Protein AF-0000000084344013 (afdb_homodimer)

Foldseek 3Di:
DDKDKAKFALLDKDWWPPCVPPDGDLAAEAEEEAFDKGKIKMKMAAQAKEKEFEAPDPDDDPVPFAKYKYKHKDDDDFWPDKDKFWFAWEQFPVRITMTKFGDDDGIDIDGGGTMTMIMIMTHGHQPGPDFKDKIKIWMWIDGDPDDTDTPDMRIYIYGYFHDGFHQQLPFLAAEAAADALVLLCVLQVHDPPPPLSVVLLLQLLLVVSSNNHAEAEAEAFWQFCVLVPLVVFDDLRFRSIGHGQWAWAQEPVRAIDIDCVSVVSSQVSNVVSPRQQAYEYTQLAHAPVPPVSHALADPADHRTWHWYQYPVVRDIDTDHYLVNVLRSLLVVLVVCVVVVSQVRYAYEYEADDDQVSVVVSVVSSCVSNVNDLHAYEYEHADPVNVVPPPPRHQEYEYEPQVCLVCVVCLLVVQVVSVVSVGFYEYEYALDDQPLDLAPVHRLLSLLCQLVVCLLSVGRHYYAHAADRARNDCRHDQDDPPPSGTRPRHHQWDQDPVSHTGGISSRVSNSSSSVLSSLLVVLVVLPDDSVVLSVLSCVAFPDSVPWAADPPRYIDTDGHSDVVSVSVSSVVSSVVSVVD/DDKDKAKFALLDKDWWPPCVPPDGDLAAEAEEEAFDKGKIKMKMAAQAKEKEFEAPDPDDDPVPFAKYKYKHKDDDPFWPDKDKFWFAWEQFPVRITITKFGDDDGIDIDGGPTMTMIMIMTHGHQPGPDFKDKIKIWMWIDGDPDDTDTPDMRIYIYGYFHDGFHQQLPFLAAEAAADALVLLCVLQVHDPPPPLSVVLLLQLLLVVSSNNHAEAEAEAFWQFCVLVPLVVFDDLGFRSIGHGQWAWAQEPVRAIDIDCVSVVSSQVSNVVSPRQQAYEYTQLAHAPVNCVSPALADPADHRTWHWYQYPVVRDIDTDHYLVNVLRSLLVVLVVCVVVVSQVRYAYEYEADDDQVSVVVSVVSSCVSNVNPLHAYEYEHPDPVCVVPVPDRHQEYEYEPLVCLVCVVCLLVVQVVSVVSVGFYEYEYALDDQPLDLAPVHRLLSLLCQLVVCLLSVGRHYYAHAADRARNDCRHDQDDPPPSGTRPRHHQWDQDPVSHTGGISSRVSNSSSSVLSSLLVVLVVLPDDSVVLSVLSCVQFPDSVPWAADPPRYIDTDGHSDVVSVSVSSSVSSVVSVVD

Secondary structure (DSSP, 8-state):
--EEEEEEETT---BTT-GGG----S--EEEEEET-EEEEEEEEEESS-EEEEETT----BTTBS--EEEEEEPP-SSSEEEEEEEEEEEE-TT--EEEEEE---SEEEE-TT--EEEEEEEE--TT---SEEEEEEEEEEE-TTPPPEEEEEEEEEEEEEEEE---GGG---EEEE---HHHHHHHTT--TTSHHHHHHHHHHHHHHHTTTB-EEEEE-STTGGGGGGGGG--SS--------SSEEEE-TTS-EEEE-HHHHHHHHHHHHTT--SEEEEESSS--TTTTTT----SS-SS----EEEETTTTEEEE--SHHHHHHHHHHHHHHHHHTT-GGGEEEEEES---HHHHHHHHHHHHHHTTT---EEEEEE--HHHHHH-TTTEEEEEEEHHHHHHTTTTHHHHHHHHHHTT--EEEE--S--STT---SSS-HHHHHHHHHHHHHTT--EEEES-SB---S-TTT----STTTS-TTTTBSSEE-TTSSEEPBHHHHHHHHHHHHHHHHHHHHHTT--HHHHHHHHHHHH--GGG-EE-GGG-EE------HHHHHHHHHHHHHHHTT-/--EEEEEEETT---BTT-GGG----S--EEEEEET-EEEEEEEEEESS-EEEEETT----BTTBS--EEEEEEPP-SSSEEEEEEEEEEEE-TT--EEEEEE---SEEEE-TT--EEEEEEEE--TT---SEEEEEEEEEEE-TTPPPEEEEEEEEEEEEEEEE---GGG---EEEE---HHHHHHHTT--TTSHHHHHHHHHHHHHHHTTTB-EEEEE-STTGGGGGGGGG--SS--------SSEEEE-TTS-EEEE-HHHHHHHHHHHHTT--SEEEEESSS--TTGGGG----SS-SS----EEEETTTTEEEE--SHHHHHHHHHHHHHHHHHTT-GGGEEEEEES---HHHHHHHHHHHHHHTTT---EEEEEE--HHHHHH--SSEEEEEEEHHHHHHTTTTHHHHHHHHHHTT--EEEE--S--STT---TTS-THHHHHHHHHHHHTT--EEEES-SB---S-TTT----STTTS-TTTTBSSEE-TTSSEEPBHHHHHHHHHHHHHHHHHHHHHTT--HHHHHHHHHHHH--GGG-EE-GGG-EE------HHHHHHHHHHHHHHHTT-

Solvent-accessible surface area (backbone atoms only — not comparable to full-atom values): 59910 Å² total; per-residue (Å²): 126,64,75,45,67,21,45,42,56,57,50,62,70,54,44,69,93,52,58,91,79,55,84,74,32,77,66,49,75,47,80,41,39,20,31,35,69,50,54,31,30,39,41,33,35,29,74,44,57,30,35,40,24,36,59,88,54,80,79,69,46,37,71,43,61,53,39,30,39,34,40,32,74,53,90,62,91,72,56,40,78,73,44,74,24,40,44,35,64,34,43,38,79,84,66,47,41,31,51,35,42,45,40,71,45,48,65,47,74,42,53,54,69,40,75,47,46,33,40,38,34,31,31,31,44,61,79,62,88,61,56,64,52,70,51,41,34,39,30,29,34,34,44,62,72,47,60,42,41,79,71,49,71,48,61,34,43,35,36,39,46,98,46,70,48,74,55,50,49,72,45,80,54,43,30,35,47,34,63,44,67,48,40,58,16,58,76,34,44,44,53,82,82,33,74,68,27,48,51,33,49,49,41,45,48,49,58,47,19,55,61,10,30,26,42,36,59,42,47,68,15,35,37,37,68,45,19,73,53,26,54,77,42,76,73,79,55,31,57,53,47,33,57,38,46,51,47,35,31,28,43,82,85,71,42,80,45,76,45,54,64,55,45,52,51,52,51,52,52,36,46,73,51,58,26,63,67,28,38,35,40,37,33,83,42,58,41,81,71,30,63,80,78,46,53,54,31,76,78,43,88,60,45,46,35,42,62,28,40,27,63,72,76,71,32,48,35,49,51,43,39,54,68,60,46,39,53,51,46,27,51,51,43,51,50,42,47,74,68,71,46,49,91,34,39,26,44,37,31,55,40,65,84,50,69,68,60,48,51,54,52,51,53,55,51,36,58,30,42,68,65,47,92,75,37,28,28,37,38,40,81,43,71,68,54,60,74,68,53,58,85,62,47,45,31,43,27,35,28,53,64,56,43,43,68,36,46,92,55,38,48,56,52,25,52,54,28,45,73,69,74,24,49,32,29,32,28,51,59,65,50,31,75,72,77,26,64,33,64,82,32,61,39,51,36,24,25,41,48,34,50,50,26,58,61,52,51,40,46,25,41,35,32,86,32,36,47,43,70,53,77,41,58,67,77,44,44,56,49,67,69,79,65,31,44,24,40,50,42,30,44,42,42,87,34,53,74,48,34,65,24,50,18,48,52,42,52,31,31,45,48,11,47,48,49,39,52,50,55,53,49,42,38,74,73,65,45,57,62,66,59,52,40,54,58,46,27,76,44,54,35,55,67,87,69,38,37,68,48,77,91,60,31,61,48,70,73,46,66,87,56,64,65,59,55,53,49,50,55,51,51,52,54,56,54,54,72,73,103,128,62,76,46,67,22,44,41,57,57,52,64,73,53,43,69,95,51,57,90,78,56,85,75,31,77,67,49,74,46,79,41,39,19,31,36,68,50,55,30,32,39,40,34,35,27,73,42,55,28,34,39,24,37,58,86,54,82,79,69,45,36,72,42,61,52,39,31,40,34,40,33,74,52,91,59,92,70,54,42,78,72,45,75,25,39,45,36,65,35,43,39,78,85,66,46,41,30,51,36,42,45,41,70,46,46,64,47,75,42,51,53,70,41,75,49,46,32,40,38,34,32,31,32,45,62,80,62,88,61,54,65,52,70,52,42,34,38,31,29,35,34,45,63,70,46,58,41,41,78,73,50,71,47,61,34,44,35,38,41,44,100,47,71,47,74,54,51,48,70,44,82,55,42,30,35,47,34,62,43,68,47,40,58,17,58,77,35,43,43,53,82,82,32,74,69,26,48,52,32,50,49,40,44,47,48,58,48,19,56,61,9,28,26,41,38,58,43,45,68,15,34,37,37,68,46,20,72,52,26,56,76,43,77,74,78,56,31,57,54,50,33,58,39,47,50,46,37,31,28,44,82,86,72,42,79,44,77,44,54,67,57,45,52,53,51,51,51,53,36,47,72,50,58,25,63,68,28,37,35,39,36,34,82,44,58,41,78,79,35,60,78,76,45,54,55,31,76,77,45,88,60,45,44,36,42,63,28,40,29,63,72,76,70,34,48,35,50,51,44,40,56,67,59,47,38,52,49,47,26,51,51,44,52,50,42,47,74,68,70,50,50,91,35,40,28,45,37,30,55,42,57,80,49,68,67,62,49,52,52,53,50,52,55,51,35,58,31,42,69,66,47,90,78,38,25,28,39,39,40,80,36,72,67,43,60,73,67,62,63,88,63,63,44,30,42,27,36,27,53,63,56,44,43,68,38,47,91,54,39,48,57,52,26,52,54,29,44,74,70,75,23,49,30,29,30,28,52,59,63,48,31,76,74,76,27,64,32,63,83,33,62,40,51,33,25,24,41,50,35,50,51,26,60,62,52,52,39,46,25,40,36,31,86,33,35,50,43,69,53,77,40,58,67,78,45,44,55,49,65,68,78,64,32,44,24,40,52,44,29,45,44,41,85,34,54,74,49,33,62,26,49,18,47,52,43,52,31,30,45,50,10,44,48,50,39,51,51,54,52,49,44,39,75,74,66,46,57,62,66,59,53,41,54,58,47,27,76,44,54,34,56,68,88,70,38,38,66,46,78,92,60,30,63,47,69,70,45,67,86,56,64,64,60,55,53,50,51,54,52,50,53,53,55,52,56,71,72,103

Radius of gyration: 33.2 Å; Cα contacts (8 Å, |Δi|>4): 2577; chains: 2; bounding box: 77×94×68 Å

Nearest PDB structures (foldseek):
  5l7u-assembly1_A  TM=8.046E-01  e=1.351E-41  Phocaeicola vulgatus ATCC 8482
  5l7u-assembly1_B  TM=8.134E-01  e=9.609E-41  Phocaeicola vulgatus ATCC 8482
  5l7v-assembly1_A  TM=7.679E-01  e=1.780E-40  Phocaeicola vulgatus ATCC 8482
  8q8h-assembly1_D  TM=8.131E-01  e=2.156E-33  Niabella aurantiaca DSM 17617
  8k2i-assembly1_B  TM=6.588E-01  e=1.740E-23  Arabidopsis thaliana x Arabidopsis lyrata

InterPro domains:
  IPR025150 Glycoside hydrolase 123, catalytic domain [PF13320] (178-522)

Structure (mmCIF, N/CA/C/O backbone):
data_AF-0000000084344013-model_v1
#
loop_
_entity.id
_entity.type
_entity.pdbx_description
1 polymer 'Glycoside hydrolase 123 catalytic domain-containing protein'
#
loop_
_atom_site.group_PDB
_atom_site.id
_atom_site.type_symbol
_atom_site.label_atom_id
_atom_site.label_alt_id
_atom_site.label_comp_id
_atom_site.label_asym_id
_atom_site.label_entity_id
_atom_site.label_seq_id
_atom_site.pdbx_PDB_ins_code
_atom_site.Cartn_x
_atom_site.Cartn_y
_atom_site.Cartn_z
_atom_site.occupancy
_atom_site.B_iso_or_equiv
_atom_site.auth_seq_id
_atom_site.auth_comp_id
_atom_site.auth_asym_id
_atom_site.auth_atom_id
_atom_site.pdbx_PDB_model_num
ATOM 1 N N . MET A 1 1 ? -31.703 -8.695 15.82 1 88.62 1 MET A N 1
ATOM 2 C CA . MET A 1 1 ? -30.625 -7.867 16.312 1 88.62 1 MET A CA 1
ATOM 3 C C . MET A 1 1 ? -31.156 -6.574 16.922 1 88.62 1 MET A C 1
ATOM 5 O O . MET A 1 1 ? -32 -5.914 16.344 1 88.62 1 MET A O 1
ATOM 9 N N . ASN A 1 2 ? -30.828 -6.352 18.156 1 94.25 2 ASN A N 1
ATOM 10 C CA . ASN A 1 2 ? -31.109 -5.051 18.766 1 94.25 2 ASN A CA 1
ATOM 11 C C . ASN A 1 2 ? -30.078 -4.012 18.344 1 94.25 2 ASN A C 1
ATOM 13 O O . ASN A 1 2 ? -28.969 -3.973 18.906 1 94.25 2 ASN A O 1
ATOM 17 N N . PHE A 1 3 ? -30.484 -3.178 17.422 1 95.62 3 PHE A N 1
ATOM 18 C CA . PHE A 1 3 ? -29.609 -2.17 16.828 1 95.62 3 PHE A CA 1
ATOM 19 C C . PHE A 1 3 ? -29.781 -0.827 17.531 1 95.62 3 PHE A C 1
ATOM 21 O O . PHE A 1 3 ? -30.906 -0.366 17.734 1 95.62 3 PHE A O 1
ATOM 28 N N . LYS A 1 4 ? -28.625 -0.286 17.969 1 95.56 4 LYS A N 1
ATOM 29 C CA . LYS A 1 4 ? -28.578 1.022 18.609 1 95.56 4 LYS A CA 1
ATOM 30 C C . LYS A 1 4 ? -27.672 1.981 17.844 1 95.56 4 LYS A C 1
ATOM 32 O O . LYS A 1 4 ? -26.641 1.575 17.312 1 95.56 4 LYS A O 1
ATOM 37 N N . TYR A 1 5 ? -28.156 3.277 17.766 1 97.31 5 TYR A N 1
ATOM 38 C CA . TYR A 1 5 ? -27.25 4.266 17.172 1 97.31 5 TYR A CA 1
ATOM 39 C C . TYR A 1 5 ? -27.453 5.629 17.812 1 97.31 5 TYR A C 1
ATOM 41 O O . TYR A 1 5 ? -28.469 5.883 18.453 1 97.31 5 TYR A O 1
ATOM 49 N N . GLY A 1 6 ? -26.438 6.441 17.781 1 97.94 6 GLY A N 1
ATOM 50 C CA . GLY A 1 6 ? -26.469 7.848 18.156 1 97.94 6 GLY A CA 1
ATOM 51 C C . GLY A 1 6 ? -25.812 8.75 17.125 1 97.94 6 GLY A C 1
ATOM 52 O O . GLY A 1 6 ? -24.953 8.305 16.359 1 97.94 6 GLY A O 1
ATOM 53 N N . LEU A 1 7 ? -26.359 9.938 17.047 1 98.44 7 LEU A N 1
ATOM 54 C CA . LEU A 1 7 ? -25.812 10.93 16.125 1 98.44 7 LEU A CA 1
ATOM 55 C C . LEU A 1 7 ? -24.969 11.953 16.859 1 98.44 7 LEU A C 1
ATOM 57 O O . LEU A 1 7 ? -25.328 12.391 17.953 1 98.44 7 LEU A O 1
ATOM 61 N N . PHE A 1 8 ? -23.828 12.242 16.297 1 97.81 8 PHE A N 1
ATOM 62 C CA . PHE A 1 8 ? -22.891 13.156 16.938 1 97.81 8 PHE A CA 1
ATOM 63 C C . PHE A 1 8 ? -22.297 14.117 15.898 1 97.81 8 PHE A C 1
ATOM 65 O O . PHE A 1 8 ? -22.234 13.797 14.711 1 97.81 8 PHE A O 1
ATOM 72 N N . ASN A 1 9 ? -21.859 15.281 16.359 1 97.19 9 ASN A N 1
ATOM 73 C CA . ASN A 1 9 ? -21.188 16.25 15.492 1 97.19 9 ASN A CA 1
ATOM 74 C C . ASN A 1 9 ? -19.812 15.758 15.07 1 97.19 9 ASN A C 1
ATOM 76 O O . ASN A 1 9 ? -19.312 14.758 15.594 1 97.19 9 ASN A O 1
ATOM 80 N N . SER A 1 10 ? -19.188 16.5 14.109 1 97.62 10 SER A N 1
ATOM 81 C CA . SER A 1 10 ? -17.906 16.125 13.539 1 97.62 10 SER A CA 1
ATOM 82 C C . SER A 1 10 ? -16.812 16.141 14.602 1 97.62 10 SER A C 1
ATOM 84 O O . SER A 1 10 ? -15.781 15.477 14.453 1 97.62 10 SER A O 1
ATOM 86 N N . TYR A 1 11 ? -16.969 16.875 15.688 1 97.06 11 TYR A N 1
ATOM 87 C CA . TYR A 1 11 ? -15.914 17.031 16.688 1 97.06 11 TYR A CA 1
ATOM 88 C C . TYR A 1 11 ? -16.109 16.062 17.844 1 97.06 11 TYR A C 1
ATOM 90 O O . TYR A 1 11 ? -15.477 16.219 18.891 1 97.06 11 TYR A O 1
ATOM 98 N N . PHE A 1 12 ? -16.953 15.086 17.703 1 96.5 12 PHE A N 1
ATOM 99 C CA . PHE A 1 12 ? -17.078 14 18.672 1 96.5 12 PHE A CA 1
ATOM 100 C C . PHE A 1 12 ? -15.898 13.047 18.578 1 96.5 12 PHE A C 1
ATOM 102 O O . PHE A 1 12 ? -15.5 12.641 17.484 1 96.5 12 PHE A O 1
ATOM 109 N N . LYS A 1 13 ? -15.289 12.727 19.688 1 96.75 13 LYS A N 1
ATOM 110 C CA . LYS A 1 13 ? -14.211 11.742 19.75 1 96.75 13 LYS A CA 1
ATOM 111 C C . LYS A 1 13 ? -14.68 10.469 20.453 1 96.75 13 LYS A C 1
ATOM 113 O O . LYS A 1 13 ? -14.945 10.469 21.656 1 96.75 13 LYS A O 1
ATOM 118 N N . HIS A 1 14 ? -14.734 9.406 19.719 1 97.5 14 HIS A N 1
ATOM 119 C CA . HIS A 1 14 ? -15.133 8.141 20.297 1 97.5 14 HIS A CA 1
ATOM 120 C C . HIS A 1 14 ? -13.953 7.441 20.969 1 97.5 14 HIS A C 1
ATOM 122 O O . HIS A 1 14 ? -12.938 7.176 20.328 1 97.5 14 HIS A O 1
ATOM 128 N N . TYR A 1 15 ? -14.047 7.199 22.234 1 97.06 15 TYR A N 1
ATOM 129 C CA . TYR A 1 15 ? -13.133 6.348 22.984 1 97.06 15 TYR A CA 1
ATOM 130 C C . TYR A 1 15 ? -13.711 4.949 23.172 1 97.06 15 TYR A C 1
ATOM 132 O O . TYR A 1 15 ? -14.734 4.773 23.828 1 97.06 15 TYR A O 1
ATOM 140 N N . LYS A 1 16 ? -13.023 4.012 22.578 1 95.88 16 LYS A N 1
ATOM 141 C CA . LYS A 1 16 ? -13.523 2.646 22.734 1 95.88 16 LYS A CA 1
ATOM 142 C C . LYS A 1 16 ? -13.586 2.248 24.203 1 95.88 16 LYS A C 1
ATOM 144 O O . LYS A 1 16 ? -12.703 2.598 24.984 1 95.88 16 LYS A O 1
ATOM 149 N N . HIS A 1 17 ? -14.641 1.591 24.625 1 93.88 17 HIS A N 1
ATOM 150 C CA . HIS A 1 17 ? -14.883 1.013 25.938 1 93.88 17 HIS A CA 1
ATOM 151 C C . HIS A 1 17 ? -15.234 2.092 26.969 1 93.88 17 HIS A C 1
ATOM 153 O O . HIS A 1 17 ? -15.281 1.825 28.172 1 93.88 17 HIS A O 1
ATOM 159 N N . LYS A 1 18 ? -15.445 3.301 26.547 1 93.81 18 LYS A N 1
ATOM 160 C CA . LYS A 1 18 ? -15.859 4.367 27.453 1 93.81 18 LYS A CA 1
ATOM 161 C C . LYS A 1 18 ? -17.188 4.973 27.031 1 93.81 18 LYS A C 1
ATOM 163 O O . LYS A 1 18 ? -17.422 6.172 27.188 1 93.81 18 LYS A O 1
ATOM 168 N N . GLU A 1 19 ? -17.984 4.266 26.453 1 92.12 19 GLU A N 1
ATOM 169 C CA . GLU A 1 19 ? -19.234 4.742 25.875 1 92.12 19 GLU A CA 1
ATOM 170 C C . GLU A 1 19 ? -20.297 4.992 26.953 1 92.12 19 GLU A C 1
ATOM 172 O O . GLU A 1 19 ? -21.297 5.652 26.703 1 92.12 19 GLU A O 1
ATOM 177 N N . ASN A 1 20 ? -20.047 4.449 28.156 1 87.69 20 ASN A N 1
ATOM 178 C CA . ASN A 1 20 ? -20.953 4.719 29.266 1 87.69 20 ASN A CA 1
ATOM 179 C C . ASN A 1 20 ? -21.031 6.207 29.578 1 87.69 20 ASN A C 1
ATOM 181 O O . ASN A 1 20 ? -21.984 6.672 30.203 1 87.69 20 ASN A O 1
ATOM 185 N N . MET A 1 21 ? -20.062 6.969 29.047 1 87.44 21 MET A N 1
ATOM 186 C CA . MET A 1 21 ? -19.969 8.398 29.328 1 87.44 21 MET A CA 1
ATOM 187 C C . MET A 1 21 ? -20.594 9.211 28.188 1 87.44 21 MET A C 1
ATOM 189 O O . MET A 1 21 ? -20.578 10.445 28.234 1 87.44 21 MET A O 1
ATOM 193 N N . VAL A 1 22 ? -21.156 8.562 27.234 1 90.94 22 VAL A N 1
ATOM 194 C CA . VAL A 1 22 ? -21.625 9.234 26.031 1 90.94 22 VAL A CA 1
ATOM 195 C C . VAL A 1 22 ? -23.156 9.242 26.016 1 90.94 22 VAL A C 1
ATOM 197 O O . VAL A 1 22 ? -23.797 8.211 26.281 1 90.94 22 VAL A O 1
ATOM 200 N N . THR A 1 23 ? -23.75 10.352 25.875 1 90.69 23 THR A N 1
ATOM 201 C CA . THR A 1 23 ? -25.188 10.469 25.719 1 90.69 23 THR A CA 1
ATOM 202 C C . THR A 1 23 ? -25.609 10.234 24.266 1 90.69 23 THR A C 1
ATOM 204 O O . THR A 1 23 ? -25.188 10.969 23.375 1 90.69 23 THR A O 1
ATOM 207 N N . PHE A 1 24 ? -26.484 9.312 24.031 1 93.56 24 PHE A N 1
ATOM 208 C CA . PHE A 1 24 ? -26.938 8.977 22.688 1 93.56 24 PHE A CA 1
ATOM 209 C C . PHE A 1 24 ? -28.172 9.789 22.312 1 93.56 24 PHE A C 1
ATOM 211 O O . PHE A 1 24 ? -29.109 9.914 23.125 1 93.56 24 PHE A O 1
ATOM 218 N N . SER A 1 25 ? -28.078 10.453 21.25 1 95 25 SER A N 1
ATOM 219 C CA . SER A 1 25 ? -29.219 11.156 20.672 1 95 25 SER A CA 1
ATOM 220 C C . SER A 1 25 ? -29.438 10.742 19.219 1 95 25 SER A C 1
ATOM 222 O O . SER A 1 25 ? -28.484 10.484 18.484 1 95 25 SER A O 1
ATOM 224 N N . LYS A 1 26 ? -30.734 10.695 18.781 1 95.5 26 LYS A N 1
ATOM 225 C CA . LYS A 1 26 ? -31.062 10.367 17.391 1 95.5 26 LYS A CA 1
ATOM 226 C C . LYS A 1 26 ? -31.391 11.633 16.594 1 95.5 26 LYS A C 1
ATOM 228 O O . LYS A 1 26 ? -31.703 11.555 15.406 1 95.5 26 LYS A O 1
ATOM 233 N N . ASN A 1 27 ? -31.25 12.703 17.312 1 95.5 27 ASN A N 1
ATOM 234 C CA . ASN A 1 27 ? -31.516 13.984 16.656 1 95.5 27 ASN A CA 1
ATOM 235 C C . ASN A 1 27 ? -30.25 14.789 16.453 1 95.5 27 ASN A C 1
ATOM 237 O O . ASN A 1 27 ? -29.438 14.938 17.375 1 95.5 27 ASN A O 1
ATOM 241 N N . LEU A 1 28 ? -30.062 15.188 15.312 1 96.31 28 LEU A N 1
ATOM 242 C CA . LEU A 1 28 ? -28.953 16.062 14.945 1 96.31 28 LEU A CA 1
ATOM 243 C C . LEU A 1 28 ? -29.359 17 13.82 1 96.31 28 LEU A C 1
ATOM 245 O O . LEU A 1 28 ? -29.984 16.578 12.844 1 96.31 28 LEU A O 1
ATOM 249 N N . GLY A 1 29 ? -29.203 18.219 14.008 1 95.94 29 GLY A N 1
ATOM 250 C CA . GLY A 1 29 ? -29.391 19.234 12.984 1 95.94 29 GLY A CA 1
ATOM 251 C C . GLY A 1 29 ? -28.109 19.984 12.648 1 95.94 29 GLY A C 1
ATOM 252 O O . GLY A 1 29 ? -27.281 20.25 13.531 1 95.94 29 GLY A O 1
ATOM 253 N N . LEU A 1 30 ? -27.984 20.328 11.383 1 97.56 30 LEU A N 1
ATOM 254 C CA . LEU A 1 30 ? -26.828 21.078 10.93 1 97.56 30 LEU A CA 1
ATOM 255 C C . LEU A 1 30 ? -27.25 22.391 10.273 1 97.56 30 LEU A C 1
ATOM 257 O O . LEU A 1 30 ? -28.312 22.453 9.648 1 97.56 30 LEU A O 1
ATOM 261 N N . SER A 1 31 ? -26.562 23.422 10.438 1 97.12 31 SER A N 1
ATOM 262 C CA . SER A 1 31 ? -26.672 24.688 9.727 1 97.12 31 SER A CA 1
ATOM 263 C C . SER A 1 31 ? -25.406 24.969 8.906 1 97.12 31 SER A C 1
ATOM 265 O O . SER A 1 31 ? -24.328 25.172 9.469 1 97.12 31 SER A O 1
ATOM 267 N N . LEU A 1 32 ? -25.578 24.984 7.613 1 97.75 32 LEU A N 1
ATOM 268 C CA . LEU A 1 32 ? -24.438 25.031 6.699 1 97.75 32 LEU A CA 1
ATOM 269 C C . LEU A 1 32 ? -24.594 26.172 5.703 1 97.75 32 LEU A C 1
ATOM 271 O O . LEU A 1 32 ? -25.703 26.547 5.355 1 97.75 32 LEU A O 1
ATOM 275 N N . CYS A 1 33 ? -23.5 26.75 5.289 1 97.12 33 CYS A N 1
ATOM 276 C CA . CYS A 1 33 ? -23.484 27.75 4.23 1 97.12 33 CYS A CA 1
ATOM 277 C C . CYS A 1 33 ? -23.391 27.094 2.859 1 97.12 33 CYS A C 1
ATOM 279 O O . CYS A 1 33 ? -23.125 25.906 2.758 1 97.12 33 CYS A O 1
ATOM 281 N N . LYS A 1 34 ? -23.719 27.859 1.759 1 97.38 34 LYS A N 1
ATOM 282 C CA . LYS A 1 34 ? -23.516 27.375 0.392 1 97.38 34 LYS A CA 1
ATOM 283 C C . LYS A 1 34 ? -22.047 27.188 0.092 1 97.38 34 LYS A C 1
ATOM 285 O O . LYS A 1 34 ? -21.219 28.062 0.366 1 97.38 34 LYS A O 1
ATOM 290 N N . GLY A 1 35 ? -21.656 26.031 -0.415 1 97.5 35 GLY A N 1
ATOM 291 C CA . GLY A 1 35 ? -20.266 25.719 -0.716 1 97.5 35 GLY A CA 1
ATOM 292 C C . GLY A 1 35 ? -19.562 25.031 0.431 1 97.5 35 GLY A C 1
ATOM 293 O O . GLY A 1 35 ? -18.391 24.625 0.295 1 97.5 35 GLY A O 1
ATOM 294 N N . GLU A 1 36 ? -20.234 24.875 1.528 1 97.88 36 GLU A N 1
ATOM 295 C CA . GLU A 1 36 ? -19.578 24.391 2.748 1 97.88 36 GLU A CA 1
ATOM 296 C C . GLU A 1 36 ? -19.516 22.875 2.775 1 97.88 36 GLU A C 1
ATOM 298 O O . GLU A 1 36 ? -20.5 22.203 2.471 1 97.88 36 GLU A O 1
ATOM 303 N N . LYS A 1 37 ? -18.312 22.312 3.031 1 98.06 37 LYS A N 1
ATOM 304 C CA . LYS A 1 37 ? -18.125 20.906 3.385 1 98.06 37 LYS A CA 1
ATOM 305 C C . LYS A 1 37 ? -18.578 20.625 4.82 1 98.06 37 LYS A C 1
ATOM 307 O O . LYS A 1 37 ? -18.359 21.453 5.707 1 98.06 37 LYS A O 1
ATOM 312 N N . PHE A 1 38 ? -19.234 19.5 5.039 1 98.19 38 PHE A N 1
ATOM 313 C CA . PHE A 1 38 ? -19.703 19.188 6.383 1 98.19 38 PHE A CA 1
ATOM 314 C C . PHE A 1 38 ? -19.469 17.719 6.703 1 98.19 38 PHE A C 1
ATOM 316 O O . PHE A 1 38 ? -19.109 16.938 5.824 1 98.19 38 PHE A O 1
ATOM 323 N N . ALA A 1 39 ? -19.578 17.391 7.98 1 98.56 39 ALA A N 1
ATOM 324 C CA . ALA A 1 39 ? -19.547 15.992 8.414 1 98.56 39 ALA A CA 1
ATOM 325 C C . ALA A 1 39 ? -20.281 15.812 9.734 1 98.56 39 ALA A C 1
ATOM 327 O O . ALA A 1 39 ? -20.531 16.781 10.453 1 98.56 39 ALA A O 1
ATOM 328 N N . PHE A 1 40 ? -20.703 14.695 10.031 1 98.62 40 PHE A N 1
ATOM 329 C CA . PHE A 1 40 ? -21.188 14.234 11.328 1 98.62 40 PHE A CA 1
ATOM 330 C C . PHE A 1 40 ? -20.875 12.75 11.523 1 98.62 40 PHE A C 1
ATOM 332 O O . PHE A 1 40 ? -20.266 12.117 10.664 1 98.62 40 PHE A O 1
ATOM 339 N N . GLN A 1 41 ? -21.188 12.227 12.734 1 98.62 41 GLN A N 1
ATOM 340 C CA . GLN A 1 41 ? -20.844 10.844 13.039 1 98.62 41 GLN A CA 1
ATOM 341 C C . GLN A 1 41 ? -22.062 10.062 13.508 1 98.62 41 GLN A C 1
ATOM 343 O O . GLN A 1 41 ? -22.969 10.617 14.141 1 98.62 41 GLN A O 1
ATOM 348 N N . ILE A 1 42 ? -22.125 8.844 13.133 1 98.69 42 ILE A N 1
ATOM 349 C CA . ILE A 1 42 ? -23.078 7.875 13.648 1 98.69 42 ILE A CA 1
ATOM 350 C C . ILE A 1 42 ? -22.359 6.82 14.477 1 98.69 42 ILE A C 1
ATOM 352 O O . ILE A 1 42 ? -21.484 6.117 13.969 1 98.69 42 ILE A O 1
ATOM 356 N N . LEU A 1 43 ? -22.609 6.75 15.734 1 98.44 43 LEU A N 1
ATOM 357 C CA . LEU A 1 43 ? -22.078 5.684 16.578 1 98.44 43 LEU A CA 1
ATOM 358 C C . LEU A 1 43 ? -23.078 4.531 16.688 1 98.44 43 LEU A C 1
ATOM 360 O O . LEU A 1 43 ? -24.234 4.734 17.062 1 98.44 43 LEU A O 1
ATOM 364 N N . ILE A 1 44 ? -22.641 3.295 16.312 1 98.25 44 ILE A N 1
ATOM 365 C CA . ILE A 1 44 ? -23.594 2.188 16.219 1 98.25 44 ILE A CA 1
ATOM 366 C C . ILE A 1 44 ? -23.125 1.041 17.109 1 98.25 44 ILE A C 1
ATOM 368 O O . ILE A 1 44 ? -21.938 0.945 17.438 1 98.25 44 ILE A O 1
ATOM 372 N N . SER A 1 45 ? -24 0.182 17.516 1 97.56 45 SER A N 1
ATOM 373 C CA . SER A 1 45 ? -23.734 -1.059 18.25 1 97.56 45 SER A CA 1
ATOM 374 C C . SER A 1 45 ? -24.906 -2.029 18.109 1 97.56 45 SER A C 1
ATOM 376 O O . SER A 1 45 ? -26.031 -1.617 17.844 1 97.56 45 SER A O 1
ATOM 378 N N . CYS A 1 46 ? -24.625 -3.26 18.141 1 97.19 46 CYS A N 1
ATOM 379 C CA . CYS A 1 46 ? -25.641 -4.305 18.156 1 97.19 46 CYS A CA 1
ATOM 380 C C . CYS A 1 46 ? -25.359 -5.336 19.25 1 97.19 46 CYS A C 1
ATOM 382 O O . CYS A 1 46 ? -24.203 -5.469 19.688 1 97.19 46 CYS A O 1
ATOM 384 N N . ASP A 1 47 ? -26.359 -6.133 19.688 1 97.38 47 ASP A N 1
ATOM 385 C CA . ASP A 1 47 ? -26.203 -7.141 20.734 1 97.38 47 ASP A CA 1
ATOM 386 C C . ASP A 1 47 ? -25.734 -8.469 20.141 1 97.38 47 ASP A C 1
ATOM 388 O O . ASP A 1 47 ? -25.688 -9.484 20.844 1 97.38 47 ASP A O 1
ATOM 392 N N . GLU A 1 48 ? -25.406 -8.477 18.875 1 97.25 48 GLU A N 1
ATOM 393 C CA . GLU A 1 48 ? -24.828 -9.617 18.172 1 97.25 48 GLU A CA 1
ATOM 394 C C . GLU A 1 48 ? -23.719 -9.18 17.219 1 97.25 48 GLU A C 1
ATOM 396 O O . GLU A 1 48 ? -23.641 -8.008 16.859 1 97.25 48 GLU A O 1
ATOM 401 N N . ASP A 1 49 ? -22.797 -10.18 16.875 1 97.69 49 ASP A N 1
ATOM 402 C CA . ASP A 1 49 ? -21.844 -9.898 15.805 1 97.69 49 ASP A CA 1
ATOM 403 C C . ASP A 1 49 ? -22.562 -9.562 14.5 1 97.69 49 ASP A C 1
ATOM 405 O O . ASP A 1 49 ? -23.594 -10.172 14.18 1 97.69 49 ASP A O 1
ATOM 409 N N . PHE A 1 50 ? -22.094 -8.672 13.766 1 98.12 50 PHE A N 1
ATOM 410 C CA . PHE A 1 50 ? -22.688 -8.391 12.469 1 98.12 50 PHE A CA 1
ATOM 411 C C . PHE A 1 50 ? -21.656 -7.82 11.508 1 98.12 50 PHE A C 1
ATOM 413 O O . PHE A 1 50 ? -20.641 -7.277 11.93 1 98.12 50 PHE A O 1
ATOM 420 N N . CYS A 1 51 ? -21.859 -8.023 10.234 1 98 51 CYS A N 1
ATOM 421 C CA . CYS A 1 51 ? -21.094 -7.391 9.172 1 98 51 CYS A CA 1
ATOM 422 C C . CYS A 1 51 ? -21.719 -6.066 8.758 1 98 51 CYS A C 1
ATOM 424 O O . CYS A 1 51 ? -22.844 -6.039 8.258 1 98 51 CYS A O 1
ATOM 426 N N . CYS A 1 52 ? -21.047 -4.996 9.008 1 98.5 52 CYS A N 1
ATOM 427 C CA . CYS A 1 52 ? -21.531 -3.672 8.625 1 98.5 52 CYS A CA 1
ATOM 428 C C . CYS A 1 52 ? -21.016 -3.277 7.246 1 98.5 52 CYS A C 1
ATOM 430 O O . CYS A 1 52 ? -19.812 -3.346 6.988 1 98.5 52 CYS A O 1
ATOM 432 N N . LYS A 1 53 ? -21.953 -2.854 6.363 1 97.75 53 LYS A N 1
ATOM 433 C CA . LYS A 1 53 ? -21.641 -2.482 4.988 1 97.75 53 LYS A CA 1
ATOM 434 C C . LYS A 1 53 ? -22.062 -1.047 4.695 1 97.75 53 LYS A C 1
ATOM 436 O O . LYS A 1 53 ? -23.094 -0.585 5.18 1 97.75 53 LYS A O 1
ATOM 441 N N . LEU A 1 54 ? -21.234 -0.37 3.92 1 98.12 54 LEU A N 1
ATOM 442 C CA . LEU A 1 54 ? -21.547 1.005 3.543 1 98.12 54 LEU A CA 1
ATOM 443 C C . LEU A 1 54 ? -21.781 1.116 2.039 1 98.12 54 LEU A C 1
ATOM 445 O O . LEU A 1 54 ? -21.062 0.507 1.247 1 98.12 54 LEU A O 1
ATOM 449 N N . GLY A 1 55 ? -22.766 1.83 1.646 1 95.38 55 GLY A N 1
ATOM 450 C CA . GLY A 1 55 ? -23.062 2.08 0.246 1 95.38 55 GLY A CA 1
ATOM 451 C C . GLY A 1 55 ? -23.578 0.85 -0.484 1 95.38 55 GLY A C 1
ATOM 452 O O . GLY A 1 55 ? -24.516 0.202 -0.034 1 95.38 55 GLY A O 1
ATOM 453 N N . ASN A 1 56 ? -22.906 0.472 -1.532 1 91.81 56 ASN A N 1
ATOM 454 C CA . ASN A 1 56 ? -23.359 -0.624 -2.381 1 91.81 56 ASN A CA 1
ATOM 455 C C . ASN A 1 56 ? -22.516 -1.876 -2.186 1 91.81 56 ASN A C 1
ATOM 457 O O . ASN A 1 56 ? -22.5 -2.766 -3.039 1 91.81 56 ASN A O 1
ATOM 461 N N . SER A 1 57 ? -21.828 -1.907 -1.072 1 91.56 57 SER A N 1
ATOM 462 C CA . SER A 1 57 ? -20.984 -3.074 -0.822 1 91.56 57 SER A CA 1
ATOM 463 C C . SER A 1 57 ? -21.828 -4.305 -0.51 1 91.56 57 SER A C 1
ATOM 465 O O . SER A 1 57 ? -22.797 -4.227 0.25 1 91.56 57 SER A O 1
ATOM 467 N N . MET A 1 58 ? -21.562 -5.434 -1.124 1 90.75 58 MET A N 1
ATOM 468 C CA . MET A 1 58 ? -22.203 -6.707 -0.82 1 90.75 58 MET A CA 1
ATOM 469 C C . MET A 1 58 ? -21.203 -7.723 -0.3 1 90.75 58 MET A C 1
ATOM 471 O O . MET A 1 58 ? -21.469 -8.922 -0.289 1 90.75 58 MET A O 1
ATOM 475 N N . ASP A 1 59 ? -20.047 -7.234 0.084 1 94.25 59 ASP A N 1
ATOM 476 C CA . ASP A 1 59 ? -19 -8.07 0.637 1 94.25 59 ASP A CA 1
ATOM 477 C C . ASP A 1 59 ? -19.422 -8.695 1.964 1 94.25 59 ASP A C 1
ATOM 479 O O . ASP A 1 59 ? -20.422 -8.281 2.555 1 94.25 59 ASP A O 1
ATOM 483 N N . ILE A 1 60 ? -18.844 -9.781 2.348 1 96.56 60 ILE A N 1
ATOM 484 C CA . ILE A 1 60 ? -19.047 -10.414 3.646 1 96.56 60 ILE A CA 1
ATOM 485 C C . ILE A 1 60 ? -17.719 -10.531 4.387 1 96.56 60 ILE A C 1
ATOM 487 O O . ILE A 1 60 ? -16.656 -10.352 3.793 1 96.56 60 ILE A O 1
ATOM 491 N N . SER A 1 61 ? -17.75 -10.695 5.68 1 96.56 61 SER A N 1
ATOM 492 C CA . SER A 1 61 ? -16.547 -10.891 6.48 1 96.56 61 SER A CA 1
ATOM 493 C C . SER A 1 61 ? -16.078 -12.336 6.434 1 96.56 61 SER A C 1
ATOM 495 O O . SER A 1 61 ? -16.734 -13.195 5.836 1 96.56 61 SER A O 1
ATOM 497 N N . TYR A 1 62 ? -14.875 -12.602 7.113 1 96.5 62 TYR A N 1
ATOM 498 C CA . TYR A 1 62 ? -14.344 -13.961 7.156 1 96.5 62 TYR A CA 1
ATOM 499 C C . TYR A 1 62 ? -15.328 -14.898 7.848 1 96.5 62 TYR A C 1
ATOM 501 O O . TYR A 1 62 ? -15.25 -16.125 7.68 1 96.5 62 TYR A O 1
ATOM 509 N N . LYS A 1 63 ? -16.328 -14.344 8.602 1 96.38 63 LYS A N 1
ATOM 510 C CA . LYS A 1 63 ? -17.297 -15.172 9.32 1 96.38 63 LYS A CA 1
ATOM 511 C C . LYS A 1 63 ? -18.422 -15.641 8.383 1 96.38 63 LYS A C 1
ATOM 513 O O . LYS A 1 63 ? -19.219 -16.5 8.75 1 96.38 63 LYS A O 1
ATOM 518 N N . GLY A 1 64 ? -18.469 -15.117 7.199 1 95.94 64 GLY A N 1
ATOM 519 C CA . GLY A 1 64 ? -19.422 -15.57 6.203 1 95.94 64 GLY A CA 1
ATOM 520 C C . GLY A 1 64 ? -20.734 -14.82 6.254 1 95.94 64 GLY A C 1
ATOM 521 O O . GLY A 1 64 ? -20.75 -13.586 6.262 1 95.94 64 GLY A O 1
ATOM 522 N N . LEU A 1 65 ? -21.859 -15.523 6.234 1 94.75 65 LEU A N 1
ATOM 523 C CA . LEU A 1 65 ? -23.188 -14.953 6.066 1 94.75 65 LEU A CA 1
ATOM 524 C C . LEU A 1 65 ? -23.875 -14.75 7.414 1 94.75 65 LEU A C 1
ATOM 526 O O . LEU A 1 65 ? -25.016 -15.164 7.602 1 94.75 65 LEU A O 1
ATOM 530 N N . ILE A 1 66 ? -23.234 -14.047 8.266 1 95.81 66 ILE A N 1
ATOM 531 C CA . ILE A 1 66 ? -23.828 -13.688 9.555 1 95.81 66 ILE A CA 1
ATOM 532 C C . ILE A 1 66 ? -24.75 -12.484 9.375 1 95.81 66 ILE A C 1
ATOM 534 O O . ILE A 1 66 ? -24.969 -12.031 8.25 1 95.81 66 ILE A O 1
ATOM 538 N N . ASN A 1 67 ? -25.344 -11.969 10.492 1 97.06 67 ASN A N 1
ATOM 539 C CA . ASN A 1 67 ? -26.156 -10.758 10.422 1 97.06 67 ASN A CA 1
ATOM 540 C C . ASN A 1 67 ? -25.391 -9.617 9.758 1 97.06 67 ASN A C 1
ATOM 542 O O . ASN A 1 67 ? -24.188 -9.461 9.969 1 97.06 67 ASN A O 1
ATOM 546 N N . SER A 1 68 ? -26.109 -8.891 8.984 1 97.38 68 SER A N 1
ATOM 547 C CA . SER A 1 68 ? -25.469 -7.77 8.297 1 97.38 68 SER A CA 1
ATOM 548 C C . SER A 1 68 ? -26.359 -6.527 8.336 1 97.38 68 SER A C 1
ATOM 550 O O . SER A 1 68 ? -27.578 -6.633 8.32 1 97.38 68 SER A O 1
ATOM 552 N N . LEU A 1 69 ? -25.812 -5.422 8.422 1 98.19 69 LEU A N 1
ATOM 553 C CA . LEU A 1 69 ? -26.453 -4.117 8.266 1 98.19 69 LEU A CA 1
ATOM 554 C C . LEU A 1 69 ? -25.781 -3.314 7.156 1 98.19 69 LEU A C 1
ATOM 556 O O . LEU A 1 69 ? -24.562 -3.188 7.125 1 98.19 69 LEU A O 1
ATOM 560 N N . ARG A 1 70 ? -26.5 -2.816 6.227 1 98.06 70 ARG A N 1
ATOM 561 C CA . ARG A 1 70 ? -25.969 -1.969 5.156 1 98.06 70 ARG A CA 1
ATOM 562 C C . ARG A 1 70 ? -26.547 -0.558 5.25 1 98.06 70 ARG A C 1
ATOM 564 O O . ARG A 1 70 ? -27.766 -0.38 5.332 1 98.06 70 ARG A O 1
ATOM 571 N N . PHE A 1 71 ? -25.688 0.415 5.312 1 98.38 71 PHE A N 1
ATOM 572 C CA . PHE A 1 71 ? -26.062 1.825 5.32 1 98.38 71 PHE A CA 1
ATOM 573 C C . PHE A 1 71 ? -26.062 2.395 3.908 1 98.38 71 PHE A C 1
ATOM 575 O O . PHE A 1 71 ? -25.031 2.35 3.217 1 98.38 71 PHE A O 1
ATOM 582 N N . SER A 1 72 ? -27.172 2.916 3.49 1 96.94 72 SER A N 1
ATOM 583 C CA . SER A 1 72 ? -27.297 3.457 2.143 1 96.94 72 SER A CA 1
ATOM 584 C C . SER A 1 72 ? -27.891 4.867 2.168 1 96.94 72 SER A C 1
ATOM 586 O O . SER A 1 72 ? -28.969 5.086 2.727 1 96.94 72 SER A O 1
ATOM 588 N N . VAL A 1 73 ? -27.172 5.836 1.571 1 97.12 73 VAL A N 1
ATOM 589 C CA . VAL A 1 73 ? -27.656 7.207 1.492 1 97.12 73 VAL A CA 1
ATOM 590 C C . VAL A 1 73 ? -28.797 7.293 0.479 1 97.12 73 VAL A C 1
ATOM 592 O O . VAL A 1 73 ? -28.641 6.871 -0.669 1 97.12 73 VAL A O 1
ATOM 595 N N . LYS A 1 74 ? -29.922 7.816 0.857 1 94.81 74 LYS A N 1
ATOM 596 C CA . LYS A 1 74 ? -31.031 8.031 -0.07 1 94.81 74 LYS A CA 1
ATOM 597 C C . LYS A 1 74 ? -30.688 9.117 -1.087 1 94.81 74 LYS A C 1
ATOM 599 O O . LYS A 1 74 ? -30.062 10.117 -0.746 1 94.81 74 LYS A O 1
ATOM 604 N N . ASP A 1 75 ? -31.156 8.867 -2.24 1 88.56 75 ASP A N 1
ATOM 605 C CA . ASP A 1 75 ? -30.922 9.852 -3.297 1 88.56 75 ASP A CA 1
ATOM 606 C C . ASP A 1 75 ? -31.453 11.227 -2.896 1 88.56 75 ASP A C 1
ATOM 608 O O . ASP A 1 75 ? -32.531 11.336 -2.316 1 88.56 75 ASP A O 1
ATOM 612 N N . ASN A 1 76 ? -30.562 12.172 -3.1 1 88.31 76 ASN A N 1
ATOM 613 C CA . ASN A 1 76 ? -30.953 13.555 -2.848 1 88.31 76 ASN A CA 1
ATOM 614 C C . ASN A 1 76 ? -30.328 14.508 -3.873 1 88.31 76 ASN A C 1
ATOM 616 O O . ASN A 1 76 ? -29.234 14.258 -4.375 1 88.31 76 ASN A O 1
ATOM 620 N N . SER A 1 77 ? -30.984 15.492 -4.277 1 88.25 77 SER A N 1
ATOM 621 C CA . SER A 1 77 ? -30.547 16.391 -5.336 1 88.25 77 SER A CA 1
ATOM 622 C C . SER A 1 77 ? -29.891 17.641 -4.762 1 88.25 77 SER A C 1
ATOM 624 O O . SER A 1 77 ? -29.297 18.438 -5.496 1 88.25 77 SER A O 1
ATOM 626 N N . TYR A 1 78 ? -29.891 17.766 -3.439 1 93.62 78 TYR A N 1
ATOM 627 C CA . TYR A 1 78 ? -29.516 19.062 -2.875 1 93.62 78 TYR A CA 1
ATOM 628 C C . TYR A 1 78 ? -28.125 19.016 -2.25 1 93.62 78 TYR A C 1
ATOM 630 O O . TYR A 1 78 ? -27.5 20.047 -2.035 1 93.62 78 TYR A O 1
ATOM 638 N N . LEU A 1 79 ? -27.672 17.859 -1.87 1 96.44 79 LEU A N 1
ATOM 639 C CA . LEU A 1 79 ? -26.328 17.656 -1.338 1 96.44 79 LEU A CA 1
ATOM 640 C C . LEU A 1 79 ? -25.469 16.859 -2.311 1 96.44 79 LEU A C 1
ATOM 642 O O . LEU A 1 79 ? -26 16.156 -3.174 1 96.44 79 LEU A O 1
ATOM 646 N N . LYS A 1 80 ? -24.25 17.109 -2.225 1 96.31 80 LYS A N 1
ATOM 647 C CA . LYS A 1 80 ? -23.375 16.422 -3.176 1 96.31 80 LYS A CA 1
ATOM 648 C C . LYS A 1 80 ? -22.281 15.648 -2.455 1 96.31 80 LYS A C 1
ATOM 650 O O . LYS A 1 80 ? -21.922 15.969 -1.319 1 96.31 80 LYS A O 1
ATOM 655 N N . ASN A 1 81 ? -21.797 14.547 -3.111 1 95.56 81 ASN A N 1
ATOM 656 C CA . ASN A 1 81 ? -20.641 13.742 -2.713 1 95.56 81 ASN A CA 1
ATOM 657 C C . ASN A 1 81 ? -20.781 13.242 -1.279 1 95.56 81 ASN A C 1
ATOM 659 O O . ASN A 1 81 ? -19.844 13.352 -0.484 1 95.56 81 ASN A O 1
ATOM 663 N N . ILE A 1 82 ? -22 12.773 -0.937 1 97.81 82 ILE A N 1
ATOM 664 C CA . ILE A 1 82 ? -22.188 12.195 0.389 1 97.81 82 ILE A CA 1
ATOM 665 C C . ILE A 1 82 ? -21.422 10.875 0.489 1 97.81 82 ILE A C 1
ATOM 667 O O . ILE A 1 82 ? -21.641 9.969 -0.319 1 97.81 82 ILE A O 1
ATOM 671 N N . LYS A 1 83 ? -20.531 10.773 1.431 1 97.19 83 LYS A N 1
ATOM 672 C CA . LYS A 1 83 ? -19.703 9.586 1.615 1 97.19 83 LYS A CA 1
ATOM 673 C C . LYS A 1 83 ? -19.781 9.07 3.049 1 97.19 83 LYS A C 1
ATOM 675 O O . LYS A 1 83 ? -19.797 9.859 3.998 1 97.19 83 LYS A O 1
ATOM 680 N N . LEU A 1 84 ? -19.953 7.812 3.207 1 98.5 84 LEU A N 1
ATOM 681 C CA . LEU A 1 84 ? -19.891 7.129 4.496 1 98.5 84 LEU A CA 1
ATOM 682 C C . LEU A 1 84 ? -18.562 6.371 4.633 1 98.5 84 LEU A C 1
ATOM 684 O O . LEU A 1 84 ? -18.125 5.703 3.693 1 98.5 84 LEU A O 1
ATOM 688 N N . SER A 1 85 ? -17.891 6.488 5.738 1 98.62 85 SER A N 1
ATOM 689 C CA . SER A 1 85 ? -16.641 5.785 6.031 1 98.62 85 SER A CA 1
ATOM 690 C C . SER A 1 85 ? -16.609 5.293 7.473 1 98.62 85 SER A C 1
ATOM 692 O O . SER A 1 85 ? -17.141 5.957 8.375 1 98.62 85 SER A O 1
ATOM 694 N N . PHE A 1 86 ? -16.031 4.148 7.688 1 98.69 86 PHE A N 1
ATOM 695 C CA . PHE A 1 86 ? -15.758 3.73 9.062 1 98.69 86 PHE A CA 1
ATOM 696 C C . PHE A 1 86 ? -14.633 4.559 9.664 1 98.69 86 PHE A C 1
ATOM 698 O O . PHE A 1 86 ? -13.695 4.945 8.969 1 98.69 86 PHE A O 1
ATOM 705 N N . LEU A 1 87 ? -14.75 4.855 10.891 1 98.69 87 LEU A N 1
ATOM 706 C CA . LEU A 1 87 ? -13.594 5.398 11.594 1 98.69 87 LEU A CA 1
ATOM 707 C C . LEU A 1 87 ? -12.734 4.277 12.18 1 98.69 87 LEU A C 1
ATOM 709 O O . LEU A 1 87 ? -13.266 3.312 12.734 1 98.69 87 LEU A O 1
ATOM 713 N N . GLY A 1 88 ? -11.445 4.371 11.914 1 98.25 88 GLY A N 1
ATOM 714 C CA . GLY A 1 88 ? -10.516 3.471 12.578 1 98.25 88 GLY A CA 1
ATOM 715 C C . GLY A 1 88 ? -10.141 3.924 13.977 1 98.25 88 GLY A C 1
ATOM 716 O O . GLY A 1 88 ? -10.453 5.047 14.375 1 98.25 88 GLY A O 1
ATOM 717 N N . TYR A 1 89 ? -9.492 3.027 14.711 1 98 89 TYR A N 1
ATOM 718 C CA . TYR A 1 89 ? -9.102 3.318 16.094 1 98 89 TYR A CA 1
ATOM 719 C C . TYR A 1 89 ? -7.598 3.152 16.266 1 98 89 TYR A C 1
ATOM 721 O O . TYR A 1 89 ? -7 2.217 15.734 1 98 89 TYR A O 1
ATOM 729 N N . VAL A 1 90 ? -6.973 4.051 16.906 1 98.06 90 VAL A N 1
ATOM 730 C CA . VAL A 1 90 ? -5.547 4.027 17.219 1 98.06 90 VAL A CA 1
ATOM 731 C C . VAL A 1 90 ? -5.344 4.25 18.703 1 98.06 90 VAL A C 1
ATOM 733 O O . VAL A 1 90 ? -6.227 4.77 19.391 1 98.06 90 VAL A O 1
ATOM 736 N N . GLU A 1 91 ? -4.242 3.838 19.219 1 97.38 91 GLU A N 1
ATOM 737 C CA . GLU A 1 91 ? -3.924 3.965 20.641 1 97.38 91 GLU A CA 1
ATOM 738 C C . GLU A 1 91 ? -3.072 5.199 20.906 1 97.38 91 GLU A C 1
ATOM 740 O O . GLU A 1 91 ? -2.033 5.395 20.266 1 97.38 91 GLU A O 1
ATOM 745 N N . ASP A 1 92 ? -3.537 6.059 21.781 1 96.44 92 ASP A N 1
ATOM 746 C CA . ASP A 1 92 ? -2.748 7.242 22.125 1 96.44 92 ASP A CA 1
ATOM 747 C C . ASP A 1 92 ? -1.689 6.914 23.172 1 96.44 92 ASP A C 1
ATOM 749 O O . ASP A 1 92 ? -1.449 5.742 23.469 1 96.44 92 ASP A O 1
ATOM 753 N N . ASP A 1 93 ? -0.967 7.922 23.688 1 96.62 93 ASP A N 1
ATOM 754 C CA . ASP A 1 93 ? 0.149 7.734 24.609 1 96.62 93 ASP A CA 1
ATOM 755 C C . ASP A 1 93 ? -0.332 7.191 25.953 1 96.62 93 ASP A C 1
ATOM 757 O O . ASP A 1 93 ? 0.444 6.59 26.703 1 96.62 93 ASP A O 1
ATOM 761 N N . ASN A 1 94 ? -1.572 7.383 26.297 1 95.56 94 ASN A N 1
ATOM 762 C CA . ASN A 1 94 ? -2.152 6.918 27.547 1 95.56 94 ASN A CA 1
ATOM 763 C C . ASN A 1 94 ? -2.842 5.566 27.391 1 95.56 94 ASN A C 1
ATOM 765 O O . ASN A 1 94 ? -3.617 5.152 28.25 1 95.56 94 ASN A O 1
ATOM 769 N N . LYS A 1 95 ? -2.734 4.996 26.234 1 95.38 95 LYS A N 1
ATOM 770 C CA . LYS A 1 95 ? -3.227 3.66 25.906 1 95.38 95 LYS A CA 1
ATOM 771 C C . LYS A 1 95 ? -4.738 3.67 25.703 1 95.38 95 LYS A C 1
ATOM 773 O O . LYS A 1 95 ? -5.391 2.627 25.797 1 95.38 95 LYS A O 1
ATOM 778 N N . ASN A 1 96 ? -5.258 4.871 25.516 1 96.31 96 ASN A N 1
ATOM 779 C CA . ASN A 1 96 ? -6.656 4.945 25.094 1 96.31 96 ASN A CA 1
ATOM 780 C C . ASN A 1 96 ? -6.82 4.613 23.609 1 96.31 96 ASN A C 1
ATOM 782 O O . ASN A 1 96 ? -6.027 5.062 22.781 1 96.31 96 ASN A O 1
ATOM 786 N N . LEU A 1 97 ? -7.777 3.789 23.328 1 97.31 97 LEU A N 1
ATOM 787 C CA . LEU A 1 97 ? -8.148 3.533 21.938 1 97.31 97 LEU A CA 1
ATOM 788 C C . LEU A 1 97 ? -9.195 4.539 21.469 1 97.31 97 LEU A C 1
ATOM 790 O O . LEU A 1 97 ? -10.32 4.555 21.969 1 97.31 97 LEU A O 1
ATOM 794 N N . LEU A 1 98 ? -8.836 5.371 20.562 1 97.88 98 LEU A N 1
ATOM 795 C CA . LEU A 1 98 ? -9.742 6.438 20.156 1 97.88 98 LEU A CA 1
ATOM 796 C C . LEU A 1 98 ? -9.859 6.496 18.625 1 97.88 98 LEU A C 1
ATOM 798 O O . LEU A 1 98 ? -8.961 6.059 17.922 1 97.88 98 LEU A O 1
ATOM 802 N N . SER A 1 99 ? -10.977 6.984 18.125 1 97.88 99 SER A N 1
ATOM 803 C CA . SER A 1 99 ? -11.227 7.074 16.688 1 97.88 99 SER A CA 1
ATOM 804 C C . SER A 1 99 ? -10.5 8.266 16.078 1 97.88 99 SER A C 1
ATOM 806 O O . SER A 1 99 ? -10.477 9.352 16.656 1 97.88 99 SER A O 1
ATOM 808 N N . ASP A 1 100 ? -9.859 8.023 14.867 1 98.5 100 ASP A N 1
ATOM 809 C CA . ASP A 1 100 ? -9.211 9.156 14.211 1 98.5 100 ASP A CA 1
ATOM 810 C C . ASP A 1 100 ? -9.117 8.93 12.703 1 98.5 100 ASP A C 1
ATOM 812 O O . ASP A 1 100 ? -9.57 9.766 11.914 1 98.5 100 ASP A O 1
ATOM 816 N N . PRO A 1 101 ? -8.523 7.828 12.234 1 98.69 101 PRO A N 1
ATOM 817 C CA . PRO A 1 101 ? -8.438 7.668 10.781 1 98.69 101 PRO A CA 1
ATOM 818 C C . PRO A 1 101 ? -9.797 7.453 10.133 1 98.69 101 PRO A C 1
ATOM 820 O O . PRO A 1 101 ? -10.648 6.758 10.688 1 98.69 101 PRO A O 1
ATOM 823 N N . ILE A 1 102 ? -10.102 8.031 9.047 1 98.75 102 ILE A N 1
ATOM 824 C CA . ILE A 1 102 ? -11.289 7.824 8.227 1 98.75 102 ILE A CA 1
ATOM 825 C C . ILE A 1 102 ? -10.992 6.793 7.141 1 98.75 102 ILE A C 1
ATOM 827 O O . ILE A 1 102 ? -10.43 7.125 6.094 1 98.75 102 ILE A O 1
ATOM 831 N N . LEU A 1 103 ? -11.406 5.625 7.352 1 98.12 103 LEU A N 1
ATOM 832 C CA . LEU A 1 103 ? -10.922 4.461 6.617 1 98.12 103 LEU A CA 1
ATOM 833 C C . LEU A 1 103 ? -11.586 4.367 5.246 1 98.12 103 LEU A C 1
ATOM 835 O O . LEU A 1 103 ? -12.648 4.957 5.027 1 98.12 103 LEU A O 1
ATOM 839 N N . ASN A 1 104 ? -10.969 3.594 4.387 1 95.06 104 ASN A N 1
ATOM 840 C CA . ASN A 1 104 ? -11.461 3.428 3.023 1 95.06 104 ASN A CA 1
ATOM 841 C C . ASN A 1 104 ? -12.375 2.209 2.9 1 95.06 104 ASN A C 1
ATOM 843 O O . ASN A 1 104 ? -13.188 2.127 1.977 1 95.06 104 ASN A O 1
ATOM 847 N N . ASN A 1 105 ? -12.211 1.266 3.781 1 94.56 105 ASN A N 1
ATOM 848 C CA . ASN A 1 105 ? -12.984 0.031 3.676 1 94.56 105 ASN A CA 1
ATOM 849 C C . ASN A 1 105 ? -14.484 0.299 3.756 1 94.56 105 ASN A C 1
ATOM 851 O O . ASN A 1 105 ? -14.922 1.2 4.473 1 94.56 105 ASN A O 1
ATOM 855 N N . LYS A 1 106 ? -15.242 -0.534 3.049 1 97 106 LYS A N 1
ATOM 856 C CA . LYS A 1 106 ? -16.688 -0.341 3.006 1 97 106 LYS A CA 1
ATOM 857 C C . LYS A 1 106 ? -17.422 -1.471 3.727 1 97 106 LYS A C 1
ATOM 859 O O . LYS A 1 106 ? -18.656 -1.471 3.811 1 97 106 LYS A O 1
ATOM 864 N N . THR A 1 107 ? -16.703 -2.424 4.203 1 97.56 107 THR A N 1
ATOM 865 C CA . THR A 1 107 ? -17.234 -3.523 4.992 1 97.56 107 THR A CA 1
ATOM 866 C C . THR A 1 107 ? -16.391 -3.766 6.238 1 97.56 107 THR A C 1
ATOM 868 O O . THR A 1 107 ? -15.164 -3.725 6.176 1 97.56 107 THR A O 1
ATOM 871 N N . LEU A 1 108 ? -17.031 -3.951 7.34 1 98.06 108 LEU A N 1
ATOM 872 C CA . LEU A 1 108 ? -16.344 -4.164 8.609 1 98.06 108 LEU A CA 1
ATOM 873 C C . LEU A 1 108 ? -17.109 -5.145 9.484 1 98.06 108 LEU A C 1
ATOM 875 O O . LEU A 1 108 ? -18.344 -5.051 9.594 1 98.06 108 LEU A O 1
ATOM 879 N N . LEU A 1 109 ? -16.438 -6.145 10.023 1 97.94 109 LEU A N 1
ATOM 880 C CA . LEU A 1 109 ? -17 -7.016 11.039 1 97.94 109 LEU A CA 1
ATOM 881 C C . LEU A 1 109 ? -17.016 -6.332 12.398 1 97.94 109 LEU A C 1
ATOM 883 O O . LEU A 1 109 ? -15.969 -5.914 12.898 1 97.94 109 LEU A O 1
ATOM 887 N N . ILE A 1 110 ? -18.156 -6.148 12.992 1 98.25 110 ILE A N 1
ATOM 888 C CA . ILE A 1 110 ? -18.297 -5.543 14.312 1 98.25 110 ILE A CA 1
ATOM 889 C C . ILE A 1 110 ? -18.781 -6.594 15.312 1 98.25 110 ILE A C 1
ATOM 891 O O . ILE A 1 110 ? -19.828 -7.223 15.102 1 98.25 110 ILE A O 1
ATOM 895 N N . ASN A 1 111 ? -18.031 -6.797 16.375 1 97.25 111 ASN A N 1
ATOM 896 C CA . ASN A 1 111 ? -18.375 -7.809 17.375 1 97.25 111 ASN A CA 1
ATOM 897 C C . ASN A 1 111 ? -19.516 -7.348 18.266 1 97.25 111 ASN A C 1
ATOM 899 O O . ASN A 1 111 ? -19.797 -6.152 18.359 1 97.25 111 ASN A O 1
ATOM 903 N N . LYS A 1 112 ? -20.094 -8.305 18.906 1 97.19 112 LYS A N 1
ATOM 904 C CA . LYS A 1 112 ? -21.219 -8.07 19.828 1 97.19 112 LYS A CA 1
ATOM 905 C C . LYS A 1 112 ? -20.859 -7.02 20.875 1 97.19 112 LYS A C 1
ATOM 907 O O . LYS A 1 112 ? -19.797 -7.094 21.5 1 97.19 112 LYS A O 1
ATOM 912 N N . ASN A 1 113 ? -21.672 -6.004 20.984 1 96.44 113 ASN A N 1
ATOM 913 C CA . ASN A 1 113 ? -21.625 -4.969 22.016 1 96.44 113 ASN A CA 1
ATOM 914 C C . ASN A 1 113 ? -20.422 -4.043 21.828 1 96.44 113 ASN A C 1
ATOM 916 O O . ASN A 1 113 ? -20.078 -3.273 22.719 1 96.44 113 ASN A O 1
ATOM 920 N N . GLU A 1 114 ? -19.75 -4.191 20.719 1 97.06 114 GLU A N 1
ATOM 921 C CA . GLU A 1 114 ? -18.719 -3.221 20.375 1 97.06 114 GLU A CA 1
ATOM 922 C C . GLU A 1 114 ? -19.297 -2.033 19.609 1 97.06 114 GLU A C 1
ATOM 924 O O . GLU A 1 114 ? -20.25 -2.193 18.828 1 97.06 114 GLU A O 1
ATOM 929 N N . TYR A 1 115 ? -18.797 -0.891 19.891 1 97.94 115 TYR A N 1
ATOM 930 C CA . TYR A 1 115 ? -19.266 0.32 19.234 1 97.94 115 TYR A CA 1
ATOM 931 C C . TYR A 1 115 ? -18.344 0.687 18.062 1 97.94 115 TYR A C 1
ATOM 933 O O . TYR A 1 115 ? -17.141 0.447 18.109 1 97.94 115 TYR A O 1
ATOM 941 N N . GLN A 1 116 ? -18.906 1.161 17 1 98.44 116 GLN A N 1
ATOM 942 C CA . GLN A 1 116 ? -18.219 1.582 15.781 1 98.44 116 GLN A CA 1
ATOM 943 C C . GLN A 1 116 ? -18.75 2.912 15.266 1 98.44 116 GLN A C 1
ATOM 945 O O . GLN A 1 116 ? -19.969 3.062 15.07 1 98.44 116 GLN A O 1
ATOM 950 N N . SER A 1 117 ? -17.844 3.842 15.109 1 98.56 117 SER A N 1
ATOM 951 C CA . SER A 1 117 ? -18.234 5.129 14.555 1 98.56 117 SER A CA 1
ATOM 952 C C . SER A 1 117 ? -18.188 5.113 13.031 1 98.56 117 SER A C 1
ATOM 954 O O . SER A 1 117 ? -17.266 4.547 12.438 1 98.56 117 SER A O 1
ATOM 956 N N . ILE A 1 118 ? -19.188 5.711 12.398 1 98.81 118 ILE A N 1
ATOM 957 C CA . ILE A 1 118 ? -19.25 5.957 10.961 1 98.81 118 ILE A CA 1
ATOM 958 C C . ILE A 1 118 ? -19.188 7.457 10.688 1 98.81 118 ILE A C 1
ATOM 960 O O . ILE A 1 118 ? -19.953 8.227 11.273 1 98.81 118 ILE A O 1
ATOM 964 N N . TRP A 1 119 ? -18.234 7.875 9.93 1 98.81 119 TRP A N 1
ATOM 965 C CA . TRP A 1 119 ? -18.078 9.258 9.484 1 98.81 119 TRP A CA 1
ATOM 966 C C . TRP A 1 119 ? -18.922 9.531 8.242 1 98.81 119 TRP A C 1
ATOM 968 O O . TRP A 1 119 ? -18.812 8.812 7.246 1 98.81 119 TRP A O 1
ATOM 978 N N . VAL A 1 120 ? -19.812 10.5 8.258 1 98.75 120 VAL A N 1
ATOM 979 C CA . VAL A 1 120 ? -20.625 10.914 7.117 1 98.75 120 VAL A CA 1
ATOM 980 C C . VAL A 1 120 ? -20.219 12.32 6.672 1 98.75 120 VAL A C 1
ATOM 982 O O . VAL A 1 120 ? -20.25 13.266 7.465 1 98.75 120 VAL A O 1
ATOM 985 N N . GLU A 1 121 ? -19.828 12.469 5.449 1 98.56 121 GLU A N 1
ATOM 986 C CA . GLU A 1 121 ? -19.406 13.781 4.969 1 98.56 121 GLU A CA 1
ATOM 987 C C . GLU A 1 121 ? -20.062 14.117 3.639 1 98.56 121 GLU A C 1
ATOM 989 O O . GLU A 1 121 ? -20.578 13.234 2.955 1 98.56 121 GLU A O 1
ATOM 994 N N . GLY A 1 122 ? -20.141 15.328 3.256 1 97.69 122 GLY A N 1
ATOM 995 C CA . GLY A 1 122 ? -20.672 15.867 2.02 1 97.69 122 GLY A CA 1
ATOM 996 C C . GLY A 1 122 ? -20.469 17.375 1.889 1 97.69 122 GLY A C 1
ATOM 997 O O . GLY A 1 122 ? -19.672 17.953 2.619 1 97.69 122 GLY A O 1
ATOM 998 N N . PHE A 1 123 ? -21.062 17.969 0.896 1 97.12 123 PHE A N 1
ATOM 999 C CA . PHE A 1 123 ? -21 19.422 0.815 1 97.12 123 PHE A CA 1
ATOM 1000 C C . PHE A 1 123 ? -22.297 19.984 0.226 1 97.12 123 PHE A C 1
ATOM 1002 O O . PHE A 1 123 ? -23.047 19.266 -0.434 1 97.12 123 PHE A O 1
ATOM 1009 N N . VAL A 1 124 ? -22.594 21.203 0.524 1 97.94 124 VAL A N 1
ATOM 1010 C CA . VAL A 1 124 ? -23.688 21.969 -0.041 1 97.94 124 VAL A CA 1
ATOM 1011 C C . VAL A 1 124 ? -23.234 22.656 -1.326 1 97.94 124 VAL A C 1
ATOM 1013 O O . VAL A 1 124 ? -22.234 23.391 -1.331 1 97.94 124 VAL A O 1
ATOM 1016 N N . PRO A 1 125 ? -23.938 22.469 -2.383 1 96.81 125 PRO A N 1
ATOM 1017 C CA . PRO A 1 125 ? -23.547 23.156 -3.611 1 96.81 125 PRO A CA 1
ATOM 1018 C C . PRO A 1 125 ? -23.578 24.688 -3.463 1 96.81 125 PRO A C 1
ATOM 1020 O O . PRO A 1 125 ? -24.453 25.219 -2.793 1 96.81 125 PRO A O 1
ATOM 1023 N N . ASN A 1 126 ? -22.719 25.359 -4.164 1 94.88 126 ASN A N 1
ATOM 1024 C CA . ASN A 1 126 ? -22.594 26.812 -4.074 1 94.88 126 ASN A CA 1
ATOM 1025 C C . ASN A 1 126 ? -23.844 27.516 -4.582 1 94.88 126 ASN A C 1
ATOM 1027 O O . ASN A 1 126 ? -24.172 28.609 -4.133 1 94.88 126 ASN A O 1
ATOM 1031 N N . ASP A 1 127 ? -24.531 26.906 -5.48 1 92.75 127 ASP A N 1
ATOM 1032 C CA . ASP A 1 127 ? -25.672 27.531 -6.129 1 92.75 127 ASP A CA 1
ATOM 1033 C C . ASP A 1 127 ? -27 27.031 -5.543 1 92.75 127 ASP A C 1
ATOM 1035 O O . ASP A 1 127 ? -28.047 27.141 -6.176 1 92.75 127 ASP A O 1
ATOM 1039 N N . SER A 1 128 ? -26.891 26.438 -4.406 1 94.06 128 SER A N 1
ATOM 1040 C CA . SER A 1 128 ? -28.109 25.938 -3.785 1 94.06 128 SER A CA 1
ATOM 1041 C C . SER A 1 128 ? -29.156 27.047 -3.619 1 94.06 128 SER A C 1
ATOM 1043 O O . SER A 1 128 ? -28.812 28.156 -3.205 1 94.06 128 SER A O 1
ATOM 1045 N N . ASN A 1 129 ? -30.484 26.766 -3.936 1 93.44 129 ASN A N 1
ATOM 1046 C CA . ASN A 1 129 ? -31.547 27.766 -3.84 1 93.44 129 ASN A CA 1
ATOM 1047 C C . ASN A 1 129 ? -32.562 27.375 -2.781 1 93.44 129 ASN A C 1
ATOM 1049 O O . ASN A 1 129 ? -33.625 28 -2.682 1 93.44 129 ASN A O 1
ATOM 1053 N N . ILE A 1 130 ? -32.219 26.406 -1.961 1 94.5 130 ILE A N 1
ATOM 1054 C CA . ILE A 1 130 ? -33.156 25.984 -0.925 1 94.5 130 ILE A CA 1
ATOM 1055 C C . ILE A 1 130 ? -32.625 26.406 0.446 1 94.5 130 ILE A C 1
ATOM 1057 O O . ILE A 1 130 ? -31.438 26.656 0.613 1 94.5 130 ILE A O 1
ATOM 1061 N N . SER A 1 131 ? -33.594 26.438 1.409 1 95.56 131 SER A N 1
ATOM 1062 C CA . SER A 1 131 ? -33.219 26.891 2.744 1 95.56 131 SER A CA 1
ATOM 1063 C C . SER A 1 131 ? -33.156 25.719 3.725 1 95.56 131 SER A C 1
ATOM 1065 O O . SER A 1 131 ? -32.594 25.859 4.816 1 95.56 131 SER A O 1
ATOM 1067 N N . ASN A 1 132 ? -33.75 24.656 3.389 1 96.56 132 ASN A N 1
ATOM 1068 C CA . ASN A 1 132 ? -33.75 23.469 4.238 1 96.56 132 ASN A CA 1
ATOM 1069 C C . ASN A 1 132 ? -33.781 22.188 3.412 1 96.56 132 ASN A C 1
ATOM 1071 O O . ASN A 1 132 ? -34.344 22.156 2.312 1 96.56 132 ASN A O 1
ATOM 1075 N N . THR A 1 133 ? -33.188 21.188 3.896 1 96.94 133 THR A N 1
ATOM 1076 C CA . THR A 1 133 ? -33.25 19.859 3.311 1 96.94 133 THR A CA 1
ATOM 1077 C C . THR A 1 133 ? -33 18.797 4.371 1 96.94 133 THR A C 1
ATOM 1079 O O . THR A 1 133 ? -32.75 19.109 5.539 1 96.94 133 THR A O 1
ATOM 1082 N N . THR A 1 134 ? -33.188 17.578 4.055 1 97 134 THR A N 1
ATOM 1083 C CA . THR A 1 134 ? -32.969 16.453 4.965 1 97 134 THR A CA 1
ATOM 1084 C C . THR A 1 134 ? -32.094 15.391 4.312 1 97 134 THR A C 1
ATOM 1086 O O . THR A 1 134 ? -32.312 15.008 3.166 1 97 134 THR A O 1
ATOM 1089 N N . LEU A 1 135 ? -30.984 15.023 4.938 1 97.94 135 LEU A N 1
ATOM 1090 C CA . LEU A 1 135 ? -30.203 13.867 4.535 1 97.94 135 LEU A CA 1
ATOM 1091 C C . LEU A 1 135 ? -30.75 12.594 5.18 1 97.94 135 LEU A C 1
ATOM 1093 O O . LEU A 1 135 ? -30.906 12.531 6.398 1 97.94 135 LEU A O 1
ATOM 1097 N N . GLU A 1 136 ? -31.062 11.656 4.391 1 97.88 136 GLU A N 1
ATOM 1098 C CA . GLU A 1 136 ? -31.641 10.414 4.887 1 97.88 136 GLU A CA 1
ATOM 1099 C C . GLU A 1 136 ? -30.75 9.219 4.562 1 97.88 136 GLU A C 1
ATOM 1101 O O . GLU A 1 136 ? -30.281 9.078 3.432 1 97.88 136 GLU A O 1
ATOM 1106 N N . ILE A 1 137 ? -30.469 8.352 5.523 1 98.12 137 ILE A N 1
ATOM 1107 C CA . ILE A 1 137 ? -29.672 7.133 5.387 1 98.12 137 ILE A CA 1
ATOM 1108 C C . ILE A 1 137 ? -30.516 5.93 5.809 1 98.12 137 ILE A C 1
ATOM 1110 O O . ILE A 1 137 ? -30.938 5.824 6.965 1 98.12 137 ILE A O 1
ATOM 1114 N N . ASP A 1 138 ? -30.797 5.043 4.898 1 97.5 138 ASP A N 1
ATOM 1115 C CA . ASP A 1 138 ? -31.531 3.82 5.195 1 97.5 138 ASP A CA 1
ATOM 1116 C C . ASP A 1 138 ? -30.594 2.719 5.688 1 97.5 138 ASP A C 1
ATOM 1118 O O . ASP A 1 138 ? -29.484 2.561 5.172 1 97.5 138 ASP A O 1
ATOM 1122 N N . ILE A 1 139 ? -30.969 2.018 6.688 1 98 139 ILE A N 1
ATOM 1123 C CA . ILE A 1 139 ? -30.25 0.867 7.215 1 98 139 ILE A CA 1
ATOM 1124 C C . ILE A 1 139 ? -30.984 -0.419 6.848 1 98 139 ILE A C 1
ATOM 1126 O O . ILE A 1 139 ? -32.125 -0.64 7.285 1 98 139 ILE A O 1
ATOM 1130 N N . TYR A 1 140 ? -30.344 -1.222 6.043 1 97.56 140 TYR A N 1
ATOM 1131 C CA . TYR A 1 140 ? -30.906 -2.504 5.629 1 97.56 140 TYR A CA 1
ATOM 1132 C C . TYR A 1 140 ? -30.344 -3.643 6.469 1 97.56 140 TYR A C 1
ATOM 1134 O O . TYR A 1 140 ? -29.141 -3.672 6.762 1 97.56 140 TYR A O 1
ATOM 1142 N N . GLU A 1 141 ? -31.156 -4.52 6.922 1 97.5 141 GLU A N 1
ATOM 1143 C CA . GLU A 1 141 ? -30.719 -5.719 7.629 1 97.5 141 GLU A CA 1
ATOM 1144 C C . GLU A 1 141 ? -30.906 -6.965 6.77 1 97.5 141 GLU A C 1
ATOM 1146 O O . GLU A 1 141 ? -31.828 -7.035 5.961 1 97.5 141 GLU A O 1
ATOM 1151 N N . SER A 1 142 ? -29.953 -7.84 6.848 1 95.94 142 SER A N 1
ATOM 1152 C CA . SER A 1 142 ? -30.078 -9.133 6.188 1 95.94 142 SER A CA 1
ATOM 1153 C C . SER A 1 142 ? -29.328 -10.219 6.957 1 95.94 142 SER A C 1
ATOM 1155 O O . SER A 1 142 ? -28.453 -9.914 7.77 1 95.94 142 SER A O 1
ATOM 1157 N N . LYS A 1 143 ? -29.656 -11.477 6.766 1 94.12 143 LYS A N 1
ATOM 1158 C CA . LYS A 1 143 ? -28.984 -12.664 7.281 1 94.12 143 LYS A CA 1
ATOM 1159 C C . LYS A 1 143 ? -29.078 -13.82 6.285 1 94.12 143 LYS A C 1
ATOM 1161 O O . LYS A 1 143 ? -30.094 -13.984 5.605 1 94.12 143 LYS A O 1
ATOM 1166 N N . ASP A 1 144 ? -27.938 -14.609 6.23 1 94.56 144 ASP A N 1
ATOM 1167 C CA . ASP A 1 144 ? -27.891 -15.742 5.309 1 94.56 144 ASP A CA 1
ATOM 1168 C C . ASP A 1 144 ? -28.203 -15.297 3.881 1 94.56 144 ASP A C 1
ATOM 1170 O O . ASP A 1 144 ? -27.641 -14.312 3.391 1 94.56 144 ASP A O 1
ATOM 1174 N N . TYR A 1 145 ? -29.094 -16.016 3.217 1 95.94 145 TYR A N 1
ATOM 1175 C CA . TYR A 1 145 ? -29.406 -15.711 1.826 1 95.94 145 TYR A CA 1
ATOM 1176 C C . TYR A 1 145 ? -30.734 -14.984 1.716 1 95.94 145 TYR A C 1
ATOM 1178 O O . TYR A 1 145 ? -31.344 -14.945 0.643 1 95.94 145 TYR A O 1
ATOM 1186 N N . LEU A 1 146 ? -31.188 -14.359 2.812 1 95.75 146 LEU A N 1
ATOM 1187 C CA . LEU A 1 146 ? -32.469 -13.656 2.818 1 95.75 146 LEU A CA 1
ATOM 1188 C C . LEU A 1 146 ? -32.344 -12.273 2.188 1 95.75 146 LEU A C 1
ATOM 1190 O O . LEU A 1 146 ? -31.281 -11.641 2.307 1 95.75 146 LEU A O 1
ATOM 1194 N N . LYS A 1 147 ? -33.406 -11.781 1.61 1 95.75 147 LYS A N 1
ATOM 1195 C CA . LYS A 1 147 ? -33.469 -10.43 1.055 1 95.75 147 LYS A CA 1
ATOM 1196 C C . LYS A 1 147 ? -33.344 -9.375 2.152 1 95.75 147 LYS A C 1
ATOM 1198 O O . LYS A 1 147 ? -33.906 -9.531 3.236 1 95.75 147 LYS A O 1
ATOM 1203 N N . GLU A 1 148 ? -32.625 -8.328 1.854 1 96.88 148 GLU A N 1
ATOM 1204 C CA . GLU A 1 148 ? -32.5 -7.188 2.76 1 96.88 148 GLU A CA 1
ATOM 1205 C C . GLU A 1 148 ? -33.875 -6.574 3.055 1 96.88 148 GLU A C 1
ATOM 1207 O O . GLU A 1 148 ? -34.719 -6.527 2.18 1 96.88 148 GLU A O 1
ATOM 1212 N N . LYS A 1 149 ? -34.031 -6.117 4.207 1 96.44 149 LYS A N 1
ATOM 1213 C CA . LYS A 1 149 ? -35.188 -5.332 4.609 1 96.44 149 LYS A CA 1
ATOM 1214 C C . LYS A 1 149 ? -34.781 -4.074 5.359 1 96.44 149 LYS A C 1
ATOM 1216 O O . LYS A 1 149 ? -33.75 -4.074 6.062 1 96.44 149 LYS A O 1
ATOM 1221 N N . ILE A 1 150 ? -35.5 -3.023 5.242 1 96.31 150 ILE A N 1
ATOM 1222 C CA . ILE A 1 150 ? -35.188 -1.787 5.949 1 96.31 150 ILE A CA 1
ATOM 1223 C C . ILE A 1 150 ? -35.406 -1.976 7.445 1 96.31 150 ILE A C 1
ATOM 1225 O O . ILE A 1 150 ? -36.5 -2.352 7.867 1 96.31 150 ILE A O 1
ATOM 1229 N N . LEU A 1 151 ? -34.406 -1.828 8.156 1 96.38 151 LEU A N 1
ATOM 1230 C CA . LEU A 1 151 ? -34.469 -1.906 9.609 1 96.38 151 LEU A CA 1
ATOM 1231 C C . LEU A 1 151 ? -34.844 -0.55 10.211 1 96.38 151 LEU A C 1
ATOM 1233 O O . LEU A 1 151 ? -35.625 -0.474 11.164 1 96.38 151 LEU A O 1
ATOM 1237 N N . SER A 1 152 ? -34.188 0.469 9.734 1 95.19 152 SER A N 1
ATOM 1238 C CA . SER A 1 152 ? -34.344 1.825 10.258 1 95.19 152 SER A CA 1
ATOM 1239 C C . SER A 1 152 ? -33.875 2.859 9.234 1 95.19 152 SER A C 1
ATOM 1241 O O . SER A 1 152 ? -33.312 2.504 8.188 1 95.19 152 SER A O 1
ATOM 1243 N N . SER A 1 153 ? -34.25 4.105 9.453 1 96.69 153 SER A N 1
ATOM 1244 C CA . SER A 1 153 ? -33.75 5.234 8.664 1 96.69 153 SER A CA 1
ATOM 1245 C C . SER A 1 153 ? -33.281 6.371 9.555 1 96.69 153 SER A C 1
ATOM 1247 O O . SER A 1 153 ? -33.938 6.73 10.531 1 96.69 153 SER A O 1
ATOM 1249 N N . ILE A 1 154 ? -32.156 6.859 9.258 1 98 154 ILE A N 1
ATOM 1250 C CA . ILE A 1 154 ? -31.594 7.996 9.977 1 98 154 ILE A CA 1
ATOM 1251 C C . ILE A 1 154 ? -31.844 9.281 9.188 1 98 154 ILE A C 1
ATOM 1253 O O . ILE A 1 154 ? -31.594 9.336 7.984 1 98 154 ILE A O 1
ATOM 1257 N N . LYS A 1 155 ? -32.344 10.281 9.852 1 97.56 155 LYS A N 1
ATOM 1258 C CA . LYS A 1 155 ? -32.594 11.578 9.219 1 97.56 155 LYS A CA 1
ATOM 1259 C C . LYS A 1 155 ? -31.812 12.688 9.914 1 97.56 155 LYS A C 1
ATOM 1261 O O . LYS A 1 155 ? -31.766 12.742 11.148 1 97.56 155 LYS A O 1
ATOM 1266 N N . VAL A 1 156 ? -31.188 13.469 9.172 1 97.94 156 VAL A N 1
ATOM 1267 C CA . VAL A 1 156 ? -30.484 14.648 9.672 1 97.94 156 VAL A CA 1
ATOM 1268 C C . VAL A 1 156 ? -30.984 15.891 8.938 1 97.94 156 VAL A C 1
ATOM 1270 O O . VAL A 1 156 ? -30.844 16 7.719 1 97.94 156 VAL A O 1
ATOM 1273 N N . ASN A 1 157 ? -31.562 16.812 9.664 1 97 157 ASN A N 1
ATOM 1274 C CA . ASN A 1 157 ? -32.062 18.062 9.086 1 97 157 ASN A CA 1
ATOM 1275 C C . ASN A 1 157 ? -30.922 19.062 8.875 1 97 157 ASN A C 1
ATOM 1277 O O . ASN A 1 157 ? -30.062 19.234 9.742 1 97 157 ASN A O 1
ATOM 1281 N N . ILE A 1 158 ? -30.969 19.719 7.727 1 97.81 158 ILE A N 1
ATOM 1282 C CA . ILE A 1 158 ? -29.906 20.656 7.363 1 97.81 158 ILE A CA 1
ATOM 1283 C C . ILE A 1 158 ? -30.516 22 6.969 1 97.81 158 ILE A C 1
ATOM 1285 O O . ILE A 1 158 ? -31.312 22.078 6.035 1 97.81 158 ILE A O 1
ATOM 1289 N N . GLU A 1 159 ? -30.219 23.016 7.66 1 97.62 159 GLU A N 1
ATOM 1290 C CA . GLU A 1 159 ? -30.531 24.391 7.301 1 97.62 159 GLU A CA 1
ATOM 1291 C C . GLU A 1 159 ? -29.422 25 6.445 1 97.62 159 GLU A C 1
ATOM 1293 O O . GLU A 1 159 ? -28.234 24.859 6.766 1 97.62 159 GLU A O 1
ATOM 1298 N N . ILE A 1 160 ? -29.766 25.609 5.34 1 97.25 160 ILE A N 1
ATOM 1299 C CA . ILE A 1 160 ? -28.797 26.219 4.453 1 97.25 160 ILE A CA 1
ATOM 1300 C C . ILE A 1 160 ? -28.859 27.75 4.594 1 97.25 160 ILE A C 1
ATOM 1302 O O . ILE A 1 160 ? -29.875 28.359 4.277 1 97.25 160 ILE A O 1
ATOM 1306 N N . LEU A 1 161 ? -27.812 28.312 5.051 1 95.94 161 LEU A N 1
ATOM 1307 C CA . LEU A 1 161 ? -27.719 29.75 5.293 1 95.94 161 LEU A CA 1
ATOM 1308 C C . LEU A 1 161 ? -27.297 30.484 4.023 1 95.94 161 LEU A C 1
ATOM 1310 O O . LEU A 1 161 ? -26.625 29.906 3.164 1 95.94 161 LEU A O 1
ATOM 1314 N N . ASN A 1 162 ? -27.672 31.703 3.949 1 91.88 162 ASN A N 1
ATOM 1315 C CA . ASN A 1 162 ? -27.531 32.469 2.709 1 91.88 162 ASN A CA 1
ATOM 1316 C C . ASN A 1 162 ? -26.156 33.125 2.633 1 91.88 162 ASN A C 1
ATOM 1318 O O . ASN A 1 162 ? -26.078 34.344 2.42 1 91.88 162 ASN A O 1
ATOM 1322 N N . ILE A 1 163 ? -25.078 32.469 2.785 1 93.69 163 ILE A N 1
ATOM 1323 C CA . ILE A 1 163 ? -23.688 32.844 2.533 1 93.69 163 ILE A CA 1
ATOM 1324 C C . ILE A 1 163 ? -23.016 31.781 1.674 1 93.69 163 ILE A C 1
ATOM 1326 O O . ILE A 1 163 ? -23.219 30.594 1.892 1 93.69 163 ILE A O 1
ATOM 1330 N N . SER A 1 164 ? -22.438 32.25 0.666 1 95.06 164 SER A N 1
ATOM 1331 C CA . SER A 1 164 ? -21.688 31.344 -0.2 1 95.06 164 SER A CA 1
ATOM 1332 C C . SER A 1 164 ? -20.188 31.469 0.055 1 95.06 164 SER A C 1
ATOM 1334 O O . SER A 1 164 ? -19.656 32.562 0.122 1 95.06 164 SER A O 1
ATOM 1336 N N . ILE A 1 165 ? -19.562 30.406 0.25 1 96 165 ILE A N 1
ATOM 1337 C CA . ILE A 1 165 ? -18.109 30.438 0.469 1 96 165 ILE A CA 1
ATOM 1338 C C . ILE A 1 165 ? -17.406 29.672 -0.65 1 96 165 ILE A C 1
ATOM 1340 O O . ILE A 1 165 ? -17.953 28.719 -1.201 1 96 165 ILE A O 1
ATOM 1344 N N . PRO A 1 166 ? -16.219 30.078 -1.025 1 95.5 166 PRO A N 1
ATOM 1345 C CA . PRO A 1 166 ? -15.43 29.297 -1.987 1 95.5 166 PRO A CA 1
ATOM 1346 C C . PRO A 1 166 ? -14.922 27.984 -1.405 1 95.5 166 PRO A C 1
ATOM 1348 O O . PRO A 1 166 ? -15.172 27.688 -0.236 1 95.5 166 PRO A O 1
ATOM 1351 N N . LYS A 1 167 ? -14.211 27.188 -2.258 1 94.62 167 LYS A N 1
ATOM 1352 C CA . LYS A 1 167 ? -13.602 25.938 -1.797 1 94.62 167 LYS A CA 1
ATOM 1353 C C . LYS A 1 167 ? -12.5 26.219 -0.778 1 94.62 167 LYS A C 1
ATOM 1355 O O . LYS A 1 167 ? -11.828 27.25 -0.846 1 94.62 167 LYS A O 1
ATOM 1360 N N . ILE A 1 168 ? -12.289 25.328 0.072 1 96.81 168 ILE A N 1
ATOM 1361 C CA . ILE A 1 168 ? -11.273 25.453 1.112 1 96.81 168 ILE A CA 1
ATOM 1362 C C . ILE A 1 168 ? -9.906 25.672 0.473 1 96.81 168 ILE A C 1
ATOM 1364 O O . ILE A 1 168 ? -9.086 26.422 1.002 1 96.81 168 ILE A O 1
ATOM 1368 N N . SER A 1 169 ? -9.641 25.062 -0.69 1 95.12 169 SER A N 1
ATOM 1369 C CA . SER A 1 169 ? -8.367 25.188 -1.387 1 95.12 169 SER A CA 1
ATOM 1370 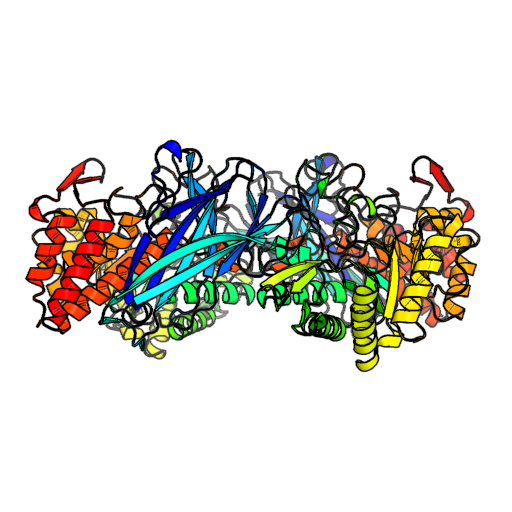C C . SER A 1 169 ? -8.109 26.609 -1.841 1 95.12 169 SER A C 1
ATOM 1372 O O . SER A 1 169 ? -6.977 26.969 -2.16 1 95.12 169 SER A O 1
ATOM 1374 N N . GLU A 1 170 ? -9.148 27.469 -1.871 1 95.19 170 GLU A N 1
ATOM 1375 C CA . GLU A 1 170 ? -9.047 28.859 -2.316 1 95.19 170 GLU A CA 1
ATOM 1376 C C . GLU A 1 170 ? -9.039 29.812 -1.133 1 95.19 170 GLU A C 1
ATOM 1378 O O . GLU A 1 170 ? -9.094 31.031 -1.315 1 95.19 170 GLU A O 1
ATOM 1383 N N . SER A 1 171 ? -8.969 29.266 0.037 1 96 171 SER A N 1
ATOM 1384 C CA . SER A 1 171 ? -8.992 30.078 1.254 1 96 171 SER A CA 1
ATOM 1385 C C . SER A 1 171 ? -7.785 31 1.33 1 96 171 SER A C 1
ATOM 1387 O O . SER A 1 171 ? -6.711 30.688 0.82 1 96 171 SER A O 1
ATOM 1389 N N . ASP A 1 172 ? -7.926 32.156 1.991 1 94.94 172 ASP A N 1
ATOM 1390 C CA . ASP A 1 172 ? -6.805 33.062 2.244 1 94.94 172 ASP A CA 1
ATOM 1391 C C . ASP A 1 172 ? -6.094 32.719 3.545 1 94.94 172 ASP A C 1
ATOM 1393 O O . ASP A 1 172 ? -5.102 33.344 3.912 1 94.94 172 ASP A O 1
ATOM 1397 N N . PHE A 1 173 ? -6.668 31.719 4.262 1 98 173 PHE A N 1
ATOM 1398 C CA . PHE A 1 173 ? -5.984 31.219 5.449 1 98 173 PHE A CA 1
ATOM 1399 C C . PHE A 1 173 ? -4.605 30.672 5.094 1 98 173 PHE A C 1
ATOM 1401 O O . PHE A 1 173 ? -4.484 29.75 4.297 1 98 173 PHE A O 1
ATOM 1408 N N . PHE A 1 174 ? -3.535 31.266 5.641 1 97.88 174 PHE A N 1
ATOM 1409 C CA . PHE A 1 174 ? -2.168 30.906 5.289 1 97.88 174 PHE A CA 1
ATOM 1410 C C . PHE A 1 174 ? -1.728 29.656 6.047 1 97.88 174 PHE A C 1
ATOM 1412 O O . PHE A 1 174 ? -1.069 29.75 7.086 1 97.88 174 PHE A O 1
ATOM 1419 N N . LEU A 1 175 ? -2.041 28.516 5.48 1 98.5 175 LEU A N 1
ATOM 1420 C CA . LEU A 1 175 ? -1.706 27.234 6.094 1 98.5 175 LEU A CA 1
ATOM 1421 C C . LEU A 1 175 ? -0.338 26.75 5.629 1 98.5 175 LEU A C 1
ATOM 1423 O O . LEU A 1 175 ? -0.097 26.625 4.43 1 98.5 175 LEU A O 1
ATOM 1427 N N . ASP A 1 176 ? 0.567 26.578 6.582 1 98.12 176 ASP A N 1
ATOM 1428 C CA . ASP A 1 176 ? 1.929 26.125 6.332 1 98.12 176 ASP A CA 1
ATOM 1429 C C . ASP A 1 176 ? 2.209 24.812 7.059 1 98.12 176 ASP A C 1
ATOM 1431 O O . ASP A 1 176 ? 2.561 24.812 8.242 1 98.12 176 ASP A O 1
ATOM 1435 N N . LEU A 1 177 ? 2.107 23.703 6.34 1 98.25 177 LEU A N 1
ATOM 1436 C CA . LEU A 1 177 ? 2.424 22.375 6.883 1 98.25 177 LEU A CA 1
ATOM 1437 C C . LEU A 1 177 ? 3.637 21.781 6.184 1 98.25 177 LEU A C 1
ATOM 1439 O O . LEU A 1 177 ? 3.65 21.656 4.957 1 98.25 177 LEU A O 1
ATOM 1443 N N . TRP A 1 178 ? 4.621 21.422 6.965 1 97.81 178 TRP A N 1
ATOM 1444 C CA . TRP A 1 178 ? 5.875 20.938 6.391 1 97.81 178 TRP A CA 1
ATOM 1445 C C . TRP A 1 178 ? 5.695 19.547 5.773 1 97.81 178 TRP A C 1
ATOM 1447 O O . TRP A 1 178 ? 5.004 18.703 6.336 1 97.81 178 TRP A O 1
ATOM 1457 N N . GLN A 1 179 ? 6.285 19.312 4.582 1 98.44 179 GLN A N 1
ATOM 1458 C CA . GLN A 1 179 ? 6.188 18.078 3.809 1 98.44 179 GLN A CA 1
ATOM 1459 C C . GLN A 1 179 ? 7.449 17.234 3.955 1 98.44 179 GLN A C 1
ATOM 1461 O O . GLN A 1 179 ? 8.555 17.781 4.023 1 98.44 179 GLN A O 1
ATOM 1466 N N . HIS A 1 180 ? 7.324 15.891 4.035 1 98 180 HIS A N 1
ATOM 1467 C CA . HIS A 1 180 ? 8.43 14.969 4.246 1 98 180 HIS A CA 1
ATOM 1468 C C . HIS A 1 180 ? 8.438 13.867 3.189 1 98 180 HIS A C 1
ATOM 1470 O O . HIS A 1 180 ? 8.211 12.695 3.504 1 98 180 HIS A O 1
ATOM 1476 N N . PRO A 1 181 ? 8.852 14.164 1.964 1 98.12 181 PRO A N 1
ATOM 1477 C CA . PRO A 1 181 ? 8.734 13.227 0.845 1 98.12 181 PRO A CA 1
ATOM 1478 C C . PRO A 1 181 ? 9.555 11.953 1.057 1 98.12 181 PRO A C 1
ATOM 1480 O O . PRO A 1 181 ? 9.148 10.875 0.61 1 98.12 181 PRO A O 1
ATOM 1483 N N . SER A 1 182 ? 10.727 12.008 1.7 1 97.75 182 SER A N 1
ATOM 1484 C CA . SER A 1 182 ? 11.516 10.797 1.905 1 97.75 182 SER A CA 1
ATOM 1485 C C . SER A 1 182 ? 10.781 9.812 2.809 1 97.75 182 SER A C 1
ATOM 1487 O O . SER A 1 182 ? 10.812 8.602 2.568 1 97.75 182 SER A O 1
ATOM 1489 N N . ASN A 1 183 ? 10.18 10.312 3.848 1 97.81 183 ASN A N 1
ATOM 1490 C CA . ASN A 1 183 ? 9.375 9.453 4.715 1 97.81 183 ASN A CA 1
ATOM 1491 C C . ASN A 1 183 ? 8.242 8.789 3.947 1 97.81 183 ASN A C 1
ATOM 1493 O O . ASN A 1 183 ? 7.906 7.629 4.207 1 97.81 183 ASN A O 1
ATOM 1497 N N . TRP A 1 184 ? 7.645 9.531 2.959 1 98.5 184 TRP A N 1
ATOM 1498 C CA . TRP A 1 184 ? 6.566 8.984 2.146 1 98.5 184 TRP A CA 1
ATOM 1499 C C . TRP A 1 184 ? 7.055 7.809 1.311 1 98.5 184 TRP A C 1
ATOM 1501 O O . TRP A 1 184 ? 6.332 6.832 1.12 1 98.5 184 TRP A O 1
ATOM 1511 N N . ALA A 1 185 ? 8.289 7.891 0.828 1 98.12 185 ALA A N 1
ATOM 1512 C CA . ALA A 1 185 ? 8.875 6.777 0.081 1 98.12 185 ALA A CA 1
ATOM 1513 C C . ALA A 1 185 ? 9.141 5.582 0.991 1 98.12 185 ALA A C 1
ATOM 1515 O O . ALA A 1 185 ? 8.797 4.445 0.65 1 98.12 185 ALA A O 1
ATOM 1516 N N . ARG A 1 186 ? 9.695 5.816 2.15 1 97.38 186 ARG A N 1
ATOM 1517 C CA . ARG A 1 186 ? 10.086 4.762 3.08 1 97.38 186 ARG A CA 1
ATOM 1518 C C . ARG A 1 186 ? 8.867 4.008 3.596 1 97.38 186 ARG A C 1
ATOM 1520 O O . ARG A 1 186 ? 8.922 2.791 3.789 1 97.38 186 ARG A O 1
ATOM 1527 N N . MET A 1 187 ? 7.777 4.758 3.787 1 97.5 187 MET A N 1
ATOM 1528 C CA . MET A 1 187 ? 6.559 4.137 4.297 1 97.5 187 MET A CA 1
ATOM 1529 C C . MET A 1 187 ? 6.086 3.025 3.363 1 97.5 187 MET A C 1
ATOM 1531 O O . MET A 1 187 ? 5.52 2.029 3.814 1 97.5 187 MET A O 1
ATOM 1535 N N . TYR A 1 188 ? 6.367 3.145 2.076 1 97.81 188 TYR A N 1
ATOM 1536 C CA . TYR A 1 188 ? 5.84 2.207 1.089 1 97.81 188 TYR A CA 1
ATOM 1537 C C . TYR A 1 188 ? 6.953 1.36 0.491 1 97.81 188 TYR A C 1
ATOM 1539 O O . TYR A 1 188 ? 6.723 0.589 -0.444 1 97.81 188 TYR A O 1
ATOM 1547 N N . ASP A 1 189 ? 8.195 1.558 0.977 1 96.5 189 ASP A N 1
ATOM 1548 C CA . ASP A 1 189 ? 9.359 0.789 0.536 1 96.5 189 ASP A CA 1
ATOM 1549 C C . ASP A 1 189 ? 9.602 0.972 -0.96 1 96.5 189 ASP A C 1
ATOM 1551 O O . ASP A 1 189 ? 9.75 -0.006 -1.694 1 96.5 189 ASP A O 1
ATOM 1555 N N . VAL A 1 190 ? 9.562 2.193 -1.42 1 97.19 190 VAL A N 1
ATOM 1556 C CA . VAL A 1 190 ? 9.844 2.457 -2.828 1 97.19 190 VAL A CA 1
ATOM 1557 C C . VAL A 1 190 ? 11.109 3.295 -2.959 1 97.19 190 VAL A C 1
ATOM 1559 O O . VAL A 1 190 ? 11.523 3.957 -2.004 1 97.19 190 VAL A O 1
ATOM 1562 N N . GLU A 1 191 ? 11.727 3.303 -4.098 1 96.44 191 GLU A N 1
ATOM 1563 C CA . GLU A 1 191 ? 12.93 4.09 -4.352 1 96.44 191 GLU A CA 1
ATOM 1564 C C . GLU A 1 191 ? 12.617 5.582 -4.418 1 96.44 191 GLU A C 1
ATOM 1566 O O . GLU A 1 191 ? 11.578 5.977 -4.953 1 96.44 191 GLU A O 1
ATOM 1571 N N . TYR A 1 192 ? 13.531 6.352 -3.938 1 97.19 192 TYR A N 1
ATOM 1572 C CA . TYR A 1 192 ? 13.344 7.801 -3.965 1 97.19 192 TYR A CA 1
ATOM 1573 C C . TYR A 1 192 ? 13.219 8.305 -5.395 1 97.19 192 TYR A C 1
ATOM 1575 O O . TYR A 1 192 ? 13.977 7.895 -6.277 1 97.19 192 TYR A O 1
ATOM 1583 N N . PHE A 1 193 ? 12.141 9.094 -5.59 1 97.44 193 PHE A N 1
ATOM 1584 C CA . PHE A 1 193 ? 11.867 9.812 -6.828 1 97.44 193 PHE A CA 1
ATOM 1585 C C . PHE A 1 193 ? 11.648 8.852 -7.984 1 97.44 193 PHE A C 1
ATOM 1587 O O . PHE A 1 193 ? 11.914 9.188 -9.141 1 97.44 193 PHE A O 1
ATOM 1594 N N . SER A 1 194 ? 11.391 7.578 -7.68 1 96.94 194 SER A N 1
ATOM 1595 C CA . SER A 1 194 ? 10.859 6.652 -8.672 1 96.94 194 SER A CA 1
ATOM 1596 C C . SER A 1 194 ? 9.445 7.035 -9.094 1 96.94 194 SER A C 1
ATOM 1598 O O . SER A 1 194 ? 8.836 7.922 -8.5 1 96.94 194 SER A O 1
ATOM 1600 N N . ASP A 1 195 ? 8.906 6.43 -10.148 1 97.88 195 ASP A N 1
ATOM 1601 C CA . ASP A 1 195 ? 7.535 6.68 -10.57 1 97.88 195 ASP A CA 1
ATOM 1602 C C . ASP A 1 195 ? 6.555 6.426 -9.422 1 97.88 195 ASP A C 1
ATOM 1604 O O . ASP A 1 195 ? 5.602 7.184 -9.242 1 97.88 195 ASP A O 1
ATOM 1608 N N . ASP A 1 196 ? 6.773 5.328 -8.664 1 98.19 196 ASP A N 1
ATOM 1609 C CA . ASP A 1 196 ? 5.91 5.039 -7.52 1 98.19 196 ASP A CA 1
ATOM 1610 C C . ASP A 1 196 ? 5.992 6.148 -6.473 1 98.19 196 ASP A C 1
ATOM 1612 O O . ASP A 1 196 ? 4.977 6.535 -5.891 1 98.19 196 ASP A O 1
ATOM 1616 N N . HIS A 1 197 ? 7.207 6.598 -6.211 1 98.38 197 HIS A N 1
ATOM 1617 C CA . HIS A 1 197 ? 7.367 7.691 -5.262 1 98.38 197 HIS A CA 1
ATOM 1618 C C . HIS A 1 197 ? 6.617 8.938 -5.723 1 98.38 197 HIS A C 1
ATOM 1620 O O . HIS A 1 197 ? 5.934 9.586 -4.93 1 98.38 197 HIS A O 1
ATOM 1626 N N . TRP A 1 198 ? 6.762 9.344 -6.992 1 98.81 198 TRP A N 1
ATOM 1627 C CA . TRP A 1 198 ? 6.078 10.523 -7.512 1 98.81 198 TRP A CA 1
ATOM 1628 C C . TRP A 1 198 ? 4.562 10.359 -7.426 1 98.81 198 TRP A C 1
ATOM 1630 O O . TRP A 1 198 ? 3.84 11.328 -7.184 1 98.81 198 TRP A O 1
ATOM 1640 N N . PHE A 1 199 ? 4.078 9.102 -7.648 1 98.69 199 PHE A N 1
ATOM 1641 C CA . PHE A 1 199 ? 2.66 8.82 -7.453 1 98.69 199 PHE A CA 1
ATOM 1642 C C . PHE A 1 199 ? 2.244 9.109 -6.016 1 98.69 199 PHE A C 1
ATOM 1644 O O . PHE A 1 199 ? 1.209 9.734 -5.773 1 98.69 199 PHE A O 1
ATOM 1651 N N . ILE A 1 200 ? 3.027 8.688 -5.047 1 98.81 200 ILE A N 1
ATOM 1652 C CA . ILE A 1 200 ? 2.768 8.898 -3.627 1 98.81 200 ILE A CA 1
ATOM 1653 C C . ILE A 1 200 ? 2.816 10.398 -3.316 1 98.81 200 ILE A C 1
ATOM 1655 O O . ILE A 1 200 ? 1.939 10.922 -2.625 1 98.81 200 ILE A O 1
ATOM 1659 N N . ILE A 1 201 ? 3.844 11.109 -3.83 1 98.88 201 ILE A N 1
ATOM 1660 C CA . ILE A 1 201 ? 4.004 12.539 -3.615 1 98.88 201 ILE A CA 1
ATOM 1661 C C . ILE A 1 201 ? 2.775 13.281 -4.145 1 98.88 201 ILE A C 1
ATOM 1663 O O . ILE A 1 201 ? 2.205 14.125 -3.449 1 98.88 201 ILE A O 1
ATOM 1667 N N . GLU A 1 202 ? 2.408 12.961 -5.32 1 98.88 202 GLU A N 1
ATOM 1668 C CA . GLU A 1 202 ? 1.271 13.641 -5.926 1 98.88 202 GLU A CA 1
ATOM 1669 C C . GLU A 1 202 ? 0.006 13.461 -5.09 1 98.88 202 GLU A C 1
ATOM 1671 O O . GLU A 1 202 ? -0.742 14.414 -4.867 1 98.88 202 GLU A O 1
ATOM 1676 N N . ASN A 1 203 ? -0.237 12.242 -4.699 1 98.75 203 ASN A N 1
ATOM 1677 C CA . ASN A 1 203 ? -1.428 11.969 -3.9 1 98.75 203 ASN A CA 1
ATOM 1678 C C . ASN A 1 203 ? -1.407 12.734 -2.58 1 98.75 203 ASN A C 1
ATOM 1680 O O . ASN A 1 203 ? -2.438 13.25 -2.139 1 98.75 203 ASN A O 1
ATOM 1684 N N . ASN A 1 204 ? -0.286 12.781 -1.921 1 98.81 204 ASN A N 1
ATOM 1685 C CA . ASN A 1 204 ? -0.171 13.531 -0.673 1 98.81 204 ASN A CA 1
ATOM 1686 C C . ASN A 1 204 ? -0.333 15.031 -0.9 1 98.81 204 ASN A C 1
ATOM 1688 O O . ASN A 1 204 ? -0.994 15.711 -0.116 1 98.81 204 ASN A O 1
ATOM 1692 N N . LEU A 1 205 ? 0.246 15.57 -1.988 1 98.81 205 LEU A N 1
ATOM 1693 C CA . LEU A 1 205 ? 0.139 16.984 -2.289 1 98.81 205 LEU A CA 1
ATOM 1694 C C . LEU A 1 205 ? -1.301 17.375 -2.623 1 98.81 205 LEU A C 1
ATOM 1696 O O . LEU A 1 205 ? -1.771 18.438 -2.238 1 98.81 205 LEU A O 1
ATOM 1700 N N . LYS A 1 206 ? -1.952 16.484 -3.354 1 98.5 206 LYS A N 1
ATOM 1701 C CA . LYS A 1 206 ? -3.354 16.734 -3.682 1 98.5 206 LYS A CA 1
ATOM 1702 C C . LYS A 1 206 ? -4.195 16.875 -2.418 1 98.5 206 LYS A C 1
ATOM 1704 O O . LYS A 1 206 ? -5.008 17.797 -2.309 1 98.5 206 LYS A O 1
ATOM 1709 N N . GLU A 1 207 ? -4.008 15.953 -1.499 1 98.56 207 GLU A N 1
ATOM 1710 C CA . GLU A 1 207 ? -4.742 16.031 -0.24 1 98.56 207 GLU A CA 1
ATOM 1711 C C . GLU A 1 207 ? -4.348 17.266 0.555 1 98.56 207 GLU A C 1
ATOM 1713 O O . GLU A 1 207 ? -5.207 17.969 1.099 1 98.56 207 GLU A O 1
ATOM 1718 N N . LEU A 1 208 ? -3.062 17.547 0.623 1 98.75 208 LEU A N 1
ATOM 1719 C CA . LEU A 1 208 ? -2.592 18.734 1.321 1 98.75 208 LEU A CA 1
ATOM 1720 C C . LEU A 1 208 ? -3.207 20 0.723 1 98.75 208 LEU A C 1
ATOM 1722 O O . LEU A 1 208 ? -3.662 20.875 1.456 1 98.75 208 LEU A O 1
ATOM 1726 N N . ALA A 1 209 ? -3.283 20.078 -0.576 1 98.56 209 ALA A N 1
ATOM 1727 C CA . ALA A 1 209 ? -3.818 21.234 -1.297 1 98.56 209 ALA A CA 1
ATOM 1728 C C . ALA A 1 209 ? -5.305 21.422 -1.005 1 98.56 209 ALA A C 1
ATOM 1730 O O . ALA A 1 209 ? -5.809 22.547 -1.013 1 98.56 209 ALA A O 1
ATOM 1731 N N . SER A 1 210 ? -5.98 20.375 -0.716 1 97.75 210 SER A N 1
ATOM 1732 C CA . SER A 1 210 ? -7.414 20.438 -0.453 1 97.75 210 SER A CA 1
ATOM 1733 C C . SER A 1 210 ? -7.707 21.25 0.81 1 97.75 210 SER A C 1
ATOM 1735 O O . SER A 1 210 ? -8.836 21.703 1.01 1 97.75 210 SER A O 1
ATOM 1737 N N . SER A 1 211 ? -6.719 21.438 1.687 1 98.06 211 SER A N 1
ATOM 1738 C CA . SER A 1 211 ? -6.871 22.219 2.908 1 98.06 211 SER A CA 1
ATOM 1739 C C . SER A 1 211 ? -6.496 23.688 2.68 1 98.06 211 SER A C 1
ATOM 1741 O O . SER A 1 211 ? -6.586 24.5 3.598 1 98.06 211 SER A O 1
ATOM 1743 N N . GLY A 1 212 ? -6.027 23.984 1.483 1 98.12 212 GLY A N 1
ATOM 1744 C CA . GLY A 1 212 ? -5.625 25.344 1.172 1 98.12 212 GLY A CA 1
ATOM 1745 C C . GLY A 1 212 ? -4.199 25.656 1.586 1 98.12 212 GLY A C 1
ATOM 1746 O O . GLY A 1 212 ? -3.855 26.812 1.829 1 98.12 212 GLY A O 1
ATOM 1747 N N . ALA A 1 213 ? -3.373 24.625 1.701 1 98.38 213 ALA A N 1
ATOM 1748 C CA . ALA A 1 213 ? -1.968 24.844 2.039 1 98.38 213 ALA A CA 1
ATOM 1749 C C . ALA A 1 213 ? -1.308 25.812 1.06 1 98.38 213 ALA A C 1
ATOM 1751 O O . ALA A 1 213 ? -1.564 25.75 -0.146 1 98.38 213 ALA A O 1
ATOM 1752 N N . LYS A 1 214 ? -0.442 26.688 1.617 1 98.25 214 LYS A N 1
ATOM 1753 C CA . LYS A 1 214 ? 0.089 27.797 0.825 1 98.25 214 LYS A CA 1
ATOM 1754 C C . LYS A 1 214 ? 1.582 27.625 0.563 1 98.25 214 LYS A C 1
ATOM 1756 O O . LYS A 1 214 ? 2.139 28.25 -0.338 1 98.25 214 LYS A O 1
ATOM 1761 N N . VAL A 1 215 ? 2.238 26.766 1.288 1 98.5 215 VAL A N 1
ATOM 1762 C CA . VAL A 1 215 ? 3.695 26.828 1.345 1 98.5 215 VAL A CA 1
ATOM 1763 C C . VAL A 1 215 ? 4.285 25.484 0.886 1 98.5 215 VAL A C 1
ATOM 1765 O O . VAL A 1 215 ? 3.826 24.422 1.303 1 98.5 215 VAL A O 1
ATOM 1768 N N . ILE A 1 216 ? 5.285 25.5 -0.002 1 98.69 216 ILE A N 1
ATOM 1769 C CA . ILE A 1 216 ? 6.059 24.344 -0.438 1 98.69 216 ILE A CA 1
ATOM 1770 C C . ILE A 1 216 ? 7.258 24.156 0.491 1 98.69 216 ILE A C 1
ATOM 1772 O O . ILE A 1 216 ? 7.988 25.094 0.78 1 98.69 216 ILE A O 1
ATOM 1776 N N . THR A 1 217 ? 7.414 22.953 1.016 1 98.38 217 THR A N 1
ATOM 1777 C CA . THR A 1 217 ? 8.625 22.578 1.735 1 98.38 217 THR A CA 1
ATOM 1778 C C . THR A 1 217 ? 9.664 21.984 0.779 1 98.38 217 THR A C 1
ATOM 1780 O O . THR A 1 217 ? 9.5 20.875 0.283 1 98.38 217 THR A O 1
ATOM 1783 N N . LEU A 1 218 ? 10.68 22.719 0.502 1 98.25 218 LEU A N 1
ATOM 1784 C CA . LEU A 1 218 ? 11.719 22.266 -0.422 1 98.25 218 LEU A CA 1
ATOM 1785 C C . LEU A 1 218 ? 12.992 21.891 0.329 1 98.25 218 LEU A C 1
ATOM 1787 O O . LEU A 1 218 ? 13.703 22.781 0.821 1 98.25 218 LEU A O 1
ATOM 1791 N N . ILE A 1 219 ? 13.328 20.672 0.372 1 97.31 219 ILE A N 1
ATOM 1792 C CA . ILE A 1 219 ? 14.484 20.172 1.115 1 97.31 219 ILE A CA 1
ATOM 1793 C C . ILE A 1 219 ? 15.695 20.078 0.19 1 97.31 219 ILE A C 1
ATOM 1795 O O . ILE A 1 219 ? 15.734 19.234 -0.716 1 97.31 219 ILE A O 1
ATOM 1799 N N . VAL A 1 220 ? 16.734 20.859 0.496 1 97.88 220 VAL A N 1
ATOM 1800 C CA . VAL A 1 220 ? 17.812 20.969 -0.48 1 97.88 220 VAL A CA 1
ATOM 1801 C C . VAL A 1 220 ? 19.141 20.594 0.171 1 97.88 220 VAL A C 1
ATOM 1803 O O . VAL A 1 220 ? 20.203 21.078 -0.228 1 97.88 220 VAL A O 1
ATOM 1806 N N . SER A 1 221 ? 19.156 19.875 1.242 1 96.12 221 SER A N 1
ATOM 1807 C CA . SER A 1 221 ? 20.328 19.234 1.857 1 96.12 221 SER A CA 1
ATOM 1808 C C . SER A 1 221 ? 19.984 17.828 2.367 1 96.12 221 SER A C 1
ATOM 1810 O O . SER A 1 221 ? 18.812 17.453 2.416 1 96.12 221 SER A O 1
ATOM 1812 N N . ASP A 1 222 ? 20.953 17.031 2.656 1 95.5 222 ASP A N 1
ATOM 1813 C CA . ASP A 1 222 ? 20.75 15.711 3.236 1 95.5 222 ASP A CA 1
ATOM 1814 C C . ASP A 1 222 ? 20.625 15.797 4.758 1 95.5 222 ASP A C 1
ATOM 1816 O O . ASP A 1 222 ? 21.375 16.531 5.406 1 95.5 222 ASP A O 1
ATOM 1820 N N . TYR A 1 223 ? 19.625 14.992 5.273 1 93.5 223 TYR A N 1
ATOM 1821 C CA . TYR A 1 223 ? 1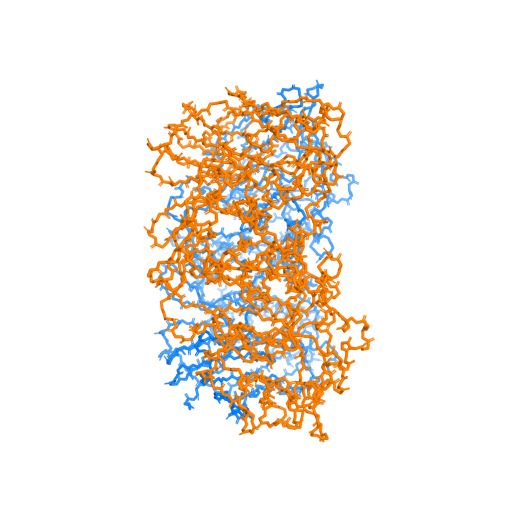9.391 14.828 6.707 1 93.5 223 TYR A CA 1
ATOM 1822 C C . TYR A 1 223 ? 19.078 16.172 7.363 1 93.5 223 TYR A C 1
ATOM 1824 O O . TYR A 1 223 ? 19.656 16.516 8.398 1 93.5 223 TYR A O 1
ATOM 1832 N N . SER A 1 224 ? 18.188 16.875 6.59 1 88.62 224 SER A N 1
ATOM 1833 C CA . SER A 1 224 ? 17.703 18.078 7.234 1 88.62 224 SER A CA 1
ATOM 1834 C C . SER A 1 224 ? 17.109 17.781 8.609 1 88.62 224 SER A C 1
ATOM 1836 O O . SER A 1 224 ? 16.578 16.688 8.836 1 88.62 224 SER A O 1
ATOM 1838 N N . TRP A 1 225 ? 17.188 18.562 9.633 1 88 225 TRP A N 1
ATOM 1839 C CA . TRP A 1 225 ? 16.719 18.406 11.008 1 88 225 TRP A CA 1
ATOM 1840 C C . TRP A 1 225 ? 17.438 17.266 11.719 1 88 225 TRP A C 1
ATOM 1842 O O . TRP A 1 225 ? 17.062 16.891 12.828 1 88 225 TRP A O 1
ATOM 1852 N N . ALA A 1 226 ? 18.5 16.594 10.992 1 91 226 ALA A N 1
ATOM 1853 C CA . ALA A 1 226 ? 19.234 15.453 11.531 1 91 226 ALA A CA 1
ATOM 1854 C C . ALA A 1 226 ? 18.281 14.328 11.93 1 91 226 ALA A C 1
ATOM 1856 O O . ALA A 1 226 ? 18.422 13.734 13 1 91 226 ALA A O 1
ATOM 1857 N N . GLY A 1 227 ? 17.25 14.109 11.086 1 91.12 227 GLY A N 1
ATOM 1858 C CA . GLY A 1 227 ? 16.25 13.086 11.367 1 91.12 227 GLY A CA 1
ATOM 1859 C C . GLY A 1 227 ? 15.453 13.359 12.625 1 91.12 227 GLY A C 1
ATOM 1860 O O . GLY A 1 227 ? 14.875 12.438 13.211 1 91.12 227 GLY A O 1
ATOM 1861 N N . GLN A 1 228 ? 15.562 14.617 13.117 1 89.19 228 GLN A N 1
ATOM 1862 C CA . GLN A 1 228 ? 14.906 15.008 14.367 1 89.19 228 GLN A CA 1
ATOM 1863 C C . GLN A 1 228 ? 15.352 14.117 15.523 1 89.19 228 GLN A C 1
ATOM 1865 O O . GLN A 1 228 ? 14.539 13.75 16.375 1 89.19 228 GLN A O 1
ATOM 1870 N N . GLY A 1 229 ? 16.594 13.625 15.484 1 91.38 229 GLY A N 1
ATOM 1871 C CA . GLY A 1 229 ? 17.188 12.844 16.547 1 91.38 229 GLY A CA 1
ATOM 1872 C C . GLY A 1 229 ? 16.703 11.406 16.578 1 91.38 229 GLY A C 1
ATOM 1873 O O . GLY A 1 229 ? 16.828 10.719 17.594 1 91.38 229 GLY A O 1
ATOM 1874 N N . CYS A 1 230 ? 16.109 10.891 15.516 1 94.12 230 CYS A N 1
ATOM 1875 C CA . CYS A 1 230 ? 15.555 9.547 15.5 1 94.12 230 CYS A CA 1
ATOM 1876 C C . CYS A 1 230 ? 16.625 8.516 15.836 1 94.12 230 CYS A C 1
ATOM 1878 O O . CYS A 1 230 ? 16.312 7.453 16.375 1 94.12 230 CYS A O 1
ATOM 1880 N N . TYR A 1 231 ? 17.938 8.812 15.641 1 94.12 231 TYR A N 1
ATOM 1881 C CA . TYR A 1 231 ? 19.047 7.891 15.859 1 94.12 231 TYR A CA 1
ATOM 1882 C C . TYR A 1 231 ? 19.312 7.703 17.344 1 94.12 231 TYR A C 1
ATOM 1884 O O . TYR A 1 231 ? 20.094 6.824 17.734 1 94.12 231 TYR A O 1
ATOM 1892 N N . LYS A 1 232 ? 18.594 8.438 18.172 1 93.69 232 LYS A N 1
ATOM 1893 C CA . LYS A 1 232 ? 18.719 8.312 19.625 1 93.69 232 LYS A CA 1
ATOM 1894 C C . LYS A 1 232 ? 17.531 7.535 20.203 1 93.69 232 LYS A C 1
ATOM 1896 O O . LYS A 1 232 ? 17.484 7.301 21.422 1 93.69 232 LYS A O 1
ATOM 1901 N N . GLU A 1 233 ? 16.594 7.238 19.344 1 93.19 233 GLU A N 1
ATOM 1902 C CA . GLU A 1 233 ? 15.375 6.57 19.781 1 93.19 233 GLU A CA 1
ATOM 1903 C C . GLU A 1 233 ? 15.398 5.086 19.438 1 93.19 233 GLU A C 1
ATOM 1905 O O . GLU A 1 233 ? 15.273 4.715 18.266 1 93.19 233 GLU A O 1
ATOM 1910 N N . PHE A 1 234 ? 15.398 4.246 20.469 1 91.94 234 PHE A N 1
ATOM 1911 C CA . PHE A 1 234 ? 15.57 2.82 20.219 1 91.94 234 PHE A CA 1
ATOM 1912 C C . PHE A 1 234 ? 14.281 2.061 20.469 1 91.94 234 PHE A C 1
ATOM 1914 O O . PHE A 1 234 ? 14.125 0.917 20.031 1 91.94 234 PHE A O 1
ATOM 1921 N N . LYS A 1 235 ? 13.422 2.752 21.234 1 89.5 235 LYS A N 1
ATOM 1922 C CA . LYS A 1 235 ? 12.078 2.195 21.375 1 89.5 235 LYS A CA 1
ATOM 1923 C C . LYS A 1 235 ? 11.219 2.51 20.156 1 89.5 235 LYS A C 1
ATOM 1925 O O . LYS A 1 235 ? 11.062 3.674 19.797 1 89.5 235 LYS A O 1
ATOM 1930 N N . ASN A 1 236 ? 10.656 1.528 19.375 1 92.88 236 ASN A N 1
ATOM 1931 C CA . ASN A 1 236 ? 9.875 1.702 18.156 1 92.88 236 ASN A CA 1
ATOM 1932 C C . ASN A 1 236 ? 10.633 2.518 17.109 1 92.88 236 ASN A C 1
ATOM 1934 O O . ASN A 1 236 ? 10.133 3.531 16.625 1 92.88 236 ASN A O 1
ATOM 1938 N N . PRO A 1 237 ? 11.836 2.125 16.828 1 95.5 237 PRO A N 1
ATOM 1939 C CA . PRO A 1 237 ? 12.703 2.918 15.945 1 95.5 237 PRO A CA 1
ATOM 1940 C C . PRO A 1 237 ? 12.047 3.252 14.609 1 95.5 237 PRO A C 1
ATOM 1942 O O . PRO A 1 237 ? 11.336 2.414 14.039 1 95.5 237 PRO A O 1
ATOM 1945 N N . SER A 1 238 ? 12.227 4.457 14.148 1 96.19 238 SER A N 1
ATOM 1946 C CA . SER A 1 238 ? 11.734 4.953 12.867 1 96.19 238 SER A CA 1
ATOM 1947 C C . SER A 1 238 ? 12.773 5.84 12.188 1 96.19 238 SER A C 1
ATOM 1949 O O . SER A 1 238 ? 13.453 6.629 12.852 1 96.19 238 SER A O 1
ATOM 1951 N N . ASN A 1 239 ? 12.938 5.711 10.945 1 96.94 239 ASN A N 1
ATOM 1952 C CA . ASN A 1 239 ? 13.867 6.535 10.172 1 96.94 239 ASN A CA 1
ATOM 1953 C C . ASN A 1 239 ? 13.195 7.812 9.68 1 96.94 239 ASN A C 1
ATOM 1955 O O . ASN A 1 239 ? 12.367 7.77 8.773 1 96.94 239 ASN A O 1
ATOM 1959 N N . LEU A 1 240 ? 13.602 8.953 10.219 1 96.62 240 LEU A N 1
ATOM 1960 C CA . LEU A 1 240 ? 12.945 10.211 9.898 1 96.62 240 LEU A CA 1
ATOM 1961 C C . LEU A 1 240 ? 13.898 11.133 9.141 1 96.62 240 LEU A C 1
ATOM 1963 O O . LEU A 1 240 ? 13.672 12.344 9.07 1 96.62 240 LEU A O 1
ATOM 1967 N N . PHE A 1 241 ? 15.008 10.594 8.578 1 96.31 241 PHE A N 1
ATOM 1968 C CA . PHE A 1 241 ? 15.953 11.391 7.793 1 96.31 241 PHE A CA 1
ATOM 1969 C C . PHE A 1 241 ? 15.344 11.789 6.457 1 96.31 241 PHE A C 1
ATOM 1971 O O . PHE A 1 241 ? 14.719 10.969 5.781 1 96.31 241 PHE A O 1
ATOM 1978 N N . GLU A 1 242 ? 15.43 13.055 6.121 1 96.19 242 GLU A N 1
ATOM 1979 C CA . GLU A 1 242 ? 15.062 13.547 4.797 1 96.19 242 GLU A CA 1
ATOM 1980 C C . GLU A 1 242 ? 16.297 13.703 3.91 1 96.19 242 GLU A C 1
ATOM 1982 O O . GLU A 1 242 ? 17.375 14.023 4.398 1 96.19 242 GLU A O 1
ATOM 1987 N N . LEU A 1 243 ? 16.109 13.484 2.637 1 97.12 243 LEU A N 1
ATOM 1988 C CA . LEU A 1 243 ? 17.234 13.531 1.691 1 97.12 243 LEU A CA 1
ATOM 1989 C C . LEU A 1 243 ? 17.109 14.75 0.782 1 97.12 243 LEU A C 1
ATOM 1991 O O . LEU A 1 243 ? 16.016 15.266 0.562 1 97.12 243 LEU A O 1
ATOM 1995 N N . ASN A 1 244 ? 18.266 15.227 0.284 1 97.69 244 ASN A N 1
ATOM 1996 C CA . ASN A 1 244 ? 18.344 16.312 -0.69 1 97.69 244 ASN A CA 1
ATOM 1997 C C . ASN A 1 244 ? 17.594 15.969 -1.971 1 97.69 244 ASN A C 1
ATOM 1999 O O . ASN A 1 244 ? 17.812 14.914 -2.562 1 97.69 244 ASN A O 1
ATOM 2003 N N . ILE A 1 245 ? 16.703 16.859 -2.379 1 98.44 245 ILE A N 1
ATOM 2004 C CA . ILE A 1 245 ? 15.914 16.609 -3.582 1 98.44 245 ILE A CA 1
ATOM 2005 C C . ILE A 1 245 ? 16.781 16.828 -4.82 1 98.44 245 ILE A C 1
ATOM 2007 O O . ILE A 1 245 ? 16.453 16.344 -5.906 1 98.44 245 ILE A O 1
ATOM 2011 N N . VAL A 1 246 ? 17.906 17.625 -4.68 1 98.56 246 VAL A N 1
ATOM 2012 C CA . VAL A 1 246 ? 18.844 17.906 -5.77 1 98.56 246 VAL A CA 1
ATOM 2013 C C . VAL A 1 246 ? 19.891 16.812 -5.836 1 98.56 246 VAL A C 1
ATOM 2015 O O . VAL A 1 246 ? 20.484 16.438 -4.816 1 98.56 246 VAL A O 1
ATOM 2018 N N . ASN A 1 247 ? 20.016 16.234 -6.949 1 97.62 247 ASN A N 1
ATOM 2019 C CA . ASN A 1 247 ? 21.125 15.305 -7.148 1 97.62 247 ASN A CA 1
ATOM 2020 C C . ASN A 1 247 ? 22.422 16.047 -7.438 1 97.62 247 ASN A C 1
ATOM 2022 O O . ASN A 1 247 ? 22.484 16.859 -8.359 1 97.62 247 ASN A O 1
ATOM 2026 N N . VAL A 1 248 ? 23.469 15.766 -6.664 1 98.44 248 VAL A N 1
ATOM 2027 C CA . VAL A 1 248 ? 24.734 16.484 -6.777 1 98.44 248 VAL A CA 1
ATOM 2028 C C . VAL A 1 248 ? 25.844 15.516 -7.18 1 98.44 248 VAL A C 1
ATOM 2030 O O . VAL A 1 248 ? 25.891 14.375 -6.707 1 98.44 248 VAL A O 1
ATOM 2033 N N . TYR A 1 249 ? 26.641 15.891 -8.055 1 97.75 249 TYR A N 1
ATOM 2034 C CA . TYR A 1 249 ? 27.812 15.086 -8.406 1 97.75 249 TYR A CA 1
ATOM 2035 C C . TYR A 1 249 ? 29.016 15.961 -8.672 1 97.75 249 TYR A C 1
ATOM 2037 O O . TYR A 1 249 ? 28.875 17.156 -8.969 1 97.75 249 TYR A O 1
ATOM 2045 N N . LYS A 1 250 ? 30.188 15.445 -8.445 1 96.94 250 LYS A N 1
ATOM 2046 C CA . LYS A 1 250 ? 31.453 16.094 -8.758 1 96.94 250 LYS A CA 1
ATOM 2047 C C . LYS A 1 250 ? 32.031 15.562 -10.062 1 96.94 250 LYS A C 1
ATOM 2049 O O . LYS A 1 250 ? 32.312 14.367 -10.188 1 96.94 250 LYS A O 1
ATOM 2054 N N . GLY A 1 251 ? 32.188 16.516 -10.969 1 96.38 251 GLY A N 1
ATOM 2055 C CA . GLY A 1 251 ? 32.688 16.109 -12.281 1 96.38 251 GLY A CA 1
ATOM 2056 C C . GLY A 1 251 ? 34.156 15.828 -12.305 1 96.38 251 GLY A C 1
ATOM 2057 O O . GLY A 1 251 ? 34.844 16 -11.297 1 96.38 251 GLY A O 1
ATOM 2058 N N . ASN A 1 252 ? 34.625 15.383 -13.516 1 94.88 252 ASN A N 1
ATOM 2059 C CA . ASN A 1 252 ? 36.031 15.086 -13.711 1 94.88 252 ASN A CA 1
ATOM 2060 C C . ASN A 1 252 ? 36.906 16.328 -13.562 1 94.88 252 ASN A C 1
ATOM 2062 O O . ASN A 1 252 ? 38.094 16.234 -13.273 1 94.88 252 ASN A O 1
ATOM 2066 N N . ASP A 1 253 ? 36.344 17.469 -13.781 1 95.62 253 ASP A N 1
ATOM 2067 C CA . ASP A 1 253 ? 37.062 18.734 -13.648 1 95.62 253 ASP A CA 1
ATOM 2068 C C . ASP A 1 253 ? 37.062 19.203 -12.195 1 95.62 253 ASP A C 1
ATOM 2070 O O . ASP A 1 253 ? 37.5 20.312 -11.898 1 95.62 253 ASP A O 1
ATOM 2074 N N . ASN A 1 254 ? 36.531 18.422 -11.281 1 94 254 ASN A N 1
ATOM 2075 C CA . ASN A 1 254 ? 36.5 18.641 -9.836 1 94 254 ASN A CA 1
ATOM 2076 C C . ASN A 1 254 ? 35.562 19.766 -9.445 1 94 254 ASN A C 1
ATOM 2078 O O . ASN A 1 254 ? 35.656 20.328 -8.359 1 94 254 ASN A O 1
ATOM 2082 N N . HIS A 1 255 ? 34.656 20.062 -10.32 1 96.81 255 HIS A N 1
ATOM 2083 C CA . HIS A 1 255 ? 33.594 21.016 -10 1 96.81 255 HIS A CA 1
ATOM 2084 C C . HIS A 1 255 ? 32.312 20.312 -9.586 1 96.81 255 HIS A C 1
ATOM 2086 O O . HIS A 1 255 ? 32.125 19.141 -9.938 1 96.81 255 HIS A O 1
ATOM 2092 N N . ILE A 1 256 ? 31.547 21.016 -8.852 1 97.81 256 ILE A N 1
ATOM 2093 C CA . ILE A 1 256 ? 30.25 20.5 -8.406 1 97.81 256 ILE A CA 1
ATOM 2094 C C . ILE A 1 256 ? 29.188 20.766 -9.469 1 97.81 256 ILE A C 1
ATOM 2096 O O . ILE A 1 256 ? 29.141 21.859 -10.031 1 97.81 256 ILE A O 1
ATOM 2100 N N . TYR A 1 257 ? 28.406 19.766 -9.75 1 98.25 257 TYR A N 1
ATOM 2101 C CA . TYR A 1 257 ? 27.281 19.891 -10.672 1 98.25 257 TYR A CA 1
ATOM 2102 C C . TYR A 1 257 ? 25.984 19.438 -10.008 1 98.25 257 TYR A C 1
ATOM 2104 O O . TYR A 1 257 ? 26 18.594 -9.109 1 98.25 257 TYR A O 1
ATOM 2112 N N . CYS A 1 258 ? 24.891 20.062 -10.438 1 98.5 258 CYS A N 1
ATOM 2113 C CA . CYS A 1 258 ? 23.578 19.797 -9.836 1 98.5 258 CYS A CA 1
ATOM 2114 C C . CYS A 1 258 ? 22.578 19.359 -10.898 1 98.5 258 CYS A C 1
ATOM 2116 O O . CYS A 1 258 ? 22.562 19.891 -12 1 98.5 258 CYS A O 1
ATOM 2118 N N . ASP A 1 259 ? 21.859 18.281 -10.656 1 98.44 259 ASP A N 1
ATOM 2119 C CA . ASP A 1 259 ? 20.688 17.859 -11.414 1 98.44 259 ASP A CA 1
ATOM 2120 C C . ASP A 1 259 ? 19.406 18.266 -10.703 1 98.44 259 ASP A C 1
ATOM 2122 O O . ASP A 1 259 ? 19.047 17.688 -9.672 1 98.44 259 ASP A O 1
ATOM 2126 N N . PHE A 1 260 ? 18.672 19.25 -11.258 1 98.75 260 PHE A N 1
ATOM 2127 C CA . PHE A 1 260 ? 17.516 19.844 -10.609 1 98.75 260 PHE A CA 1
ATOM 2128 C C . PHE A 1 260 ? 16.234 19.188 -11.109 1 98.75 260 PHE A C 1
ATOM 2130 O O . PHE A 1 260 ? 15.133 19.688 -10.852 1 98.75 260 PHE A O 1
ATOM 2137 N N . THR A 1 261 ? 16.281 18.031 -11.766 1 98.69 261 THR A N 1
ATOM 2138 C CA . THR A 1 261 ? 15.117 17.375 -12.367 1 98.69 261 THR A CA 1
ATOM 2139 C C . THR A 1 261 ? 14.047 17.109 -11.32 1 98.69 261 THR A C 1
ATOM 2141 O O . THR A 1 261 ? 12.875 17.406 -11.531 1 98.69 261 THR A O 1
ATOM 2144 N N . ASN A 1 262 ? 14.398 16.5 -10.219 1 98.75 262 ASN A N 1
ATOM 2145 C CA . ASN A 1 262 ? 13.445 16.172 -9.172 1 98.75 262 ASN A CA 1
ATOM 2146 C C . ASN A 1 262 ? 12.883 17.422 -8.508 1 98.75 262 ASN A C 1
ATOM 2148 O O . ASN A 1 262 ? 11.695 17.5 -8.195 1 98.75 262 ASN A O 1
ATOM 2152 N N . LEU A 1 263 ? 13.758 18.422 -8.281 1 98.88 263 LEU A N 1
ATOM 2153 C CA . LEU A 1 263 ? 13.32 19.703 -7.73 1 98.88 263 LEU A CA 1
ATOM 2154 C C . LEU A 1 263 ? 12.242 20.328 -8.609 1 98.88 263 LEU A C 1
ATOM 2156 O O . LEU A 1 263 ? 11.188 20.734 -8.117 1 98.88 263 LEU A O 1
ATOM 2160 N N . ASP A 1 264 ? 12.523 20.406 -9.898 1 98.81 264 ASP A N 1
ATOM 2161 C CA . ASP A 1 264 ? 11.594 21.016 -10.852 1 98.81 264 ASP A CA 1
ATOM 2162 C C . ASP A 1 264 ? 10.258 20.266 -10.859 1 98.81 264 ASP A C 1
ATOM 2164 O O . ASP A 1 264 ? 9.195 20.891 -10.891 1 98.81 264 ASP A O 1
ATOM 2168 N N . LYS A 1 265 ? 10.352 18.984 -10.875 1 98.69 265 LYS A N 1
ATOM 2169 C CA . LYS A 1 265 ? 9.133 18.172 -10.891 1 98.69 265 LYS A CA 1
ATOM 2170 C C . LYS A 1 265 ? 8.305 18.406 -9.625 1 98.69 265 LYS A C 1
ATOM 2172 O O . LYS A 1 265 ? 7.078 18.484 -9.688 1 98.69 265 LYS A O 1
ATOM 2177 N N . TYR A 1 266 ? 8.969 18.469 -8.508 1 98.81 266 TYR A N 1
ATOM 2178 C CA . TYR A 1 266 ? 8.273 18.719 -7.246 1 98.81 266 TYR A CA 1
ATOM 2179 C C . TYR A 1 266 ? 7.559 20.062 -7.27 1 98.81 266 TYR A C 1
ATOM 2181 O O . TYR A 1 266 ? 6.383 20.141 -6.898 1 98.81 266 TYR A O 1
ATOM 2189 N N . LEU A 1 267 ? 8.211 21.125 -7.66 1 98.81 267 LEU A N 1
ATOM 2190 C CA . LEU A 1 267 ? 7.613 22.453 -7.762 1 98.81 267 LEU A CA 1
ATOM 2191 C C . LEU A 1 267 ? 6.422 22.438 -8.711 1 98.81 267 LEU A C 1
ATOM 2193 O O . LEU A 1 267 ? 5.363 23 -8.391 1 98.81 267 LEU A O 1
ATOM 2197 N N . LYS A 1 268 ? 6.633 21.844 -9.812 1 98.62 268 LYS A N 1
ATOM 2198 C CA . LYS A 1 268 ? 5.566 21.766 -10.812 1 98.62 268 LYS A CA 1
ATOM 2199 C C . LYS A 1 268 ? 4.32 21.109 -10.234 1 98.62 268 LYS A C 1
ATOM 2201 O O . LYS A 1 268 ? 3.201 21.562 -10.477 1 98.62 268 LYS A O 1
ATOM 2206 N N . LEU A 1 269 ? 4.508 20.031 -9.484 1 98.69 269 LEU A N 1
ATOM 2207 C CA . LEU A 1 269 ? 3.389 19.328 -8.883 1 98.69 269 LEU A CA 1
ATOM 2208 C C . LEU A 1 269 ? 2.691 20.188 -7.84 1 98.69 269 LEU A C 1
ATOM 2210 O O . LEU A 1 269 ? 1.462 20.203 -7.762 1 98.69 269 LEU A O 1
ATOM 2214 N N . CYS A 1 270 ? 3.453 20.812 -7.008 1 98.81 270 CYS A N 1
ATOM 2215 C CA . CYS A 1 270 ? 2.867 21.703 -6.016 1 98.81 270 CYS A CA 1
ATOM 2216 C C . CYS A 1 270 ? 2.035 22.797 -6.684 1 98.81 270 CYS A C 1
ATOM 2218 O O . CYS A 1 270 ? 0.889 23.031 -6.297 1 98.81 270 CYS A O 1
ATOM 2220 N N . PHE A 1 271 ? 2.598 23.453 -7.734 1 98.62 271 PHE A N 1
ATOM 2221 C CA . PHE A 1 271 ? 1.905 24.516 -8.453 1 98.62 271 PHE A CA 1
ATOM 2222 C C . PHE A 1 271 ? 0.634 23.984 -9.109 1 98.62 271 PHE A C 1
ATOM 2224 O O . PHE A 1 271 ? -0.397 24.656 -9.109 1 98.62 271 PHE A O 1
ATOM 2231 N N . LYS A 1 272 ? 0.76 22.781 -9.633 1 98.38 272 LYS A N 1
ATOM 2232 C CA . LYS A 1 272 ? -0.385 22.156 -10.273 1 98.38 272 LYS A CA 1
ATOM 2233 C C . LYS A 1 272 ? -1.586 22.094 -9.328 1 98.38 272 LYS A C 1
ATOM 2235 O O . LYS A 1 272 ? -2.727 22.281 -9.758 1 98.38 272 LYS A O 1
ATOM 2240 N N . TYR A 1 273 ? -1.343 21.938 -8.062 1 98.12 273 TYR A N 1
ATOM 2241 C CA . TYR A 1 273 ? -2.434 21.734 -7.113 1 98.12 273 TYR A CA 1
ATOM 2242 C C . TYR A 1 273 ? -2.693 23.016 -6.312 1 98.12 273 TYR A C 1
ATOM 2244 O O . TYR A 1 273 ? -3.479 23 -5.363 1 98.12 273 TYR A O 1
ATOM 2252 N N . GLY A 1 274 ? -2.02 24.047 -6.609 1 97.69 274 GLY A N 1
ATOM 2253 C CA . GLY A 1 274 ? -2.346 25.344 -6.039 1 97.69 274 GLY A CA 1
ATOM 2254 C C . GLY A 1 274 ? -1.525 25.688 -4.809 1 97.69 274 GLY A C 1
ATOM 2255 O O . GLY A 1 274 ? -1.813 26.656 -4.113 1 97.69 274 GLY A O 1
ATOM 2256 N N . ILE A 1 275 ? -0.581 24.891 -4.434 1 98.56 275 ILE A N 1
ATOM 2257 C CA . ILE A 1 275 ? 0.386 25.266 -3.408 1 98.56 275 ILE A CA 1
ATOM 2258 C C . ILE A 1 275 ? 1.521 26.078 -4.039 1 98.56 275 ILE A C 1
ATOM 2260 O O . ILE A 1 275 ? 2.504 25.5 -4.516 1 98.56 275 ILE A O 1
ATOM 2264 N N . ASP A 1 276 ? 1.412 27.406 -3.973 1 97.38 276 ASP A N 1
ATOM 2265 C CA . ASP A 1 276 ? 2.35 28.156 -4.805 1 97.38 276 ASP A CA 1
ATOM 2266 C C . ASP A 1 276 ? 2.57 29.562 -4.25 1 97.38 276 ASP A C 1
ATOM 2268 O O . ASP A 1 276 ? 3.098 30.438 -4.945 1 97.38 276 ASP A O 1
ATOM 2272 N N . ALA A 1 277 ? 2.088 29.828 -2.994 1 97.25 277 ALA A N 1
ATOM 2273 C CA . ALA A 1 277 ? 2.217 31.172 -2.445 1 97.25 277 ALA A CA 1
ATOM 2274 C C . ALA A 1 277 ? 3.637 31.438 -1.952 1 97.25 277 ALA A C 1
ATOM 2276 O O . ALA A 1 277 ? 4.117 32.562 -1.994 1 97.25 277 ALA A O 1
ATOM 2277 N N . GLU A 1 278 ? 4.258 30.422 -1.482 1 97.69 278 GLU A N 1
ATOM 2278 C CA . GLU A 1 278 ? 5.582 30.547 -0.878 1 97.69 278 GLU A CA 1
ATOM 2279 C C . GLU A 1 278 ? 6.375 29.25 -1.025 1 97.69 278 GLU A C 1
ATOM 2281 O O . GLU A 1 278 ? 5.801 28.156 -1.015 1 97.69 278 GLU A O 1
ATOM 2286 N N . ILE A 1 279 ? 7.652 29.312 -1.26 1 98.19 279 ILE A N 1
ATOM 2287 C CA . ILE A 1 279 ? 8.586 28.188 -1.316 1 98.19 279 ILE A CA 1
ATOM 2288 C C . ILE A 1 279 ? 9.617 28.328 -0.199 1 98.19 279 ILE A C 1
ATOM 2290 O O . ILE A 1 279 ? 10.492 29.188 -0.254 1 98.19 279 ILE A O 1
ATOM 2294 N N . ASP A 1 280 ? 9.477 27.5 0.771 1 97.44 280 ASP A N 1
ATOM 2295 C CA . ASP A 1 280 ? 10.414 27.516 1.888 1 97.44 280 ASP A CA 1
ATOM 2296 C C . ASP A 1 280 ? 11.586 26.562 1.64 1 97.44 280 ASP A C 1
ATOM 2298 O O . ASP A 1 280 ? 11.391 25.359 1.523 1 97.44 280 ASP A O 1
ATOM 2302 N N . ILE A 1 281 ? 12.758 27.062 1.603 1 96.62 281 ILE A N 1
ATOM 2303 C CA . ILE A 1 281 ? 13.961 26.266 1.434 1 96.62 281 ILE A CA 1
ATOM 2304 C C . ILE A 1 281 ? 14.461 25.797 2.797 1 96.62 281 ILE A C 1
ATOM 2306 O O . ILE A 1 281 ? 14.75 26.609 3.676 1 96.62 281 ILE A O 1
ATOM 2310 N N . PHE A 1 282 ? 14.531 24.5 2.896 1 94.69 282 PHE A N 1
ATOM 2311 C CA . PHE A 1 282 ? 14.977 23.891 4.141 1 94.69 282 PHE A CA 1
ATOM 2312 C C . PHE A 1 282 ? 16.391 23.312 3.984 1 94.69 282 PHE A C 1
ATOM 2314 O O . PHE A 1 282 ? 16.734 22.797 2.922 1 94.69 282 PHE A O 1
ATOM 2321 N N . GLY A 1 283 ? 17.156 23.391 5.09 1 91.62 283 GLY A N 1
ATOM 2322 C CA . GLY A 1 283 ? 18.375 22.609 5.184 1 91.62 283 GLY A CA 1
ATOM 2323 C C . GLY A 1 283 ? 19.641 23.438 4.988 1 91.62 283 GLY A C 1
ATOM 2324 O O . GLY A 1 283 ? 20.75 22.891 5.016 1 91.62 283 GLY A O 1
ATOM 2325 N N . ILE A 1 284 ? 19.516 24.75 4.789 1 91.69 284 ILE A N 1
ATOM 2326 C CA . ILE A 1 284 ? 20.734 25.5 4.539 1 91.69 284 ILE A CA 1
ATOM 2327 C C . ILE A 1 284 ? 20.984 26.484 5.672 1 91.69 284 ILE A C 1
ATOM 2329 O O . ILE A 1 284 ? 21.938 27.266 5.629 1 91.69 284 ILE A O 1
ATOM 2333 N N . ILE A 1 285 ? 20.094 26.547 6.582 1 86.25 285 ILE A N 1
ATOM 2334 C CA . ILE A 1 285 ? 20.344 27.188 7.867 1 86.25 285 ILE A CA 1
ATOM 2335 C C . ILE A 1 285 ? 20.016 26.234 9 1 86.25 285 ILE A C 1
ATOM 2337 O O . ILE A 1 285 ? 18.938 25.625 9.016 1 86.25 285 ILE A O 1
ATOM 2341 N N . GLY A 1 286 ? 21.047 25.859 9.719 1 69.25 286 GLY A N 1
ATOM 2342 C CA . GLY A 1 286 ? 20.969 24.781 10.695 1 69.25 286 GLY A CA 1
ATOM 2343 C C . GLY A 1 286 ? 19.938 25.031 11.781 1 69.25 286 GLY A C 1
ATOM 2344 O O . GLY A 1 286 ? 19.516 26.172 11.992 1 69.25 286 GLY A O 1
ATOM 2345 N N . ASN A 1 287 ? 19.281 23.922 12.18 1 62.84 287 ASN A N 1
ATOM 2346 C CA . ASN A 1 287 ? 18.406 23.906 13.344 1 62.84 287 ASN A CA 1
ATOM 2347 C C . ASN A 1 287 ? 19.203 23.719 14.633 1 62.84 287 ASN A C 1
ATOM 2349 O O . ASN A 1 287 ? 20.375 23.359 14.602 1 62.84 287 ASN A O 1
ATOM 2353 N N . TRP A 1 288 ? 18.75 23.922 15.883 1 56.09 288 TRP A N 1
ATOM 2354 C CA . TRP A 1 288 ? 19.312 23.891 17.234 1 56.09 288 TRP A CA 1
ATOM 2355 C C . TRP A 1 288 ? 20.094 22.609 17.469 1 56.09 288 TRP A C 1
ATOM 2357 O O . TRP A 1 288 ? 21.172 22.625 18.078 1 56.09 288 TRP A O 1
ATOM 2367 N N . ASP A 1 289 ? 19.547 21.422 17.156 1 56.81 289 ASP A N 1
ATOM 2368 C CA . ASP A 1 289 ? 20.125 20.156 17.594 1 56.81 289 ASP A CA 1
ATOM 2369 C C . ASP A 1 289 ? 21.109 19.609 16.562 1 56.81 289 ASP A C 1
ATOM 2371 O O . ASP A 1 289 ? 21.703 18.562 16.766 1 56.81 289 ASP A O 1
ATOM 2375 N N . ASN A 1 290 ? 21.453 20.375 15.469 1 60.53 290 ASN A N 1
ATOM 2376 C CA . ASN A 1 290 ? 21.938 19.656 14.297 1 60.53 290 ASN A CA 1
ATOM 2377 C C . ASN A 1 290 ? 23.453 19.516 14.328 1 60.53 290 ASN A C 1
ATOM 2379 O O . ASN A 1 290 ? 24.031 18.797 13.5 1 60.53 290 ASN A O 1
ATOM 2383 N N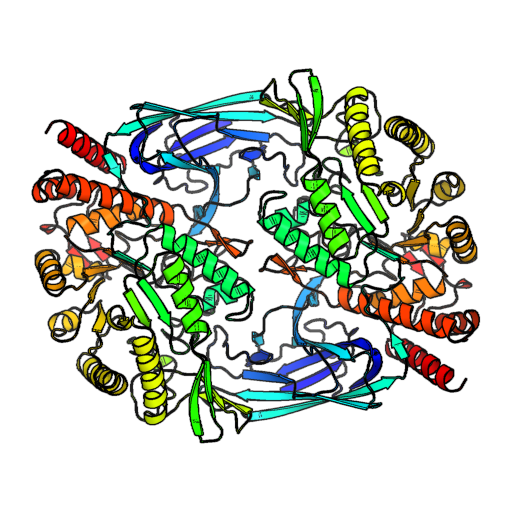 . PHE A 1 291 ? 24 19.859 15.492 1 73.06 291 PHE A N 1
ATOM 2384 C CA . PHE A 1 291 ? 25.438 19.703 15.562 1 73.06 291 PHE A CA 1
ATOM 2385 C C . PHE A 1 291 ? 25.812 18.312 16.078 1 73.06 291 PHE A C 1
ATOM 2387 O O . PHE A 1 291 ? 26.906 17.812 15.766 1 73.06 291 PHE A O 1
ATOM 2394 N N . SER A 1 292 ? 24.797 17.766 16.688 1 79.94 292 SER A N 1
ATOM 2395 C CA . SER A 1 292 ? 25.078 16.453 17.297 1 79.94 292 SER A CA 1
ATOM 2396 C C . SER A 1 292 ? 25.219 15.375 16.234 1 79.94 292 SER A C 1
ATOM 2398 O O . SER A 1 292 ? 25.875 14.352 16.469 1 79.94 292 SER A O 1
ATOM 2400 N N . PHE A 1 293 ? 24.688 15.555 15.07 1 90.12 293 PHE A N 1
ATOM 2401 C CA . PHE A 1 293 ? 24.734 14.555 14.016 1 90.12 293 PHE A CA 1
ATOM 2402 C C . PHE A 1 293 ? 25.969 14.742 13.141 1 90.12 293 PHE A C 1
ATOM 2404 O O . PHE A 1 293 ? 26.172 13.992 12.18 1 90.12 293 PHE A O 1
ATOM 2411 N N . GLY A 1 294 ? 26.781 15.773 13.539 1 89.56 294 GLY A N 1
ATOM 2412 C CA . GLY A 1 294 ? 28.062 15.992 12.883 1 89.56 294 GLY A CA 1
ATOM 2413 C C . GLY A 1 294 ? 27.984 16.984 11.742 1 89.56 294 GLY A C 1
ATOM 2414 O O . GLY A 1 294 ? 26.891 17.359 11.312 1 89.56 294 GLY A O 1
ATOM 2415 N N . ASN A 1 295 ? 29.078 17.5 11.289 1 91.25 295 ASN A N 1
ATOM 2416 C CA . ASN A 1 295 ? 29.266 18.469 10.227 1 91.25 295 ASN A CA 1
ATOM 2417 C C . ASN A 1 295 ? 30.438 18.094 9.32 1 91.25 295 ASN A C 1
ATOM 2419 O O . ASN A 1 295 ? 31.594 18.109 9.75 1 91.25 295 ASN A O 1
ATOM 2423 N N . PRO A 1 296 ? 30.109 17.781 8.109 1 93.81 296 PRO A N 1
ATOM 2424 C CA . PRO A 1 296 ? 31.219 17.422 7.219 1 93.81 296 PRO A CA 1
ATOM 2425 C C . PRO A 1 296 ? 32.031 18.641 6.789 1 93.81 296 PRO A C 1
ATOM 2427 O O . PRO A 1 296 ? 33.156 18.5 6.297 1 93.81 296 PRO A O 1
ATOM 2430 N N . LEU A 1 297 ? 31.531 19.875 6.93 1 93.12 297 LEU A N 1
ATOM 2431 C CA . LEU A 1 297 ? 32.219 21.094 6.508 1 93.12 297 LEU A CA 1
ATOM 2432 C C . LEU A 1 297 ? 33.312 21.469 7.496 1 93.12 297 LEU A C 1
ATOM 2434 O O . LEU A 1 297 ? 33.062 21.656 8.68 1 93.12 297 LEU A O 1
ATOM 2438 N N . LYS A 1 298 ? 34.5 21.688 7.031 1 91.56 298 LYS A N 1
ATOM 2439 C CA . LYS A 1 298 ? 35.688 21.938 7.871 1 91.56 298 LYS A CA 1
ATOM 2440 C C . LYS A 1 298 ? 35.781 23.422 8.203 1 91.56 298 LYS A C 1
ATOM 2442 O O . LYS A 1 298 ? 36.281 23.797 9.281 1 91.56 298 LYS A O 1
ATOM 2447 N N . ASP A 1 299 ? 35.344 24.266 7.359 1 93.19 299 ASP A N 1
ATOM 2448 C CA . ASP A 1 299 ? 35.594 25.703 7.48 1 93.19 299 ASP A CA 1
ATOM 2449 C C . ASP A 1 299 ? 34.281 26.484 7.543 1 93.19 299 ASP A C 1
ATOM 2451 O O . ASP A 1 299 ? 34.219 27.672 7.207 1 93.19 299 ASP A O 1
ATOM 2455 N N . TYR A 1 300 ? 33.188 25.812 7.879 1 89.38 300 TYR A N 1
ATOM 2456 C CA . TYR A 1 300 ? 31.875 26.406 7.977 1 89.38 300 TYR A CA 1
ATOM 2457 C C . TYR A 1 300 ? 31.078 25.812 9.133 1 89.38 300 TYR A C 1
ATOM 2459 O O . TYR A 1 300 ? 30.953 24.578 9.234 1 89.38 300 TYR A O 1
ATOM 2467 N N . LYS A 1 301 ? 30.5 26.547 9.984 1 86.12 301 LYS A N 1
ATOM 2468 C CA . LYS A 1 301 ? 30 26.094 11.281 1 86.12 301 LYS A CA 1
ATOM 2469 C C . LYS A 1 301 ? 28.594 25.516 11.141 1 86.12 301 LYS A C 1
ATOM 2471 O O . LYS A 1 301 ? 28.109 24.797 12.023 1 86.12 301 LYS A O 1
ATOM 2476 N N . ASP A 1 302 ? 27.844 25.969 10.117 1 88.25 302 ASP A N 1
ATOM 2477 C CA . ASP A 1 302 ? 26.516 25.391 9.922 1 88.25 302 ASP A CA 1
ATOM 2478 C C . ASP A 1 302 ? 26.609 23.969 9.391 1 88.25 302 ASP A C 1
ATOM 2480 O O . ASP A 1 302 ? 27.281 23.703 8.398 1 88.25 302 ASP A O 1
ATOM 2484 N N . PRO A 1 303 ? 25.984 22.984 10.078 1 89.31 303 PRO A N 1
ATOM 2485 C CA . PRO A 1 303 ? 26.094 21.594 9.656 1 89.31 303 PRO A CA 1
ATOM 2486 C C . PRO A 1 303 ? 25.234 21.266 8.438 1 89.31 303 PRO A C 1
ATOM 2488 O O . PRO A 1 303 ? 24.328 20.438 8.531 1 89.31 303 PRO A O 1
ATOM 2491 N N . ILE A 1 304 ? 25.516 21.875 7.305 1 92.69 304 ILE A N 1
ATOM 2492 C CA . ILE A 1 304 ? 24.859 21.562 6.039 1 92.69 304 ILE A CA 1
ATOM 2493 C C . ILE A 1 304 ? 25.484 20.297 5.43 1 92.69 304 ILE A C 1
ATOM 2495 O O . ILE A 1 304 ? 26.703 20.188 5.34 1 92.69 304 ILE A O 1
ATOM 2499 N N . ARG A 1 305 ? 24.719 19.359 5.148 1 95.19 305 ARG A N 1
ATOM 2500 C CA . ARG A 1 305 ? 25.219 18.094 4.625 1 95.19 305 ARG A CA 1
ATOM 2501 C C . ARG A 1 305 ? 24.688 17.828 3.217 1 95.19 305 ARG A C 1
ATOM 2503 O O . ARG A 1 305 ? 23.469 17.812 3 1 95.19 305 ARG A O 1
ATOM 2510 N N . ILE A 1 306 ? 25.578 17.688 2.244 1 96.94 306 ILE A N 1
ATOM 2511 C CA . ILE A 1 306 ? 25.25 17.422 0.851 1 96.94 306 ILE A CA 1
ATOM 2512 C C . ILE A 1 306 ? 26.062 16.234 0.34 1 96.94 306 ILE A C 1
ATOM 2514 O O . ILE A 1 306 ? 27.297 16.328 0.217 1 96.94 306 ILE A O 1
ATOM 2518 N N . SER A 1 307 ? 25.359 15.141 0.115 1 97.12 307 SER A N 1
ATOM 2519 C CA . SER A 1 307 ? 26.047 14.008 -0.517 1 97.12 307 SER A CA 1
ATOM 2520 C C . SER A 1 307 ? 26.188 14.219 -2.02 1 97.12 307 SER A C 1
ATOM 2522 O O . SER A 1 307 ? 25.359 14.883 -2.643 1 97.12 307 SER A O 1
ATOM 2524 N N . TYR A 1 308 ? 27.312 13.766 -2.623 1 97.94 308 TYR A N 1
ATOM 2525 C CA . TYR A 1 308 ? 27.516 13.836 -4.066 1 97.94 308 TYR A CA 1
ATOM 2526 C C . TYR A 1 308 ? 28.203 12.57 -4.578 1 97.94 308 TYR A C 1
ATOM 2528 O O . TYR A 1 308 ? 28.859 11.859 -3.814 1 97.94 308 TYR A O 1
ATOM 2536 N N . TYR A 1 309 ? 27.922 12.258 -5.797 1 97.19 309 TYR A N 1
ATOM 2537 C CA . TYR A 1 309 ? 28.641 11.195 -6.492 1 97.19 309 TYR A CA 1
ATOM 2538 C C . TYR A 1 309 ? 29.875 11.742 -7.195 1 97.19 309 TYR A C 1
ATOM 2540 O O . TYR A 1 309 ? 29.781 12.656 -8.008 1 97.19 309 TYR A O 1
ATOM 2548 N N . ASP A 1 310 ? 31.078 11.219 -6.883 1 96.38 310 ASP A N 1
ATOM 2549 C CA . ASP A 1 310 ? 32.312 11.586 -7.551 1 96.38 310 ASP A CA 1
ATOM 2550 C C . ASP A 1 310 ? 32.531 10.766 -8.82 1 96.38 310 ASP A C 1
ATOM 2552 O O . ASP A 1 310 ? 32.844 9.57 -8.75 1 96.38 310 ASP A O 1
ATOM 2556 N N . GLU A 1 311 ? 32.406 11.391 -9.914 1 94.19 311 GLU A N 1
ATOM 2557 C CA . GLU A 1 311 ? 32.469 10.688 -11.188 1 94.19 311 GLU A CA 1
ATOM 2558 C C . GLU A 1 311 ? 33.875 10.102 -11.422 1 94.19 311 GLU A C 1
ATOM 2560 O O . GLU A 1 311 ? 34 9.055 -12.062 1 94.19 311 GLU A O 1
ATOM 2565 N N . ASN A 1 312 ? 34.906 10.758 -10.953 1 92.31 312 ASN A N 1
ATOM 2566 C CA . ASN A 1 312 ? 36.25 10.289 -11.133 1 92.31 312 ASN A CA 1
ATOM 2567 C C . ASN A 1 312 ? 36.531 9.047 -10.297 1 92.31 312 ASN A C 1
ATOM 2569 O O . ASN A 1 312 ? 37.094 8.07 -10.797 1 92.31 312 ASN A O 1
ATOM 2573 N N . GLU A 1 313 ? 36.188 9.07 -9.164 1 90.81 313 GLU A N 1
ATOM 2574 C CA . GLU A 1 313 ? 36.469 7.988 -8.227 1 90.81 313 GLU A CA 1
ATOM 2575 C C . GLU A 1 313 ? 35.375 6.957 -8.188 1 90.81 313 GLU A C 1
ATOM 2577 O O . GLU A 1 313 ? 35.531 5.883 -7.605 1 90.81 313 GLU A O 1
ATOM 2582 N N . LYS A 1 314 ? 34.219 7.258 -8.797 1 91.38 314 LYS A N 1
ATOM 2583 C CA . LYS A 1 314 ? 33.062 6.387 -8.836 1 91.38 314 LYS A CA 1
ATOM 2584 C C . LYS A 1 314 ? 32.594 6.02 -7.422 1 91.38 314 LYS A C 1
ATOM 2586 O O . LYS A 1 314 ? 32.406 4.844 -7.117 1 91.38 314 LYS A O 1
ATOM 2591 N N . ALA A 1 315 ? 32.562 7.004 -6.613 1 95.06 315 ALA A N 1
ATOM 2592 C CA . ALA A 1 315 ? 32.25 6.824 -5.199 1 95.06 315 ALA A CA 1
ATOM 2593 C C . ALA A 1 315 ? 31.422 8 -4.664 1 95.06 315 ALA A C 1
ATOM 2595 O O . ALA A 1 315 ? 31.453 9.094 -5.227 1 95.06 315 ALA A O 1
ATOM 2596 N N . TYR A 1 316 ? 30.656 7.727 -3.635 1 97.31 316 TYR A N 1
ATOM 2597 C CA . TYR A 1 316 ? 29.906 8.789 -2.977 1 97.31 316 TYR A CA 1
ATOM 2598 C C . TYR A 1 316 ? 30.734 9.438 -1.874 1 97.31 316 TYR A C 1
ATOM 2600 O O . TYR A 1 316 ? 31.594 8.789 -1.258 1 97.31 316 TYR A O 1
ATOM 2608 N N . SER A 1 317 ? 30.547 10.672 -1.671 1 96.81 317 SER A N 1
ATOM 2609 C CA . SER A 1 317 ? 31.156 11.469 -0.611 1 96.81 317 SER A CA 1
ATOM 2610 C C . SER A 1 317 ? 30.25 12.625 -0.205 1 96.81 317 SER A C 1
ATOM 2612 O O . SER A 1 317 ? 29.062 12.648 -0.553 1 96.81 317 SER A O 1
ATOM 2614 N N . TYR A 1 318 ? 30.719 13.508 0.706 1 97.19 318 TYR A N 1
ATOM 2615 C CA . TYR A 1 318 ? 30 14.695 1.152 1 97.19 318 TYR A CA 1
ATOM 2616 C C . TYR A 1 318 ? 30.812 15.961 0.884 1 97.19 318 TYR A C 1
ATOM 2618 O O . TYR A 1 318 ? 32.062 15.938 0.94 1 97.19 318 TYR A O 1
ATOM 2626 N N . ILE A 1 319 ? 30.125 17.047 0.573 1 97.56 319 ILE A N 1
ATOM 2627 C CA . ILE A 1 319 ? 30.812 18.344 0.485 1 97.56 319 ILE A CA 1
ATOM 2628 C C . ILE A 1 319 ? 31.453 18.672 1.827 1 97.56 319 ILE A C 1
ATOM 2630 O O . ILE A 1 319 ? 30.797 18.641 2.867 1 97.56 319 ILE A O 1
ATOM 2634 N N . ASP A 1 320 ? 32.781 19.031 1.805 1 96.62 320 ASP A N 1
ATOM 2635 C CA . ASP A 1 320 ? 33.5 19.203 3.074 1 96.62 320 ASP A CA 1
ATOM 2636 C C . ASP A 1 320 ? 34.219 20.547 3.123 1 96.62 320 ASP A C 1
ATOM 2638 O O . ASP A 1 320 ? 35.062 20.766 3.988 1 96.62 320 ASP A O 1
ATOM 2642 N N . CYS A 1 321 ? 33.906 21.422 2.18 1 95.5 321 CYS A N 1
ATOM 2643 C CA . CYS A 1 321 ? 34.531 22.75 2.223 1 95.5 321 CYS A CA 1
ATOM 2644 C C . CYS A 1 321 ? 33.562 23.828 1.751 1 95.5 321 CYS A C 1
ATOM 2646 O O . CYS A 1 321 ? 32.656 23.547 0.947 1 95.5 321 CYS A O 1
ATOM 2648 N N . LYS A 1 322 ? 33.75 25.047 2.072 1 94.31 322 LYS A N 1
ATOM 2649 C CA . LYS A 1 322 ? 32.875 26.188 1.836 1 94.31 322 LYS A CA 1
ATOM 2650 C C . LYS A 1 322 ? 32.812 26.531 0.351 1 94.31 322 LYS A C 1
ATOM 2652 O O . LYS A 1 322 ? 31.766 26.969 -0.144 1 94.31 322 LYS A O 1
ATOM 2657 N N . ASP A 1 323 ? 33.906 26.359 -0.298 1 95.75 323 ASP A N 1
ATOM 2658 C CA . ASP A 1 323 ? 33.938 26.703 -1.714 1 95.75 323 ASP A CA 1
ATOM 2659 C C . ASP A 1 323 ? 33 25.828 -2.521 1 95.75 323 ASP A C 1
ATOM 2661 O O . ASP A 1 323 ? 32.25 26.312 -3.383 1 95.75 323 ASP A O 1
ATOM 2665 N N . ASP A 1 324 ? 33.094 24.516 -2.27 1 97.12 324 ASP A N 1
ATOM 2666 C CA . ASP A 1 324 ? 32.156 23.594 -2.936 1 97.12 324 ASP A CA 1
ATOM 2667 C C . ASP A 1 324 ? 30.719 23.891 -2.535 1 97.12 324 ASP A C 1
ATOM 2669 O O . ASP A 1 324 ? 29.812 23.797 -3.363 1 97.12 324 ASP A O 1
ATOM 2673 N N . LEU A 1 325 ? 30.516 24.172 -1.244 1 97.12 325 LEU A N 1
ATOM 2674 C CA . LEU A 1 325 ? 29.188 24.516 -0.781 1 97.12 325 LEU A CA 1
ATOM 2675 C C . LEU A 1 325 ? 28.672 25.766 -1.502 1 97.12 325 LEU A C 1
ATOM 2677 O O . LEU A 1 325 ? 27.516 25.812 -1.906 1 97.12 325 LEU A O 1
ATOM 2681 N N . LYS A 1 326 ? 29.516 26.797 -1.634 1 96.88 326 LYS A N 1
ATOM 2682 C CA . LYS A 1 326 ? 29.156 28.016 -2.355 1 96.88 326 LYS A CA 1
ATOM 2683 C C . LYS A 1 326 ? 28.781 27.703 -3.801 1 96.88 326 LYS A C 1
ATOM 2685 O O . LYS A 1 326 ? 27.797 28.25 -4.324 1 96.88 326 LYS A O 1
ATOM 2690 N N . GLU A 1 327 ? 29.562 26.828 -4.43 1 97.56 327 GLU A N 1
ATOM 2691 C CA . GLU A 1 327 ? 29.25 26.438 -5.801 1 97.56 327 GLU A CA 1
ATOM 2692 C C . GLU A 1 327 ? 27.859 25.797 -5.891 1 97.56 327 GLU A C 1
ATOM 2694 O O . GLU A 1 327 ? 27.094 26.109 -6.797 1 97.56 327 GLU A O 1
ATOM 2699 N N . TYR A 1 328 ? 27.609 24.875 -4.977 1 98 328 TYR A N 1
ATOM 2700 C CA . TYR A 1 328 ? 26.297 24.234 -4.938 1 98 328 TYR A CA 1
ATOM 2701 C C . TYR A 1 328 ? 25.188 25.25 -4.75 1 98 328 TYR A C 1
ATOM 2703 O O . TYR A 1 328 ? 24.234 25.297 -5.539 1 98 328 TYR A O 1
ATOM 2711 N N . LEU A 1 329 ? 25.219 26.109 -3.707 1 97.62 329 LEU A N 1
ATOM 2712 C CA . LEU A 1 329 ? 24.172 27.062 -3.363 1 97.62 329 LEU A CA 1
ATOM 2713 C C . LEU A 1 329 ? 23.984 28.094 -4.477 1 97.62 329 LEU A C 1
ATOM 2715 O O . LEU A 1 329 ? 22.859 28.5 -4.77 1 97.62 329 LEU A O 1
ATOM 2719 N N . THR A 1 330 ? 25.094 28.531 -5.09 1 97.88 330 THR A N 1
ATOM 2720 C CA . THR A 1 330 ? 25 29.484 -6.195 1 97.88 330 THR A CA 1
ATOM 2721 C C . THR A 1 330 ? 24.219 28.891 -7.359 1 97.88 330 THR A C 1
ATOM 2723 O O . THR A 1 330 ? 23.375 29.562 -7.957 1 97.88 330 THR A O 1
ATOM 2726 N N . GLN A 1 331 ? 24.531 27.625 -7.652 1 98.12 331 GLN A N 1
ATOM 2727 C CA . GLN A 1 331 ? 23.781 26.953 -8.719 1 98.12 331 GLN A CA 1
ATOM 2728 C C . GLN A 1 331 ? 22.312 26.844 -8.359 1 98.12 331 GLN A C 1
ATOM 2730 O O . GLN A 1 331 ? 21.438 27.047 -9.219 1 98.12 331 GLN A O 1
ATOM 2735 N N . LEU A 1 332 ? 22.016 26.484 -7.129 1 98.06 332 LEU A N 1
ATOM 2736 C CA . LEU A 1 332 ? 20.641 26.344 -6.664 1 98.06 332 LEU A CA 1
ATOM 2737 C C . LEU A 1 332 ? 19.875 27.672 -6.816 1 98.06 332 LEU A C 1
ATOM 2739 O O . LEU A 1 332 ? 18.797 27.703 -7.418 1 98.06 332 LEU A O 1
ATOM 2743 N N . PHE A 1 333 ? 20.406 28.766 -6.301 1 97.31 333 PHE A N 1
ATOM 2744 C CA . PHE A 1 333 ? 19.734 30.062 -6.332 1 97.31 333 PHE A CA 1
ATOM 2745 C C . PHE A 1 333 ? 19.594 30.562 -7.766 1 97.31 333 PHE A C 1
ATOM 2747 O O . PHE A 1 333 ? 18.578 31.156 -8.125 1 97.31 333 PHE A O 1
ATOM 2754 N N . ASN A 1 334 ? 20.672 30.391 -8.547 1 97 334 ASN A N 1
ATOM 2755 C CA . ASN A 1 334 ? 20.578 30.766 -9.953 1 97 334 ASN A CA 1
ATOM 2756 C C . ASN A 1 334 ? 19.438 30.016 -10.656 1 97 334 ASN A C 1
ATOM 2758 O O . ASN A 1 334 ? 18.734 30.594 -11.484 1 97 334 ASN A O 1
ATOM 2762 N N . HIS A 1 335 ? 19.344 28.719 -10.32 1 97.62 335 HIS A N 1
ATOM 2763 C CA . HIS A 1 335 ? 18.281 27.922 -10.922 1 97.62 335 HIS A CA 1
ATOM 2764 C C . HIS A 1 335 ? 16.906 28.469 -10.555 1 97.62 335 HIS A C 1
ATOM 2766 O O . HIS A 1 335 ? 16.031 28.609 -11.414 1 97.62 335 HIS A O 1
ATOM 2772 N N . LEU A 1 336 ? 16.688 28.75 -9.32 1 97.19 336 LEU A N 1
ATOM 2773 C CA . LEU A 1 336 ? 15.398 29.281 -8.852 1 97.19 336 LEU A CA 1
ATOM 2774 C C . LEU A 1 336 ? 15.109 30.641 -9.469 1 97.19 336 LEU A C 1
ATOM 2776 O O . LEU A 1 336 ? 13.961 30.969 -9.758 1 97.19 336 LEU A O 1
ATOM 2780 N N . TYR A 1 337 ? 16.141 31.469 -9.617 1 95.75 337 TYR A N 1
ATOM 2781 C CA . TYR A 1 337 ? 15.992 32.75 -10.266 1 95.75 337 TYR A CA 1
ATOM 2782 C C . TYR A 1 337 ? 15.57 32.594 -11.727 1 95.75 337 TYR A C 1
ATOM 2784 O O . TYR A 1 337 ? 14.68 33.312 -12.203 1 95.75 337 TYR A O 1
ATOM 2792 N N . LYS A 1 338 ? 16.172 31.656 -12.406 1 96.25 338 LYS A N 1
ATOM 2793 C CA . LYS A 1 338 ? 15.883 31.406 -13.812 1 96.25 338 LYS A CA 1
ATOM 2794 C C . LYS A 1 338 ? 14.453 30.906 -14 1 96.25 338 LYS A C 1
ATOM 2796 O O . LYS A 1 338 ? 13.844 31.125 -15.047 1 96.25 338 LYS A O 1
ATOM 2801 N N . LEU A 1 339 ? 13.922 30.266 -12.992 1 97 339 LEU A N 1
ATOM 2802 C CA . LEU A 1 339 ? 12.547 29.781 -13.047 1 97 339 LEU A CA 1
ATOM 2803 C C . LEU A 1 339 ? 11.562 30.922 -12.812 1 97 339 LEU A C 1
ATOM 2805 O O . LEU A 1 339 ? 10.352 30.734 -12.938 1 97 339 LEU A O 1
ATOM 2809 N N . ASN A 1 340 ? 11.992 32.125 -12.477 1 95.81 340 ASN A N 1
ATOM 2810 C CA . ASN A 1 340 ? 11.195 33.312 -12.227 1 95.81 340 ASN A CA 1
ATOM 2811 C C . ASN A 1 340 ? 10.258 33.125 -11.031 1 95.81 340 ASN A C 1
ATOM 2813 O O . ASN A 1 340 ? 9.094 33.5 -11.086 1 95.81 340 ASN A O 1
ATOM 2817 N N . ILE A 1 341 ? 10.727 32.406 -9.969 1 95.81 341 ILE A N 1
ATOM 2818 C CA . ILE A 1 341 ? 9.906 32.156 -8.789 1 95.81 341 ILE A CA 1
ATOM 2819 C C . ILE A 1 341 ? 10.609 32.688 -7.547 1 95.81 341 ILE A C 1
ATOM 2821 O O . ILE A 1 341 ? 10.188 32.438 -6.422 1 95.81 341 ILE A O 1
ATOM 2825 N N . PHE A 1 342 ? 11.68 33.438 -7.715 1 93.81 342 PHE A N 1
ATOM 2826 C CA . PHE A 1 342 ? 12.57 33.812 -6.621 1 93.81 342 PHE A CA 1
ATOM 2827 C C . PHE A 1 342 ? 11.844 34.688 -5.609 1 93.81 342 PHE A C 1
ATOM 2829 O O . PHE A 1 342 ? 12.148 34.656 -4.414 1 93.81 342 PHE A O 1
ATOM 2836 N N . ASP A 1 343 ? 10.852 35.5 -6.031 1 91.94 343 ASP A N 1
ATOM 2837 C CA . ASP A 1 343 ? 10.078 36.375 -5.148 1 91.94 343 ASP A CA 1
ATOM 2838 C C . ASP A 1 343 ? 9.281 35.562 -4.133 1 91.94 343 ASP A C 1
ATOM 2840 O O . ASP A 1 343 ? 8.906 36.062 -3.076 1 91.94 343 ASP A O 1
ATOM 2844 N N . LYS A 1 344 ? 9.008 34.25 -4.41 1 94.75 344 LYS A N 1
ATOM 2845 C CA . LYS A 1 344 ? 8.234 33.375 -3.539 1 94.75 344 LYS A CA 1
ATOM 2846 C C . LYS A 1 344 ? 9.141 32.625 -2.574 1 94.75 344 LYS A C 1
ATOM 2848 O O . LYS A 1 344 ? 8.664 32 -1.629 1 94.75 344 LYS A O 1
ATOM 2853 N N . VAL A 1 345 ? 10.43 32.719 -2.781 1 95.62 345 VAL A N 1
ATOM 2854 C CA . VAL A 1 345 ? 11.383 31.875 -2.059 1 95.62 345 VAL A CA 1
ATOM 2855 C C . VAL A 1 345 ? 11.672 32.5 -0.692 1 95.62 345 VAL A C 1
ATOM 2857 O O . VAL A 1 345 ? 11.844 33.719 -0.575 1 95.62 345 VAL A O 1
ATOM 2860 N N . ARG A 1 346 ? 11.578 31.75 0.328 1 95.12 346 ARG A N 1
ATOM 2861 C CA . ARG A 1 346 ? 12.055 32.062 1.67 1 95.12 346 ARG A CA 1
ATOM 2862 C C . ARG A 1 346 ? 13.086 31.062 2.139 1 95.12 346 ARG A C 1
ATOM 2864 O O . ARG A 1 346 ? 12.953 29.859 1.879 1 95.12 346 ARG A O 1
ATOM 2871 N N . ILE A 1 347 ? 14.141 31.516 2.771 1 94.44 347 ILE A N 1
ATOM 2872 C CA . ILE A 1 347 ? 15.008 30.625 3.533 1 94.44 347 ILE A CA 1
ATOM 2873 C C . ILE A 1 347 ? 14.5 30.516 4.969 1 94.44 347 ILE A C 1
ATOM 2875 O O . ILE A 1 347 ? 14.414 31.516 5.68 1 94.44 347 ILE A O 1
ATOM 2879 N N . ILE A 1 348 ? 14.156 29.344 5.355 1 92.94 348 ILE A N 1
ATOM 2880 C CA . ILE A 1 348 ? 13.516 29.219 6.66 1 92.94 348 ILE A CA 1
ATOM 2881 C C . ILE A 1 348 ? 14.547 28.781 7.699 1 92.94 348 ILE A C 1
ATOM 2883 O O . ILE A 1 348 ? 15.422 27.953 7.41 1 92.94 348 ILE A O 1
ATOM 2887 N N . SER A 1 349 ? 14.555 29.375 8.82 1 88.31 349 SER A N 1
ATOM 2888 C CA . SER A 1 349 ? 15.297 28.969 10.016 1 88.31 349 SER A CA 1
ATOM 2889 C C . SER A 1 349 ? 14.359 28.453 11.102 1 88.31 349 SER A C 1
ATOM 2891 O O . SER A 1 349 ? 13.477 29.188 11.562 1 88.31 349 SER A O 1
ATOM 2893 N N . ASP A 1 350 ? 14.578 27.172 11.453 1 87.56 350 ASP A N 1
ATOM 2894 C CA . ASP A 1 350 ? 13.758 26.547 12.477 1 87.56 350 ASP A CA 1
ATOM 2895 C C . ASP A 1 350 ? 14.32 26.797 13.875 1 87.56 350 ASP A C 1
ATOM 2897 O O . ASP A 1 350 ? 15.352 26.25 14.242 1 87.56 350 ASP A O 1
ATOM 2901 N N . GLU A 1 351 ? 13.688 27.688 14.586 1 82.38 351 GLU A N 1
ATOM 2902 C CA . GLU A 1 351 ? 13.914 28.016 15.992 1 82.38 351 GLU A CA 1
ATOM 2903 C C . GLU A 1 351 ? 15.359 28.469 16.234 1 82.38 351 GLU A C 1
ATOM 2905 O O . GLU A 1 351 ? 16.047 27.938 17.109 1 82.38 351 GLU A O 1
ATOM 2910 N N . PRO A 1 352 ? 15.875 29.453 15.523 1 77.94 352 PRO A N 1
ATOM 2911 C CA . PRO A 1 352 ? 17.219 29.969 15.766 1 77.94 352 PRO A CA 1
ATOM 2912 C C . PRO A 1 352 ? 17.406 30.5 17.188 1 77.94 352 PRO A C 1
ATOM 2914 O O . PRO A 1 352 ? 16.469 31.078 17.766 1 77.94 352 PRO A O 1
ATOM 2917 N N . ASN A 1 353 ? 18.516 30.219 17.734 1 77.25 353 ASN A N 1
ATOM 2918 C CA . ASN A 1 353 ? 18.719 30.656 19.109 1 77.25 353 ASN A CA 1
ATOM 2919 C C . ASN A 1 353 ? 20.062 31.375 19.281 1 77.25 353 ASN A C 1
ATOM 2921 O O . ASN A 1 353 ? 20.422 31.781 20.375 1 77.25 353 ASN A O 1
ATOM 2925 N N . ASN A 1 354 ? 20.812 31.5 18.234 1 79.38 354 ASN A N 1
ATOM 2926 C CA . ASN A 1 354 ? 22.078 32.219 18.25 1 79.38 354 ASN A CA 1
ATOM 2927 C C . ASN A 1 354 ? 22.109 33.312 17.172 1 79.38 354 ASN A C 1
ATOM 2929 O O . ASN A 1 354 ? 22.375 33.031 16.016 1 79.38 354 ASN A O 1
ATOM 2933 N N . SER A 1 355 ? 21.953 34.531 17.562 1 79.62 355 SER A N 1
ATOM 2934 C CA . SER A 1 355 ? 21.797 35.625 16.641 1 79.62 355 SER A CA 1
ATOM 2935 C C . SER A 1 355 ? 23.094 35.875 15.852 1 79.62 355 SER A C 1
ATOM 2937 O O . SER A 1 355 ? 23.047 36.219 14.672 1 79.62 355 SER A O 1
ATOM 2939 N N . ASP A 1 356 ? 24.25 35.781 16.484 1 81.12 356 ASP A N 1
ATOM 2940 C CA . ASP A 1 356 ? 25.531 36.031 15.828 1 81.12 356 ASP A CA 1
ATOM 2941 C C . ASP A 1 356 ? 25.797 35 14.734 1 81.12 356 ASP A C 1
ATOM 2943 O O . ASP A 1 356 ? 26.188 35.344 13.617 1 81.12 356 ASP A O 1
ATOM 2947 N N . LEU A 1 357 ? 25.609 33.844 15.117 1 82.56 357 LEU A N 1
ATOM 2948 C CA . LEU A 1 357 ? 25.797 32.781 14.141 1 82.56 357 LEU A CA 1
ATOM 2949 C C . LEU A 1 357 ? 24.797 32.906 12.992 1 82.56 357 LEU A C 1
ATOM 2951 O O . LEU A 1 357 ? 25.141 32.656 11.836 1 82.56 357 LEU A O 1
ATOM 2955 N N . PHE A 1 358 ? 23.609 33.25 13.359 1 85.5 358 PHE A N 1
ATOM 2956 C CA . PHE A 1 358 ? 22.562 33.438 12.352 1 85.5 358 PHE A CA 1
ATOM 2957 C C . PHE A 1 358 ? 22.984 34.5 11.336 1 85.5 358 PHE A C 1
ATOM 2959 O O . PHE A 1 358 ? 22.844 34.312 10.133 1 85.5 358 PHE A O 1
ATOM 2966 N N . LYS A 1 359 ? 23.5 35.594 11.805 1 83.88 359 LYS A N 1
ATOM 2967 C CA . LYS A 1 359 ? 23.938 36.688 10.93 1 83.88 359 LYS A CA 1
ATOM 2968 C C . LYS A 1 359 ? 25.062 36.219 10.008 1 83.88 359 LYS A C 1
ATOM 2970 O O . LYS A 1 359 ? 25.094 36.594 8.836 1 83.88 359 LYS A O 1
ATOM 2975 N N . GLU A 1 360 ? 25.969 35.469 10.57 1 86.25 360 GLU A N 1
ATOM 2976 C CA . GLU A 1 360 ? 27.062 34.938 9.766 1 86.25 360 GLU A CA 1
ATOM 2977 C C . GLU A 1 360 ? 26.516 34.062 8.641 1 86.25 360 GLU A C 1
ATOM 2979 O O . GLU A 1 360 ? 26.984 34.156 7.5 1 86.25 360 GLU A O 1
ATOM 2984 N N . TRP A 1 361 ? 25.625 33.156 8.961 1 89.06 361 TRP A N 1
ATOM 2985 C CA . TRP A 1 361 ? 25.031 32.281 7.973 1 89.06 361 TRP A CA 1
ATOM 2986 C C . TRP A 1 361 ? 24.281 33.062 6.906 1 89.06 361 TRP A C 1
ATOM 2988 O O . TRP A 1 361 ? 24.391 32.75 5.715 1 89.06 361 TRP A O 1
ATOM 2998 N N . VAL A 1 362 ? 23.516 34.094 7.32 1 88 362 VAL A N 1
ATOM 2999 C CA . VAL A 1 362 ? 22.75 34.906 6.402 1 88 362 VAL A CA 1
ATOM 3000 C C . VAL A 1 362 ? 23.688 35.594 5.414 1 88 362 VAL A C 1
ATOM 3002 O O . VAL A 1 362 ? 23.422 35.656 4.215 1 88 362 VAL A O 1
ATOM 3005 N N . ASN A 1 363 ? 24.812 36.125 5.918 1 88.88 363 ASN A N 1
ATOM 3006 C CA . ASN A 1 363 ? 25.781 36.781 5.059 1 88.88 363 ASN A CA 1
ATOM 3007 C C . ASN A 1 363 ? 26.359 35.844 4.008 1 88.88 363 ASN A C 1
ATOM 3009 O O . ASN A 1 363 ? 26.516 36.219 2.848 1 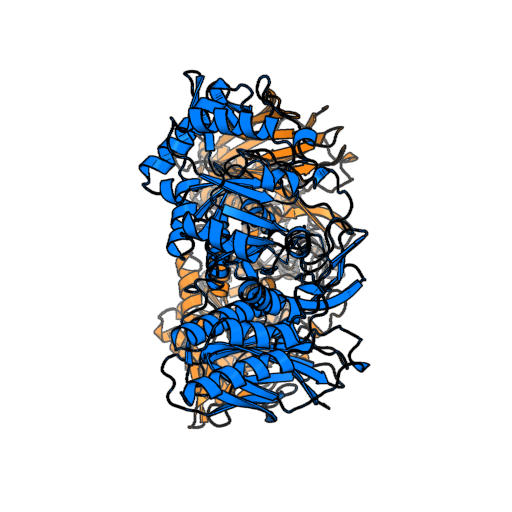88.88 363 ASN A O 1
ATOM 3013 N N . PHE A 1 364 ? 26.766 34.719 4.426 1 91.94 364 PHE A N 1
ATOM 3014 C CA . PHE A 1 364 ? 27.297 33.719 3.504 1 91.94 364 PHE A CA 1
ATOM 3015 C C . PHE A 1 364 ? 26.281 33.375 2.438 1 91.94 364 PHE A C 1
ATOM 3017 O O . PHE A 1 364 ? 26.594 33.312 1.25 1 91.94 364 PHE A O 1
ATOM 3024 N N . ILE A 1 365 ? 25 33.094 2.848 1 92.81 365 ILE A N 1
ATOM 3025 C CA . ILE A 1 365 ? 23.922 32.688 1.941 1 92.81 365 ILE A CA 1
ATOM 3026 C C . ILE A 1 365 ? 23.641 33.812 0.947 1 92.81 365 ILE A C 1
ATOM 3028 O O . ILE A 1 365 ? 23.422 33.562 -0.24 1 92.81 365 ILE A O 1
ATOM 3032 N N . ASP A 1 366 ? 23.688 35.062 1.412 1 91.38 366 ASP A N 1
ATOM 3033 C CA . ASP A 1 366 ? 23.469 36.219 0.541 1 91.38 366 ASP A CA 1
ATOM 3034 C C . ASP A 1 366 ? 24.547 36.281 -0.549 1 91.38 366 ASP A C 1
ATOM 3036 O O . ASP A 1 366 ? 24.25 36.625 -1.698 1 91.38 366 ASP A O 1
ATOM 3040 N N . LYS A 1 367 ? 25.719 36.031 -0.158 1 92.62 367 LYS A N 1
ATOM 3041 C CA . LYS A 1 367 ? 26.812 36 -1.128 1 92.62 367 LYS A CA 1
ATOM 3042 C C . LYS A 1 367 ? 26.609 34.906 -2.17 1 92.62 367 LYS A C 1
ATOM 3044 O O . LYS A 1 367 ? 26.875 35.094 -3.354 1 92.62 367 LYS A O 1
ATOM 3049 N N . CYS A 1 368 ? 26.172 33.781 -1.695 1 94.56 368 CYS A N 1
ATOM 3050 C CA . CYS A 1 368 ? 25.922 32.656 -2.605 1 94.56 368 CYS A CA 1
ATOM 3051 C C . CYS A 1 368 ? 24.797 33 -3.584 1 94.56 368 CYS A C 1
ATOM 3053 O O . CYS A 1 368 ? 24.797 32.531 -4.715 1 94.56 368 CYS A O 1
ATOM 3055 N N . ALA A 1 369 ? 23.844 33.812 -3.135 1 92.12 369 ALA A N 1
ATOM 3056 C CA . ALA A 1 369 ? 22.688 34.188 -3.957 1 92.12 369 ALA A CA 1
ATOM 3057 C C . ALA A 1 369 ? 23.031 35.344 -4.883 1 92.12 369 ALA A C 1
ATOM 3059 O O . ALA A 1 369 ? 22.172 35.844 -5.621 1 92.12 369 ALA A O 1
ATOM 3060 N N . LEU A 1 370 ? 24.281 35.719 -4.922 1 85.94 370 LEU A N 1
ATOM 3061 C CA . LEU A 1 370 ? 24.797 36.812 -5.746 1 85.94 370 LEU A CA 1
ATOM 3062 C C . LEU A 1 370 ? 23.984 38.062 -5.516 1 85.94 370 LEU A C 1
ATOM 3064 O O . LEU A 1 370 ? 23.562 38.719 -6.473 1 85.94 370 LEU A O 1
ATOM 3068 N N . ASN A 1 371 ? 23.641 38.219 -4.316 1 73.81 371 ASN A N 1
ATOM 3069 C CA . ASN A 1 371 ? 23 39.406 -3.766 1 73.81 371 ASN A CA 1
ATOM 3070 C C . ASN A 1 371 ? 21.609 39.625 -4.359 1 73.81 371 ASN A C 1
ATOM 3072 O O . ASN A 1 371 ? 21.203 40.75 -4.598 1 73.81 371 ASN A O 1
ATOM 3076 N N . LYS A 1 372 ? 21.219 38.5 -4.758 1 82.25 372 LYS A N 1
ATOM 3077 C CA . LYS A 1 372 ? 19.781 38.562 -5.023 1 82.25 372 LYS A CA 1
ATOM 3078 C C . LYS A 1 372 ? 18.984 38.719 -3.73 1 82.25 372 LYS A C 1
ATOM 3080 O O . LYS A 1 372 ? 19.5 38.469 -2.641 1 82.25 372 LYS A O 1
ATOM 3085 N N . ASN A 1 373 ? 18.016 39.719 -3.592 1 82.69 373 ASN A N 1
ATOM 3086 C CA . ASN A 1 373 ? 17.25 40.031 -2.398 1 82.69 373 ASN A CA 1
ATOM 3087 C C . ASN A 1 373 ? 16.531 38.812 -1.846 1 82.69 373 ASN A C 1
ATOM 3089 O O . ASN A 1 373 ? 15.336 38.625 -2.082 1 82.69 373 ASN A O 1
ATOM 3093 N N . ILE A 1 374 ? 17.359 37.938 -1.082 1 86.38 374 ILE A N 1
ATOM 3094 C CA . ILE A 1 374 ? 16.797 36.75 -0.465 1 86.38 374 ILE A CA 1
ATOM 3095 C C . ILE A 1 374 ? 15.961 37.125 0.752 1 86.38 374 ILE A C 1
ATOM 3097 O O . ILE A 1 374 ? 16.328 38.031 1.498 1 86.38 374 ILE A O 1
ATOM 3101 N N . LYS A 1 375 ? 14.836 36.562 0.882 1 89.75 375 LYS A N 1
ATOM 3102 C CA . LYS A 1 375 ? 13.961 36.781 2.029 1 89.75 375 LYS A CA 1
ATOM 3103 C C . LYS A 1 375 ? 14.062 35.625 3.021 1 89.75 375 LYS A C 1
ATOM 3105 O O . LYS A 1 375 ? 14.219 34.469 2.625 1 89.75 375 LYS A O 1
ATOM 3110 N N . PHE A 1 376 ? 13.992 35.875 4.285 1 90.56 376 PHE A N 1
ATOM 3111 C CA . PHE A 1 376 ? 14.109 34.875 5.332 1 90.56 376 PHE A CA 1
ATOM 3112 C C . PHE A 1 376 ? 12.805 34.75 6.102 1 90.56 376 PHE A C 1
ATOM 3114 O O . PHE A 1 376 ? 12.023 35.688 6.188 1 90.56 376 PHE A O 1
ATOM 3121 N N . LYS A 1 377 ? 12.523 33.594 6.535 1 92 377 LYS A N 1
ATOM 3122 C CA . LYS A 1 377 ? 11.406 33.25 7.406 1 92 377 LYS A CA 1
ATOM 3123 C C . LYS A 1 377 ? 11.906 32.531 8.664 1 92 377 LYS A C 1
ATOM 3125 O O . LYS A 1 377 ? 12.836 31.734 8.609 1 92 377 LYS A O 1
ATOM 3130 N N . CYS A 1 378 ? 11.32 32.875 9.836 1 88.56 378 CYS A N 1
ATOM 3131 C CA . CYS A 1 378 ? 11.766 32.25 11.078 1 88.56 378 CYS A CA 1
ATOM 3132 C C . CYS A 1 378 ? 10.578 31.703 11.859 1 88.56 378 CYS A C 1
ATOM 3134 O O . CYS A 1 378 ? 9.555 32.375 12 1 88.56 378 CYS A O 1
ATOM 3136 N N . ALA A 1 379 ? 10.664 30.484 12.258 1 86.94 379 ALA A N 1
ATOM 3137 C CA . ALA A 1 379 ? 9.82 29.969 13.328 1 86.94 379 ALA A CA 1
ATOM 3138 C C . ALA A 1 379 ? 10.461 30.203 14.695 1 86.94 379 ALA A C 1
ATOM 3140 O O . ALA A 1 379 ? 11.523 29.641 14.992 1 86.94 379 ALA A O 1
ATOM 3141 N N . ILE A 1 380 ? 9.859 31.031 15.445 1 82 380 ILE A N 1
ATOM 3142 C CA . ILE A 1 380 ? 10.555 31.562 16.609 1 82 380 ILE A CA 1
ATOM 3143 C C . ILE A 1 380 ? 9.977 30.953 17.875 1 82 380 ILE A C 1
ATOM 3145 O O . ILE A 1 380 ? 8.758 30.859 18.047 1 82 380 ILE A O 1
ATOM 3149 N N . HIS A 1 381 ? 10.93 30.547 18.719 1 75.62 381 HIS A N 1
ATOM 3150 C CA . HIS A 1 381 ? 10.602 30.031 20.047 1 75.62 381 HIS A CA 1
ATOM 3151 C C . HIS A 1 381 ? 11.227 30.891 21.141 1 75.62 381 HIS A C 1
ATOM 3153 O O . HIS A 1 381 ? 11 30.656 22.328 1 75.62 381 HIS A O 1
ATOM 3159 N N . ASN A 1 382 ? 11.938 31.922 20.625 1 69.69 382 ASN A N 1
ATOM 3160 C CA . ASN A 1 382 ? 12.695 32.75 21.562 1 69.69 382 ASN A CA 1
ATOM 3161 C C . ASN A 1 382 ? 12.406 34.219 21.375 1 69.69 382 ASN A C 1
ATOM 3163 O O . ASN A 1 382 ? 12.672 34.781 20.297 1 69.69 382 ASN A O 1
ATOM 3167 N N . GLN A 1 383 ? 11.914 34.875 22.406 1 65.5 383 GLN A N 1
ATOM 3168 C CA . GLN A 1 383 ? 11.531 36.281 22.359 1 65.5 383 GLN A CA 1
ATOM 3169 C C . GLN A 1 383 ? 12.719 37.156 22 1 65.5 383 GLN A C 1
ATOM 3171 O O . GLN A 1 383 ? 12.57 38.125 21.25 1 65.5 383 GLN A O 1
ATOM 3176 N N . GLU A 1 384 ? 13.789 36.812 22.516 1 65.62 384 GLU A N 1
ATOM 3177 C CA . GLU A 1 384 ? 14.977 37.625 22.312 1 65.62 384 GLU A CA 1
ATOM 3178 C C . GLU A 1 384 ? 15.344 37.719 20.844 1 65.62 384 GLU A C 1
ATOM 3180 O O . GLU A 1 384 ? 15.734 38.781 20.344 1 65.62 384 GLU A O 1
ATOM 3185 N N . PHE A 1 385 ? 15.227 36.656 20.219 1 67.44 385 PHE A N 1
ATOM 3186 C CA . PHE A 1 385 ? 15.57 36.625 18.812 1 67.44 385 PHE A CA 1
ATOM 3187 C C . PHE A 1 385 ? 14.641 37.531 18 1 67.44 385 PHE A C 1
ATOM 3189 O O . PHE A 1 385 ? 15.094 38.25 17.125 1 67.44 385 PHE A O 1
ATOM 3196 N N . TYR A 1 386 ? 13.445 37.531 18.375 1 64.69 386 TYR A N 1
ATOM 3197 C CA . TYR A 1 386 ? 12.422 38.344 17.703 1 64.69 386 TYR A CA 1
ATOM 3198 C C . TYR A 1 386 ? 12.734 39.812 17.797 1 64.69 386 TYR A C 1
ATOM 3200 O O . TYR A 1 386 ? 12.594 40.562 16.828 1 64.69 386 TYR A O 1
ATOM 3208 N N . GLU A 1 387 ? 13.133 40.219 18.812 1 63.81 387 GLU A N 1
ATOM 3209 C CA . GLU A 1 387 ? 13.383 41.625 19.047 1 63.81 387 GLU A CA 1
ATOM 3210 C C . GLU A 1 387 ? 14.602 42.125 18.266 1 63.81 387 GLU A C 1
ATOM 3212 O O . GLU A 1 387 ? 14.664 43.281 17.859 1 63.81 387 GLU A O 1
ATOM 3217 N N . LYS A 1 388 ? 15.484 41.281 18 1 61.47 388 LYS A N 1
ATOM 3218 C CA . LYS A 1 388 ? 16.766 41.656 17.438 1 61.47 388 LYS A CA 1
ATOM 3219 C C . LYS A 1 388 ? 16.75 41.594 15.922 1 61.47 388 LYS A C 1
ATOM 3221 O O . LYS A 1 388 ? 17.484 42.312 15.25 1 61.47 388 LYS A O 1
ATOM 3226 N N . PHE A 1 389 ? 16.094 40.656 15.328 1 60 389 PHE A N 1
ATOM 3227 C CA . PHE A 1 389 ? 16.359 40.375 13.922 1 60 389 PHE A CA 1
ATOM 3228 C C . PHE A 1 389 ? 15.188 40.781 13.047 1 60 389 PHE A C 1
ATOM 3230 O O . PHE A 1 389 ? 14.867 40.094 12.07 1 60 389 PHE A O 1
ATOM 3237 N N . ASN A 1 390 ? 14.82 41.969 13.094 1 61.31 390 ASN A N 1
ATOM 3238 C CA . ASN A 1 390 ? 13.633 42.406 12.383 1 61.31 390 ASN A CA 1
ATOM 3239 C C . ASN A 1 390 ? 13.953 42.781 10.938 1 61.31 390 ASN A C 1
ATOM 3241 O O . ASN A 1 390 ? 13.078 42.75 10.07 1 61.31 390 ASN A O 1
ATOM 3245 N N . GLU A 1 391 ? 15.195 43.094 10.609 1 59.44 391 GLU A N 1
ATOM 3246 C CA . GLU A 1 391 ? 15.344 43.781 9.32 1 59.44 391 GLU A CA 1
ATOM 3247 C C . GLU A 1 391 ? 15.227 42.812 8.164 1 59.44 391 GLU A C 1
ATOM 3249 O O . GLU A 1 391 ? 14.602 43.125 7.141 1 59.44 391 GLU A O 1
ATOM 3254 N N . ASN A 1 392 ? 15.734 41.656 8.109 1 69.38 392 ASN A N 1
ATOM 3255 C CA . ASN A 1 392 ? 15.711 40.781 6.934 1 69.38 392 ASN A CA 1
ATOM 3256 C C . ASN A 1 392 ? 14.695 39.656 7.082 1 69.38 392 ASN A C 1
ATOM 3258 O O . ASN A 1 392 ? 14.508 38.844 6.164 1 69.38 392 ASN A O 1
ATOM 3262 N N . ILE A 1 393 ? 13.969 39.656 8.07 1 81.5 393 ILE A N 1
ATOM 3263 C CA . ILE A 1 393 ? 12.953 38.625 8.289 1 81.5 393 ILE A CA 1
ATOM 3264 C C . ILE A 1 393 ? 11.617 39.094 7.707 1 81.5 393 ILE A C 1
ATOM 3266 O O . ILE A 1 393 ? 11.047 40.094 8.164 1 81.5 393 ILE A O 1
ATOM 3270 N N . GLN A 1 394 ? 11.203 38.375 6.66 1 85.31 394 GLN A N 1
ATOM 3271 C CA . GLN A 1 394 ? 9.977 38.719 5.957 1 85.31 394 GLN A CA 1
ATOM 3272 C C . GLN A 1 394 ? 8.758 38.125 6.656 1 85.31 394 GLN A C 1
ATOM 3274 O O . GLN A 1 394 ? 7.742 38.812 6.828 1 85.31 394 GLN A O 1
ATOM 3279 N N . ASP A 1 395 ? 8.805 36.875 7 1 91.38 395 ASP A N 1
ATOM 3280 C CA . ASP A 1 395 ? 7.695 36.125 7.594 1 91.38 395 ASP A CA 1
ATOM 3281 C C . ASP A 1 395 ? 8.086 35.562 8.953 1 91.38 395 ASP A C 1
ATOM 3283 O O . ASP A 1 395 ? 9.234 35.156 9.156 1 91.38 395 ASP A O 1
ATOM 3287 N N . ILE A 1 396 ? 7.148 35.562 9.836 1 90.25 396 ILE A N 1
ATOM 3288 C CA . ILE A 1 396 ? 7.43 35.031 11.172 1 90.25 396 ILE A CA 1
ATOM 3289 C C . ILE A 1 396 ? 6.324 34.062 11.602 1 90.25 396 ILE A C 1
ATOM 3291 O O . ILE A 1 396 ? 5.148 34.312 11.297 1 90.25 396 ILE A O 1
ATOM 3295 N N . SER A 1 397 ? 6.68 33.031 12.234 1 92.75 397 SER A N 1
ATOM 3296 C CA . SER A 1 397 ? 5.762 32.125 12.938 1 92.75 397 SER A CA 1
ATOM 3297 C C . SER A 1 397 ? 6.109 32.031 14.422 1 92.75 397 SER A C 1
ATOM 3299 O O . SER A 1 397 ? 7.219 31.641 14.781 1 92.75 397 SER A O 1
ATOM 3301 N N . LEU A 1 398 ? 5.207 32.375 15.234 1 91.69 398 LEU A N 1
ATOM 3302 C CA . LEU A 1 398 ? 5.449 32.375 16.672 1 91.69 398 LEU A CA 1
ATOM 3303 C C . LEU A 1 398 ? 4.812 31.125 17.312 1 91.69 398 LEU A C 1
ATOM 3305 O O . LEU A 1 398 ? 3.695 30.75 16.969 1 91.69 398 LEU A O 1
ATOM 3309 N N . ASN A 1 399 ? 5.539 30.531 18.203 1 91.88 399 ASN A N 1
ATOM 3310 C CA . ASN A 1 399 ? 4.953 29.422 18.953 1 91.88 399 ASN A CA 1
ATOM 3311 C C . ASN A 1 399 ? 3.811 29.906 19.844 1 91.88 399 ASN A C 1
ATOM 3313 O O . ASN A 1 399 ? 3.807 31.047 20.297 1 91.88 399 ASN A O 1
ATOM 3317 N N . THR A 1 400 ? 2.863 29.016 20.125 1 92.25 400 THR A N 1
ATOM 3318 C CA . THR A 1 400 ? 1.685 29.328 20.922 1 92.25 400 THR A CA 1
ATOM 3319 C C . THR A 1 400 ? 2.086 29.969 22.25 1 92.25 400 THR A C 1
ATOM 3321 O O . THR A 1 400 ? 1.439 30.906 22.719 1 92.25 400 THR A O 1
ATOM 3324 N N . TYR A 1 401 ? 3.094 29.422 22.797 1 88.12 401 TYR A N 1
ATOM 3325 C CA . TYR A 1 401 ? 3.57 29.953 24.078 1 88.12 401 TYR A CA 1
ATOM 3326 C C . TYR A 1 401 ? 3.996 31.406 23.938 1 88.12 401 TYR A C 1
ATOM 3328 O O . TYR A 1 401 ? 3.656 32.25 24.781 1 88.12 401 TYR A O 1
ATOM 3336 N N . GLU A 1 402 ? 4.723 31.781 22.859 1 86.62 402 GLU A N 1
ATOM 3337 C CA . GLU A 1 402 ? 5.168 33.156 22.594 1 86.62 402 GLU A CA 1
ATOM 3338 C C . GLU A 1 402 ? 3.986 34.062 22.266 1 86.62 402 GLU A C 1
ATOM 3340 O O . GLU A 1 402 ? 4.004 35.25 22.594 1 86.62 402 GLU A O 1
ATOM 3345 N N . ILE A 1 403 ? 2.988 33.531 21.609 1 90.5 403 ILE A N 1
ATOM 3346 C CA . ILE A 1 403 ? 1.785 34.312 21.312 1 90.5 403 ILE A CA 1
ATOM 3347 C C . ILE A 1 403 ? 1.124 34.75 22.625 1 90.5 403 ILE A C 1
ATOM 3349 O O . ILE A 1 403 ? 0.807 35.938 22.797 1 90.5 403 ILE A O 1
ATOM 3353 N N . ILE A 1 404 ? 0.958 33.781 23.469 1 90.25 404 ILE A N 1
ATOM 3354 C CA . ILE A 1 404 ? 0.255 34.062 24.719 1 90.25 404 ILE A CA 1
ATOM 3355 C C . ILE A 1 404 ? 1.071 35.031 25.578 1 90.25 404 ILE A C 1
ATOM 3357 O O . ILE A 1 404 ? 0.516 35.938 26.203 1 90.25 404 ILE A O 1
ATOM 3361 N N . ASN A 1 405 ? 2.342 34.875 25.531 1 85.88 405 ASN A N 1
ATOM 3362 C CA . ASN A 1 405 ? 3.223 35.75 26.297 1 85.88 405 ASN A CA 1
ATOM 3363 C C . ASN A 1 405 ? 3.145 37.188 25.812 1 85.88 405 ASN A C 1
ATOM 3365 O O . ASN A 1 405 ? 3.373 38.125 26.578 1 85.88 405 ASN A O 1
ATOM 3369 N N . ASN A 1 406 ? 2.85 37.344 24.547 1 85.5 406 ASN A N 1
ATOM 3370 C CA . ASN A 1 406 ? 2.791 38.688 23.953 1 85.5 406 ASN A CA 1
ATOM 3371 C C . ASN A 1 406 ? 1.374 39.031 23.516 1 85.5 406 ASN A C 1
ATOM 3373 O O . ASN A 1 406 ? 1.188 39.844 22.594 1 85.5 406 ASN A O 1
ATOM 3377 N N . ILE A 1 407 ? 0.428 38.469 24.094 1 87.81 407 ILE A N 1
ATOM 3378 C CA . ILE A 1 407 ? -0.939 38.438 23.594 1 87.81 407 ILE A CA 1
ATOM 3379 C C . ILE A 1 407 ? -1.491 39.844 23.5 1 87.81 407 ILE A C 1
ATOM 3381 O O . ILE A 1 407 ? -2.291 40.156 22.609 1 87.81 407 ILE A O 1
ATOM 3385 N N . THR A 1 408 ? -1.041 40.844 24.344 1 82.12 408 THR A N 1
ATOM 3386 C CA . THR A 1 408 ? -1.578 42.188 24.391 1 82.12 408 THR A CA 1
ATOM 3387 C C . THR A 1 408 ? -1.004 43.031 23.25 1 82.12 408 THR A C 1
ATOM 3389 O O . THR A 1 408 ? -1.625 44 22.828 1 82.12 408 THR A O 1
ATOM 3392 N N . SER A 1 409 ? 0.092 42.594 22.75 1 81.69 409 SER A N 1
ATOM 3393 C CA . SER A 1 409 ? 0.739 43.406 21.703 1 81.69 409 SER A CA 1
ATOM 3394 C C . SER A 1 409 ? 0.789 42.625 20.391 1 81.69 409 SER A C 1
ATOM 3396 O O . SER A 1 409 ? 1.402 43.094 19.422 1 81.69 409 SER A O 1
ATOM 3398 N N . ILE A 1 410 ? 0.189 41.531 20.391 1 85 410 ILE A N 1
ATOM 3399 C CA . ILE A 1 410 ? 0.379 40.625 19.266 1 85 410 ILE A CA 1
ATOM 3400 C C . ILE A 1 410 ? -0.244 41.188 18 1 85 410 ILE A C 1
ATOM 3402 O O . ILE A 1 410 ? 0.263 41 16.906 1 85 410 ILE A O 1
ATOM 3406 N N . LYS A 1 411 ? -1.305 41.906 18.203 1 81.69 411 LYS A N 1
ATOM 3407 C CA . LYS A 1 411 ? -1.984 42.5 17.062 1 81.69 411 LYS A CA 1
ATOM 3408 C C . LYS A 1 411 ? -1.054 43.438 16.312 1 81.69 411 LYS A C 1
ATOM 3410 O O . LYS A 1 411 ? -1.071 43.5 15.078 1 81.69 411 LYS A O 1
ATOM 3415 N N . ASP A 1 412 ? -0.277 44.156 16.984 1 81.69 412 ASP A N 1
ATOM 3416 C CA . ASP A 1 412 ? 0.655 45.094 16.391 1 81.69 412 ASP A CA 1
ATOM 3417 C C . ASP A 1 412 ? 1.696 44.375 15.523 1 81.69 412 ASP A C 1
ATOM 3419 O O . ASP A 1 412 ? 2.104 44.875 14.484 1 81.69 412 ASP A O 1
ATOM 3423 N N . LEU A 1 413 ? 2.066 43.281 16.016 1 80.38 413 LEU A N 1
ATOM 3424 C CA . LEU A 1 413 ? 3.031 42.5 15.258 1 80.38 413 LEU A CA 1
ATOM 3425 C C . LEU A 1 413 ? 2.439 42.031 13.93 1 80.38 413 LEU A C 1
ATOM 3427 O O . LEU A 1 413 ? 3.105 42.125 12.891 1 80.38 413 LEU A O 1
ATOM 3431 N N . GLY A 1 414 ? 1.252 41.531 13.906 1 81.38 414 GLY A N 1
ATOM 3432 C CA . GLY A 1 414 ? 0.571 41.156 12.68 1 81.38 414 GLY A CA 1
ATOM 3433 C C . GLY A 1 414 ? 0.459 42.281 11.68 1 81.38 414 GLY A C 1
ATOM 3434 O O . GLY A 1 414 ? 0.753 42.125 10.5 1 81.38 414 GLY A O 1
ATOM 3435 N N . ASP A 1 415 ? 0.144 43.438 12.188 1 83.75 415 ASP A N 1
ATOM 3436 C CA . ASP A 1 415 ? -0.01 44.594 11.344 1 83.75 415 ASP A CA 1
ATOM 3437 C C . ASP A 1 415 ? 1.334 45.062 10.766 1 83.75 415 ASP A C 1
ATOM 3439 O O . ASP A 1 415 ? 1.42 45.438 9.594 1 83.75 415 ASP A O 1
ATOM 3443 N N . LYS A 1 416 ? 2.266 44.969 11.578 1 79.75 416 LYS A N 1
ATOM 3444 C CA . LYS A 1 416 ? 3.605 45.375 11.156 1 79.75 416 LYS A CA 1
ATOM 3445 C C . LYS A 1 416 ? 4.109 44.469 10.023 1 79.75 416 LYS A C 1
ATOM 3447 O O . LYS A 1 416 ? 4.66 44.969 9.039 1 79.75 416 LYS A O 1
ATOM 3452 N N . LEU A 1 417 ? 3.941 43.25 10.203 1 82.19 417 LEU A N 1
ATOM 3453 C CA . LEU A 1 417 ? 4.395 42.312 9.172 1 82.19 417 LEU A CA 1
ATOM 3454 C C . LEU A 1 417 ? 3.58 42.469 7.891 1 82.19 417 LEU A C 1
ATOM 3456 O O . LEU A 1 417 ? 4.137 42.438 6.789 1 82.19 417 LEU A O 1
ATOM 3460 N N . SER A 1 418 ? 2.324 42.688 8.07 1 83.25 418 SER A N 1
ATOM 3461 C CA . SER A 1 418 ? 1.453 42.906 6.918 1 83.25 418 SER A CA 1
ATOM 3462 C C . SER A 1 418 ? 1.884 44.156 6.125 1 83.25 418 SER A C 1
ATOM 3464 O O . SER A 1 418 ? 1.814 44.156 4.895 1 83.25 418 SER A O 1
ATOM 3466 N N . SER A 1 419 ? 2.309 45.125 6.785 1 83.31 419 SER A N 1
ATOM 3467 C CA . SER A 1 419 ? 2.686 46.375 6.141 1 83.31 419 SER A CA 1
ATOM 3468 C C . SER A 1 419 ? 3.926 46.188 5.27 1 83.31 419 SER A C 1
ATOM 3470 O O . SER A 1 419 ? 4.16 46.969 4.344 1 83.31 419 SER A O 1
ATOM 3472 N N . LYS A 1 420 ? 4.621 45.219 5.496 1 80.38 420 LYS A N 1
ATOM 3473 C CA . LYS A 1 420 ? 5.805 44.938 4.695 1 80.38 420 LYS A CA 1
ATOM 3474 C C . LYS A 1 420 ? 5.574 43.719 3.789 1 80.38 420 LYS A C 1
ATOM 3476 O O . LYS A 1 420 ? 6.523 43.062 3.379 1 80.38 420 LYS A O 1
ATOM 3481 N N . ASN A 1 421 ? 4.359 43.375 3.672 1 84.69 421 ASN A N 1
ATOM 3482 C CA . ASN A 1 421 ? 3.928 42.25 2.82 1 84.69 421 ASN A CA 1
ATOM 3483 C C . ASN A 1 421 ? 4.422 40.906 3.348 1 84.69 421 ASN A C 1
ATOM 3485 O O . ASN A 1 421 ? 4.688 40 2.568 1 84.69 421 ASN A O 1
ATOM 3489 N N . GLY A 1 422 ? 4.598 40.906 4.625 1 89.75 422 GLY A N 1
ATOM 3490 C CA . GLY A 1 422 ? 4.977 39.656 5.285 1 89.75 422 GLY A CA 1
ATOM 3491 C C . GLY A 1 422 ? 3.793 38.938 5.887 1 89.75 422 GLY A C 1
ATOM 3492 O O . GLY A 1 422 ? 2.666 39.438 5.863 1 89.75 422 GLY A O 1
ATOM 3493 N N . LYS A 1 423 ? 4.027 37.719 6.277 1 93.06 423 LYS A N 1
ATOM 3494 C CA . LYS A 1 423 ? 2.992 36.875 6.898 1 93.06 423 LYS A CA 1
ATOM 3495 C C . LYS A 1 423 ? 3.311 36.625 8.367 1 93.06 423 LYS A C 1
ATOM 3497 O O . LYS A 1 423 ? 4.461 36.344 8.719 1 93.06 423 LYS A O 1
ATOM 3502 N N . ALA A 1 424 ? 2.338 36.781 9.188 1 92.81 424 ALA A N 1
ATOM 3503 C CA . ALA A 1 424 ? 2.391 36.406 10.594 1 92.81 424 ALA A CA 1
ATOM 3504 C C . ALA A 1 424 ? 1.572 35.125 10.836 1 92.81 424 ALA A C 1
ATOM 3506 O O . ALA A 1 424 ? 0.351 35.125 10.664 1 92.81 424 ALA A O 1
ATOM 3507 N N . THR A 1 425 ? 2.236 34.062 11.172 1 95.5 425 THR A N 1
ATOM 3508 C CA . THR A 1 425 ? 1.589 32.812 11.516 1 95.5 425 THR A CA 1
ATOM 3509 C C . THR A 1 425 ? 1.983 32.344 12.922 1 95.5 425 THR A C 1
ATOM 3511 O O . THR A 1 425 ? 2.82 33 13.57 1 95.5 425 THR A O 1
ATOM 3514 N N . TRP A 1 426 ? 1.305 31.453 13.422 1 95.25 426 TRP A N 1
ATOM 3515 C CA . TRP A 1 426 ? 1.652 30.859 14.703 1 95.25 426 TRP A CA 1
ATOM 3516 C C . TRP A 1 426 ? 1.614 29.344 14.617 1 95.25 426 TRP A C 1
ATOM 3518 O O . TRP A 1 426 ? 1.144 28.781 13.633 1 95.25 426 TRP A O 1
ATOM 3528 N N . TYR A 1 427 ? 2.301 28.688 15.539 1 95.06 427 TYR A N 1
ATOM 3529 C CA . TYR A 1 427 ? 2.336 27.234 15.453 1 95.06 427 TYR A CA 1
ATOM 3530 C C . TYR A 1 427 ? 2.295 26.609 16.844 1 95.06 427 TYR A C 1
ATOM 3532 O O . TYR A 1 427 ? 2.654 27.25 17.828 1 95.06 427 TYR A O 1
ATOM 3540 N N . SER A 1 428 ? 1.697 25.438 16.859 1 92.38 428 SER A N 1
ATOM 3541 C CA . SER A 1 428 ? 1.786 24.516 17.984 1 92.38 428 SER A CA 1
ATOM 3542 C C . SER A 1 428 ? 2.41 23.188 17.562 1 92.38 428 SER A C 1
ATOM 3544 O O . SER A 1 428 ? 2.238 22.75 16.422 1 92.38 428 SER A O 1
ATOM 3546 N N . CYS A 1 429 ? 3.229 22.625 18.406 1 90.06 429 CYS A N 1
ATOM 3547 C CA . CYS A 1 429 ? 3.848 21.344 18.094 1 90.06 429 CYS A CA 1
ATOM 3548 C C . CYS A 1 429 ? 3.941 20.469 19.344 1 90.06 429 CYS A C 1
ATOM 3550 O O . CYS A 1 429 ? 2.926 20.156 19.969 1 90.06 429 CYS A O 1
ATOM 3552 N N . CYS A 1 430 ? 4.891 19.984 19.766 1 87.5 430 CYS A N 1
ATOM 3553 C CA . CYS A 1 430 ? 5.16 19.094 20.891 1 87.5 430 CYS A CA 1
ATOM 3554 C C . CYS A 1 430 ? 4.535 19.641 22.172 1 87.5 430 CYS A C 1
ATOM 3556 O O . CYS A 1 430 ? 4.203 18.859 23.078 1 87.5 430 CYS A O 1
ATOM 3558 N N . PHE A 1 431 ? 4.445 20.906 22.312 1 87.38 431 PHE A N 1
ATOM 3559 C CA . PHE A 1 431 ? 3.836 21.656 23.406 1 87.38 431 PHE A CA 1
ATOM 3560 C C . PHE A 1 431 ? 3.199 22.938 22.891 1 87.38 431 PHE A C 1
ATOM 3562 O O . PHE A 1 431 ? 3.525 23.406 21.797 1 87.38 431 PHE A O 1
ATOM 3569 N N . PRO A 1 432 ? 2.361 23.625 23.625 1 91.5 432 PRO A N 1
ATOM 3570 C CA . PRO A 1 432 ? 1.702 23.141 24.844 1 91.5 432 PRO A CA 1
ATOM 3571 C C . PRO A 1 432 ? 0.62 22.109 24.547 1 91.5 432 PRO A C 1
ATOM 3573 O O . PRO A 1 432 ? 0.364 21.781 23.391 1 91.5 432 PRO A O 1
ATOM 3576 N N . LYS A 1 433 ? 0.036 21.578 25.656 1 90.38 433 LYS A N 1
ATOM 3577 C CA . LYS A 1 433 ? -1.064 20.641 25.469 1 90.38 433 LYS A CA 1
ATOM 3578 C C . LYS A 1 433 ? -2.277 21.328 24.844 1 90.38 433 LYS A C 1
ATOM 3580 O O . LYS A 1 433 ? -2.926 20.766 23.953 1 90.38 433 LYS A O 1
ATOM 3585 N N . LYS A 1 434 ? -2.645 22.562 25.281 1 90.38 434 LYS A N 1
ATOM 3586 C CA . LYS A 1 434 ? -3.732 23.359 24.734 1 90.38 434 LYS A CA 1
ATOM 3587 C C . LYS A 1 434 ? -3.193 24.516 23.891 1 90.38 434 LYS A C 1
ATOM 3589 O O . LYS A 1 434 ? -2.193 25.141 24.25 1 90.38 434 LYS A O 1
ATOM 3594 N N . LEU A 1 435 ? -3.994 24.609 23.094 1 92.75 435 LEU A N 1
ATOM 3595 C CA . LEU A 1 435 ? -4.777 24.453 21.875 1 92.75 435 LEU A CA 1
ATOM 3596 C C . LEU A 1 435 ? -3.979 23.719 20.797 1 92.75 435 LEU A C 1
ATOM 3598 O O . LEU A 1 435 ? -3.367 24.344 19.938 1 92.75 435 LEU A O 1
ATOM 3602 N N . ASN A 1 436 ? -3.947 22.406 20.766 1 95.88 436 ASN A N 1
ATOM 3603 C CA . ASN A 1 436 ? -3.146 21.547 19.891 1 95.88 436 ASN A CA 1
ATOM 3604 C C . ASN A 1 436 ? -3.994 20.469 19.234 1 95.88 436 ASN A C 1
ATOM 3606 O O . ASN A 1 436 ? -5.211 20.422 19.438 1 95.88 436 ASN A O 1
ATOM 3610 N N . THR A 1 437 ? -3.4 19.672 18.375 1 96.56 437 THR A N 1
ATOM 3611 C CA . THR A 1 437 ? -4.121 18.688 17.578 1 96.56 437 THR A CA 1
ATOM 3612 C C . THR A 1 437 ? -3.598 17.281 17.859 1 96.56 437 THR A C 1
ATOM 3614 O O . THR A 1 437 ? -3.506 16.453 16.953 1 96.56 437 THR A O 1
ATOM 3617 N N . PHE A 1 438 ? -3.141 16.984 19.094 1 97.31 438 PHE A N 1
ATOM 3618 C CA . PHE A 1 438 ? -2.717 15.633 19.469 1 97.31 438 PHE A CA 1
ATOM 3619 C C . PHE A 1 438 ? -3.895 14.672 19.453 1 97.31 438 PHE A C 1
ATOM 3621 O O . PHE A 1 438 ? -5.051 15.094 19.391 1 97.31 438 PHE A O 1
ATOM 3628 N N . LEU A 1 439 ? -3.604 13.375 19.453 1 97.44 439 LEU A N 1
ATOM 3629 C CA . LEU A 1 439 ? -4.668 12.383 19.547 1 97.44 439 LEU A CA 1
ATOM 3630 C C . LEU A 1 439 ? -5.473 12.562 20.828 1 97.44 439 LEU A C 1
ATOM 3632 O O . LEU A 1 439 ? -6.691 12.359 20.844 1 97.44 439 LEU A O 1
ATOM 3636 N N . GLU A 1 440 ? -4.793 12.945 21.844 1 96.31 440 GLU A N 1
ATOM 3637 C CA . GLU A 1 440 ? -5.473 13.102 23.125 1 96.31 440 GLU A CA 1
ATOM 3638 C C . GLU A 1 440 ? -6.215 14.438 23.203 1 96.31 440 GLU A C 1
ATOM 3640 O O . GLU A 1 440 ? -7.047 14.641 24.094 1 96.31 440 GLU A O 1
ATOM 3645 N N . SER A 1 441 ? -5.887 15.422 22.344 1 96.75 441 SER A N 1
ATOM 3646 C CA . SER A 1 441 ? -6.551 16.719 22.344 1 96.75 441 SER A CA 1
ATOM 3647 C C . SER A 1 441 ? -8.023 16.594 21.984 1 96.75 441 SER A C 1
ATOM 3649 O O . SER A 1 441 ? -8.391 15.797 21.125 1 96.75 441 SER A O 1
ATOM 3651 N N . PRO A 1 442 ? -8.922 17.375 22.688 1 96 442 PRO A N 1
ATOM 3652 C CA . PRO A 1 442 ? -10.289 17.453 22.172 1 96 442 PRO A CA 1
ATOM 3653 C C . PRO A 1 442 ? -10.328 17.797 20.688 1 96 442 PRO A C 1
ATOM 3655 O O . PRO A 1 442 ? -9.578 18.672 20.219 1 96 442 PRO A O 1
ATOM 3658 N N . LEU A 1 443 ? -11.188 17.078 19.953 1 96.31 443 LEU A N 1
ATOM 3659 C CA . LEU A 1 443 ? -11.234 17.266 18.5 1 96.31 443 LEU A CA 1
ATOM 3660 C C . LEU A 1 443 ? -11.609 18.703 18.156 1 96.31 443 LEU A C 1
ATOM 3662 O O . LEU A 1 443 ? -11.211 19.219 17.109 1 96.31 443 LEU A O 1
ATOM 3666 N N . LEU A 1 444 ? -12.375 19.359 19.016 1 97.19 444 LEU A N 1
ATOM 3667 C CA . LEU A 1 444 ? -12.797 20.734 18.797 1 97.19 444 LEU A CA 1
ATOM 3668 C C . LEU A 1 444 ? -11.578 21.641 18.641 1 97.19 444 LEU A C 1
ATOM 3670 O O . LEU A 1 444 ? -11.641 22.656 17.938 1 97.19 444 LEU A O 1
ATOM 3674 N N . GLU A 1 445 ? -10.5 21.344 19.312 1 97.31 445 GLU A N 1
ATOM 3675 C CA . GLU A 1 445 ? -9.305 22.188 19.281 1 97.31 445 GLU A CA 1
ATOM 3676 C C . GLU A 1 445 ? -8.766 22.312 17.859 1 97.31 445 GLU A C 1
ATOM 3678 O O . GLU A 1 445 ? -8.227 23.344 17.469 1 97.31 445 GLU A O 1
ATOM 3683 N N . SER A 1 446 ? -8.914 21.266 17.047 1 97.25 446 SER A N 1
ATOM 3684 C CA . SER A 1 446 ? -8.516 21.359 15.641 1 97.25 446 SER A CA 1
ATOM 3685 C C . SER A 1 446 ? -9.297 22.453 14.914 1 97.25 446 SER A C 1
ATOM 3687 O O . SER A 1 446 ? -8.727 23.203 14.117 1 97.25 446 SER A O 1
ATOM 3689 N N . ARG A 1 447 ? -10.547 22.531 15.18 1 97.56 447 ARG A N 1
ATOM 3690 C CA . ARG A 1 447 ? -11.414 23.516 14.531 1 97.56 447 ARG A CA 1
ATOM 3691 C C . ARG A 1 447 ? -11.156 24.906 15.086 1 97.56 447 ARG A C 1
ATOM 3693 O O . ARG A 1 447 ? -11.305 25.906 14.367 1 97.56 447 ARG A O 1
ATOM 3700 N N . LEU A 1 448 ? -10.703 25.031 16.328 1 97.75 448 LEU A N 1
ATOM 3701 C CA . LEU A 1 448 ? -10.531 26.328 17 1 97.75 448 LEU A CA 1
ATOM 3702 C C . LEU A 1 448 ? -9.25 27 16.531 1 97.75 448 LEU A C 1
ATOM 3704 O O . LEU A 1 448 ? -9.078 28.203 16.719 1 97.75 448 LEU A O 1
ATOM 3708 N N . ILE A 1 449 ? -8.359 26.266 15.852 1 97.75 449 ILE A N 1
ATOM 3709 C CA . ILE A 1 449 ? -7.094 26.828 15.391 1 97.75 449 ILE A CA 1
ATOM 3710 C C . ILE A 1 449 ? -7.363 28.016 14.469 1 97.75 449 ILE A C 1
ATOM 3712 O O . ILE A 1 449 ? -6.887 29.125 14.719 1 97.75 449 ILE A O 1
ATOM 3716 N N . PRO A 1 450 ? -8.156 27.875 13.461 1 98.25 450 PRO A N 1
ATOM 3717 C CA . PRO A 1 450 ? -8.43 29.031 12.609 1 98.25 450 PRO A CA 1
ATOM 3718 C C . PRO A 1 450 ? -9.266 30.094 13.32 1 98.25 450 PRO A C 1
ATOM 3720 O O . PRO A 1 450 ? -9.109 31.297 13.039 1 98.25 450 PRO A O 1
ATOM 3723 N N . TRP A 1 451 ? -10.203 29.703 14.281 1 97.81 451 TRP A N 1
ATOM 3724 C CA . TRP A 1 451 ? -10.945 30.672 15.078 1 97.81 451 TRP A CA 1
ATOM 3725 C C . TRP A 1 451 ? -10 31.578 15.859 1 97.81 451 TRP A C 1
ATOM 3727 O O . TRP A 1 451 ? -10.156 32.812 15.867 1 97.81 451 TRP A O 1
ATOM 3737 N N . PHE A 1 452 ? -9.047 30.969 16.484 1 97.19 452 PHE A N 1
ATOM 3738 C CA . PHE A 1 452 ? -8.062 31.703 17.266 1 97.19 452 PHE A CA 1
ATOM 3739 C C . PHE A 1 452 ? -7.203 32.594 16.375 1 97.19 452 PHE A C 1
ATOM 3741 O O . PHE A 1 452 ? -6.871 33.719 16.734 1 97.19 452 PHE A O 1
ATOM 3748 N N . THR A 1 453 ? -6.789 32.094 15.203 1 97.06 453 THR A N 1
ATOM 3749 C CA . THR A 1 453 ? -6.016 32.844 14.234 1 97.06 453 THR A CA 1
ATOM 3750 C C . THR A 1 453 ? -6.738 34.156 13.875 1 97.06 453 THR A C 1
ATOM 3752 O O . THR A 1 453 ? -6.125 35.219 13.852 1 97.06 453 THR A O 1
ATOM 3755 N N . TYR A 1 454 ? -8.055 34.062 13.586 1 96.56 454 TYR A N 1
ATOM 3756 C CA . TYR A 1 454 ? -8.867 35.25 13.32 1 96.56 454 TYR A CA 1
ATOM 3757 C C . TYR A 1 454 ? -8.883 36.188 14.531 1 96.56 454 TYR A C 1
ATOM 3759 O O . TYR A 1 454 ? -8.727 37.406 14.391 1 96.56 454 TYR A O 1
ATOM 3767 N N . TYR A 1 455 ? -9.039 35.594 15.703 1 95.75 455 TYR A N 1
ATOM 3768 C CA . TYR A 1 455 ? -9.195 36.312 16.953 1 95.75 455 TYR A CA 1
ATOM 3769 C C . TYR A 1 455 ? -7.977 37.188 17.234 1 95.75 455 TYR A C 1
ATOM 3771 O O . TYR A 1 455 ? -8.109 38.312 17.688 1 95.75 455 TYR A O 1
ATOM 3779 N N . ILE A 1 456 ? -6.75 36.75 16.922 1 93.62 456 ILE A N 1
ATOM 3780 C CA . ILE A 1 456 ? -5.527 37.438 17.281 1 93.62 456 ILE A CA 1
ATOM 3781 C C . ILE A 1 456 ? -5.035 38.25 16.078 1 93.62 456 ILE A C 1
ATOM 3783 O O . ILE A 1 456 ? -3.963 38.875 16.125 1 93.62 456 ILE A O 1
ATOM 3787 N N . ASN A 1 457 ? -5.723 38.25 14.984 1 92.69 457 ASN A N 1
ATOM 3788 C CA . ASN A 1 457 ? -5.441 39 13.766 1 92.69 457 ASN A CA 1
ATOM 3789 C C . ASN A 1 457 ? -4.152 38.531 13.102 1 92.69 457 ASN A C 1
ATOM 3791 O O . ASN A 1 457 ? -3.311 39.344 12.727 1 92.69 457 ASN A O 1
ATOM 3795 N N . PHE A 1 458 ? -3.904 37.219 13.031 1 95.12 458 PHE A N 1
ATOM 3796 C CA . PHE A 1 458 ? -2.789 36.594 12.312 1 95.12 458 PHE A CA 1
ATOM 3797 C C . PHE A 1 458 ? -3.254 36.031 10.984 1 95.12 458 PHE A C 1
ATOM 3799 O O . PHE A 1 458 ? -4.449 36.031 10.672 1 95.12 458 PHE A O 1
ATOM 3806 N N . HIS A 1 459 ? -2.35 35.688 10.141 1 95.56 459 HIS A N 1
ATOM 3807 C CA . HIS A 1 459 ? -2.654 35.312 8.773 1 95.56 459 HIS A CA 1
ATOM 3808 C C . HIS A 1 459 ? -2.938 33.812 8.672 1 95.56 459 HIS A C 1
ATOM 3810 O O . HIS A 1 459 ? -3.641 33.375 7.758 1 95.56 459 HIS A O 1
ATOM 3816 N N . GLY A 1 460 ? -2.34 33.031 9.539 1 97.31 460 GLY A N 1
ATOM 3817 C CA . GLY A 1 460 ? -2.525 31.609 9.383 1 97.31 460 GLY A CA 1
ATOM 3818 C C . GLY A 1 460 ? -1.81 30.797 10.445 1 97.31 460 GLY A C 1
ATOM 3819 O O . GLY A 1 460 ? -1.598 31.266 11.562 1 97.31 460 GLY A O 1
ATOM 3820 N N . PHE A 1 461 ? -1.552 29.562 10.148 1 97.69 461 PHE A N 1
ATOM 3821 C CA . PHE A 1 461 ? -1.073 28.547 11.094 1 97.69 461 PHE A CA 1
ATOM 3822 C C . PHE A 1 461 ? 0.021 27.703 10.469 1 97.69 461 PHE A C 1
ATOM 3824 O O . PHE A 1 461 ? -0.067 27.328 9.297 1 97.69 461 PHE A O 1
ATOM 3831 N N . LEU A 1 462 ? 1.03 27.469 11.25 1 97.12 462 LEU A N 1
ATOM 3832 C CA . LEU A 1 462 ? 2.131 26.594 10.844 1 97.12 462 LEU A CA 1
ATOM 3833 C C . LEU A 1 462 ? 2.186 25.344 11.703 1 97.12 462 LEU A C 1
ATOM 3835 O O . LEU A 1 462 ? 1.951 25.406 12.914 1 97.12 462 LEU A O 1
ATOM 3839 N N . ARG A 1 463 ? 2.342 24.203 11.109 1 96.06 463 ARG A N 1
ATOM 3840 C CA . ARG A 1 463 ? 2.676 22.953 11.789 1 96.06 463 ARG A CA 1
ATOM 3841 C C . ARG A 1 463 ? 3.881 22.281 11.141 1 96.06 463 ARG A C 1
ATOM 3843 O O . ARG A 1 463 ? 3.986 22.25 9.914 1 96.06 463 ARG A O 1
ATOM 3850 N N . TRP A 1 464 ? 4.789 21.688 11.953 1 94.62 464 TRP A N 1
ATOM 3851 C CA . TRP A 1 464 ? 6.035 21.141 11.445 1 94.62 464 TRP A CA 1
ATOM 3852 C C . TRP A 1 464 ? 5.789 19.797 10.742 1 94.62 464 TRP A C 1
ATOM 3854 O O . TRP A 1 464 ? 6.699 19.234 10.133 1 94.62 464 TRP A O 1
ATOM 3864 N N . ALA A 1 465 ? 4.504 19.375 10.836 1 94.62 465 ALA A N 1
ATOM 3865 C CA . ALA A 1 465 ? 4.23 18.047 10.273 1 94.62 465 ALA A CA 1
ATOM 3866 C C . ALA A 1 465 ? 2.861 18.016 9.602 1 94.62 465 ALA A C 1
ATOM 3868 O O . ALA A 1 465 ? 1.882 18.531 10.141 1 94.62 465 ALA A O 1
ATOM 3869 N N . TYR A 1 466 ? 2.77 17.453 8.438 1 97 466 TYR A N 1
ATOM 3870 C CA . TYR A 1 466 ? 1.56 17.094 7.703 1 97 466 TYR A CA 1
ATOM 3871 C C . TYR A 1 466 ? 1.365 15.578 7.676 1 97 466 TYR A C 1
ATOM 3873 O O . TYR A 1 466 ? 0.302 15.078 8.047 1 97 466 TYR A O 1
ATOM 3881 N N . ALA A 1 467 ? 2.443 14.992 7.312 1 98.12 467 ALA A N 1
ATOM 3882 C CA . ALA A 1 467 ? 2.455 13.547 7.117 1 98.12 467 ALA A CA 1
ATOM 3883 C C . ALA A 1 467 ? 3.863 12.984 7.285 1 98.12 467 ALA A C 1
ATOM 3885 O O . ALA A 1 467 ? 4.52 12.641 6.301 1 98.12 467 ALA A O 1
ATOM 3886 N N . ILE A 1 468 ? 4.41 12.898 8.406 1 97.62 468 ILE A N 1
ATOM 3887 C CA . ILE A 1 468 ? 5.594 12.133 8.781 1 97.62 468 ILE A CA 1
ATOM 3888 C C . ILE A 1 468 ? 5.215 11.07 9.812 1 97.62 468 ILE A C 1
ATOM 3890 O O . ILE A 1 468 ? 4.551 11.367 10.805 1 97.62 468 ILE A O 1
ATOM 3894 N N . TRP A 1 469 ? 5.523 9.805 9.547 1 97.56 469 TRP A N 1
ATOM 3895 C CA . TRP A 1 469 ? 4.977 8.703 10.336 1 97.56 469 TRP A CA 1
ATOM 3896 C C . TRP A 1 469 ? 6.09 7.93 11.031 1 97.56 469 TRP A C 1
ATOM 3898 O O . TRP A 1 469 ? 7.191 7.789 10.492 1 97.56 469 TRP A O 1
ATOM 3908 N N . PRO A 1 470 ? 5.797 7.414 12.234 1 96.06 470 PRO A N 1
ATOM 3909 C CA . PRO A 1 470 ? 6.617 6.293 12.695 1 96.06 470 PRO A CA 1
ATOM 3910 C C . PRO A 1 470 ? 6.457 5.047 11.836 1 96.06 470 PRO A C 1
ATOM 3912 O O . PRO A 1 470 ? 5.75 5.078 10.82 1 96.06 470 PRO A O 1
ATOM 3915 N N . SER A 1 471 ? 7.07 3.967 12.188 1 94.38 471 SER A N 1
ATOM 3916 C CA . SER A 1 471 ? 7.148 2.779 11.344 1 94.38 471 SER A CA 1
ATOM 3917 C C . SER A 1 471 ? 5.77 2.152 11.141 1 94.38 471 SER A C 1
ATOM 3919 O O . SER A 1 471 ? 5.488 1.585 10.086 1 94.38 471 SER A O 1
ATOM 3921 N N . ASN A 1 472 ? 4.902 2.215 12.156 1 93.88 472 ASN A N 1
ATOM 3922 C CA . ASN A 1 472 ? 3.568 1.624 12.102 1 93.88 472 ASN A CA 1
ATOM 3923 C C . ASN A 1 472 ? 2.512 2.566 12.672 1 93.88 472 ASN A C 1
ATOM 3925 O O . ASN A 1 472 ? 1.986 2.33 13.758 1 93.88 472 ASN A O 1
ATOM 3929 N N . PRO A 1 473 ? 2.098 3.498 11.898 1 96 473 PRO A N 1
ATOM 3930 C CA . PRO A 1 473 ? 1.282 4.586 12.445 1 96 473 PRO A CA 1
ATOM 3931 C C . PRO A 1 473 ? -0.141 4.141 12.781 1 96 473 PRO A C 1
ATOM 3933 O O . PRO A 1 473 ? -0.86 4.852 13.492 1 96 473 PRO A O 1
ATOM 3936 N N . PHE A 1 474 ? -0.673 2.977 12.281 1 96.06 474 PHE A N 1
ATOM 3937 C CA . PHE A 1 474 ? -2.004 2.494 12.633 1 96.06 474 PHE A CA 1
ATOM 3938 C C . PHE A 1 474 ? -1.96 1.684 13.922 1 96.06 474 PHE A C 1
ATOM 3940 O O . PHE A 1 474 ? -2.932 1.658 14.68 1 96.06 474 PHE A O 1
ATOM 3947 N N . LYS A 1 475 ? -0.829 1.044 14.195 1 93.44 475 LYS A N 1
ATOM 3948 C CA . LYS A 1 475 ? -0.722 0.123 15.32 1 93.44 475 LYS A CA 1
ATOM 3949 C C . LYS A 1 475 ? -0.021 0.782 16.5 1 93.44 475 LYS A C 1
ATOM 3951 O O . LYS A 1 475 ? -0.38 0.539 17.656 1 93.44 475 LYS A O 1
ATOM 3956 N N . GLU A 1 476 ? 0.988 1.506 16.172 1 95.06 476 GLU A N 1
ATOM 3957 C CA . GLU A 1 476 ? 1.797 2.164 17.188 1 95.06 476 GLU A CA 1
ATOM 3958 C C . GLU A 1 476 ? 2.137 3.596 16.797 1 95.06 476 GLU A C 1
ATOM 3960 O O . GLU A 1 476 ? 3.236 3.863 16.297 1 95.06 476 GLU A O 1
ATOM 3965 N N . VAL A 1 477 ? 1.324 4.477 17.25 1 95.31 477 VAL A N 1
ATOM 3966 C CA . VAL A 1 477 ? 1.463 5.879 16.859 1 95.31 477 VAL A CA 1
ATOM 3967 C C . VAL A 1 477 ? 2.461 6.57 17.797 1 95.31 477 VAL A C 1
ATOM 3969 O O . VAL A 1 477 ? 3.131 7.523 17.391 1 95.31 477 VAL A O 1
ATOM 3972 N N . SER A 1 478 ? 2.52 6.066 19.031 1 95.62 478 SER A N 1
ATOM 3973 C CA . SER A 1 478 ? 3.396 6.684 20.016 1 95.62 478 SER A CA 1
ATOM 3974 C C . SER A 1 478 ? 4.859 6.582 19.594 1 95.62 478 SER A C 1
ATOM 3976 O O . SER A 1 478 ? 5.336 5.5 19.25 1 95.62 478 SER A O 1
ATOM 3978 N N . TYR A 1 479 ? 5.527 7.695 19.562 1 95.38 479 TYR A N 1
ATOM 3979 C CA . TYR A 1 479 ? 6.93 7.801 19.172 1 95.38 479 TYR A CA 1
ATOM 3980 C C . TYR A 1 479 ? 7.621 8.93 19.938 1 95.38 479 TYR A C 1
ATOM 3982 O O . TYR A 1 479 ? 7.125 10.055 19.969 1 95.38 479 TYR A O 1
ATOM 3990 N N . LYS A 1 480 ? 8.742 8.727 20.688 1 94.31 480 LYS A N 1
ATOM 3991 C CA . LYS A 1 480 ? 9.539 9.688 21.438 1 94.31 480 LYS A CA 1
ATOM 3992 C C . LYS A 1 480 ? 8.711 10.32 22.562 1 94.31 480 LYS A C 1
ATOM 3994 O O . LYS A 1 480 ? 8.828 11.516 22.828 1 94.31 480 LYS A O 1
ATOM 3999 N N . TYR A 1 481 ? 7.723 9.641 23.062 1 93.12 481 TYR A N 1
ATOM 4000 C CA . TYR A 1 481 ? 6.945 10.141 24.188 1 93.12 481 TYR A CA 1
ATOM 4001 C C . TYR A 1 481 ? 7.809 10.234 25.438 1 93.12 481 TYR A C 1
ATOM 4003 O O . TYR A 1 481 ? 8.586 9.328 25.734 1 93.12 481 TYR A O 1
ATOM 4011 N N . PRO A 1 482 ? 7.781 11.305 26.141 1 92.88 482 PRO A N 1
ATOM 4012 C CA . PRO A 1 482 ? 6.75 12.344 26.188 1 92.88 482 PRO A CA 1
ATOM 4013 C C . PRO A 1 482 ? 7.125 13.578 25.375 1 92.88 482 PRO A C 1
ATOM 4015 O O . PRO A 1 482 ? 6.352 14.539 25.297 1 92.88 482 PRO A O 1
ATOM 4018 N N . ASN A 1 483 ? 8.258 13.523 24.75 1 91.75 483 ASN A N 1
ATOM 4019 C CA . ASN A 1 483 ? 8.688 14.711 24.016 1 91.75 483 ASN A CA 1
ATOM 4020 C C . ASN A 1 483 ? 7.762 15.008 22.844 1 91.75 483 ASN A C 1
ATOM 4022 O O . ASN A 1 483 ? 7.473 16.172 22.547 1 91.75 483 ASN A O 1
ATOM 4026 N N . TRP A 1 484 ? 7.406 13.977 22.188 1 94.12 484 TRP A N 1
ATOM 4027 C CA . TRP A 1 484 ? 6.43 14.102 21.109 1 94.12 484 TRP A CA 1
ATOM 4028 C C . TRP A 1 484 ? 5.125 13.398 21.484 1 94.12 484 TRP A C 1
ATOM 4030 O O . TRP A 1 484 ? 5.086 12.172 21.594 1 94.12 484 TRP A O 1
ATOM 4040 N N . THR A 1 485 ? 4.137 14.195 21.656 1 95.81 485 THR A N 1
ATOM 4041 C CA . THR A 1 485 ? 2.828 13.617 21.953 1 95.81 485 THR A CA 1
ATOM 4042 C C . THR A 1 485 ? 2.229 12.977 20.703 1 95.81 485 THR A C 1
ATOM 4044 O O . THR A 1 485 ? 2.334 13.523 19.594 1 95.81 485 THR A O 1
ATOM 4047 N N . ALA A 1 486 ? 1.551 11.781 20.875 1 96.38 486 ALA A N 1
ATOM 4048 C CA . ALA A 1 486 ? 0.957 11.062 19.75 1 96.38 486 ALA A CA 1
ATOM 4049 C C . ALA A 1 486 ? 0.024 11.969 18.953 1 96.38 486 ALA A C 1
ATOM 4051 O O . ALA A 1 486 ? -0.797 12.688 19.531 1 96.38 486 ALA A O 1
ATOM 4052 N N . GLY A 1 487 ? 0.173 11.914 17.672 1 95.44 487 GLY A N 1
ATOM 4053 C CA . GLY A 1 487 ? -0.64 12.742 16.797 1 95.44 487 GLY A CA 1
ATOM 4054 C C . GLY A 1 487 ? 0.079 13.992 16.328 1 95.44 487 GLY A C 1
ATOM 4055 O O . GLY A 1 487 ? -0.352 14.641 15.367 1 95.44 487 GLY A O 1
ATOM 4056 N N . ASP A 1 488 ? 1.15 14.328 16.922 1 96.38 488 ASP A N 1
ATOM 4057 C CA . ASP A 1 488 ? 1.9 15.531 16.562 1 96.38 488 ASP A CA 1
ATOM 4058 C C . ASP A 1 488 ? 2.537 15.391 15.18 1 96.38 488 ASP A C 1
ATOM 4060 O O . ASP A 1 488 ? 2.678 16.375 14.453 1 96.38 488 ASP A O 1
ATOM 4064 N N . MET A 1 489 ? 2.846 14.164 14.758 1 96.5 489 MET A N 1
ATOM 4065 C CA . MET A 1 489 ? 3.703 13.906 13.609 1 96.5 489 MET A CA 1
ATOM 4066 C C . MET A 1 489 ? 2.9 13.945 12.312 1 96.5 489 MET A C 1
ATOM 4068 O O . MET A 1 489 ? 3.475 13.984 11.219 1 96.5 489 MET A O 1
ATOM 4072 N N . PHE A 1 490 ? 1.601 13.93 12.445 1 97.69 490 PHE A N 1
ATOM 4073 C CA . PHE A 1 490 ? 0.863 13.789 11.195 1 97.69 490 PHE A CA 1
ATOM 4074 C C . PHE A 1 490 ? -0.601 14.164 11.383 1 97.69 490 PHE A C 1
ATOM 4076 O O . PHE A 1 490 ? -1.145 14.031 12.484 1 97.69 490 PHE A O 1
ATOM 4083 N N . PHE A 1 491 ? -1.238 14.609 10.281 1 98 491 PHE A N 1
ATOM 4084 C CA . PHE A 1 491 ? -2.678 14.836 10.219 1 98 491 PHE A CA 1
ATOM 4085 C C . PHE A 1 491 ? -3.371 13.711 9.461 1 98 491 PHE A C 1
ATOM 4087 O O . PHE A 1 491 ? -4.566 13.477 9.648 1 98 491 PHE A O 1
ATOM 4094 N N . VAL A 1 492 ? -2.65 13.07 8.508 1 98.62 492 VAL A N 1
ATOM 4095 C CA . VAL A 1 492 ? -3.211 12.023 7.668 1 98.62 492 VAL A CA 1
ATOM 4096 C C . VAL A 1 492 ? -2.441 10.719 7.887 1 98.62 492 VAL A C 1
ATOM 4098 O O . VAL A 1 492 ? -1.326 10.734 8.414 1 98.62 492 VAL A O 1
ATOM 4101 N N . TYR A 1 493 ? -3.031 9.586 7.598 1 98.56 493 TYR A N 1
ATOM 4102 C CA . TYR A 1 493 ? -2.42 8.273 7.723 1 98.56 493 TYR A CA 1
ATOM 4103 C C . TYR A 1 493 ? -2.051 7.707 6.359 1 98.56 493 TYR A C 1
ATOM 4105 O O . TYR A 1 493 ? -2.629 8.102 5.34 1 98.56 493 TYR A O 1
ATOM 4113 N N . PRO A 1 494 ? -1.057 6.887 6.301 1 98.44 494 PRO A N 1
ATOM 4114 C CA . PRO A 1 494 ? -0.693 6.262 5.027 1 98.44 494 PRO A CA 1
ATOM 4115 C C . PRO A 1 494 ? -1.617 5.105 4.652 1 98.44 494 PRO A C 1
ATOM 4117 O O . PRO A 1 494 ? -1.562 4.039 5.273 1 98.44 494 PRO A O 1
ATOM 4120 N N . GLY A 1 495 ? -2.416 5.301 3.607 1 98.31 495 GLY A N 1
ATOM 4121 C CA . GLY A 1 495 ? -3.291 4.238 3.143 1 98.31 495 GLY A CA 1
ATOM 4122 C C . GLY A 1 495 ? -2.553 3.131 2.412 1 98.31 495 GLY A C 1
ATOM 4123 O O . GLY A 1 495 ? -1.504 3.371 1.811 1 98.31 495 GLY A O 1
ATOM 4124 N N . LYS A 1 496 ? -3.131 1.955 2.416 1 97.38 496 LYS A N 1
ATOM 4125 C CA . LYS A 1 496 ? -2.498 0.809 1.77 1 97.38 496 LYS A CA 1
ATOM 4126 C C . LYS A 1 496 ? -2.463 0.982 0.254 1 97.38 496 LYS A C 1
ATOM 4128 O O . LYS A 1 496 ? -1.76 0.248 -0.444 1 97.38 496 LYS A O 1
ATOM 4133 N N . ASN A 1 497 ? -3.17 1.895 -0.288 1 98.12 497 ASN A N 1
ATOM 4134 C CA . ASN A 1 497 ? -3.211 2.16 -1.723 1 98.12 497 ASN A CA 1
ATOM 4135 C C . ASN A 1 497 ? -2.311 3.332 -2.104 1 98.12 497 ASN A C 1
ATOM 4137 O O . ASN A 1 497 ? -2.537 3.988 -3.121 1 98.12 497 ASN A O 1
ATOM 4141 N N . MET A 1 498 ? -1.381 3.75 -1.239 1 98.25 498 MET A N 1
ATOM 4142 C CA . MET A 1 498 ? -0.367 4.777 -1.473 1 98.25 498 MET A CA 1
ATOM 4143 C C . MET A 1 498 ? -0.995 6.164 -1.497 1 98.25 498 MET A C 1
ATOM 4145 O O . MET A 1 498 ? -0.419 7.102 -2.055 1 98.25 498 MET A O 1
ATOM 4149 N N . LYS A 1 499 ? -2.172 6.305 -0.977 1 98.44 499 LYS A N 1
ATOM 4150 C CA . LYS A 1 499 ? -2.867 7.582 -0.843 1 98.44 499 LYS A CA 1
ATOM 4151 C C . LYS A 1 499 ? -3.111 7.922 0.624 1 98.44 499 LYS A C 1
ATOM 4153 O O . LYS A 1 499 ? -3.279 7.027 1.455 1 98.44 499 LYS A O 1
ATOM 4158 N N . PRO A 1 500 ? -3.131 9.148 0.949 1 98.44 500 PRO A N 1
ATOM 4159 C CA . PRO A 1 500 ? -3.391 9.508 2.346 1 98.44 500 PRO A CA 1
ATOM 4160 C C . PRO A 1 500 ? -4.812 9.172 2.789 1 98.44 500 PRO A C 1
ATOM 4162 O O . PRO A 1 500 ? -5.758 9.32 2.012 1 98.44 500 PRO A O 1
ATOM 4165 N N . ILE A 1 501 ? -4.871 8.625 3.992 1 98.38 501 ILE A N 1
ATOM 4166 C CA . ILE A 1 501 ? -6.125 8.453 4.715 1 98.38 501 ILE A CA 1
ATOM 4167 C C . ILE A 1 501 ? -6.359 9.656 5.629 1 98.38 501 ILE A C 1
ATOM 4169 O O . ILE A 1 501 ? -5.527 9.961 6.484 1 98.38 501 ILE A O 1
ATOM 4173 N N . SER A 1 502 ? -7.453 10.273 5.379 1 98.38 502 SER A N 1
ATOM 4174 C CA . SER A 1 502 ? -7.773 11.445 6.188 1 98.38 502 SER A CA 1
ATOM 4175 C C . SER A 1 502 ? -8.047 11.055 7.637 1 98.38 502 SER A C 1
ATOM 4177 O O . SER A 1 502 ? -8.156 9.867 7.957 1 98.38 502 SER A O 1
ATOM 4179 N N . SER A 1 503 ? -8.062 12.008 8.539 1 98.56 503 SER A N 1
ATOM 4180 C CA . SER A 1 503 ? -8.383 11.812 9.945 1 98.56 503 SER A CA 1
ATOM 4181 C C . SER A 1 503 ? -9.469 12.781 10.398 1 98.56 503 SER A C 1
ATOM 4183 O O . SER A 1 503 ? -9.727 13.789 9.742 1 98.56 503 SER A O 1
ATOM 4185 N N . VAL A 1 504 ? -10.062 12.453 11.492 1 98.56 504 VAL A N 1
ATOM 4186 C CA . VAL A 1 504 ? -11.086 13.336 12.047 1 98.56 504 VAL A CA 1
ATOM 4187 C C . VAL A 1 504 ? -10.453 14.664 12.453 1 98.56 504 VAL A C 1
ATOM 4189 O O . VAL A 1 504 ? -11.062 15.727 12.289 1 98.56 504 VAL A O 1
ATOM 4192 N N . ARG A 1 505 ? -9.211 14.68 12.945 1 98.44 505 ARG A N 1
ATOM 4193 C CA . ARG A 1 505 ? -8.484 15.898 13.297 1 98.44 505 ARG A CA 1
ATOM 4194 C C . ARG A 1 505 ? -8.266 16.781 12.078 1 98.44 505 ARG A C 1
ATOM 4196 O O . ARG A 1 505 ? -8.508 17.984 12.125 1 98.44 505 ARG A O 1
ATOM 4203 N N . TRP A 1 506 ? -7.844 16.141 11.016 1 98.56 506 TRP A N 1
ATOM 4204 C CA . TRP A 1 506 ? -7.559 16.828 9.758 1 98.56 506 TRP A CA 1
ATOM 4205 C C . TRP A 1 506 ? -8.812 17.484 9.203 1 98.56 506 TRP A C 1
ATOM 4207 O O . TRP A 1 506 ? -8.781 18.656 8.812 1 98.56 506 TRP A O 1
ATOM 4217 N N . GLU A 1 507 ? -9.914 16.781 9.234 1 98.69 507 GLU A N 1
ATOM 4218 C CA . GLU A 1 507 ? -11.164 17.312 8.695 1 98.69 507 GLU A CA 1
ATOM 4219 C C . GLU A 1 507 ? -11.703 18.453 9.562 1 98.69 507 GLU A C 1
ATOM 4221 O O . GLU A 1 507 ? -12.234 19.438 9.047 1 98.69 507 GLU A O 1
ATOM 4226 N N . ASN A 1 508 ? -11.586 18.328 10.852 1 98.56 508 ASN A N 1
ATOM 4227 C CA . ASN A 1 508 ? -12.055 19.406 11.711 1 98.56 508 ASN A CA 1
ATOM 4228 C C . ASN A 1 508 ? -11.211 20.672 11.547 1 98.56 508 ASN A C 1
ATOM 4230 O O . ASN A 1 508 ? -11.719 21.781 11.672 1 98.56 508 ASN A O 1
ATOM 4234 N N . LEU A 1 509 ? -9.914 20.516 11.305 1 98.56 509 LEU A N 1
ATOM 4235 C CA . LEU A 1 509 ? -9.102 21.688 10.953 1 98.56 509 LEU A CA 1
ATOM 4236 C C . LEU A 1 509 ? -9.641 22.359 9.695 1 98.56 509 LEU A C 1
ATOM 4238 O O . LEU A 1 509 ? -9.75 23.578 9.648 1 98.56 509 LEU A O 1
ATOM 4242 N N . LYS A 1 510 ? -9.977 21.609 8.711 1 98.5 510 LYS A N 1
ATOM 4243 C CA . LYS A 1 510 ? -10.547 22.141 7.477 1 98.5 510 LYS A CA 1
ATOM 4244 C C . LYS A 1 510 ? -11.852 22.875 7.746 1 98.5 510 LYS A C 1
ATOM 4246 O O . LYS A 1 510 ? -12.109 23.938 7.164 1 98.5 510 LYS A O 1
ATOM 4251 N N . PHE A 1 511 ? -12.688 22.297 8.625 1 98.12 511 PHE A N 1
ATOM 4252 C CA . PHE A 1 511 ? -13.93 22.969 8.984 1 98.12 511 PHE A CA 1
ATOM 4253 C C . PHE A 1 511 ? -13.641 24.297 9.664 1 98.12 511 PHE A C 1
ATOM 4255 O O . PHE A 1 511 ? -14.375 25.281 9.477 1 98.12 511 PHE A O 1
ATOM 4262 N N . GLY A 1 512 ? -12.57 24.328 10.484 1 98.31 512 GLY A N 1
ATOM 4263 C CA . GLY A 1 512 ? -12.156 25.594 11.07 1 98.31 512 GLY A CA 1
ATOM 4264 C C . GLY A 1 512 ? -11.734 26.625 10.047 1 98.31 512 GLY A C 1
ATOM 4265 O O . GLY A 1 512 ? -12.031 27.812 10.188 1 98.31 512 GLY A O 1
ATOM 4266 N N . ILE A 1 513 ? -11.062 26.172 9.047 1 98.69 513 ILE A N 1
ATOM 4267 C CA . ILE A 1 513 ? -10.633 27.062 7.98 1 98.69 513 ILE A CA 1
ATOM 4268 C C . ILE A 1 513 ? -11.852 27.641 7.266 1 98.69 513 ILE A C 1
ATOM 4270 O O . ILE A 1 513 ? -11.891 28.828 6.934 1 98.69 513 ILE A O 1
ATOM 4274 N N . GLN A 1 514 ? -12.883 26.828 7.059 1 97.88 514 GLN A N 1
ATOM 4275 C CA . GLN A 1 514 ? -14.133 27.328 6.492 1 97.88 514 GLN A CA 1
ATOM 4276 C C . GLN A 1 514 ? -14.75 28.406 7.379 1 97.88 514 GLN A C 1
ATOM 4278 O O . GLN A 1 514 ? -15.273 29.406 6.883 1 97.88 514 GLN A O 1
ATOM 4283 N N . ASP A 1 515 ? -14.727 28.141 8.664 1 97.75 515 ASP A N 1
ATOM 4284 C CA . ASP A 1 515 ? -15.25 29.141 9.594 1 97.75 515 ASP A CA 1
ATOM 4285 C C . ASP A 1 515 ? -14.5 30.469 9.461 1 97.75 515 ASP A C 1
ATOM 4287 O O . ASP A 1 515 ? -15.109 31.531 9.477 1 97.75 515 ASP A O 1
ATOM 4291 N N . TYR A 1 516 ? -13.18 30.375 9.422 1 97.81 516 TYR A N 1
ATOM 4292 C CA . TYR A 1 516 ? -12.344 31.547 9.203 1 97.81 516 TYR A CA 1
ATOM 4293 C C . TYR A 1 516 ? -12.789 32.312 7.953 1 97.81 516 TYR A C 1
ATOM 4295 O O . TYR A 1 516 ? -12.922 33.531 7.973 1 97.81 516 TYR A O 1
ATOM 4303 N N . MET A 1 517 ? -13.031 31.578 6.863 1 97.69 517 MET A N 1
ATOM 4304 C CA . MET A 1 517 ? -13.492 32.188 5.613 1 97.69 517 MET A CA 1
ATOM 4305 C C . MET A 1 517 ? -14.82 32.906 5.809 1 97.69 517 MET A C 1
ATOM 4307 O O . MET A 1 517 ? -15.016 34 5.305 1 97.69 517 MET A O 1
ATOM 4311 N N . ILE A 1 518 ? -15.703 32.281 6.5 1 97.06 518 ILE A N 1
ATOM 4312 C CA . ILE A 1 518 ? -17.031 32.844 6.73 1 97.06 518 ILE A CA 1
ATOM 4313 C C . ILE A 1 518 ? -16.922 34.125 7.547 1 97.06 518 ILE A C 1
ATOM 4315 O O . ILE A 1 518 ? -17.562 35.125 7.23 1 97.06 518 ILE A O 1
ATOM 4319 N N . LEU A 1 519 ? -16.078 34.125 8.594 1 96.62 519 LEU A N 1
ATOM 4320 C CA . LEU A 1 519 ? -15.859 35.344 9.398 1 96.62 519 LEU A CA 1
ATOM 4321 C C . LEU A 1 519 ? -15.32 36.469 8.547 1 96.62 519 LEU A C 1
ATOM 4323 O O . LEU A 1 519 ? -15.766 37.625 8.68 1 96.62 519 LEU A O 1
ATOM 4327 N N . LYS A 1 520 ? -14.398 36.156 7.668 1 96.12 520 LYS A N 1
ATOM 4328 C CA . LYS A 1 520 ? -13.82 37.156 6.785 1 96.12 520 LYS A CA 1
ATOM 4329 C C . LYS A 1 520 ? -14.867 37.719 5.824 1 96.12 520 LYS A C 1
ATOM 4331 O O . LYS A 1 520 ? -14.891 38.906 5.539 1 96.12 520 LYS A O 1
ATOM 4336 N N . ILE A 1 521 ? -15.695 36.875 5.312 1 95.44 521 ILE A N 1
ATOM 4337 C CA . ILE A 1 521 ? -16.75 37.281 4.395 1 95.44 521 ILE A CA 1
ATOM 4338 C C . ILE A 1 521 ? -17.75 38.188 5.125 1 95.44 521 ILE A C 1
ATOM 4340 O O . ILE A 1 521 ? -18.234 39.156 4.559 1 95.44 521 ILE A O 1
ATOM 4344 N N . MET A 1 522 ? -18.047 37.844 6.375 1 95.06 522 MET A N 1
ATOM 4345 C CA . MET A 1 522 ? -18.953 38.656 7.164 1 95.06 522 MET A CA 1
ATOM 4346 C C . MET A 1 522 ? -18.391 40.062 7.328 1 95.06 522 MET A C 1
ATOM 4348 O O . MET A 1 522 ? -19.125 41.062 7.266 1 95.06 522 MET A O 1
ATOM 4352 N N . GLU A 1 523 ? -17.078 40.156 7.523 1 93.88 523 GLU A N 1
ATOM 4353 C CA . GLU A 1 523 ? -16.422 41.469 7.574 1 93.88 523 GLU A CA 1
ATOM 4354 C C . GLU A 1 523 ? -16.609 42.219 6.266 1 93.88 523 GLU A C 1
ATOM 4356 O O . GLU A 1 523 ? -16.953 43.406 6.27 1 93.88 523 GLU A O 1
ATOM 4361 N N . GLN A 1 524 ? -16.375 41.562 5.23 1 93.62 524 GLN A N 1
ATOM 4362 C CA . GLN A 1 524 ? -16.469 42.156 3.904 1 93.62 524 GLN A CA 1
ATOM 4363 C C . GLN A 1 524 ? -17.891 42.656 3.625 1 93.62 524 GLN A C 1
ATOM 4365 O O . GLN A 1 524 ? -18.078 43.625 2.906 1 93.62 524 GLN A O 1
ATOM 4370 N N . LYS A 1 525 ? -18.812 42.031 4.219 1 93.06 525 LYS A N 1
ATOM 4371 C CA . LYS A 1 525 ? -20.219 42.375 3.994 1 93.06 525 LYS A CA 1
ATOM 4372 C C . LYS A 1 525 ? -20.672 43.438 4.965 1 93.06 525 LYS A C 1
ATOM 4374 O O . LYS A 1 525 ? -21.844 43.844 4.957 1 93.06 525 LYS A O 1
ATOM 4379 N N . GLY A 1 526 ? -19.828 43.875 5.852 1 90.56 526 GLY A N 1
ATOM 4380 C CA . GLY A 1 526 ? -20.125 45.094 6.598 1 90.56 526 GLY A CA 1
ATOM 4381 C C . GLY A 1 526 ? -20.203 44.875 8.094 1 90.56 526 GLY A C 1
ATOM 4382 O O . GLY A 1 526 ? -20.391 45.812 8.867 1 90.56 526 GLY A O 1
ATOM 4383 N N . LEU A 1 527 ? -20 43.625 8.516 1 93 527 LEU A N 1
ATOM 4384 C CA . LEU A 1 527 ? -20 43.406 9.961 1 93 527 LEU A CA 1
ATOM 4385 C C . LEU A 1 527 ? -18.688 43.875 10.586 1 93 527 LEU A C 1
ATOM 4387 O O . LEU A 1 527 ? -17.609 43.562 10.094 1 93 527 LEU A O 1
ATOM 4391 N N . ASN A 1 528 ? -18.812 44.625 11.68 1 92.62 528 ASN A N 1
ATOM 4392 C CA . ASN A 1 528 ? -17.641 45.188 12.32 1 92.62 528 ASN A CA 1
ATOM 4393 C C . ASN A 1 528 ? -16.719 44.094 12.867 1 92.62 528 ASN A C 1
ATOM 4395 O O . ASN A 1 528 ? -17.141 43.25 13.625 1 92.62 528 ASN A O 1
ATOM 4399 N N . SER A 1 529 ? -15.461 44.156 12.516 1 92.75 529 SER A N 1
ATOM 4400 C CA . SER A 1 529 ? -14.492 43.156 12.914 1 92.75 529 SER A CA 1
ATOM 4401 C C . SER A 1 529 ? -14.297 43.125 14.422 1 92.75 529 SER A C 1
ATOM 4403 O O . SER A 1 529 ? -14.117 42.062 15.016 1 92.75 529 SER A O 1
ATOM 4405 N N . ASP A 1 530 ? -14.297 44.25 15.039 1 92.69 530 ASP A N 1
ATOM 4406 C CA . ASP A 1 530 ? -14.148 44.281 16.484 1 92.69 530 ASP A CA 1
ATOM 4407 C C . ASP A 1 530 ? -15.328 43.625 17.188 1 92.69 530 ASP A C 1
ATOM 4409 O O . ASP A 1 530 ? -15.156 43 18.234 1 92.69 530 ASP A O 1
ATOM 4413 N N . TYR A 1 531 ? -16.484 43.875 16.609 1 94.38 531 TYR A N 1
ATOM 4414 C CA . TYR A 1 531 ? -17.672 43.219 17.141 1 94.38 531 TYR A CA 1
ATOM 4415 C C . TYR A 1 531 ? -17.531 41.719 17.078 1 94.38 531 TYR A C 1
ATOM 4417 O O . TYR A 1 531 ? -17.797 41.031 18.062 1 94.38 531 TYR A O 1
ATOM 4425 N N . ILE A 1 532 ? -17.109 41.188 15.93 1 95.25 532 ILE A N 1
ATOM 4426 C CA . ILE A 1 532 ? -16.922 39.75 15.742 1 95.25 532 ILE A CA 1
ATOM 4427 C C . ILE A 1 532 ? -15.93 39.219 16.766 1 95.25 532 ILE A C 1
ATOM 4429 O O . ILE A 1 532 ? -16.203 38.25 17.453 1 95.25 532 ILE A O 1
ATOM 4433 N N . ARG A 1 533 ? -14.797 39.875 16.953 1 94.12 533 ARG A N 1
ATOM 4434 C CA . ARG A 1 533 ? -13.742 39.438 17.859 1 94.12 533 ARG A CA 1
ATOM 4435 C C . ARG A 1 533 ? -14.211 39.469 19.312 1 94.12 533 ARG A C 1
ATOM 4437 O O . ARG A 1 533 ? -13.836 38.594 20.109 1 94.12 533 ARG A O 1
ATOM 4444 N N . ASN A 1 534 ? -14.984 40.5 19.594 1 94.06 534 ASN A N 1
ATOM 4445 C CA . ASN A 1 534 ? -15.547 40.531 20.938 1 94.06 534 ASN A CA 1
ATOM 4446 C C . ASN A 1 534 ? -16.469 39.344 21.203 1 94.06 534 ASN A C 1
ATOM 4448 O O . ASN A 1 534 ? -16.438 38.781 22.297 1 94.06 534 ASN A O 1
ATOM 4452 N N . GLN A 1 535 ? -17.25 39 20.203 1 95 535 GLN A N 1
ATOM 4453 C CA . GLN A 1 535 ? -18.125 37.844 20.328 1 95 535 GLN A CA 1
ATOM 4454 C C . GLN A 1 535 ? -17.312 36.562 20.469 1 95 535 GLN A C 1
ATOM 4456 O O . GLN A 1 535 ? -17.641 35.688 21.281 1 95 535 GLN A O 1
ATOM 4461 N N . LEU A 1 536 ? -16.234 36.469 19.703 1 96.31 536 LEU A N 1
ATOM 4462 C CA . LEU A 1 536 ? -15.367 35.312 19.781 1 96.31 536 LEU A CA 1
ATOM 4463 C C . LEU A 1 536 ? -14.711 35.219 21.156 1 96.31 536 LEU A C 1
ATOM 4465 O O . LEU A 1 536 ? -14.508 34.094 21.672 1 96.31 536 LEU A O 1
ATOM 4469 N N . GLY A 1 537 ? -14.375 36.312 21.719 1 95.31 537 GLY A N 1
ATOM 4470 C CA . GLY A 1 537 ? -13.75 36.375 23.031 1 95.31 537 GLY A CA 1
ATOM 4471 C C . GLY A 1 537 ? -14.586 35.719 24.109 1 95.31 537 GLY A C 1
ATOM 4472 O O . GLY A 1 537 ? -14.055 35.156 25.078 1 95.31 537 GLY A O 1
ATOM 4473 N N . SER A 1 538 ? -15.875 35.781 23.953 1 95.19 538 SER A N 1
ATOM 4474 C CA . SER A 1 538 ? -16.781 35.188 24.938 1 95.19 538 SER A CA 1
ATOM 4475 C C . SER A 1 538 ? -16.625 33.656 24.984 1 95.19 538 SER A C 1
ATOM 4477 O O . SER A 1 538 ? -16.953 33.031 25.984 1 95.19 538 SER A O 1
ATOM 4479 N N . LEU A 1 539 ? -16.156 33.094 23.906 1 96.88 539 LEU A N 1
ATOM 4480 C CA . LEU A 1 539 ? -16.016 31.641 23.828 1 96.88 539 LEU A CA 1
ATOM 4481 C C . LEU A 1 539 ? -14.555 31.219 23.891 1 96.88 539 LEU A C 1
ATOM 4483 O O . LEU A 1 539 ? -14.227 30.172 24.453 1 96.88 539 LEU A O 1
ATOM 4487 N N . LEU A 1 540 ? -13.656 32.031 23.344 1 96.38 540 LEU A N 1
ATOM 4488 C CA . LEU A 1 540 ? -12.234 31.719 23.312 1 96.38 540 LEU A CA 1
ATOM 4489 C C . LEU A 1 540 ? -11.539 32.219 24.594 1 96.38 540 LEU A C 1
ATOM 4491 O O . LEU A 1 540 ? -10.414 31.812 24.875 1 96.38 540 LEU A O 1
ATOM 4495 N N . GLY A 1 541 ? -12.203 33 25.344 1 93.69 541 GLY A N 1
ATOM 4496 C CA . GLY A 1 541 ? -11.602 33.656 26.5 1 93.69 541 GLY A CA 1
ATOM 4497 C C . GLY A 1 541 ? -10.992 35 26.172 1 93.69 541 GLY A C 1
ATOM 4498 O O . GLY A 1 541 ? -10.586 35.25 25.047 1 93.69 541 GLY A O 1
ATOM 4499 N N . ASN A 1 542 ? -10.859 35.875 27.219 1 91.5 542 ASN A N 1
ATOM 4500 C CA . ASN A 1 542 ? -10.242 37.188 27.031 1 91.5 542 ASN A CA 1
ATOM 4501 C C . ASN A 1 542 ? -8.727 37.094 26.922 1 91.5 542 ASN A C 1
ATOM 4503 O O . ASN A 1 542 ? -8.086 36.375 27.688 1 91.5 542 ASN A O 1
ATOM 4507 N N . LYS A 1 543 ? -8.289 37.844 25.953 1 91.81 543 LYS A N 1
ATOM 4508 C CA . LYS A 1 543 ? -6.848 37.812 25.719 1 91.81 543 LYS A CA 1
ATOM 4509 C C . LYS A 1 543 ? -6.074 38.156 26.984 1 91.81 543 LYS A C 1
ATOM 4511 O O . LYS A 1 543 ? -5.031 37.562 27.266 1 91.81 543 LYS A O 1
ATOM 4516 N N . GLU A 1 544 ? -6.605 39.031 27.812 1 88.81 544 GLU A N 1
ATOM 4517 C CA . GLU A 1 544 ? -5.934 39.531 29.016 1 88.81 544 GLU A CA 1
ATOM 4518 C C . GLU A 1 544 ? -5.797 38.438 30.062 1 88.81 544 GLU A C 1
ATOM 4520 O O . GLU A 1 544 ? -4.93 38.5 30.938 1 88.81 544 GLU A O 1
ATOM 4525 N N . ASP A 1 545 ? -6.59 37.438 29.938 1 91.81 545 ASP A N 1
ATOM 4526 C CA . ASP A 1 545 ? -6.598 36.375 30.938 1 91.81 545 ASP A CA 1
ATOM 4527 C C . ASP A 1 545 ? -5.684 35.219 30.531 1 91.81 545 ASP A C 1
ATOM 4529 O O . ASP A 1 545 ? -5.434 34.312 31.328 1 91.81 545 ASP A O 1
ATOM 4533 N N . MET A 1 546 ? -5.25 35.219 29.328 1 93.12 546 MET A N 1
ATOM 4534 C CA . MET A 1 546 ? -4.363 34.156 28.844 1 93.12 546 MET A CA 1
ATOM 4535 C C . MET A 1 546 ? -2.965 34.312 29.438 1 93.12 546 MET A C 1
ATOM 4537 O O . MET A 1 546 ? -2.418 35.406 29.453 1 93.12 546 MET A O 1
ATOM 4541 N N . LYS A 1 547 ? -2.412 33.188 30.016 1 92.38 547 LYS A N 1
ATOM 4542 C CA . LYS A 1 547 ? -1.105 33.25 30.672 1 92.38 547 LYS A CA 1
ATOM 4543 C C . LYS A 1 547 ? -0.271 32.031 30.391 1 92.38 547 LYS A C 1
ATOM 4545 O O . LYS A 1 547 ? -0.815 30.922 30.219 1 92.38 547 LYS A O 1
ATOM 4550 N N . CYS A 1 548 ? 0.963 32.25 30.281 1 91.38 548 CYS A N 1
ATOM 4551 C CA . CYS A 1 548 ? 1.901 31.125 30.219 1 91.38 548 CYS A CA 1
ATOM 4552 C C . CYS A 1 548 ? 2.172 30.578 31.625 1 91.38 548 CYS A C 1
ATOM 4554 O O . CYS A 1 548 ? 2.264 31.328 32.594 1 91.38 548 CYS A O 1
ATOM 4556 N N . LEU A 1 549 ? 2.205 29.312 31.703 1 91.75 549 LEU A N 1
ATOM 4557 C CA . LEU A 1 549 ? 2.486 28.625 32.969 1 91.75 549 LEU A CA 1
ATOM 4558 C C . LEU A 1 549 ? 3.85 27.938 32.906 1 91.75 549 LEU A C 1
ATOM 4560 O O . LEU A 1 549 ? 4.559 28.031 31.906 1 91.75 549 LEU A O 1
ATOM 4564 N N . GLU A 1 550 ? 4.145 27.266 34.031 1 86.81 550 GLU A N 1
ATOM 4565 C CA . GLU A 1 550 ? 5.383 26.5 34.094 1 86.81 550 GLU A CA 1
ATOM 4566 C C . GLU A 1 550 ? 5.316 25.297 33.156 1 86.81 550 GLU A C 1
ATOM 4568 O O . GLU A 1 550 ? 4.23 24.875 32.719 1 86.81 550 GLU A O 1
ATOM 4573 N N . ASN A 1 551 ? 6.461 24.781 32.719 1 82.94 551 ASN A N 1
ATOM 4574 C CA . ASN A 1 551 ? 6.609 23.547 31.938 1 82.94 551 ASN A CA 1
ATOM 4575 C C . ASN A 1 551 ? 5.941 23.656 30.562 1 82.94 551 ASN A C 1
ATOM 4577 O O . ASN A 1 551 ? 5.305 22.719 30.109 1 82.94 551 ASN A O 1
ATOM 4581 N N . ARG A 1 552 ? 5.934 24.828 30.047 1 85.06 552 ARG A N 1
ATOM 4582 C CA . ARG A 1 552 ? 5.484 25.094 28.688 1 85.06 552 ARG A CA 1
ATOM 4583 C C . ARG A 1 552 ? 3.99 24.828 28.547 1 85.06 552 ARG A C 1
ATOM 4585 O O . ARG A 1 552 ? 3.539 24.344 27.5 1 85.06 552 ARG A O 1
ATOM 4592 N N . GLN A 1 553 ? 3.348 25.047 29.594 1 89.19 553 GLN A N 1
ATOM 4593 C CA . GLN A 1 553 ? 1.89 24.969 29.594 1 89.19 553 GLN A CA 1
ATOM 4594 C C . GLN A 1 553 ? 1.272 26.359 29.516 1 89.19 553 GLN A C 1
ATOM 4596 O O . GLN A 1 553 ? 1.957 27.359 29.75 1 89.19 553 GLN A O 1
ATOM 4601 N N . ILE A 1 554 ? 0.004 26.406 29.109 1 92.19 554 ILE A N 1
ATOM 4602 C CA . ILE A 1 554 ? -0.673 27.688 29.031 1 92.19 554 ILE A CA 1
ATOM 4603 C C . ILE A 1 554 ? -2.031 27.609 29.734 1 92.19 554 ILE A C 1
ATOM 4605 O O . ILE A 1 554 ? -2.643 26.531 29.781 1 92.19 554 ILE A O 1
ATOM 4609 N N . ASP A 1 555 ? -2.367 28.703 30.344 1 92.44 555 ASP A N 1
ATOM 4610 C CA . ASP A 1 555 ? -3.725 28.891 30.844 1 92.44 555 ASP A CA 1
ATOM 4611 C C . ASP A 1 555 ? -4.602 29.578 29.797 1 92.44 555 ASP A C 1
ATOM 4613 O O . ASP A 1 555 ? -4.457 30.781 29.562 1 92.44 555 ASP A O 1
ATOM 4617 N N . PHE A 1 556 ? -5.316 28.906 29.094 1 90.94 556 PHE A N 1
ATOM 4618 C CA . PHE A 1 556 ? -6.211 29.297 28.016 1 90.94 556 PHE A CA 1
ATOM 4619 C C . PHE A 1 556 ? -7.598 28.688 28.203 1 90.94 556 PHE A C 1
ATOM 4621 O O . PHE A 1 556 ? -7.777 27.484 28.062 1 90.94 556 PHE A O 1
ATOM 4628 N N . ASN A 1 557 ? -8.57 29.484 28.594 1 90.25 557 ASN A N 1
ATOM 4629 C CA . ASN A 1 557 ? -9.859 28.969 29.062 1 90.25 557 ASN A CA 1
ATOM 4630 C C . ASN A 1 557 ? -10.93 29.078 27.984 1 90.25 557 ASN A C 1
ATOM 4632 O O . ASN A 1 557 ? -12.016 29.609 28.234 1 90.25 557 ASN A O 1
ATOM 4636 N N . TYR A 1 558 ? -10.672 28.547 26.875 1 95 558 TYR A N 1
ATOM 4637 C CA . TYR A 1 558 ? -11.703 28.516 25.844 1 95 558 TYR A CA 1
ATOM 4638 C C . TYR A 1 558 ? -12.742 27.453 26.141 1 95 558 TYR A C 1
ATOM 4640 O O . TYR A 1 558 ? -12.453 26.469 26.828 1 95 558 TYR A O 1
ATOM 4648 N N . SER A 1 559 ? -13.961 27.625 25.594 1 96 559 SER A N 1
ATOM 4649 C CA . SER A 1 559 ? -15.031 26.641 25.719 1 96 559 SER A CA 1
ATOM 4650 C C . SER A 1 559 ? -14.758 25.406 24.891 1 96 559 SER A C 1
ATOM 4652 O O . SER A 1 559 ? -14.258 25.5 23.766 1 96 559 SER A O 1
ATOM 4654 N N . LEU A 1 560 ? -15.117 24.234 25.391 1 94.75 560 LEU A N 1
ATOM 4655 C CA . LEU A 1 560 ? -14.984 22.984 24.641 1 94.75 560 LEU A CA 1
ATOM 4656 C C . LEU A 1 560 ? -16.344 22.516 24.125 1 94.75 560 LEU A C 1
ATOM 4658 O O . LEU A 1 560 ? -16.469 21.391 23.641 1 94.75 560 LEU A O 1
ATOM 4662 N N . ASP A 1 561 ? -17.312 23.344 24.281 1 95.31 561 ASP A N 1
ATOM 4663 C CA . ASP A 1 561 ? -18.625 23.047 23.734 1 95.31 561 ASP A CA 1
ATOM 4664 C C . ASP A 1 561 ? -18.75 23.562 22.297 1 95.31 561 ASP A C 1
ATOM 4666 O O . ASP A 1 561 ? -19 24.734 22.062 1 95.31 561 ASP A O 1
ATOM 4670 N N . GLY A 1 562 ? -18.719 22.656 21.391 1 94.38 562 GLY A N 1
ATOM 4671 C CA . GLY A 1 562 ? -18.75 23 19.984 1 94.38 562 GLY A CA 1
ATOM 4672 C C . GLY A 1 562 ? -20.047 23.672 19.562 1 94.38 562 GLY A C 1
ATOM 4673 O O . GLY A 1 562 ? -20.047 24.5 18.641 1 94.38 562 GLY A O 1
ATOM 4674 N N . GLU A 1 563 ? -21.109 23.375 20.188 1 94.56 563 GLU A N 1
ATOM 4675 C CA . GLU A 1 563 ? -22.406 23.953 19.859 1 94.56 563 GLU A CA 1
ATOM 4676 C C . GLU A 1 563 ? -22.406 25.469 20.062 1 94.56 563 GLU A C 1
ATOM 4678 O O . GLU A 1 563 ? -23.062 26.203 19.312 1 94.56 563 GLU A O 1
ATOM 4683 N N . ASN A 1 564 ? -21.703 25.906 21.078 1 96.5 564 ASN A N 1
ATOM 4684 C CA . ASN A 1 564 ? -21.609 27.328 21.328 1 96.5 564 ASN A CA 1
ATOM 4685 C C . ASN A 1 564 ? -20.969 28.078 20.156 1 96.5 564 ASN A C 1
ATOM 4687 O O . ASN A 1 564 ? -21.406 29.172 19.797 1 96.5 564 ASN A O 1
ATOM 4691 N N . TYR A 1 565 ? -19.953 27.531 19.641 1 96.38 565 TYR A N 1
ATOM 4692 C CA . TYR A 1 565 ? -19.266 28.141 18.516 1 96.38 565 TYR A CA 1
ATOM 4693 C C . TYR A 1 565 ? -20.156 28.156 17.266 1 96.38 565 TYR A C 1
ATOM 4695 O O . TYR A 1 565 ? -20.234 29.172 16.562 1 96.38 565 TYR A O 1
ATOM 4703 N N . ILE A 1 566 ? -20.812 27.047 17.016 1 95.06 566 ILE A N 1
ATOM 4704 C CA . ILE A 1 566 ? -21.672 26.922 15.852 1 95.06 566 ILE A CA 1
ATOM 4705 C C . ILE A 1 566 ? -22.844 27.891 15.961 1 95.06 566 ILE A C 1
ATOM 4707 O O . ILE A 1 566 ? -23.219 28.547 14.977 1 95.06 566 ILE A O 1
ATOM 4711 N N . ASN A 1 567 ? -23.422 28.016 17.141 1 96.19 567 ASN A N 1
ATOM 4712 C CA . ASN A 1 567 ? -24.516 28.938 17.359 1 96.19 567 ASN A CA 1
ATOM 4713 C C . ASN A 1 567 ? -24.094 30.391 17.141 1 96.19 567 ASN A C 1
ATOM 4715 O O . ASN A 1 567 ? -24.812 31.172 16.547 1 96.19 567 ASN A O 1
ATOM 4719 N N . LEU A 1 568 ? -22.969 30.703 17.703 1 96.75 568 LEU A N 1
ATOM 4720 C CA . LEU A 1 568 ? -22.453 32.062 17.516 1 96.75 568 LEU A CA 1
ATOM 4721 C C . LEU A 1 568 ? -22.281 32.375 16.031 1 96.75 568 LEU A C 1
ATOM 4723 O O . LEU A 1 568 ? -22.734 33.406 15.547 1 96.75 568 LEU A O 1
ATOM 4727 N N . ARG A 1 569 ? -21.609 31.469 15.305 1 95.38 569 ARG A N 1
ATOM 4728 C CA . ARG A 1 569 ? -21.375 31.594 13.867 1 95.38 569 ARG A CA 1
ATOM 4729 C C . ARG A 1 569 ? -22.688 31.797 13.125 1 95.38 569 ARG A C 1
ATOM 4731 O O . ARG A 1 569 ? -22.812 32.719 12.32 1 95.38 569 ARG A O 1
ATOM 4738 N N . ASN A 1 570 ? -23.688 31.016 13.391 1 95.69 570 ASN A N 1
ATOM 4739 C CA . ASN A 1 570 ? -24.969 31.062 12.703 1 95.69 570 ASN A CA 1
ATOM 4740 C C . ASN A 1 570 ? -25.734 32.344 13.023 1 95.69 570 ASN A C 1
ATOM 4742 O O . ASN A 1 570 ? -26.359 32.938 12.148 1 95.69 570 ASN A O 1
ATOM 4746 N N . ASN A 1 571 ? -25.656 32.75 14.242 1 95 571 ASN A N 1
ATOM 4747 C CA . ASN A 1 571 ? -26.328 33.969 14.656 1 95 571 ASN A CA 1
ATOM 4748 C C . ASN A 1 571 ? -25.734 35.188 13.977 1 95 571 ASN A C 1
ATOM 4750 O O .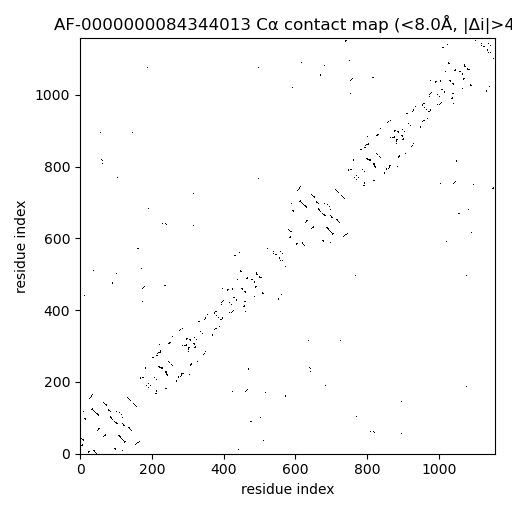 ASN A 1 571 ? -26.453 36.094 13.586 1 95 571 ASN A O 1
ATOM 4754 N N . LEU A 1 572 ? -24.438 35.188 13.914 1 94.38 572 LEU A N 1
ATOM 4755 C CA . LEU A 1 572 ? -23.766 36.281 13.227 1 94.38 572 LEU A CA 1
ATOM 4756 C C . LEU A 1 572 ? -24.172 36.344 11.758 1 94.38 572 LEU A C 1
ATOM 4758 O O . LEU A 1 572 ? -24.438 37.406 11.211 1 94.38 572 LEU A O 1
ATOM 4762 N N . ILE A 1 573 ? -24.297 35.219 11.102 1 94.44 573 ILE A N 1
ATOM 4763 C CA . ILE A 1 573 ? -24.672 35.125 9.695 1 94.44 573 ILE A CA 1
ATOM 4764 C C . ILE A 1 573 ? -26.094 35.625 9.508 1 94.44 573 ILE A C 1
ATOM 4766 O O . ILE A 1 573 ? -26.375 36.406 8.586 1 94.44 573 ILE A O 1
ATOM 4770 N N . LYS A 1 574 ? -26.969 35.219 10.391 1 92.12 574 LYS A N 1
ATOM 4771 C CA . LYS A 1 574 ? -28.359 35.625 10.312 1 92.12 574 LYS A CA 1
ATOM 4772 C C . LYS A 1 574 ? -28.516 37.125 10.547 1 92.12 574 LYS A C 1
ATOM 4774 O O . LYS A 1 574 ? -29.375 37.781 9.938 1 92.12 574 LYS A O 1
ATOM 4779 N N . SER A 1 575 ? -27.703 37.625 11.406 1 88.31 575 SER A N 1
ATOM 4780 C CA . SER A 1 575 ? -27.75 39.062 11.68 1 88.31 575 SER A CA 1
ATOM 4781 C C . SER A 1 575 ? -27.297 39.875 10.477 1 88.31 575 SER A C 1
ATOM 4783 O O . SER A 1 575 ? -27.766 41 10.273 1 88.31 575 SER A O 1
ATOM 4785 N N . LEU A 1 576 ? -26.391 39.375 9.742 1 88.12 576 LEU A N 1
ATOM 4786 C CA . LEU A 1 576 ? -25.891 40.031 8.531 1 88.12 576 LEU A CA 1
ATOM 4787 C C . LEU A 1 576 ? -27 40.125 7.484 1 88.12 576 LEU A C 1
ATOM 4789 O O . LEU A 1 576 ? -27.078 41.125 6.746 1 88.12 576 LEU A O 1
ATOM 4793 N N . ASN A 1 577 ? -27.875 39.156 7.434 1 77.62 577 ASN A N 1
ATOM 4794 C CA . ASN A 1 577 ? -28.969 39.125 6.465 1 77.62 577 ASN A CA 1
ATOM 4795 C C . ASN A 1 577 ? -30.016 40.188 6.77 1 77.62 577 ASN A C 1
ATOM 4797 O O . ASN A 1 577 ? -30.844 40.531 5.914 1 77.62 577 ASN A O 1
ATOM 4801 N N . LYS A 1 578 ? -29.906 40.781 7.961 1 75.31 578 LYS A N 1
ATOM 4802 C CA . LYS A 1 578 ? -30.859 41.844 8.359 1 75.31 578 LYS A CA 1
ATOM 4803 C C . LYS A 1 578 ? -30.281 43.219 8.094 1 75.31 578 LYS A C 1
ATOM 4805 O O . LYS A 1 578 ? -30.984 44.219 8.266 1 75.31 578 LYS A O 1
ATOM 4810 N N . LEU A 1 579 ? -29.062 43.281 7.75 1 67.56 579 LEU A N 1
ATOM 4811 C CA . LEU A 1 579 ? -28.469 44.562 7.367 1 67.56 579 LEU A CA 1
ATOM 4812 C C . LEU A 1 579 ? -28.844 44.938 5.938 1 67.56 579 LEU A C 1
ATOM 4814 O O . LEU A 1 579 ? -28.922 44.062 5.066 1 67.56 579 LEU A O 1
ATOM 4818 N N . MET B 1 1 ? 35.5 -3.182 9.789 1 88.75 1 MET B N 1
ATOM 4819 C CA . MET B 1 1 ? 34.438 -4.199 9.703 1 88.75 1 MET B CA 1
ATOM 4820 C C . MET B 1 1 ? 34.969 -5.457 9.016 1 88.75 1 MET B C 1
ATOM 4822 O O . MET B 1 1 ? 35.625 -5.379 7.969 1 88.75 1 MET B O 1
ATOM 4826 N N . ASN B 1 2 ? 34.906 -6.551 9.703 1 94.31 2 ASN B N 1
ATOM 4827 C CA . ASN B 1 2 ? 35.188 -7.836 9.07 1 94.31 2 ASN B CA 1
ATOM 4828 C C . ASN B 1 2 ? 34 -8.328 8.25 1 94.31 2 ASN B C 1
ATOM 4830 O O . ASN B 1 2 ? 33.031 -8.867 8.805 1 94.31 2 ASN B O 1
ATOM 4834 N N . PHE B 1 3 ? 34.094 -8.18 6.965 1 95.62 3 PHE B N 1
ATOM 4835 C CA . PHE B 1 3 ? 33.031 -8.492 6.02 1 95.62 3 PHE B CA 1
ATOM 4836 C C . PHE B 1 3 ? 33.219 -9.891 5.445 1 95.62 3 PHE B C 1
ATOM 4838 O O . PHE B 1 3 ? 34.312 -10.25 5.008 1 95.62 3 PHE B O 1
ATOM 4845 N N . LYS B 1 4 ? 32.156 -10.688 5.543 1 95.56 4 LYS B N 1
ATOM 4846 C CA . LYS B 1 4 ? 32.125 -12.039 4.996 1 95.56 4 LYS B CA 1
ATOM 4847 C C . LYS B 1 4 ? 31 -12.203 3.992 1 95.56 4 LYS B C 1
ATOM 4849 O O . LYS B 1 4 ? 29.922 -11.633 4.172 1 95.56 4 LYS B O 1
ATOM 4854 N N . TYR B 1 5 ? 31.312 -12.961 2.881 1 97.38 5 TYR B N 1
ATOM 4855 C CA . TYR B 1 5 ? 30.219 -13.266 1.962 1 97.38 5 TYR B CA 1
ATOM 4856 C C . TYR B 1 5 ? 30.422 -14.641 1.327 1 97.38 5 TYR B C 1
ATOM 4858 O O . TYR B 1 5 ? 31.516 -15.188 1.341 1 97.38 5 TYR B O 1
ATOM 4866 N N . GLY B 1 6 ? 29.359 -15.25 0.91 1 97.94 6 GLY B N 1
ATOM 4867 C CA . GLY B 1 6 ? 29.312 -16.453 0.103 1 97.94 6 GLY B CA 1
ATOM 4868 C C . GLY B 1 6 ? 28.391 -16.344 -1.09 1 97.94 6 GLY B C 1
ATOM 4869 O O . GLY B 1 6 ? 27.422 -15.578 -1.068 1 97.94 6 GLY B O 1
ATOM 4870 N N . LEU B 1 7 ? 28.781 -17.047 -2.131 1 98.44 7 LEU B N 1
ATOM 4871 C CA . LEU B 1 7 ? 27.969 -17.078 -3.342 1 98.44 7 LEU B CA 1
ATOM 4872 C C . LEU B 1 7 ? 27.188 -18.375 -3.447 1 98.44 7 LEU B C 1
ATOM 4874 O O . LEU B 1 7 ? 27.719 -19.453 -3.146 1 98.44 7 LEU B O 1
ATOM 4878 N N . PHE B 1 8 ? 25.938 -18.25 -3.781 1 97.88 8 PHE B N 1
ATOM 4879 C CA . PHE B 1 8 ? 25.062 -19.422 -3.857 1 97.88 8 PHE B CA 1
ATOM 4880 C C . PHE B 1 8 ? 24.188 -19.344 -5.098 1 97.88 8 PHE B C 1
ATOM 4882 O O . PHE B 1 8 ? 23.906 -18.266 -5.613 1 97.88 8 PHE B O 1
ATOM 4889 N N . ASN B 1 9 ? 23.734 -20.516 -5.586 1 97.25 9 ASN B N 1
ATOM 4890 C CA . ASN B 1 9 ? 22.812 -20.578 -6.707 1 97.25 9 ASN B CA 1
ATOM 4891 C C . ASN B 1 9 ? 21.422 -20.062 -6.324 1 97.25 9 ASN B C 1
ATOM 4893 O O . ASN B 1 9 ? 21.156 -19.828 -5.148 1 97.25 9 ASN B O 1
ATOM 4897 N N . SER B 1 10 ? 20.562 -19.891 -7.359 1 97.69 10 SER B N 1
ATOM 4898 C CA . SER B 1 10 ? 19.234 -19.344 -7.164 1 97.69 10 SER B CA 1
ATOM 4899 C C . SER B 1 10 ? 18.375 -20.234 -6.27 1 97.69 10 SER B C 1
ATOM 4901 O O . SER B 1 10 ? 17.422 -19.766 -5.641 1 97.69 10 SER B O 1
ATOM 4903 N N . TYR B 1 11 ? 18.688 -21.516 -6.156 1 97.25 11 TYR B N 1
ATOM 4904 C CA . TYR B 1 11 ? 17.844 -22.453 -5.418 1 97.25 11 TYR B CA 1
ATOM 4905 C C . TYR B 1 11 ? 18.375 -22.641 -3.998 1 97.25 11 TYR B C 1
ATOM 4907 O O . TYR B 1 11 ? 17.969 -23.578 -3.305 1 97.25 11 TYR B O 1
ATOM 4915 N N . PHE B 1 12 ? 19.25 -21.812 -3.545 1 96.62 12 PHE B N 1
ATOM 4916 C CA . PHE B 1 12 ? 19.688 -21.781 -2.152 1 96.62 12 PHE B CA 1
ATOM 4917 C C . PHE B 1 12 ? 18.609 -21.188 -1.256 1 96.62 12 PHE B C 1
ATOM 4919 O O . PHE B 1 12 ? 18.031 -20.141 -1.576 1 96.62 12 PHE B O 1
ATOM 4926 N N . LYS B 1 13 ? 18.266 -21.875 -0.182 1 96.81 13 LYS B N 1
ATOM 4927 C CA . LYS B 1 13 ? 17.328 -21.359 0.814 1 96.81 13 LYS B CA 1
ATOM 4928 C C . LYS B 1 13 ? 18.062 -20.984 2.104 1 96.81 13 LYS B C 1
ATOM 4930 O O . LYS B 1 13 ? 18.578 -21.844 2.811 1 96.81 13 LYS B O 1
ATOM 4935 N N . HIS B 1 14 ? 18.062 -19.719 2.4 1 97.5 14 HIS B N 1
ATOM 4936 C CA . HIS B 1 14 ? 18.688 -19.266 3.633 1 97.5 14 HIS B CA 1
ATOM 4937 C C . HIS B 1 14 ? 17.75 -19.406 4.824 1 97.5 14 HIS B C 1
ATOM 4939 O O . HIS B 1 14 ? 16.656 -18.844 4.824 1 97.5 14 HIS B O 1
ATOM 4945 N N . TYR B 1 15 ? 18.125 -20.172 5.785 1 97.12 15 TYR B N 1
ATOM 4946 C CA . TYR B 1 15 ? 17.484 -20.25 7.09 1 97.12 15 TYR B CA 1
ATOM 4947 C C . TYR B 1 15 ? 18.219 -19.406 8.117 1 97.12 15 TYR B C 1
ATOM 4949 O O . TYR B 1 15 ? 19.359 -19.688 8.469 1 97.12 15 TYR B O 1
ATOM 4957 N N . LYS B 1 16 ? 17.531 -18.406 8.578 1 95.81 16 LYS B N 1
ATOM 4958 C CA . LYS B 1 16 ? 18.172 -17.562 9.578 1 95.81 16 LYS B CA 1
ATOM 4959 C C . LYS B 1 16 ? 18.562 -18.375 10.805 1 95.81 16 LYS B C 1
ATOM 4961 O O . LYS B 1 16 ? 17.828 -19.266 11.234 1 95.81 16 LYS B O 1
ATOM 4966 N N . HIS B 1 17 ? 19.734 -18.156 11.352 1 93.81 17 HIS B N 1
ATOM 4967 C CA . HIS B 1 17 ? 20.297 -18.719 12.578 1 93.81 17 HIS B CA 1
ATOM 4968 C C . HIS B 1 17 ? 20.75 -20.156 12.359 1 93.81 17 HIS B C 1
ATOM 4970 O O . HIS B 1 17 ? 21.062 -20.875 13.32 1 93.81 17 HIS B O 1
ATOM 4976 N N . LYS B 1 18 ? 20.766 -20.641 11.156 1 93.94 18 LYS B N 1
ATOM 4977 C CA . LYS B 1 18 ? 21.25 -21.984 10.867 1 93.94 18 LYS B CA 1
ATOM 4978 C C . LYS B 1 18 ? 22.406 -21.953 9.867 1 93.94 18 LYS B C 1
ATOM 4980 O O . LYS B 1 18 ? 22.531 -22.844 9.023 1 93.94 18 LYS B O 1
ATOM 4985 N N . GLU B 1 19 ? 23.125 -21 9.867 1 92.31 19 GLU B N 1
ATOM 4986 C CA . GLU B 1 19 ? 24.188 -20.766 8.883 1 92.31 19 GLU B CA 1
ATOM 4987 C C . GLU B 1 19 ? 25.406 -21.641 9.172 1 92.31 19 GLU B C 1
ATOM 4989 O O . GLU B 1 19 ? 26.266 -21.812 8.312 1 92.31 19 GLU B O 1
ATOM 4994 N N . ASN B 1 20 ? 25.453 -22.203 10.398 1 87.81 20 ASN B N 1
ATOM 4995 C CA . ASN B 1 20 ? 26.547 -23.109 10.711 1 87.81 20 ASN B CA 1
ATOM 4996 C C . ASN B 1 20 ? 26.547 -24.328 9.789 1 87.81 20 ASN B C 1
ATOM 4998 O O . ASN B 1 20 ? 27.562 -25 9.641 1 87.81 20 ASN B O 1
ATOM 5002 N N . MET B 1 21 ? 25.422 -24.531 9.078 1 87.5 21 MET B N 1
ATOM 5003 C CA . MET B 1 21 ? 25.266 -25.688 8.211 1 87.5 21 MET B CA 1
ATOM 5004 C C . MET B 1 21 ? 25.547 -25.328 6.754 1 87.5 21 MET B C 1
ATOM 5006 O O . MET B 1 21 ? 25.438 -26.188 5.871 1 87.5 21 MET B O 1
ATOM 5010 N N . VAL B 1 22 ? 25.953 -24.141 6.512 1 91.06 22 VAL B N 1
ATOM 5011 C CA . VAL B 1 22 ? 26.094 -23.656 5.145 1 91.06 22 VAL B CA 1
ATOM 5012 C C . VAL B 1 22 ? 27.578 -23.5 4.812 1 91.06 22 VAL B C 1
ATOM 5014 O O . VAL B 1 22 ? 28.359 -22.953 5.602 1 91.06 22 VAL B O 1
ATOM 5017 N N . THR B 1 23 ? 28.016 -24.078 3.775 1 90.69 23 THR B N 1
ATOM 5018 C CA . THR B 1 23 ? 29.375 -23.922 3.293 1 90.69 23 THR B CA 1
ATOM 5019 C C . THR B 1 23 ? 29.5 -22.656 2.445 1 90.69 23 THR B C 1
ATOM 5021 O O . THR B 1 23 ? 28.844 -22.531 1.418 1 90.69 23 THR B O 1
ATOM 5024 N N . PHE B 1 24 ? 30.406 -21.781 2.785 1 93.56 24 PHE B N 1
ATOM 5025 C CA . PHE B 1 24 ? 30.609 -20.516 2.074 1 93.56 24 PHE B CA 1
ATOM 5026 C C . PHE B 1 24 ? 31.656 -20.672 0.986 1 93.56 24 PHE B C 1
ATOM 5028 O O . PHE B 1 24 ? 32.719 -21.281 1.216 1 93.56 24 PHE B O 1
ATOM 5035 N N . SER B 1 25 ? 31.281 -20.328 -0.173 1 95 25 SER B N 1
ATOM 5036 C CA . SER B 1 25 ? 32.188 -20.266 -1.3 1 95 25 SER B CA 1
ATOM 5037 C C . SER B 1 25 ? 32.156 -18.891 -1.973 1 95 25 SER B C 1
ATOM 5039 O O . SER B 1 25 ? 31.094 -18.266 -2.055 1 95 25 SER B O 1
ATOM 5041 N N . LYS B 1 26 ? 33.312 -18.438 -2.484 1 95.62 26 LYS B N 1
ATOM 5042 C CA . LYS B 1 26 ? 33.406 -17.156 -3.203 1 95.62 26 LYS B CA 1
ATOM 5043 C C . LYS B 1 26 ? 33.406 -17.391 -4.715 1 95.62 26 LYS B C 1
ATOM 5045 O O . LYS B 1 26 ? 33.5 -16.422 -5.488 1 95.62 26 LYS B O 1
ATOM 5050 N N . ASN B 1 27 ? 33.312 -18.641 -5.031 1 95.5 27 ASN B N 1
ATOM 5051 C CA . ASN B 1 27 ? 33.344 -18.984 -6.449 1 95.5 27 ASN B CA 1
ATOM 5052 C C . ASN B 1 27 ? 31.969 -19.484 -6.914 1 95.5 27 ASN B C 1
ATOM 5054 O O . ASN B 1 27 ? 31.375 -20.344 -6.266 1 95.5 27 ASN B O 1
ATOM 5058 N N . LEU B 1 28 ? 31.516 -18.922 -7.895 1 96.38 28 LEU B N 1
ATOM 5059 C CA . LEU B 1 28 ? 30.281 -19.344 -8.547 1 96.38 28 LEU B CA 1
ATOM 5060 C C . LEU B 1 28 ? 30.344 -19.094 -10.047 1 96.38 28 LEU B C 1
ATOM 5062 O O . LEU B 1 28 ? 30.797 -18.031 -10.484 1 96.38 28 LEU B O 1
ATOM 5066 N N . GLY B 1 29 ? 30.109 -20.047 -10.797 1 96 29 GLY B N 1
ATOM 5067 C CA . GLY B 1 29 ? 29.984 -19.953 -12.242 1 96 29 GLY B CA 1
ATOM 5068 C C . GLY B 1 29 ? 28.594 -20.312 -12.734 1 96 29 GLY B C 1
ATOM 5069 O O . GLY B 1 29 ? 27.953 -21.219 -12.203 1 96 29 GLY B O 1
ATOM 5070 N N . LEU B 1 30 ? 28.172 -19.609 -13.766 1 97.62 30 LEU B N 1
ATOM 5071 C CA . LEU B 1 30 ? 26.875 -19.891 -14.375 1 97.62 30 LEU B CA 1
ATOM 5072 C C . LEU B 1 30 ? 27.031 -20.234 -15.852 1 97.62 30 LEU B C 1
ATOM 5074 O O . LEU B 1 30 ? 27.922 -19.734 -16.516 1 97.62 30 LEU B O 1
ATOM 5078 N N . SER B 1 31 ? 26.297 -21.125 -16.359 1 97.19 31 SER B N 1
ATOM 5079 C CA . SER B 1 31 ? 26.141 -21.422 -17.781 1 97.19 31 SER B CA 1
ATOM 5080 C C . SER B 1 31 ? 24.719 -21.125 -18.25 1 97.19 31 SER B C 1
ATOM 5082 O O . SER B 1 31 ? 23.766 -21.781 -17.828 1 97.19 31 SER B O 1
ATOM 5084 N N . LEU B 1 32 ? 24.609 -20.156 -19.125 1 97.81 32 LEU B N 1
ATOM 5085 C CA . LEU B 1 32 ? 23.312 -19.609 -19.516 1 97.81 32 LEU B CA 1
ATOM 5086 C C . LEU B 1 32 ? 23.141 -19.625 -21.031 1 97.81 32 LEU B C 1
ATOM 5088 O O . LEU B 1 32 ? 24.125 -19.531 -21.766 1 97.81 32 LEU B O 1
ATOM 5092 N N . CYS B 1 33 ? 21.938 -19.812 -21.484 1 97.19 33 CYS B N 1
ATOM 5093 C CA . CYS B 1 33 ? 21.609 -19.688 -22.906 1 97.19 33 CYS B CA 1
ATOM 5094 C C . CYS B 1 33 ? 21.312 -18.25 -23.281 1 97.19 33 CYS B C 1
ATOM 5096 O O . CYS B 1 33 ? 21.141 -17.391 -22.406 1 97.19 33 CYS B O 1
ATOM 5098 N N . LYS B 1 34 ? 21.328 -17.922 -24.609 1 97.44 34 LYS B N 1
ATOM 5099 C CA . LYS B 1 34 ? 20.891 -16.609 -25.094 1 97.44 34 LYS B CA 1
ATOM 5100 C C . LYS B 1 34 ? 19.406 -16.391 -24.828 1 97.44 34 LYS B C 1
ATOM 5102 O O . LYS B 1 34 ? 18.578 -17.25 -25.141 1 97.44 34 LYS B O 1
ATOM 5107 N N . GLY B 1 35 ? 19.047 -15.281 -24.234 1 97.56 35 GLY B N 1
ATOM 5108 C CA . GLY B 1 35 ? 17.656 -14.977 -23.906 1 97.56 35 GLY B CA 1
ATOM 5109 C C . GLY B 1 35 ? 17.266 -15.43 -22.516 1 97.56 35 GLY B C 1
ATOM 5110 O O . GLY B 1 35 ? 16.141 -15.172 -22.062 1 97.56 35 GLY B O 1
ATOM 5111 N N . GLU B 1 36 ? 18.156 -16.078 -21.828 1 97.94 36 GLU B N 1
ATOM 5112 C CA . GLU B 1 36 ? 17.828 -16.719 -20.562 1 97.94 36 GLU B CA 1
ATOM 5113 C C . GLU B 1 36 ? 17.922 -15.719 -19.406 1 97.94 36 GLU B C 1
ATOM 5115 O O . GLU B 1 36 ? 18.875 -14.953 -19.312 1 97.94 36 GLU B O 1
ATOM 5120 N N . LYS B 1 37 ? 16.859 -15.648 -18.562 1 98.12 37 LYS B N 1
ATOM 5121 C CA . LYS B 1 37 ? 16.891 -14.984 -17.266 1 98.12 37 LYS B CA 1
ATOM 5122 C C . LYS B 1 37 ? 17.641 -15.828 -16.234 1 98.12 37 LYS B C 1
ATOM 5124 O O . LYS B 1 37 ? 17.531 -17.062 -16.234 1 98.12 37 LYS B O 1
ATOM 5129 N N . PHE B 1 38 ? 18.438 -15.18 -15.398 1 98.25 38 PHE B N 1
ATOM 5130 C CA . PHE B 1 38 ? 19.203 -15.914 -14.406 1 98.25 38 PHE B CA 1
ATOM 5131 C C . PHE B 1 38 ? 19.172 -15.195 -13.062 1 98.25 38 PHE B C 1
ATOM 5133 O O . PHE B 1 38 ? 18.719 -14.055 -12.969 1 98.25 38 PHE B O 1
ATOM 5140 N N . ALA B 1 39 ? 19.578 -15.914 -12.008 1 98.62 39 ALA B N 1
ATOM 5141 C CA . ALA B 1 39 ? 19.781 -15.297 -10.703 1 98.62 39 ALA B CA 1
ATOM 5142 C C . ALA B 1 39 ? 20.781 -16.094 -9.875 1 98.62 39 ALA B C 1
ATOM 5144 O O . ALA B 1 39 ? 21.062 -17.25 -10.18 1 98.62 39 ALA B O 1
ATOM 5145 N N . PHE B 1 40 ? 21.359 -15.523 -8.953 1 98.69 40 PHE B N 1
ATOM 5146 C CA . PHE B 1 40 ? 22.125 -16.141 -7.883 1 98.69 40 PHE B CA 1
ATOM 5147 C C . PHE B 1 40 ? 22.016 -15.328 -6.598 1 98.69 40 PHE B C 1
ATOM 5149 O O . PHE B 1 40 ? 21.297 -14.328 -6.547 1 98.69 40 PHE B O 1
ATOM 5156 N N . GLN B 1 41 ? 22.641 -15.844 -5.5 1 98.69 41 GLN B N 1
ATOM 5157 C CA . GLN B 1 41 ? 22.484 -15.18 -4.207 1 98.69 41 GLN B CA 1
ATOM 5158 C C . GLN B 1 41 ? 23.859 -14.891 -3.586 1 98.69 41 GLN B C 1
ATOM 5160 O O . GLN B 1 41 ? 24.812 -15.648 -3.777 1 98.69 41 GLN B O 1
ATOM 5165 N N . ILE B 1 42 ? 23.953 -13.781 -2.938 1 98.69 42 ILE B N 1
ATOM 5166 C CA . ILE B 1 42 ? 25.094 -13.438 -2.094 1 98.69 42 ILE B CA 1
ATOM 5167 C C . ILE B 1 42 ? 24.656 -13.406 -0.63 1 98.69 42 ILE B C 1
ATOM 5169 O O . ILE B 1 42 ? 23.766 -12.633 -0.255 1 98.69 42 ILE B O 1
ATOM 5173 N N . LEU B 1 43 ? 25.172 -14.281 0.172 1 98.44 43 LEU B N 1
ATOM 5174 C CA . LEU B 1 43 ? 24.922 -14.242 1.61 1 98.44 43 LEU B CA 1
ATOM 5175 C C . LEU B 1 43 ? 26.031 -13.453 2.322 1 98.44 43 LEU B C 1
ATOM 5177 O O . LEU B 1 43 ? 27.203 -13.766 2.178 1 98.44 43 LEU B O 1
ATOM 5181 N N . ILE B 1 44 ? 25.641 -12.398 3.082 1 98.25 44 ILE B N 1
ATOM 5182 C CA . ILE B 1 44 ? 26.656 -11.508 3.648 1 98.25 44 ILE B CA 1
ATOM 5183 C C . ILE B 1 44 ? 26.5 -11.445 5.164 1 98.25 44 ILE B C 1
ATOM 5185 O O . ILE B 1 44 ? 25.422 -11.734 5.695 1 98.25 44 ILE B O 1
ATOM 5189 N N . SER B 1 45 ? 27.5 -11.094 5.879 1 97.56 45 SER B N 1
ATOM 5190 C CA . SER B 1 45 ? 27.531 -10.82 7.312 1 97.56 45 SER B CA 1
ATOM 5191 C C . SER B 1 45 ? 28.719 -9.969 7.703 1 97.56 45 SER B C 1
ATOM 5193 O O . SER B 1 45 ? 29.734 -9.938 6.992 1 97.56 45 SER B O 1
ATOM 5195 N N . CYS B 1 46 ? 28.578 -9.195 8.695 1 97.19 46 CYS B N 1
ATOM 5196 C CA . CYS B 1 46 ? 29.672 -8.414 9.266 1 97.19 46 CYS B CA 1
ATOM 5197 C C . CYS B 1 46 ? 29.703 -8.562 10.781 1 97.19 46 CYS B C 1
ATOM 5199 O O . CYS B 1 46 ? 28.703 -8.914 11.406 1 97.19 46 CYS B O 1
ATOM 5201 N N . ASP B 1 47 ? 30.859 -8.258 11.438 1 97.44 47 ASP B N 1
ATOM 5202 C CA . ASP B 1 47 ? 31.031 -8.375 12.883 1 97.44 47 ASP B CA 1
ATOM 5203 C C . ASP B 1 47 ? 30.578 -7.102 13.594 1 97.44 47 ASP B C 1
ATOM 5205 O O . ASP B 1 47 ? 30.766 -6.957 14.805 1 97.44 47 ASP B O 1
ATOM 5209 N N . GLU B 1 48 ? 30 -6.18 12.844 1 97.31 48 GLU B N 1
ATOM 5210 C CA . GLU B 1 48 ? 29.391 -4.953 13.367 1 97.31 48 GLU B CA 1
ATOM 5211 C C . GLU B 1 48 ? 28.078 -4.645 12.664 1 97.31 48 GLU B C 1
ATOM 5213 O O . GLU B 1 48 ? 27.812 -5.156 11.578 1 97.31 48 GLU B O 1
ATOM 5218 N N . ASP B 1 49 ? 27.203 -3.803 13.375 1 97.69 49 ASP B N 1
ATOM 5219 C CA . ASP B 1 49 ? 26.031 -3.289 12.68 1 97.69 49 ASP B CA 1
ATOM 5220 C C . ASP B 1 49 ? 26.422 -2.48 11.445 1 97.69 49 ASP B C 1
ATOM 5222 O O . ASP B 1 49 ? 27.406 -1.739 11.477 1 97.69 49 ASP B O 1
ATOM 5226 N N . PHE B 1 50 ? 25.734 -2.58 10.414 1 98.12 50 PHE B N 1
ATOM 5227 C CA . PHE B 1 50 ? 26.016 -1.757 9.242 1 98.12 50 PHE B CA 1
ATOM 5228 C C . PHE B 1 50 ? 24.75 -1.521 8.43 1 98.12 50 PHE B C 1
ATOM 5230 O O . PHE B 1 50 ? 23.797 -2.291 8.516 1 98.12 50 PHE B O 1
ATOM 5237 N N . CYS B 1 51 ? 24.703 -0.431 7.727 1 98 51 CYS B N 1
ATOM 5238 C CA . CYS B 1 51 ? 23.672 -0.139 6.738 1 98 51 CYS B CA 1
ATOM 5239 C C . CYS B 1 51 ? 24.078 -0.656 5.363 1 98 51 CYS B C 1
ATOM 5241 O O . CYS B 1 51 ? 25.062 -0.2 4.789 1 98 51 CYS B O 1
ATOM 5243 N N . CYS B 1 52 ? 23.375 -1.611 4.871 1 98.5 52 CYS B N 1
ATOM 5244 C CA . CYS B 1 52 ? 23.641 -2.164 3.549 1 98.5 52 CYS B CA 1
ATOM 5245 C C . CYS B 1 52 ? 22.812 -1.454 2.484 1 98.5 52 CYS B C 1
ATOM 5247 O O . CYS B 1 52 ? 21.594 -1.327 2.621 1 98.5 52 CYS B O 1
ATOM 5249 N N . LYS B 1 53 ? 23.5 -1.001 1.414 1 97.75 53 LYS B N 1
ATOM 5250 C CA . LYS B 1 53 ? 22.859 -0.261 0.328 1 97.75 53 LYS B CA 1
ATOM 5251 C C . LYS B 1 53 ? 23.078 -0.96 -1.012 1 97.75 53 LYS B C 1
ATOM 5253 O O . LYS B 1 53 ? 24.141 -1.53 -1.259 1 97.75 53 LYS B O 1
ATOM 5258 N N . LEU B 1 54 ? 22.047 -0.916 -1.83 1 98.12 54 LEU B N 1
ATOM 5259 C CA . LEU B 1 54 ? 22.141 -1.528 -3.15 1 98.12 54 LEU B CA 1
ATOM 5260 C C . LEU B 1 54 ? 22.047 -0.473 -4.246 1 98.12 54 LEU B C 1
ATOM 5262 O O . LEU B 1 54 ? 21.234 0.45 -4.156 1 98.12 54 LEU B O 1
ATOM 5266 N N . GLY B 1 55 ? 22.859 -0.569 -5.234 1 95.38 55 GLY B N 1
ATOM 5267 C CA . GLY B 1 55 ? 22.844 0.328 -6.379 1 95.38 55 GLY B CA 1
ATOM 5268 C C . GLY B 1 55 ? 23.297 1.734 -6.039 1 95.38 55 GLY B C 1
ATOM 5269 O O . GLY B 1 55 ? 24.375 1.922 -5.477 1 95.38 55 GLY B O 1
ATOM 5270 N N . ASN B 1 56 ? 22.469 2.709 -6.293 1 91.69 56 ASN B N 1
ATOM 5271 C CA . ASN B 1 56 ? 22.844 4.109 -6.121 1 91.69 56 ASN B CA 1
ATOM 5272 C C . ASN B 1 56 ? 22.172 4.723 -4.895 1 91.69 56 ASN B C 1
ATOM 5274 O O . ASN B 1 56 ? 22.062 5.945 -4.785 1 91.69 56 ASN B O 1
ATOM 5278 N N . SER B 1 57 ? 21.75 3.85 -4.008 1 91.5 57 SER B N 1
ATOM 5279 C CA . SER B 1 57 ? 21.094 4.363 -2.812 1 91.5 57 SER B CA 1
ATOM 5280 C C . SER B 1 57 ? 22.109 5.031 -1.877 1 91.5 57 SER B C 1
ATOM 5282 O O . SER B 1 57 ? 23.188 4.5 -1.642 1 91.5 57 SER B O 1
ATOM 5284 N N . MET B 1 58 ? 21.828 6.23 -1.383 1 90.75 58 MET B N 1
ATOM 5285 C CA . MET B 1 58 ? 22.641 6.91 -0.381 1 90.75 58 MET B CA 1
ATOM 5286 C C . MET B 1 58 ? 21.859 7.113 0.912 1 90.75 58 MET B C 1
ATOM 5288 O O . MET B 1 58 ? 22.234 7.938 1.748 1 90.75 58 MET B O 1
ATOM 5292 N N . ASP B 1 59 ? 20.766 6.391 1.032 1 94.25 59 ASP B N 1
ATOM 5293 C CA . ASP B 1 59 ? 19.938 6.441 2.225 1 94.25 59 ASP B CA 1
ATOM 5294 C C . ASP B 1 59 ? 20.688 5.922 3.449 1 94.25 59 ASP B C 1
ATOM 5296 O O . ASP B 1 59 ? 21.75 5.32 3.318 1 94.25 59 ASP B O 1
ATOM 5300 N N . ILE B 1 60 ? 20.297 6.301 4.613 1 96.5 60 ILE B N 1
ATOM 5301 C CA . ILE B 1 60 ? 20.828 5.785 5.867 1 96.5 60 ILE B CA 1
ATOM 5302 C C . ILE B 1 60 ? 19.703 5.184 6.703 1 96.5 60 ILE B C 1
ATOM 5304 O O . ILE B 1 60 ? 18.516 5.402 6.414 1 96.5 60 ILE B O 1
ATOM 5308 N N . SER B 1 61 ? 20.016 4.332 7.648 1 96.44 61 SER B N 1
ATOM 5309 C CA . SER B 1 61 ? 19.016 3.758 8.547 1 96.44 61 SER B CA 1
ATOM 5310 C C . SER B 1 61 ? 18.688 4.715 9.688 1 96.44 61 SER B C 1
ATOM 5312 O O . SER B 1 61 ? 19.281 5.789 9.797 1 96.44 61 SER B O 1
ATOM 5314 N N . TYR B 1 62 ? 17.688 4.273 10.562 1 96.44 62 TYR B N 1
ATOM 5315 C CA . TYR B 1 62 ? 17.312 5.102 11.703 1 96.44 62 TYR B CA 1
ATOM 5316 C C . TYR B 1 62 ? 18.484 5.312 12.641 1 96.44 62 TYR B C 1
ATOM 5318 O O . TYR B 1 62 ? 18.484 6.246 13.445 1 96.44 62 TYR B O 1
ATOM 5326 N N . LYS B 1 63 ? 19.578 4.484 12.523 1 96.25 63 LYS B N 1
ATOM 5327 C CA . LYS B 1 63 ? 20.75 4.598 13.391 1 96.25 63 LYS B CA 1
ATOM 5328 C C . LYS B 1 63 ? 21.672 5.707 12.914 1 96.25 63 LYS B C 1
ATOM 5330 O O . LYS B 1 63 ? 22.609 6.082 13.617 1 96.25 63 LYS B O 1
ATOM 5335 N N . GLY B 1 64 ? 21.438 6.234 11.75 1 95.81 64 GLY B N 1
ATOM 5336 C CA . GLY B 1 64 ? 22.203 7.363 11.258 1 95.81 64 GLY B CA 1
ATOM 5337 C C . GLY B 1 64 ? 23.422 6.945 10.461 1 95.81 64 GLY B C 1
ATOM 5338 O O . GLY B 1 64 ? 23.328 6.117 9.555 1 95.81 64 GLY B O 1
ATOM 5339 N N . LEU B 1 65 ? 24.578 7.531 10.727 1 94.62 65 LEU B N 1
ATOM 5340 C CA . LEU B 1 65 ? 25.781 7.395 9.914 1 94.62 65 LEU B CA 1
ATOM 5341 C C . LEU B 1 65 ? 26.703 6.328 10.492 1 94.62 65 LEU B C 1
ATOM 5343 O O . LEU B 1 65 ? 27.906 6.566 10.68 1 94.62 65 LEU B O 1
ATOM 5347 N N . ILE B 1 66 ? 26.203 5.172 10.641 1 95.69 66 ILE B N 1
ATOM 5348 C CA . ILE B 1 66 ? 27 4.035 11.078 1 95.69 66 ILE B CA 1
ATOM 5349 C C . ILE B 1 66 ? 27.75 3.451 9.883 1 95.69 66 ILE B C 1
ATOM 5351 O O . ILE B 1 66 ? 27.703 4.004 8.781 1 95.69 66 ILE B O 1
ATOM 5355 N N . ASN B 1 67 ? 28.516 2.324 10.094 1 97.06 67 ASN B N 1
ATOM 5356 C CA . ASN B 1 67 ? 29.172 1.637 8.984 1 97.06 67 ASN B CA 1
ATOM 5357 C C . ASN B 1 67 ? 28.172 1.304 7.871 1 97.06 67 ASN B C 1
ATOM 5359 O O . ASN B 1 67 ? 27.031 0.939 8.141 1 97.06 67 ASN B O 1
ATOM 5363 N N . SER B 1 68 ? 28.656 1.461 6.684 1 97.31 68 SER B N 1
ATOM 5364 C CA . SER B 1 68 ? 27.781 1.159 5.551 1 97.31 68 SER B CA 1
ATOM 5365 C C . SER B 1 68 ? 28.531 0.388 4.473 1 97.31 68 SER B C 1
ATOM 5367 O O . SER B 1 68 ? 29.75 0.576 4.293 1 97.31 68 SER B O 1
ATOM 5369 N N . LEU B 1 69 ? 27.922 -0.457 3.818 1 98.19 69 LEU B N 1
ATOM 5370 C CA . LEU B 1 69 ? 28.391 -1.154 2.623 1 98.19 69 LEU B CA 1
ATOM 5371 C C . LEU B 1 69 ? 27.438 -0.924 1.457 1 98.19 69 LEU B C 1
ATOM 5373 O O . LEU B 1 69 ? 26.219 -1.098 1.6 1 98.19 69 LEU B O 1
ATOM 5377 N N . ARG B 1 70 ? 27.891 -0.503 0.349 1 98 70 ARG B N 1
ATOM 5378 C CA . ARG B 1 70 ? 27.078 -0.329 -0.853 1 98 70 ARG B CA 1
ATOM 5379 C C . ARG B 1 70 ? 27.516 -1.287 -1.954 1 98 70 ARG B C 1
ATOM 5381 O O . ARG B 1 70 ? 28.703 -1.356 -2.285 1 98 70 ARG B O 1
ATOM 5388 N N . PHE B 1 71 ? 26.609 -2.059 -2.461 1 98.31 71 PHE B N 1
ATOM 5389 C CA . PHE B 1 71 ? 26.828 -2.971 -3.572 1 98.31 71 PHE B CA 1
ATOM 5390 C C . PHE B 1 71 ? 26.484 -2.311 -4.898 1 98.31 71 PHE B C 1
ATOM 5392 O O . PHE B 1 71 ? 25.344 -1.87 -5.094 1 98.31 71 PHE B O 1
ATOM 5399 N N . SER B 1 72 ? 27.422 -2.244 -5.785 1 96.88 72 SER B N 1
ATOM 5400 C CA . SER B 1 72 ? 27.219 -1.599 -7.074 1 96.88 72 SER B CA 1
ATOM 5401 C C . SER B 1 72 ? 27.656 -2.502 -8.219 1 96.88 72 SER B C 1
ATOM 5403 O O . SER B 1 72 ? 28.797 -2.961 -8.25 1 96.88 72 SER B O 1
ATOM 5405 N N . VAL B 1 73 ? 26.75 -2.768 -9.164 1 97 73 VAL B N 1
ATOM 5406 C CA . VAL B 1 73 ? 27.062 -3.586 -10.328 1 97 73 VAL B CA 1
ATOM 5407 C C . VAL B 1 73 ? 27.953 -2.793 -11.289 1 97 73 VAL B C 1
ATOM 5409 O O . VAL B 1 73 ? 27.609 -1.675 -11.68 1 97 73 VAL B O 1
ATOM 5412 N N . LYS B 1 74 ? 29.078 -3.32 -11.688 1 94.5 74 LYS B N 1
ATOM 5413 C CA . LYS B 1 74 ? 29.938 -2.682 -12.68 1 94.5 74 LYS B CA 1
ATOM 5414 C C . LYS B 1 74 ? 29.297 -2.697 -14.062 1 94.5 74 LYS B C 1
ATOM 5416 O O . LYS B 1 74 ? 28.656 -3.682 -14.438 1 94.5 74 LYS B O 1
ATOM 5421 N N . ASP B 1 75 ? 29.516 -1.635 -14.711 1 88.69 75 ASP B N 1
ATOM 5422 C CA . ASP B 1 75 ? 28.969 -1.543 -16.062 1 88.69 75 ASP B CA 1
ATOM 5423 C C . ASP B 1 75 ? 29.406 -2.727 -16.922 1 88.69 75 ASP B C 1
ATOM 5425 O O . ASP B 1 75 ? 30.562 -3.143 -16.859 1 88.69 75 ASP B O 1
ATOM 5429 N N . ASN B 1 76 ? 28.406 -3.279 -17.516 1 88.19 76 ASN B N 1
ATOM 5430 C CA . ASN B 1 76 ? 28.641 -4.395 -18.422 1 88.19 76 ASN B CA 1
ATOM 5431 C C . ASN B 1 76 ? 27.75 -4.309 -19.656 1 88.19 76 ASN B C 1
ATOM 5433 O O . ASN B 1 76 ? 26.594 -3.918 -19.562 1 88.19 76 ASN B O 1
ATOM 5437 N N . SER B 1 77 ? 28.266 -4.539 -20.828 1 88.38 77 SER B N 1
ATOM 5438 C CA . SER B 1 77 ? 27.531 -4.395 -22.078 1 88.38 77 SER B CA 1
ATOM 5439 C C . SER B 1 77 ? 26.906 -5.715 -22.516 1 88.38 77 SER B C 1
ATOM 5441 O O . SER B 1 77 ? 26.109 -5.754 -23.438 1 88.38 77 SER B O 1
ATOM 5443 N N . TYR B 1 78 ? 27.188 -6.789 -21.781 1 93.62 78 TYR B N 1
ATOM 5444 C CA . TYR B 1 78 ? 26.812 -8.109 -22.281 1 93.62 78 TYR B CA 1
ATOM 5445 C C . TYR B 1 78 ? 25.594 -8.656 -21.562 1 93.62 78 TYR B C 1
ATOM 5447 O O . TYR B 1 78 ? 24.922 -9.555 -22.062 1 93.62 78 TYR B O 1
ATOM 5455 N N . LEU B 1 79 ? 25.344 -8.234 -20.375 1 96.5 79 LEU B N 1
ATOM 5456 C CA . LEU B 1 79 ? 24.172 -8.609 -19.594 1 96.5 79 LEU B CA 1
ATOM 5457 C C . LEU B 1 79 ? 23.219 -7.426 -19.438 1 96.5 79 LEU B C 1
ATOM 5459 O O . LEU B 1 79 ? 23.641 -6.27 -19.562 1 96.5 79 LEU B O 1
ATOM 5463 N N . LYS B 1 80 ? 22.031 -7.762 -19.312 1 96.38 80 LYS B N 1
ATOM 5464 C CA . LYS B 1 80 ? 21.047 -6.68 -19.234 1 96.38 80 LYS B CA 1
ATOM 5465 C C . LYS B 1 80 ? 20.203 -6.789 -17.969 1 96.38 80 LYS B C 1
ATOM 5467 O O . LYS B 1 80 ? 20.062 -7.875 -17.406 1 96.38 80 LYS B O 1
ATOM 5472 N N . ASN B 1 81 ? 19.719 -5.613 -17.484 1 95.5 81 ASN B N 1
ATOM 5473 C CA . ASN B 1 81 ? 18.75 -5.477 -16.391 1 95.5 81 ASN B CA 1
ATOM 5474 C C . ASN B 1 81 ? 19.234 -6.188 -15.125 1 95.5 81 ASN B C 1
ATOM 5476 O O . ASN B 1 81 ? 18.484 -6.934 -14.5 1 95.5 81 ASN B O 1
ATOM 5480 N N . ILE B 1 82 ? 20.531 -6.012 -14.82 1 97.75 82 ILE B N 1
ATOM 5481 C CA . ILE B 1 82 ? 21.047 -6.59 -13.578 1 97.75 82 ILE B CA 1
ATOM 5482 C C . ILE B 1 82 ? 20.453 -5.852 -12.383 1 97.75 82 ILE B C 1
ATOM 5484 O O . ILE B 1 82 ? 20.578 -4.629 -12.273 1 97.75 82 ILE B O 1
ATOM 5488 N N . LYS B 1 83 ? 19.797 -6.562 -11.508 1 97.06 83 LYS B N 1
ATOM 5489 C CA . LYS B 1 83 ? 19.141 -5.984 -10.336 1 97.06 83 LYS B CA 1
ATOM 5490 C C . LYS B 1 83 ? 19.562 -6.695 -9.062 1 97.06 83 LYS B C 1
ATOM 5492 O O . LYS B 1 83 ? 19.688 -7.922 -9.031 1 97.06 83 LYS B O 1
ATOM 5497 N N . LEU B 1 84 ? 19.891 -5.961 -8.062 1 98.5 84 LEU B N 1
ATOM 5498 C CA . LEU B 1 84 ? 20.141 -6.469 -6.719 1 98.5 84 LEU B CA 1
ATOM 5499 C C . LEU B 1 84 ? 18.953 -6.184 -5.797 1 98.5 84 LEU B C 1
ATOM 5501 O O . LEU B 1 84 ? 18.406 -5.086 -5.812 1 98.5 84 LEU B O 1
ATOM 5505 N N . SER B 1 85 ? 18.516 -7.145 -5.031 1 98.62 85 SER B N 1
ATOM 5506 C CA . SER B 1 85 ? 17.422 -7.004 -4.062 1 98.62 85 SER B CA 1
ATOM 5507 C C . SER B 1 85 ? 17.75 -7.75 -2.77 1 98.62 85 SER B C 1
ATOM 5509 O O . SER B 1 85 ? 18.375 -8.812 -2.797 1 98.62 85 SER B O 1
ATOM 5511 N N . PHE B 1 86 ? 17.328 -7.199 -1.668 1 98.69 86 PHE B N 1
ATOM 5512 C CA . PHE B 1 86 ? 17.391 -7.965 -0.427 1 98.69 86 PHE B CA 1
ATOM 5513 C C . PHE B 1 86 ? 16.344 -9.062 -0.417 1 98.69 86 PHE B C 1
ATOM 5515 O O . PHE B 1 86 ? 15.242 -8.891 -0.952 1 98.69 86 PHE B O 1
ATOM 5522 N N . LEU B 1 87 ? 16.672 -10.164 0.12 1 98.69 87 LEU B N 1
ATOM 5523 C CA . LEU B 1 87 ? 15.648 -11.148 0.406 1 98.69 87 LEU B CA 1
ATOM 5524 C C . LEU B 1 87 ? 15.039 -10.922 1.787 1 98.69 87 LEU B C 1
ATOM 5526 O O . LEU B 1 87 ? 15.758 -10.641 2.748 1 98.69 87 LEU B O 1
ATOM 5530 N N . GLY B 1 88 ? 13.719 -10.906 1.822 1 98.25 88 GLY B N 1
ATOM 5531 C CA . GLY B 1 88 ? 13.031 -10.875 3.105 1 98.25 88 GLY B CA 1
ATOM 5532 C C . GLY B 1 88 ? 12.914 -12.25 3.744 1 98.25 88 GLY B C 1
ATOM 5533 O O . GLY B 1 88 ? 13.195 -13.266 3.104 1 98.25 88 GLY B O 1
ATOM 5534 N N . TYR B 1 89 ? 12.531 -12.258 5.016 1 98.06 89 TYR B N 1
ATOM 5535 C CA . TYR B 1 89 ? 12.406 -13.508 5.762 1 98.06 89 TYR B CA 1
ATOM 5536 C C . TYR B 1 89 ? 11 -13.672 6.316 1 98.06 89 TYR B C 1
ATOM 5538 O O . TYR B 1 89 ? 10.391 -12.711 6.781 1 98.06 89 TYR B O 1
ATOM 5546 N N . VAL B 1 90 ? 10.43 -14.797 6.191 1 98.06 90 VAL B N 1
ATOM 5547 C CA . VAL B 1 90 ? 9.109 -15.148 6.707 1 98.06 90 VAL B CA 1
ATOM 5548 C C . VAL B 1 90 ? 9.203 -16.422 7.543 1 98.06 90 VAL B C 1
ATOM 5550 O O . VAL B 1 90 ? 10.164 -17.188 7.414 1 98.06 90 VAL B O 1
ATOM 5553 N N . GLU B 1 91 ? 8.289 -16.641 8.406 1 97.38 91 GLU B N 1
ATOM 5554 C CA . GLU B 1 91 ? 8.266 -17.812 9.289 1 97.38 91 GLU B CA 1
ATOM 5555 C C . GLU B 1 91 ? 7.371 -18.906 8.719 1 97.38 91 GLU B C 1
ATOM 5557 O O . GLU B 1 91 ? 6.207 -18.656 8.398 1 97.38 91 GLU B O 1
ATOM 5562 N N . ASP B 1 92 ? 7.922 -20.094 8.547 1 96.56 92 ASP B N 1
ATOM 5563 C CA . ASP B 1 92 ? 7.113 -21.203 8.055 1 96.56 92 ASP B CA 1
ATOM 5564 C C . ASP B 1 92 ? 6.332 -21.859 9.188 1 96.56 92 ASP B C 1
ATOM 5566 O O . ASP B 1 92 ? 6.273 -21.328 10.297 1 96.56 92 ASP B O 1
ATOM 5570 N N . ASP B 1 93 ? 5.645 -22.969 8.93 1 96.75 93 ASP B N 1
ATOM 5571 C CA . ASP B 1 93 ? 4.766 -23.641 9.883 1 96.75 93 ASP B CA 1
ATOM 5572 C C . ASP B 1 93 ? 5.562 -24.234 11.047 1 96.75 93 ASP B C 1
ATOM 5574 O O . ASP B 1 93 ? 5.016 -24.453 12.125 1 96.75 93 ASP B O 1
ATOM 5578 N N . ASN B 1 94 ? 6.824 -24.484 10.852 1 95.69 94 ASN B N 1
ATOM 5579 C CA . ASN B 1 94 ? 7.691 -25.062 11.883 1 95.69 94 ASN B CA 1
ATOM 5580 C C . ASN B 1 94 ? 8.461 -23.969 12.633 1 95.69 94 ASN B C 1
ATOM 5582 O O . ASN B 1 94 ? 9.43 -24.266 13.336 1 95.69 94 ASN B O 1
ATOM 5586 N N . LYS B 1 95 ? 8.164 -22.75 12.336 1 95.44 95 LYS B N 1
ATOM 5587 C CA . LYS B 1 95 ? 8.703 -21.562 13.008 1 95.44 95 LYS B CA 1
ATOM 5588 C C . LYS B 1 95 ? 10.133 -21.281 12.555 1 95.44 95 LYS B C 1
ATOM 5590 O O . LYS B 1 95 ? 10.891 -20.594 13.25 1 95.44 95 LYS B O 1
ATOM 5595 N N . ASN B 1 96 ? 10.492 -21.891 11.438 1 96.38 96 ASN B N 1
ATOM 5596 C CA . ASN B 1 96 ? 11.758 -21.5 10.828 1 96.38 96 ASN B CA 1
ATOM 5597 C C . ASN B 1 96 ? 11.648 -20.172 10.094 1 96.38 96 ASN B C 1
ATOM 5599 O O . ASN B 1 96 ? 10.664 -19.938 9.391 1 96.38 96 ASN B O 1
ATOM 5603 N N . LEU B 1 97 ? 12.586 -19.328 10.328 1 97.38 97 LEU B N 1
ATOM 5604 C CA . LEU B 1 97 ? 12.688 -18.094 9.555 1 97.38 97 LEU B CA 1
ATOM 5605 C C . LEU B 1 97 ? 13.508 -18.297 8.289 1 97.38 97 LEU B C 1
ATOM 5607 O O . LEU B 1 97 ? 14.711 -18.578 8.367 1 97.38 97 LEU B O 1
ATOM 5611 N N . LEU B 1 98 ? 12.883 -18.219 7.172 1 97.94 98 LEU B N 1
ATOM 5612 C CA . LEU B 1 98 ? 13.578 -18.531 5.93 1 97.94 98 LEU B CA 1
ATOM 5613 C C . LEU B 1 98 ? 13.375 -17.438 4.891 1 97.94 98 LEU B C 1
ATOM 5615 O O . LEU B 1 98 ? 12.391 -16.703 4.949 1 97.94 98 LEU B O 1
ATOM 5619 N N . SER B 1 99 ? 14.312 -17.281 3.969 1 97.94 99 SER B N 1
ATOM 5620 C CA . SER B 1 99 ? 14.242 -16.25 2.93 1 97.94 99 SER B CA 1
ATOM 5621 C C . SER B 1 99 ? 13.289 -16.656 1.813 1 97.94 99 SER B C 1
ATOM 5623 O O . SER B 1 99 ? 13.273 -17.828 1.39 1 97.94 99 SER B O 1
ATOM 5625 N N . ASP B 1 100 ? 12.438 -15.656 1.351 1 98.56 100 ASP B N 1
ATOM 5626 C CA . ASP B 1 100 ? 11.562 -15.992 0.23 1 98.56 100 ASP B CA 1
ATOM 5627 C C . ASP B 1 100 ? 11.172 -14.742 -0.554 1 98.56 100 ASP B C 1
ATOM 5629 O O . ASP B 1 100 ? 11.383 -14.672 -1.768 1 98.56 100 ASP B O 1
ATOM 5633 N N . PRO B 1 101 ? 10.609 -13.711 0.088 1 98.69 101 PRO B N 1
ATOM 5634 C CA . PRO B 1 101 ? 10.242 -12.531 -0.704 1 98.69 101 PRO B CA 1
ATOM 5635 C C . PRO B 1 101 ? 11.453 -11.781 -1.247 1 98.69 101 PRO B C 1
ATOM 5637 O O . PRO B 1 101 ? 12.461 -11.648 -0.552 1 98.69 101 PRO B O 1
ATOM 5640 N N . ILE B 1 102 ? 11.469 -11.32 -2.439 1 98.75 102 ILE B N 1
ATOM 5641 C CA . ILE B 1 102 ? 12.484 -10.469 -3.057 1 98.75 102 ILE B CA 1
ATOM 5642 C C . ILE B 1 102 ? 12.07 -9.008 -2.926 1 98.75 102 ILE B C 1
ATOM 5644 O O . ILE B 1 102 ? 11.273 -8.508 -3.725 1 98.75 102 ILE B O 1
ATOM 5648 N N . LEU B 1 103 ? 12.617 -8.352 -2.01 1 98.19 103 LEU B N 1
ATOM 5649 C CA . LEU B 1 103 ? 12.109 -7.082 -1.517 1 98.19 103 LEU B CA 1
ATOM 5650 C C . LEU B 1 103 ? 12.477 -5.941 -2.461 1 98.19 103 LEU B C 1
ATOM 5652 O O . LEU B 1 103 ? 13.406 -6.07 -3.258 1 98.19 103 LEU B O 1
ATOM 5656 N N . ASN B 1 104 ? 11.773 -4.836 -2.309 1 95 104 ASN B N 1
ATOM 5657 C CA . ASN B 1 104 ? 11.977 -3.672 -3.16 1 95 104 ASN B CA 1
ATOM 5658 C C . ASN B 1 104 ? 12.953 -2.684 -2.531 1 95 104 ASN B C 1
ATOM 5660 O O . ASN B 1 104 ? 13.562 -1.875 -3.232 1 95 104 ASN B O 1
ATOM 5664 N N . ASN B 1 105 ? 13.078 -2.727 -1.244 1 94.5 105 ASN B N 1
ATOM 5665 C CA . ASN B 1 105 ? 13.93 -1.756 -0.562 1 94.5 105 ASN B CA 1
ATOM 5666 C C . ASN B 1 105 ? 15.375 -1.858 -1.024 1 94.5 105 ASN B C 1
ATOM 5668 O O . ASN B 1 105 ? 15.859 -2.951 -1.326 1 94.5 105 ASN B O 1
ATOM 5672 N N . LYS B 1 106 ? 16.047 -0.708 -1.026 1 97 106 LYS B N 1
ATOM 5673 C CA . LYS B 1 106 ? 17.438 -0.677 -1.5 1 97 106 LYS B CA 1
ATOM 5674 C C . LYS B 1 106 ? 18.406 -0.389 -0.355 1 97 106 LYS B C 1
ATOM 5676 O O . LYS B 1 106 ? 19.609 -0.333 -0.561 1 97 106 LYS B O 1
ATOM 5681 N N . THR B 1 107 ? 17.891 -0.178 0.81 1 97.5 107 THR B N 1
ATOM 5682 C CA . THR B 1 107 ? 18.688 0.023 2.014 1 97.5 107 THR B CA 1
ATOM 5683 C C . THR B 1 107 ? 18.141 -0.814 3.168 1 97.5 107 THR B C 1
ATOM 5685 O O . THR B 1 107 ? 16.938 -0.912 3.354 1 97.5 107 THR B O 1
ATOM 5688 N N . LEU B 1 108 ? 19.016 -1.449 3.875 1 98.06 108 LEU B N 1
ATOM 5689 C CA . LEU B 1 108 ? 18.625 -2.311 4.988 1 98.06 108 LEU B CA 1
ATOM 5690 C C . LEU B 1 108 ? 19.656 -2.236 6.113 1 98.06 108 LEU B C 1
ATOM 5692 O O . LEU B 1 108 ? 20.859 -2.277 5.859 1 98.06 108 LEU B O 1
ATOM 5696 N N . LEU B 1 109 ? 19.203 -2.023 7.348 1 97.94 109 LEU B N 1
ATOM 5697 C CA . LEU B 1 109 ? 20.047 -2.141 8.523 1 97.94 109 LEU B CA 1
ATOM 5698 C C . LEU B 1 109 ? 20.281 -3.604 8.891 1 97.94 109 LEU B C 1
ATOM 5700 O O . LEU B 1 109 ? 19.328 -4.348 9.117 1 97.94 109 LEU B O 1
ATOM 5704 N N . ILE B 1 110 ? 21.5 -4.055 8.883 1 98.25 110 ILE B N 1
ATOM 5705 C CA . ILE B 1 110 ? 21.844 -5.422 9.258 1 98.25 110 ILE B CA 1
ATOM 5706 C C . ILE B 1 110 ? 22.625 -5.414 10.57 1 98.25 110 ILE B C 1
ATOM 5708 O O . ILE B 1 110 ? 23.656 -4.746 10.688 1 98.25 110 ILE B O 1
ATOM 5712 N N . ASN B 1 111 ? 22.141 -6.148 11.555 1 97.25 111 ASN B N 1
ATOM 5713 C CA . ASN B 1 111 ? 22.781 -6.18 12.867 1 97.25 111 ASN B CA 1
ATOM 5714 C C . ASN B 1 111 ? 24.047 -7.035 12.852 1 97.25 111 ASN B C 1
ATOM 5716 O O . ASN B 1 111 ? 24.203 -7.895 11.984 1 97.25 111 ASN B O 1
ATOM 5720 N N . LYS B 1 112 ? 24.828 -6.816 13.859 1 97.19 112 LYS B N 1
ATOM 5721 C CA . LYS B 1 112 ? 26.094 -7.543 14.023 1 97.19 112 LYS B CA 1
ATOM 5722 C C . LYS B 1 112 ? 25.859 -9.055 14.008 1 97.19 112 LYS B C 1
ATOM 5724 O O . LYS B 1 112 ? 24.953 -9.555 14.688 1 97.19 112 LYS B O 1
ATOM 5729 N N . ASN B 1 113 ? 26.578 -9.742 13.156 1 96.44 113 ASN B N 1
ATOM 5730 C CA . ASN B 1 113 ? 26.641 -11.195 13.078 1 96.44 113 ASN B CA 1
ATOM 5731 C C . ASN B 1 113 ? 25.344 -11.789 12.516 1 96.44 113 ASN B C 1
ATOM 5733 O O . ASN B 1 113 ? 25.141 -13 12.594 1 96.44 113 ASN B O 1
ATOM 5737 N N . GLU B 1 114 ? 24.469 -10.938 12.062 1 97.06 114 GLU B N 1
ATOM 5738 C CA . GLU B 1 114 ? 23.297 -11.43 11.336 1 97.06 114 GLU B CA 1
ATOM 5739 C C . GLU B 1 114 ? 23.609 -11.602 9.852 1 97.06 114 GLU B C 1
ATOM 5741 O O . GLU B 1 114 ? 24.391 -10.844 9.281 1 97.06 114 GLU B O 1
ATOM 5746 N N . TYR B 1 115 ? 23.047 -12.617 9.289 1 97.94 115 TYR B N 1
ATOM 5747 C CA . TYR B 1 115 ? 23.25 -12.883 7.867 1 97.94 115 TYR B CA 1
ATOM 5748 C C . TYR B 1 115 ? 22.094 -12.344 7.039 1 97.94 115 TYR B C 1
ATOM 5750 O O . TYR B 1 115 ? 20.953 -12.32 7.508 1 97.94 115 TYR B O 1
ATOM 5758 N N . GLN B 1 116 ? 22.359 -11.82 5.883 1 98.44 116 GLN B N 1
ATOM 5759 C CA . GLN B 1 116 ? 21.391 -11.273 4.945 1 98.44 116 GLN B CA 1
ATOM 5760 C C . GLN B 1 116 ? 21.688 -11.734 3.52 1 98.44 116 GLN B C 1
ATOM 5762 O O . GLN B 1 116 ? 22.812 -11.57 3.029 1 98.44 116 GLN B O 1
ATOM 5767 N N . SER B 1 117 ? 20.672 -12.32 2.922 1 98.56 117 SER B N 1
ATOM 5768 C CA . SER B 1 117 ? 20.812 -12.734 1.53 1 98.56 117 SER B CA 1
ATOM 5769 C C . SER B 1 117 ? 20.453 -11.594 0.577 1 98.56 117 SER B C 1
ATOM 5771 O O . SER B 1 117 ? 19.484 -10.867 0.808 1 98.56 117 SER B O 1
ATOM 5773 N N . ILE B 1 118 ? 21.234 -11.445 -0.473 1 98.81 118 ILE B N 1
ATOM 5774 C CA . ILE B 1 118 ? 20.969 -10.531 -1.585 1 98.81 118 ILE B CA 1
ATOM 5775 C C . ILE B 1 118 ? 20.719 -11.336 -2.857 1 98.81 118 ILE B C 1
ATOM 5777 O O . ILE B 1 118 ? 21.516 -12.211 -3.217 1 98.81 118 ILE B O 1
ATOM 5781 N N . TRP B 1 119 ? 19.594 -11.133 -3.455 1 98.81 119 TRP B N 1
ATOM 5782 C CA . TRP B 1 119 ? 19.219 -11.734 -4.727 1 98.81 119 TRP B CA 1
ATOM 5783 C C . TRP B 1 119 ? 19.75 -10.922 -5.898 1 98.81 119 TRP B C 1
ATOM 5785 O O . TRP B 1 119 ? 19.516 -9.719 -5.988 1 98.81 119 TRP B O 1
ATOM 5795 N N . VAL B 1 120 ? 20.531 -11.508 -6.793 1 98.75 120 VAL B N 1
ATOM 5796 C CA . VAL B 1 120 ? 21.047 -10.867 -7.996 1 98.75 120 VAL B CA 1
ATOM 5797 C C . VAL B 1 120 ? 20.422 -11.508 -9.234 1 98.75 120 VAL B C 1
ATOM 5799 O O . VAL B 1 120 ? 20.547 -12.719 -9.438 1 98.75 120 VAL B O 1
ATOM 5802 N N . GLU B 1 121 ? 19.781 -10.742 -10.047 1 98.56 121 GLU B N 1
ATOM 5803 C CA . GLU B 1 121 ? 19.141 -11.297 -11.234 1 98.56 121 GLU B CA 1
ATOM 5804 C C . GLU B 1 121 ? 19.484 -10.477 -12.477 1 98.56 121 GLU B C 1
ATOM 5806 O O . GLU B 1 121 ? 19.938 -9.336 -12.367 1 98.56 121 GLU B O 1
ATOM 5811 N N . GLY B 1 122 ? 19.344 -10.992 -13.633 1 97.69 122 GLY B N 1
ATOM 5812 C CA . GLY B 1 122 ? 19.562 -10.391 -14.938 1 97.69 122 GLY B CA 1
ATOM 5813 C C . GLY B 1 122 ? 19.188 -11.312 -16.094 1 97.69 122 GLY B C 1
ATOM 5814 O O . GLY B 1 122 ? 18.5 -12.312 -15.891 1 97.69 122 GLY B O 1
ATOM 5815 N N . PHE B 1 123 ? 19.516 -10.922 -17.281 1 97.12 123 PHE B N 1
ATOM 5816 C CA . PHE B 1 123 ? 19.297 -11.836 -18.406 1 97.12 123 PHE B CA 1
ATOM 5817 C C . PHE B 1 123 ? 20.375 -11.648 -19.469 1 97.12 123 PHE B C 1
ATOM 5819 O O . PHE B 1 123 ? 21.031 -10.609 -19.516 1 97.12 123 PHE B O 1
ATOM 5826 N N . VAL B 1 124 ? 20.594 -12.664 -20.25 1 97.94 124 VAL B N 1
ATOM 5827 C CA . VAL B 1 124 ? 21.469 -12.656 -21.406 1 97.94 124 VAL B CA 1
ATOM 5828 C C . VAL B 1 124 ? 20.688 -12.211 -22.656 1 97.94 124 VAL B C 1
ATOM 5830 O O . VAL B 1 124 ? 19.656 -12.789 -22.984 1 97.94 124 VAL B O 1
ATOM 5833 N N . PRO B 1 125 ? 21.172 -11.227 -23.328 1 96.75 125 PRO B N 1
ATOM 5834 C CA . PRO B 1 125 ? 20.469 -10.82 -24.547 1 96.75 125 PRO B CA 1
ATOM 5835 C C . PRO B 1 125 ? 20.375 -11.945 -25.578 1 96.75 125 PRO B C 1
ATOM 5837 O O . PRO B 1 125 ? 21.328 -12.727 -25.734 1 96.75 125 PRO B O 1
ATOM 5840 N N . ASN B 1 126 ? 19.344 -11.961 -26.344 1 94.81 126 ASN B N 1
ATOM 5841 C CA . ASN B 1 126 ? 19.094 -13.008 -27.328 1 94.81 126 ASN B CA 1
ATOM 5842 C C . ASN B 1 126 ? 20.141 -13 -28.438 1 94.81 126 ASN B C 1
ATOM 5844 O O . ASN B 1 126 ? 20.438 -14.039 -29.031 1 94.81 126 ASN B O 1
ATOM 5848 N N . ASP B 1 127 ? 20.688 -11.859 -28.719 1 92.88 127 ASP B N 1
ATOM 5849 C CA . ASP B 1 127 ? 21.594 -11.703 -29.844 1 92.88 127 ASP B CA 1
ATOM 5850 C C . ASP B 1 127 ? 23.047 -11.68 -29.359 1 92.88 127 ASP B C 1
ATOM 5852 O O . ASP B 1 127 ? 23.938 -11.203 -30.078 1 92.88 127 ASP B O 1
ATOM 5856 N N . SER B 1 128 ? 23.25 -12.141 -28.203 1 94.25 128 SER B N 1
ATOM 5857 C CA . SER B 1 128 ? 24.625 -12.148 -27.688 1 94.25 128 SER B CA 1
ATOM 5858 C C . SER B 1 128 ? 25.547 -12.922 -28.609 1 94.25 128 SER B C 1
ATOM 5860 O O . SER B 1 128 ? 25.203 -14 -29.094 1 94.25 128 SER B O 1
ATOM 5862 N N . ASN B 1 129 ? 26.812 -12.375 -28.875 1 93.5 129 ASN B N 1
ATOM 5863 C CA . ASN B 1 129 ? 27.766 -13.023 -29.766 1 93.5 129 ASN B CA 1
ATOM 5864 C C . ASN B 1 129 ? 29.016 -13.453 -29.016 1 93.5 129 ASN B C 1
ATOM 5866 O O . ASN B 1 129 ? 30 -13.859 -29.641 1 93.5 129 ASN B O 1
ATOM 5870 N N . ILE B 1 130 ? 28.938 -13.438 -27.703 1 94.56 130 ILE B N 1
ATOM 5871 C CA . ILE B 1 130 ? 30.109 -13.828 -26.922 1 94.56 130 ILE B CA 1
ATOM 5872 C C . ILE B 1 130 ? 29.859 -15.172 -26.234 1 94.56 130 ILE B C 1
ATOM 5874 O O . ILE B 1 130 ? 28.703 -15.578 -26.062 1 94.56 130 ILE B O 1
ATOM 5878 N N . SER B 1 131 ? 30.984 -15.812 -25.859 1 95.56 131 SER B N 1
ATOM 5879 C CA . SER B 1 131 ? 30.859 -17.141 -25.25 1 95.56 131 SER B CA 1
ATOM 5880 C C . SER B 1 131 ? 31.109 -17.078 -23.75 1 95.56 131 SER B C 1
ATOM 5882 O O . SER B 1 131 ? 30.797 -18.031 -23.031 1 95.56 131 SER B O 1
ATOM 5884 N N . ASN B 1 132 ? 31.719 -16.062 -23.297 1 96.56 132 ASN B N 1
ATOM 5885 C CA . ASN B 1 132 ? 32 -15.898 -21.875 1 96.56 132 ASN B CA 1
ATOM 5886 C C . ASN B 1 132 ? 31.984 -14.43 -21.469 1 96.56 132 ASN B C 1
ATOM 5888 O O . ASN B 1 132 ? 32.281 -13.555 -22.266 1 96.56 132 ASN B O 1
ATOM 5892 N N . THR B 1 133 ? 31.594 -14.172 -20.281 1 96.88 133 THR B N 1
ATOM 5893 C CA . THR B 1 133 ? 31.641 -12.844 -19.688 1 96.88 133 THR B CA 1
ATOM 5894 C C . THR B 1 133 ? 31.719 -12.945 -18.172 1 96.88 133 THR B C 1
ATOM 5896 O O . THR B 1 133 ? 31.719 -14.039 -17.609 1 96.88 133 THR B O 1
ATOM 5899 N N . THR B 1 134 ? 31.969 -11.891 -17.516 1 97 134 THR B N 1
ATOM 5900 C CA . THR B 1 134 ? 32.062 -11.836 -16.062 1 97 134 THR B CA 1
ATOM 5901 C C . THR B 1 134 ? 31.172 -10.727 -15.5 1 97 134 THR B C 1
ATOM 5903 O O . THR B 1 134 ? 31.203 -9.602 -16 1 97 134 THR B O 1
ATOM 5906 N N . LEU B 1 135 ? 30.281 -11.047 -14.594 1 97.94 135 LEU B N 1
ATOM 5907 C CA . LEU B 1 135 ? 29.531 -10.055 -13.828 1 97.94 135 LEU B CA 1
ATOM 5908 C C . LEU B 1 135 ? 30.312 -9.625 -12.586 1 97.94 135 LEU B C 1
ATOM 5910 O O . LEU B 1 135 ? 30.75 -10.477 -11.797 1 97.94 135 LEU B O 1
ATOM 5914 N N . GLU B 1 136 ? 30.562 -8.391 -12.469 1 97.81 136 GLU B N 1
ATOM 5915 C CA . GLU B 1 136 ? 31.344 -7.875 -11.359 1 97.81 136 GLU B CA 1
ATOM 5916 C C . GLU B 1 136 ? 30.531 -6.914 -10.5 1 97.81 136 GLU B C 1
ATOM 5918 O O . GLU B 1 136 ? 29.844 -6.027 -11.023 1 97.81 136 GLU B O 1
ATOM 5923 N N . ILE B 1 137 ? 30.531 -7.082 -9.18 1 98.12 137 ILE B N 1
ATOM 5924 C CA . ILE B 1 137 ? 29.844 -6.238 -8.203 1 98.12 137 ILE B CA 1
ATOM 5925 C C . ILE B 1 137 ? 30.875 -5.668 -7.223 1 98.12 137 ILE B C 1
ATOM 5927 O O . ILE B 1 137 ? 31.516 -6.414 -6.484 1 98.12 137 ILE B O 1
ATOM 5931 N N . ASP B 1 138 ? 31.031 -4.367 -7.211 1 97.44 138 ASP B N 1
ATOM 5932 C CA . ASP B 1 138 ? 31.938 -3.699 -6.277 1 97.44 138 ASP B CA 1
ATOM 5933 C C . ASP B 1 138 ? 31.234 -3.416 -4.949 1 97.44 138 ASP B C 1
ATOM 5935 O O . ASP B 1 138 ? 30.062 -3.033 -4.93 1 97.44 138 ASP B O 1
ATOM 5939 N N . ILE B 1 139 ? 31.875 -3.652 -3.875 1 98 139 ILE B N 1
ATOM 5940 C CA . ILE B 1 139 ? 31.391 -3.344 -2.533 1 98 139 ILE B CA 1
ATOM 5941 C C . ILE B 1 139 ? 32.156 -2.145 -1.973 1 98 139 ILE B C 1
ATOM 5943 O O . ILE B 1 139 ? 33.375 -2.215 -1.771 1 98 139 ILE B O 1
ATOM 5947 N N . TYR B 1 140 ? 31.438 -1.077 -1.75 1 97.56 140 TYR B N 1
ATOM 5948 C CA . TYR B 1 140 ? 32.031 0.135 -1.187 1 97.56 140 TYR B CA 1
ATOM 5949 C C . TYR B 1 140 ? 31.766 0.224 0.311 1 97.56 140 TYR B C 1
ATOM 5951 O O . TYR B 1 140 ? 30.656 -0.079 0.77 1 97.56 140 TYR B O 1
ATOM 5959 N N . GLU B 1 141 ? 32.75 0.542 1.073 1 97.44 141 GLU B N 1
ATOM 5960 C CA . GLU B 1 141 ? 32.562 0.775 2.504 1 97.44 141 GLU B CA 1
ATOM 5961 C C . GLU B 1 141 ? 32.688 2.26 2.84 1 97.44 141 GLU B C 1
ATOM 5963 O O . GLU B 1 141 ? 33.438 2.992 2.18 1 97.44 141 GLU B O 1
ATOM 5968 N N . SER B 1 142 ? 31.875 2.697 3.746 1 95.81 142 SER B N 1
ATOM 5969 C CA . SER B 1 142 ? 31.969 4.059 4.262 1 95.81 142 SER B CA 1
ATOM 5970 C C . SER B 1 142 ? 31.484 4.137 5.711 1 95.81 142 SER B C 1
ATOM 5972 O O . SER B 1 142 ? 30.781 3.244 6.184 1 95.81 142 SER B O 1
ATOM 5974 N N . LYS B 1 143 ? 31.891 5.16 6.441 1 93.75 143 LYS B N 1
ATOM 5975 C CA . LYS B 1 143 ? 31.438 5.516 7.785 1 93.75 143 LYS B CA 1
ATOM 5976 C C . LYS B 1 143 ? 31.438 7.027 7.98 1 93.75 143 LYS B C 1
ATOM 5978 O O . LYS B 1 143 ? 32.312 7.73 7.445 1 93.75 143 LYS B O 1
ATOM 5983 N N . ASP B 1 144 ? 30.406 7.496 8.781 1 94.31 144 ASP B N 1
ATOM 5984 C CA . ASP B 1 144 ? 30.281 8.93 9.039 1 94.31 144 ASP B CA 1
ATOM 5985 C C . ASP B 1 144 ? 30.266 9.711 7.727 1 94.31 144 ASP B C 1
ATOM 5987 O O . ASP B 1 144 ? 29.547 9.359 6.793 1 94.31 144 ASP B O 1
ATOM 5991 N N . TYR B 1 145 ? 31.047 10.773 7.648 1 95.81 145 TYR B N 1
ATOM 5992 C CA . TYR B 1 145 ? 31.031 11.617 6.465 1 95.81 145 TYR B CA 1
ATOM 5993 C C . TYR B 1 145 ? 32.25 11.336 5.578 1 95.81 145 TYR B C 1
ATOM 5995 O O . TYR B 1 145 ? 32.594 12.164 4.734 1 95.81 145 TYR B O 1
ATOM 6003 N N . LEU B 1 146 ? 32.844 10.148 5.727 1 95.56 146 LEU B N 1
ATOM 6004 C CA . LEU B 1 146 ? 34 9.789 4.941 1 95.56 146 LEU B CA 1
ATOM 6005 C C . LEU B 1 146 ? 33.625 9.328 3.547 1 95.56 146 LEU B C 1
ATOM 6007 O O . LEU B 1 146 ? 32.562 8.719 3.369 1 95.56 146 LEU B O 1
ATOM 6011 N N . LYS B 1 147 ? 34.5 9.523 2.584 1 95.62 147 LYS B N 1
ATOM 6012 C CA . LYS B 1 147 ? 34.281 9.039 1.22 1 95.62 147 LYS B CA 1
ATOM 6013 C C . LYS B 1 147 ? 34.312 7.516 1.167 1 95.62 147 LYS B C 1
ATOM 6015 O O . LYS B 1 147 ? 35.094 6.867 1.854 1 95.62 147 LYS B O 1
ATOM 6020 N N . GLU B 1 148 ? 33.438 6.969 0.348 1 96.88 148 GLU B N 1
ATOM 6021 C CA . GLU B 1 148 ? 33.406 5.531 0.105 1 96.88 148 GLU B CA 1
ATOM 6022 C C . GLU B 1 148 ? 34.719 5.035 -0.453 1 96.88 148 GLU B C 1
ATOM 6024 O O . GLU B 1 148 ? 35.375 5.734 -1.232 1 96.88 148 GLU B O 1
ATOM 6029 N N . LYS B 1 149 ? 35.094 3.895 -0.089 1 96.38 149 LYS B N 1
ATOM 6030 C CA . LYS B 1 149 ? 36.25 3.186 -0.661 1 96.38 149 LYS B CA 1
ATOM 6031 C C . LYS B 1 149 ? 35.875 1.75 -1.022 1 96.38 149 LYS B C 1
ATOM 6033 O O . LYS B 1 149 ? 35.031 1.133 -0.361 1 96.38 149 LYS B O 1
ATOM 6038 N N . ILE B 1 150 ? 36.438 1.203 -2.014 1 96.25 150 ILE B N 1
ATOM 6039 C CA . ILE B 1 150 ? 36.188 -0.175 -2.41 1 96.25 150 ILE B CA 1
ATOM 6040 C C . ILE B 1 150 ? 36.75 -1.132 -1.362 1 96.25 150 ILE B C 1
ATOM 6042 O O . ILE B 1 150 ? 37.938 -1.085 -1.043 1 96.25 150 ILE B O 1
ATOM 6046 N N . LEU B 1 151 ? 35.906 -1.852 -0.827 1 96.38 151 LEU B N 1
ATOM 6047 C CA . LEU B 1 151 ? 36.281 -2.869 0.146 1 96.38 151 LEU B CA 1
ATOM 6048 C C . LEU B 1 151 ? 36.625 -4.184 -0.547 1 96.38 151 LEU B C 1
ATOM 6050 O O . LEU B 1 151 ? 37.594 -4.863 -0.161 1 96.38 151 LEU B O 1
ATOM 6054 N N . SER B 1 152 ? 35.812 -4.574 -1.463 1 95.12 152 SER B N 1
ATOM 6055 C CA . SER B 1 152 ? 35.906 -5.852 -2.16 1 95.12 152 SER B CA 1
ATOM 6056 C C . SER B 1 152 ? 35.156 -5.832 -3.48 1 95.12 152 SER B C 1
ATOM 6058 O O . SER B 1 152 ? 34.406 -4.883 -3.762 1 95.12 152 SER B O 1
ATOM 6060 N N . SER B 1 153 ? 35.438 -6.797 -4.34 1 96.62 153 SER B N 1
ATOM 6061 C CA . SER B 1 153 ? 34.688 -7.012 -5.582 1 96.62 153 SER B CA 1
ATOM 6062 C C . SER B 1 153 ? 34.312 -8.477 -5.742 1 96.62 153 SER B C 1
ATOM 6064 O O . SER B 1 153 ? 35.125 -9.375 -5.52 1 96.62 153 SER B O 1
ATOM 6066 N N . ILE B 1 154 ? 33.094 -8.68 -6.043 1 98 154 ILE B N 1
ATOM 6067 C CA . ILE B 1 154 ? 32.594 -10.023 -6.301 1 98 154 ILE B CA 1
ATOM 6068 C C . ILE B 1 154 ? 32.531 -10.273 -7.805 1 98 154 ILE B C 1
ATOM 6070 O O . ILE B 1 154 ? 32.031 -9.445 -8.562 1 98 154 ILE B O 1
ATOM 6074 N N . LYS B 1 155 ? 33.062 -11.391 -8.234 1 97.44 155 LYS B N 1
ATOM 6075 C CA . LYS B 1 155 ? 33.062 -11.766 -9.641 1 97.44 155 LYS B CA 1
ATOM 6076 C C . LYS B 1 155 ? 32.344 -13.094 -9.852 1 97.44 155 LYS B C 1
ATOM 6078 O O . LYS B 1 155 ? 32.531 -14.047 -9.094 1 97.44 155 LYS B O 1
ATOM 6083 N N . VAL B 1 156 ? 31.484 -13.117 -10.781 1 97.94 156 VAL B N 1
ATOM 6084 C CA . VAL B 1 156 ? 30.797 -14.336 -11.18 1 97.94 156 VAL B CA 1
ATOM 6085 C C . VAL B 1 156 ? 31 -14.586 -12.672 1 97.94 156 VAL B C 1
ATOM 6087 O O . VAL B 1 156 ? 30.609 -13.766 -13.508 1 97.94 156 VAL B O 1
ATOM 6090 N N . ASN B 1 157 ? 31.641 -15.688 -13.016 1 97 157 ASN B N 1
ATOM 6091 C CA . ASN B 1 157 ? 31.891 -16.047 -14.414 1 97 157 ASN B CA 1
ATOM 6092 C C . ASN B 1 157 ? 30.641 -16.656 -15.047 1 97 157 ASN B C 1
ATOM 6094 O O . ASN B 1 157 ? 29.953 -17.469 -14.43 1 97 157 ASN B O 1
ATOM 6098 N N . ILE B 1 158 ? 30.391 -16.234 -16.281 1 97.81 158 ILE B N 1
ATOM 6099 C CA . ILE B 1 158 ? 29.188 -16.688 -16.984 1 97.81 158 ILE B CA 1
ATOM 6100 C C . ILE B 1 158 ? 29.562 -17.234 -18.359 1 97.81 158 ILE B C 1
ATOM 6102 O O . ILE B 1 158 ? 30.141 -16.516 -19.188 1 97.81 158 ILE B O 1
ATOM 6106 N N . GLU B 1 159 ? 29.328 -18.438 -18.594 1 97.69 159 GLU B N 1
ATOM 6107 C CA . GLU B 1 159 ? 29.422 -19.062 -19.922 1 97.69 159 GLU B CA 1
ATOM 6108 C C . GLU B 1 159 ? 28.109 -18.938 -20.688 1 97.69 159 GLU B C 1
ATOM 6110 O O . GLU B 1 159 ? 27.047 -19.188 -20.141 1 97.69 159 GLU B O 1
ATOM 6115 N N . ILE B 1 160 ? 28.156 -18.5 -21.922 1 97.31 160 ILE B N 1
ATOM 6116 C CA . ILE B 1 160 ? 26.969 -18.359 -22.75 1 97.31 160 ILE B CA 1
ATOM 6117 C C . ILE B 1 160 ? 26.922 -19.469 -23.781 1 97.31 160 ILE B C 1
ATOM 6119 O O . ILE B 1 160 ? 27.781 -19.547 -24.656 1 97.31 160 ILE B O 1
ATOM 6123 N N . LEU B 1 161 ? 25.953 -20.266 -23.703 1 96.12 161 LEU B N 1
ATOM 6124 C CA . LEU B 1 161 ? 25.766 -21.422 -24.578 1 96.12 161 LEU B CA 1
ATOM 6125 C C . LEU B 1 161 ? 25.031 -21.016 -25.859 1 96.12 161 LEU B C 1
ATOM 6127 O O . LEU B 1 161 ? 24.25 -20.062 -25.844 1 96.12 161 LEU B O 1
ATOM 6131 N N . ASN B 1 162 ? 25.266 -21.766 -26.875 1 92.12 162 ASN B N 1
ATOM 6132 C CA . ASN B 1 162 ? 24.797 -21.359 -28.188 1 92.12 162 ASN B CA 1
ATOM 6133 C C . ASN B 1 162 ? 23.391 -21.891 -28.453 1 92.12 162 ASN B C 1
ATOM 6135 O O . ASN B 1 162 ? 23.141 -22.547 -29.469 1 92.12 162 ASN B O 1
ATOM 6139 N N . ILE B 1 163 ? 22.422 -21.641 -27.656 1 94 163 ILE B N 1
ATOM 6140 C CA . ILE B 1 163 ? 20.984 -21.844 -27.812 1 94 163 ILE B CA 1
ATOM 6141 C C . ILE B 1 163 ? 20.25 -20.547 -27.422 1 94 163 ILE B C 1
ATOM 6143 O O . ILE B 1 163 ? 20.609 -19.891 -26.453 1 94 163 ILE B O 1
ATOM 6147 N N . SER B 1 164 ? 19.438 -20.156 -28.281 1 95.19 164 SER B N 1
ATOM 6148 C CA . SER B 1 164 ? 18.609 -18.984 -28.016 1 95.19 164 SER B CA 1
ATOM 6149 C C . SER B 1 164 ? 17.188 -19.391 -27.641 1 95.19 164 SER B C 1
ATOM 6151 O O . SER B 1 164 ? 16.562 -20.234 -28.297 1 95.19 164 SER B O 1
ATOM 6153 N N . ILE B 1 165 ? 16.719 -18.891 -26.594 1 96.06 165 ILE B N 1
ATOM 6154 C CA . ILE B 1 165 ? 15.352 -19.203 -26.188 1 96.06 165 ILE B CA 1
ATOM 6155 C C . ILE B 1 165 ? 14.516 -17.922 -26.188 1 96.06 165 ILE B C 1
ATOM 6157 O O . ILE B 1 165 ? 15.031 -16.828 -25.938 1 96.06 165 ILE B O 1
ATOM 6161 N N . PRO B 1 166 ? 13.234 -18.016 -26.469 1 95.56 166 PRO B N 1
ATOM 6162 C CA . PRO B 1 166 ? 12.344 -16.859 -26.344 1 95.56 166 PRO B CA 1
ATOM 6163 C C . PRO B 1 166 ? 12.102 -16.469 -24.891 1 95.56 166 PRO B C 1
ATOM 6165 O O . PRO B 1 166 ? 12.617 -17.109 -23.969 1 95.56 166 PRO B O 1
ATOM 6168 N N . LYS B 1 167 ? 11.312 -15.359 -24.688 1 94.69 167 LYS B N 1
ATOM 6169 C CA . LYS B 1 167 ? 10.938 -14.922 -23.344 1 94.69 167 LYS B CA 1
ATOM 6170 C C . LYS B 1 167 ? 10.039 -15.961 -22.672 1 94.69 167 LYS B C 1
ATOM 6172 O O . LYS B 1 167 ? 9.273 -16.656 -23.328 1 94.69 167 LYS B O 1
ATOM 6177 N N . ILE B 1 168 ? 10.094 -16.016 -21.422 1 97 168 ILE B N 1
ATOM 6178 C CA . ILE B 1 168 ? 9.305 -16.953 -20.641 1 97 168 ILE B CA 1
ATOM 6179 C C . ILE B 1 168 ? 7.82 -16.766 -20.938 1 97 168 ILE B C 1
ATOM 6181 O O . ILE B 1 168 ? 7.059 -17.719 -20.984 1 97 168 ILE B O 1
ATOM 6185 N N . SER B 1 169 ? 7.391 -15.516 -21.172 1 95.44 169 SER B N 1
ATOM 6186 C CA . SER B 1 169 ? 5.992 -15.188 -21.438 1 95.44 169 SER B CA 1
ATOM 6187 C C . SER B 1 169 ? 5.512 -15.828 -22.734 1 95.44 169 SER B C 1
ATOM 6189 O O . SER B 1 169 ? 4.305 -15.93 -22.969 1 95.44 169 SER B O 1
ATOM 6191 N N . GLU B 1 170 ? 6.43 -16.281 -23.594 1 95.44 170 GLU B N 1
ATOM 6192 C CA . GLU B 1 170 ? 6.105 -16.875 -24.875 1 95.44 170 GLU B CA 1
ATOM 6193 C C . GLU B 1 170 ? 6.25 -18.406 -24.828 1 95.44 170 GLU B C 1
ATOM 6195 O O . GLU B 1 170 ? 6.145 -19.078 -25.859 1 95.44 170 GLU B O 1
ATOM 6200 N N . SER B 1 171 ? 6.48 -18.922 -23.672 1 96.19 171 SER B N 1
ATOM 6201 C CA . SER B 1 171 ? 6.684 -20.359 -23.5 1 96.19 171 SER B CA 1
ATOM 6202 C C . SER B 1 171 ? 5.434 -21.141 -23.875 1 96.19 171 SER B C 1
ATOM 6204 O O . SER B 1 171 ? 4.312 -20.641 -23.734 1 96.19 171 SER B O 1
ATOM 6206 N N . ASP B 1 172 ? 5.59 -22.391 -24.344 1 95 172 ASP B N 1
ATOM 6207 C CA . ASP B 1 172 ? 4.465 -23.281 -24.609 1 95 172 ASP B CA 1
ATOM 6208 C C . ASP B 1 172 ? 4.078 -24.062 -23.359 1 95 172 ASP B C 1
ATOM 6210 O O . ASP B 1 172 ? 3.127 -24.844 -23.391 1 95 172 ASP B O 1
ATOM 6214 N N . PHE B 1 173 ? 4.891 -23.891 -22.297 1 98.06 173 PHE B N 1
ATOM 6215 C CA . PHE B 1 173 ? 4.52 -24.5 -21.031 1 98.06 173 PHE B CA 1
ATOM 6216 C C . PHE B 1 173 ? 3.156 -24 -20.562 1 98.06 173 PHE B C 1
ATOM 6218 O O . PHE B 1 173 ? 2.963 -22.812 -20.359 1 98.06 173 PHE B O 1
ATOM 6225 N N . PHE B 1 174 ? 2.174 -24.906 -20.438 1 97.94 174 PHE B N 1
ATOM 6226 C CA . PHE B 1 174 ? 0.806 -24.531 -20.094 1 97.94 174 PHE B CA 1
ATOM 6227 C C . PHE B 1 174 ? 0.657 -24.297 -18.594 1 97.94 174 PHE B C 1
ATOM 6229 O O . PHE B 1 174 ? 0.224 -25.188 -17.859 1 97.94 174 PHE B O 1
ATOM 6236 N N . LEU B 1 175 ? 0.954 -23.078 -18.188 1 98.56 175 LEU B N 1
ATOM 6237 C CA . LEU B 1 175 ? 0.879 -22.719 -16.781 1 98.56 175 LEU B CA 1
ATOM 6238 C C . LEU B 1 175 ? -0.504 -22.172 -16.438 1 98.56 175 LEU B C 1
ATOM 6240 O O . LEU B 1 175 ? -0.982 -21.234 -17.062 1 98.56 175 LEU B O 1
ATOM 6244 N N . ASP B 1 176 ? -1.162 -22.844 -15.5 1 98.19 176 ASP B N 1
ATOM 6245 C CA . ASP B 1 176 ? -2.496 -22.484 -15.039 1 98.19 176 ASP B CA 1
ATOM 6246 C C . ASP B 1 176 ? -2.492 -22.172 -13.539 1 98.19 176 ASP B C 1
ATOM 6248 O O . ASP B 1 176 ? -2.584 -23.078 -12.711 1 98.19 176 ASP B O 1
ATOM 6252 N N . LEU B 1 177 ? -2.449 -20.891 -13.203 1 98.38 177 LEU B N 1
ATOM 6253 C CA . LEU B 1 177 ? -2.52 -20.453 -11.812 1 98.38 177 LEU B CA 1
ATOM 6254 C C . LEU B 1 177 ? -3.791 -19.656 -11.562 1 98.38 177 LEU B C 1
ATOM 6256 O O . LEU B 1 177 ? -4.051 -18.656 -12.25 1 98.38 177 LEU B O 1
ATOM 6260 N N . TRP B 1 178 ? -4.559 -20.078 -10.586 1 97.94 178 TRP B N 1
ATOM 6261 C CA . TRP B 1 178 ? -5.852 -19.438 -10.336 1 97.94 178 TRP B CA 1
ATOM 6262 C C . TRP B 1 178 ? -5.676 -18.047 -9.742 1 97.94 178 TRP B C 1
ATOM 6264 O O . TRP B 1 178 ? -4.797 -17.828 -8.906 1 97.94 178 TRP B O 1
ATOM 6274 N N . GLN B 1 179 ? -6.473 -17.078 -10.211 1 98.44 179 GLN B N 1
ATOM 6275 C CA . GLN B 1 179 ? -6.422 -15.664 -9.812 1 98.44 179 GLN B CA 1
ATOM 6276 C C . GLN B 1 179 ? -7.539 -15.328 -8.836 1 98.44 179 GLN B C 1
ATOM 6278 O O . GLN B 1 179 ? -8.656 -15.844 -8.953 1 98.44 179 GLN B O 1
ATOM 6283 N N . HIS B 1 180 ? -7.27 -14.469 -7.812 1 98 180 HIS B N 1
ATOM 6284 C CA . HIS B 1 180 ? -8.219 -14.117 -6.762 1 98 180 HIS B CA 1
ATOM 6285 C C . HIS B 1 180 ? -8.344 -12.602 -6.621 1 98 180 HIS B C 1
ATOM 6287 O O . HIS B 1 180 ? -7.945 -12.031 -5.605 1 98 180 HIS B O 1
ATOM 6293 N N . PRO B 1 181 ? -9.031 -11.938 -7.539 1 98.19 181 PRO B N 1
ATOM 6294 C CA . PRO B 1 181 ? -9.078 -10.477 -7.582 1 98.19 181 PRO B CA 1
ATOM 6295 C C . PRO B 1 181 ? -9.703 -9.867 -6.332 1 98.19 181 PRO B C 1
ATOM 6297 O O . PRO B 1 181 ? -9.305 -8.781 -5.902 1 98.19 181 PRO B O 1
ATOM 6300 N N . SER B 1 182 ? -10.727 -10.484 -5.719 1 97.75 182 SER B N 1
ATOM 6301 C CA . SER B 1 182 ? -11.328 -9.906 -4.523 1 97.75 182 SER B CA 1
ATOM 6302 C C . SER B 1 182 ? -10.336 -9.852 -3.369 1 97.75 182 SER B C 1
ATOM 6304 O O . SER B 1 182 ? -10.297 -8.867 -2.625 1 97.75 182 SER B O 1
ATOM 6306 N N . ASN B 1 183 ? -9.578 -10.891 -3.205 1 97.75 183 ASN B N 1
ATOM 6307 C CA . ASN B 1 183 ? -8.531 -10.891 -2.189 1 97.75 183 ASN B CA 1
ATOM 6308 C C . ASN B 1 183 ? -7.52 -9.766 -2.424 1 97.75 183 ASN B C 1
ATOM 6310 O O . ASN B 1 183 ? -7.035 -9.148 -1.473 1 97.75 183 ASN B O 1
ATOM 6314 N N . TRP B 1 184 ? -7.219 -9.492 -3.73 1 98.5 184 TRP B N 1
ATOM 6315 C CA . TRP B 1 184 ? -6.285 -8.422 -4.074 1 98.5 184 TRP B CA 1
ATOM 6316 C C . TRP B 1 184 ? -6.828 -7.066 -3.637 1 98.5 184 TRP B C 1
ATOM 6318 O O . TRP B 1 184 ? -6.07 -6.203 -3.189 1 98.5 184 TRP B O 1
ATOM 6328 N N . ALA B 1 185 ? -8.133 -6.875 -3.738 1 98.12 185 ALA B N 1
ATOM 6329 C CA . ALA B 1 185 ? -8.758 -5.637 -3.271 1 98.12 185 ALA B CA 1
ATOM 6330 C C . ALA B 1 185 ? -8.711 -5.543 -1.749 1 98.12 185 ALA B C 1
ATOM 6332 O O . ALA B 1 185 ? -8.336 -4.504 -1.198 1 98.12 185 ALA B O 1
ATOM 6333 N N . ARG B 1 186 ? -9.031 -6.609 -1.07 1 97.38 186 ARG B N 1
ATOM 6334 C CA . ARG B 1 186 ? -9.125 -6.633 0.386 1 97.38 186 ARG B CA 1
ATOM 6335 C C . ARG B 1 186 ? -7.754 -6.398 1.021 1 97.38 186 ARG B C 1
ATOM 6337 O O . ARG B 1 186 ? -7.652 -5.734 2.055 1 97.38 186 ARG B O 1
ATOM 6344 N N . MET B 1 187 ? -6.723 -6.934 0.366 1 97.5 187 MET B N 1
ATOM 6345 C CA . MET B 1 187 ? -5.371 -6.781 0.899 1 97.5 187 MET B CA 1
ATOM 6346 C C . MET B 1 187 ? -5 -5.305 1.023 1 97.5 187 MET B C 1
ATOM 6348 O O . MET B 1 187 ? -4.262 -4.922 1.93 1 97.5 187 MET B O 1
ATOM 6352 N N . TYR B 1 188 ? -5.555 -4.461 0.171 1 97.81 188 TYR B N 1
ATOM 6353 C CA . TYR B 1 188 ? -5.156 -3.057 0.118 1 97.81 188 TYR B CA 1
ATOM 6354 C C . TYR B 1 188 ? -6.289 -2.152 0.591 1 97.81 188 TYR B C 1
ATOM 6356 O O . TYR B 1 188 ? -6.184 -0.926 0.513 1 97.81 188 TYR B O 1
ATOM 6364 N N . ASP B 1 189 ? -7.414 -2.76 1.014 1 96.44 189 ASP B N 1
ATOM 6365 C CA . ASP B 1 189 ? -8.562 -2.027 1.536 1 96.44 189 ASP B CA 1
ATOM 6366 C C . ASP B 1 189 ? -9.125 -1.069 0.489 1 96.44 189 ASP B C 1
ATOM 6368 O O . ASP B 1 189 ? -9.328 0.114 0.769 1 96.44 189 ASP B O 1
ATOM 6372 N N . VAL B 1 190 ? -9.297 -1.54 -0.713 1 97.19 190 VAL B N 1
ATOM 6373 C CA . VAL B 1 190 ? -9.883 -0.7 -1.753 1 97.19 190 VAL B CA 1
ATOM 6374 C C . VAL B 1 190 ? -11.227 -1.28 -2.193 1 97.19 190 VAL B C 1
ATOM 6376 O O . VAL B 1 190 ? -11.492 -2.467 -1.984 1 97.19 190 VAL B O 1
ATOM 6379 N N . GLU B 1 191 ? -12.062 -0.499 -2.801 1 96.5 191 GLU B N 1
ATOM 6380 C CA . GLU B 1 191 ? -13.359 -0.946 -3.293 1 96.5 191 GLU B CA 1
ATOM 6381 C C . GLU B 1 191 ? -13.203 -1.863 -4.504 1 96.5 191 GLU B C 1
ATOM 6383 O O . GLU B 1 191 ? -12.344 -1.637 -5.355 1 96.5 191 GLU B O 1
ATOM 6388 N N . TYR B 1 192 ? -14.078 -2.828 -4.57 1 97.12 192 TYR B N 1
ATOM 6389 C CA . TYR B 1 192 ? -14.039 -3.756 -5.695 1 97.12 192 TYR B CA 1
ATOM 6390 C C . TYR B 1 192 ? -14.258 -3.025 -7.016 1 97.12 192 TYR B C 1
ATOM 6392 O O . TYR B 1 192 ? -15.141 -2.172 -7.117 1 97.12 192 TYR B O 1
ATOM 6400 N N . PHE B 1 193 ? -13.328 -3.293 -7.938 1 97.44 193 PHE B N 1
ATOM 6401 C CA . PHE B 1 193 ? -13.391 -2.838 -9.32 1 97.44 193 PHE B CA 1
ATOM 6402 C C . PHE B 1 193 ? -13.328 -1.316 -9.391 1 97.44 193 PHE B C 1
ATOM 6404 O O . PHE B 1 193 ? -13.859 -0.711 -10.328 1 97.44 193 PHE B O 1
ATOM 6411 N N . SER B 1 194 ? -12.883 -0.667 -8.32 1 97 194 SER B N 1
ATOM 6412 C CA . SER B 1 194 ? -12.492 0.738 -8.383 1 97 194 SER B CA 1
ATOM 6413 C C . SER B 1 194 ? -11.242 0.926 -9.227 1 97 194 SER B C 1
ATOM 6415 O O . SER B 1 194 ? -10.602 -0.05 -9.625 1 97 194 SER B O 1
ATOM 6417 N N . ASP B 1 195 ? -10.875 2.156 -9.562 1 97.88 195 ASP B N 1
ATOM 6418 C CA . ASP B 1 195 ? -9.648 2.428 -10.305 1 97.88 195 ASP B CA 1
ATOM 6419 C C . ASP B 1 195 ? -8.438 1.844 -9.586 1 97.88 195 ASP B C 1
ATOM 6421 O O . ASP B 1 195 ? -7.539 1.287 -10.227 1 97.88 195 ASP B O 1
ATOM 6425 N N . ASP B 1 196 ? -8.383 1.993 -8.242 1 98.25 196 ASP B N 1
ATOM 6426 C CA . ASP B 1 196 ? -7.277 1.423 -7.477 1 98.25 196 ASP B CA 1
ATOM 6427 C C . ASP B 1 196 ? -7.246 -0.098 -7.609 1 98.25 196 ASP B C 1
ATOM 6429 O O . ASP B 1 196 ? -6.172 -0.693 -7.734 1 98.25 196 ASP B O 1
ATOM 6433 N N . HIS B 1 197 ? -8.414 -0.706 -7.527 1 98.38 197 HIS B N 1
ATOM 6434 C CA . HIS B 1 197 ? -8.477 -2.154 -7.691 1 98.38 197 HIS B CA 1
ATOM 6435 C C . HIS B 1 197 ? -7.961 -2.576 -9.062 1 98.38 197 HIS B C 1
ATOM 6437 O O . HIS B 1 197 ? -7.191 -3.531 -9.18 1 98.38 197 HIS B O 1
ATOM 6443 N N . TRP B 1 198 ? -8.406 -1.924 -10.141 1 98.81 198 TRP B N 1
ATOM 6444 C CA . TRP B 1 198 ? -7.961 -2.266 -11.492 1 98.81 198 TRP B CA 1
ATOM 6445 C C . TRP B 1 198 ? -6.457 -2.076 -11.633 1 98.81 198 TRP B C 1
ATOM 6447 O O . TRP B 1 198 ? -5.793 -2.832 -12.344 1 98.81 198 TRP B O 1
ATOM 6457 N N . PHE B 1 199 ? -5.902 -1.032 -10.953 1 98.69 199 PHE B N 1
ATOM 6458 C CA . PHE B 1 199 ? -4.457 -0.854 -10.914 1 98.69 199 PHE B CA 1
ATOM 6459 C C . PHE B 1 199 ? -3.777 -2.07 -10.289 1 98.69 199 PHE B C 1
ATOM 6461 O O . PHE B 1 199 ? -2.777 -2.564 -10.82 1 98.69 199 PHE B O 1
ATOM 6468 N N . ILE B 1 200 ? -4.301 -2.57 -9.195 1 98.81 200 ILE B N 1
ATOM 6469 C CA . ILE B 1 200 ? -3.771 -3.738 -8.5 1 98.81 200 ILE B CA 1
ATOM 6470 C C . ILE B 1 200 ? -3.893 -4.969 -9.391 1 98.81 200 ILE B C 1
ATOM 6472 O O . ILE B 1 200 ? -2.945 -5.746 -9.516 1 98.81 200 ILE B O 1
ATOM 6476 N N . ILE B 1 201 ? -5.066 -5.16 -10.039 1 98.88 201 ILE B N 1
ATOM 6477 C CA . ILE B 1 201 ? -5.309 -6.289 -10.93 1 98.88 201 ILE B CA 1
ATOM 6478 C C . ILE B 1 201 ? -4.297 -6.281 -12.07 1 98.88 201 ILE B C 1
ATOM 6480 O O . ILE B 1 201 ? -3.674 -7.305 -12.359 1 98.88 201 ILE B O 1
ATOM 6484 N N . GLU B 1 202 ? -4.156 -5.16 -12.648 1 98.88 202 GLU B N 1
ATOM 6485 C CA . GLU B 1 202 ? -3.24 -5.062 -13.781 1 98.88 202 GLU B CA 1
ATOM 6486 C C . GLU B 1 202 ? -1.817 -5.438 -13.375 1 98.88 202 GLU B C 1
ATOM 6488 O O . GLU B 1 202 ? -1.129 -6.164 -14.094 1 98.88 202 GLU B O 1
ATOM 6493 N N . ASN B 1 203 ? -1.385 -4.895 -12.273 1 98.75 203 ASN B N 1
ATOM 6494 C CA . ASN B 1 203 ? -0.034 -5.188 -11.805 1 98.75 203 ASN B CA 1
ATOM 6495 C C . ASN B 1 203 ? 0.152 -6.676 -11.531 1 98.75 203 ASN B C 1
ATOM 6497 O O . ASN B 1 203 ? 1.201 -7.242 -11.836 1 98.75 203 ASN B O 1
ATOM 6501 N N . ASN B 1 204 ? -0.802 -7.297 -10.914 1 98.81 204 ASN B N 1
ATOM 6502 C CA . ASN B 1 204 ? -0.721 -8.727 -10.641 1 98.81 204 ASN B CA 1
ATOM 6503 C C . ASN B 1 204 ? -0.75 -9.539 -11.93 1 98.81 204 ASN B C 1
ATOM 6505 O O . ASN B 1 204 ? -0.001 -10.508 -12.078 1 98.81 204 ASN B O 1
ATOM 6509 N N . LEU B 1 205 ? -1.594 -9.156 -12.898 1 98.81 205 LEU B N 1
ATOM 6510 C CA . LEU B 1 205 ? -1.688 -9.875 -14.164 1 98.81 205 LEU B CA 1
ATOM 6511 C C . LEU B 1 205 ? -0.393 -9.742 -14.961 1 98.81 205 LEU B C 1
ATOM 6513 O O . LEU B 1 205 ? 0.045 -10.695 -15.602 1 98.81 205 LEU B O 1
ATOM 6517 N N . LYS B 1 206 ? 0.169 -8.555 -14.914 1 98.5 206 LYS B N 1
ATOM 6518 C CA . LYS B 1 206 ? 1.441 -8.336 -15.594 1 98.5 206 LYS B CA 1
ATOM 6519 C C . LYS B 1 206 ? 2.514 -9.289 -15.07 1 98.5 206 LYS B C 1
ATOM 6521 O O . LYS B 1 206 ? 3.236 -9.906 -15.859 1 98.5 206 LYS B O 1
ATOM 6526 N N . GLU B 1 207 ? 2.615 -9.383 -13.773 1 98.56 207 GLU B N 1
ATOM 6527 C CA . GLU B 1 207 ? 3.59 -10.289 -13.18 1 98.56 207 GLU B CA 1
ATOM 6528 C C . GLU B 1 207 ? 3.254 -11.742 -13.508 1 98.56 207 GLU B C 1
ATOM 6530 O O . GLU B 1 207 ? 4.137 -12.531 -13.852 1 98.56 207 GLU B O 1
ATOM 6535 N N . LEU B 1 208 ? 1.991 -12.094 -13.391 1 98.81 208 LEU B N 1
ATOM 6536 C CA . LEU B 1 208 ? 1.564 -13.445 -13.727 1 98.81 208 LEU B CA 1
ATOM 6537 C C . LEU B 1 208 ? 1.917 -13.789 -15.164 1 98.81 208 LEU B C 1
ATOM 6539 O O . LEU B 1 208 ? 2.43 -14.875 -15.445 1 98.81 208 LEU B O 1
ATOM 6543 N N . ALA B 1 209 ? 1.705 -12.875 -16.078 1 98.56 209 ALA B N 1
ATOM 6544 C CA . ALA B 1 209 ? 1.965 -13.062 -17.5 1 98.56 209 ALA B CA 1
ATOM 6545 C C . ALA B 1 209 ? 3.455 -13.258 -17.766 1 98.56 209 ALA B C 1
ATOM 6547 O O . ALA B 1 209 ? 3.838 -13.953 -18.703 1 98.56 209 ALA B O 1
ATOM 6548 N N . SER B 1 210 ? 4.27 -12.703 -16.953 1 97.81 210 SER B N 1
ATOM 6549 C CA . SER B 1 210 ? 5.715 -12.812 -17.141 1 97.81 210 SER B CA 1
ATOM 6550 C C . SER B 1 210 ? 6.188 -14.25 -16.984 1 97.81 210 SER B C 1
ATOM 6552 O O . SER B 1 210 ? 7.281 -14.602 -17.438 1 97.81 210 SER B O 1
ATOM 6554 N N . SER B 1 211 ? 5.395 -15.125 -16.359 1 98.12 211 SER B N 1
ATOM 6555 C CA . SER B 1 211 ? 5.727 -16.531 -16.188 1 98.12 211 SER B CA 1
ATOM 6556 C C . SER B 1 211 ? 5.172 -17.375 -17.328 1 98.12 211 SER B C 1
ATOM 6558 O O . SER B 1 211 ? 5.371 -18.594 -17.375 1 98.12 211 SER B O 1
ATOM 6560 N N . GLY B 1 212 ? 4.434 -16.75 -18.219 1 98.12 212 GLY B N 1
ATOM 6561 C CA . GLY B 1 212 ? 3.85 -17.469 -19.344 1 98.12 212 GLY B CA 1
ATOM 6562 C C . GLY B 1 212 ? 2.518 -18.109 -19.016 1 98.12 212 GLY B C 1
ATOM 6563 O O . GLY B 1 212 ? 2.127 -19.094 -19.641 1 98.12 212 GLY B O 1
ATOM 6564 N N . ALA B 1 213 ? 1.837 -17.578 -18.016 1 98.44 213 ALA B N 1
ATOM 6565 C CA . ALA B 1 213 ? 0.52 -18.109 -17.656 1 98.44 213 ALA B CA 1
ATOM 6566 C C . ALA B 1 213 ? -0.419 -18.078 -18.859 1 98.44 213 ALA B C 1
ATOM 6568 O O . ALA B 1 213 ? -0.415 -17.125 -19.641 1 98.44 213 ALA B O 1
ATOM 6569 N N . LYS B 1 214 ? -1.236 -19.156 -18.969 1 98.31 214 LYS B N 1
ATOM 6570 C CA . LYS B 1 214 ? -2.021 -19.359 -20.188 1 98.31 214 LYS B CA 1
ATOM 6571 C C . LYS B 1 214 ? -3.512 -19.188 -19.906 1 98.31 214 LYS B C 1
ATOM 6573 O O . LYS B 1 214 ? -4.301 -19 -20.828 1 98.31 214 LYS B O 1
ATOM 6578 N N . VAL B 1 215 ? -3.912 -19.219 -18.672 1 98.56 215 VAL B N 1
ATOM 6579 C CA . VAL B 1 215 ? -5.324 -19.438 -18.375 1 98.56 215 VAL B CA 1
ATOM 6580 C C . VAL B 1 215 ? -5.867 -18.266 -17.562 1 98.56 215 VAL B C 1
ATOM 6582 O O . VAL B 1 215 ? -5.234 -17.828 -16.594 1 98.56 215 VAL B O 1
ATOM 6585 N N . ILE B 1 216 ? -7.023 -17.719 -17.938 1 98.69 216 ILE B N 1
ATOM 6586 C CA . ILE B 1 216 ? -7.758 -16.688 -17.203 1 98.69 216 ILE B CA 1
ATOM 6587 C C . ILE B 1 216 ? -8.711 -17.359 -16.203 1 98.69 216 ILE B C 1
ATOM 6589 O O . ILE B 1 216 ? -9.445 -18.281 -16.562 1 98.69 216 ILE B O 1
ATOM 6593 N N . THR B 1 217 ? -8.641 -16.969 -14.953 1 98.44 217 THR B N 1
ATOM 6594 C CA . THR B 1 217 ? -9.633 -17.359 -13.953 1 98.44 217 THR B CA 1
ATOM 6595 C C . THR B 1 217 ? -10.789 -16.359 -13.922 1 98.44 217 THR B C 1
ATOM 6597 O O . THR B 1 217 ? -10.633 -15.242 -13.453 1 98.44 217 THR B O 1
ATOM 6600 N N . LEU B 1 218 ? -11.898 -16.75 -14.422 1 98.31 218 LEU B N 1
ATOM 6601 C CA . LEU B 1 218 ? -13.062 -15.859 -14.469 1 98.31 218 LEU B CA 1
ATOM 6602 C C . LEU B 1 218 ? -14.117 -16.297 -13.453 1 98.31 218 LEU B C 1
ATOM 6604 O O . LEU B 1 218 ? -14.789 -17.312 -13.641 1 98.31 218 LEU B O 1
ATOM 6608 N N . ILE B 1 219 ? -14.32 -15.539 -12.438 1 97.38 219 ILE B N 1
ATOM 6609 C CA . ILE B 1 219 ? -15.242 -15.867 -11.359 1 97.38 219 ILE B CA 1
ATOM 6610 C C . ILE B 1 219 ? -16.609 -15.234 -11.633 1 97.38 219 ILE B C 1
ATOM 6612 O O . ILE B 1 219 ? -16.75 -14.016 -11.586 1 97.38 219 ILE B O 1
ATOM 6616 N N . VAL B 1 220 ? -17.625 -16.078 -11.805 1 97.94 220 VAL B N 1
ATOM 6617 C CA . VAL B 1 220 ? -18.891 -15.531 -12.281 1 97.94 220 VAL B CA 1
ATOM 6618 C C . VAL B 1 220 ? -20.016 -15.883 -11.305 1 97.94 220 VAL B C 1
ATOM 6620 O O . VAL B 1 220 ? -21.172 -16.031 -11.703 1 97.94 220 VAL B O 1
ATOM 6623 N N . SER B 1 221 ? -19.734 -16.188 -10.078 1 96.19 221 SER B N 1
ATOM 6624 C CA . SER B 1 221 ? -20.688 -16.328 -8.977 1 96.19 221 SER B CA 1
ATOM 6625 C C . SER B 1 221 ? -20.109 -15.75 -7.684 1 96.19 221 SER B C 1
ATOM 6627 O O . SER B 1 221 ? -18.938 -15.414 -7.617 1 96.19 221 SER B O 1
ATOM 6629 N N . ASP B 1 222 ? -20.922 -15.531 -6.707 1 95.56 222 ASP B N 1
ATOM 6630 C CA . ASP B 1 222 ? -20.469 -15.062 -5.402 1 95.56 222 ASP B CA 1
ATOM 6631 C C . ASP B 1 222 ? -20.031 -16.234 -4.523 1 95.56 222 ASP B C 1
ATOM 6633 O O . ASP B 1 222 ? -20.688 -17.281 -4.508 1 95.56 222 ASP B O 1
ATOM 6637 N N . TYR B 1 223 ? -18.891 -15.984 -3.793 1 93.56 223 TYR B N 1
ATOM 6638 C CA . TYR B 1 223 ? -18.344 -16.922 -2.811 1 93.56 223 TYR B CA 1
ATOM 6639 C C . TYR B 1 223 ? -18.016 -18.266 -3.455 1 93.56 223 TYR B C 1
ATOM 6641 O O . TYR B 1 223 ? -18.375 -19.312 -2.936 1 93.56 223 TYR B O 1
ATOM 6649 N N . SER B 1 224 ? -17.391 -18.062 -4.652 1 88.69 224 SER B N 1
ATOM 6650 C CA . SER B 1 224 ? -16.875 -19.297 -5.246 1 88.69 224 SER B CA 1
ATOM 6651 C C . SER B 1 224 ? -15.992 -20.062 -4.262 1 88.69 224 SER B C 1
ATOM 6653 O O . SER B 1 224 ? -15.328 -19.453 -3.42 1 88.69 224 SER B O 1
ATOM 6655 N N . TRP B 1 225 ? -15.953 -21.359 -4.168 1 88.19 225 TRP B N 1
ATOM 6656 C CA . TRP B 1 225 ? -15.195 -22.234 -3.285 1 88.19 225 TRP B CA 1
ATOM 6657 C C . TRP B 1 225 ? -15.648 -22.078 -1.837 1 88.19 225 TRP B C 1
ATOM 6659 O O . TRP B 1 225 ? -15.016 -22.609 -0.92 1 88.19 225 TRP B O 1
ATOM 6669 N N . ALA B 1 226 ? -16.75 -21.188 -1.58 1 90.94 226 ALA B N 1
ATOM 6670 C CA . ALA B 1 226 ? -17.25 -20.906 -0.239 1 90.94 226 ALA B CA 1
ATOM 6671 C C . ALA B 1 226 ? -16.141 -20.359 0.656 1 90.94 226 ALA B C 1
ATOM 6673 O O . ALA B 1 226 ? -16.016 -20.766 1.812 1 90.94 226 ALA B O 1
ATOM 6674 N N . GLY B 1 227 ? -15.289 -19.5 0.075 1 91.06 227 GLY B N 1
ATOM 6675 C CA . GLY B 1 227 ? -14.172 -18.922 0.811 1 91.06 227 GLY B CA 1
ATOM 6676 C C . GLY B 1 227 ? -13.156 -19.969 1.252 1 91.06 227 GLY B C 1
ATOM 6677 O O . GLY B 1 227 ? -12.375 -19.719 2.172 1 91.06 227 GLY B O 1
ATOM 6678 N N . GLN B 1 228 ? -13.297 -21.203 0.671 1 89.25 228 GLN B N 1
ATOM 6679 C CA . GLN B 1 228 ? -12.43 -22.312 1.042 1 89.25 228 GLN B CA 1
ATOM 6680 C C . GLN B 1 228 ? -12.531 -22.609 2.535 1 89.25 228 GLN B C 1
ATOM 6682 O O . GLN B 1 228 ? -11.531 -22.922 3.178 1 89.25 228 GLN B O 1
ATOM 6687 N N . GLY B 1 229 ? -13.695 -22.375 3.139 1 91.31 229 GLY B N 1
ATOM 6688 C CA . GLY B 1 229 ? -13.969 -22.688 4.527 1 91.31 229 GLY B CA 1
ATOM 6689 C C . GLY B 1 229 ? -13.359 -21.703 5.504 1 91.31 229 GLY B C 1
ATOM 6690 O O . GLY B 1 229 ? -13.203 -22.016 6.688 1 91.31 229 GLY B O 1
ATOM 6691 N N . CYS B 1 230 ? -12.938 -20.531 5.07 1 94.06 230 CYS B N 1
ATOM 6692 C CA . CYS B 1 230 ? -12.273 -19.562 5.941 1 94.06 230 CYS B CA 1
ATOM 6693 C C . CYS B 1 230 ? -13.148 -19.219 7.145 1 94.06 230 CYS B C 1
ATOM 6695 O O . CYS B 1 230 ? -12.633 -18.891 8.219 1 94.06 230 CYS B O 1
ATOM 6697 N N . TYR B 1 231 ? -14.492 -19.391 7.078 1 94.12 231 TYR B N 1
ATOM 6698 C CA . TYR B 1 231 ? -15.445 -19.047 8.125 1 94.12 231 TYR B CA 1
ATOM 6699 C C . TYR B 1 231 ? -15.383 -20.047 9.281 1 94.12 231 TYR B C 1
ATOM 6701 O O . TYR B 1 231 ? -15.969 -19.812 10.336 1 94.12 231 TYR B O 1
ATOM 6709 N N . LYS B 1 232 ? -14.586 -21.078 9.109 1 93.56 232 LYS B N 1
ATOM 6710 C CA . LYS B 1 232 ? -14.383 -22.078 10.156 1 93.56 232 LYS B CA 1
ATOM 6711 C C . LYS B 1 232 ? -13.039 -21.875 10.844 1 93.56 232 LYS B C 1
ATOM 6713 O O . LYS B 1 232 ? -12.703 -22.609 11.781 1 93.56 232 LYS B O 1
ATOM 6718 N N . GLU B 1 233 ? -12.273 -20.969 10.312 1 93.12 233 GLU B N 1
ATOM 6719 C CA . GLU B 1 233 ? -10.922 -20.734 10.828 1 93.12 233 GLU B CA 1
ATOM 6720 C C . GLU B 1 233 ? -10.883 -19.5 11.719 1 93.12 233 GLU B C 1
ATOM 6722 O O . GLU B 1 233 ? -10.961 -18.359 11.227 1 93.12 233 GLU B O 1
ATOM 6727 N N . PHE B 1 234 ? -10.594 -19.703 13 1 91.94 234 PHE B N 1
ATOM 6728 C CA . PHE B 1 234 ? -10.688 -18.594 13.938 1 91.94 234 PHE B CA 1
ATOM 6729 C C . PHE B 1 234 ? -9.297 -18.156 14.391 1 91.94 234 PHE B C 1
ATOM 6731 O O . PHE B 1 234 ? -9.141 -17.047 14.93 1 91.94 234 PHE B O 1
ATOM 6738 N N . LYS B 1 235 ? -8.359 -19.094 14.172 1 89.19 235 LYS B N 1
ATOM 6739 C CA . LYS B 1 235 ? -6.969 -18.703 14.398 1 89.19 235 LYS B CA 1
ATOM 6740 C C . LYS B 1 235 ? -6.414 -17.938 13.211 1 89.19 235 LYS B C 1
ATOM 6742 O O . LYS B 1 235 ? -6.449 -18.422 12.078 1 89.19 235 LYS B O 1
ATOM 6747 N N . ASN B 1 236 ? -5.969 -16.641 13.312 1 92.62 236 ASN B N 1
ATOM 6748 C CA . ASN B 1 236 ? -5.477 -15.773 12.25 1 92.62 236 ASN B CA 1
ATOM 6749 C C . ASN B 1 236 ? -6.504 -15.617 11.133 1 92.62 236 ASN B C 1
ATOM 6751 O O . ASN B 1 236 ? -6.211 -15.891 9.969 1 92.62 236 ASN B O 1
ATOM 6755 N N . PRO B 1 237 ? -7.699 -15.266 11.477 1 95.38 237 PRO B N 1
ATOM 6756 C CA . PRO B 1 237 ? -8.789 -15.227 10.5 1 95.38 237 PRO B CA 1
ATOM 6757 C C . PRO B 1 237 ? -8.461 -14.391 9.273 1 95.38 237 PRO B C 1
ATOM 6759 O O . PRO B 1 237 ? -7.82 -13.344 9.391 1 95.38 237 PRO B O 1
ATOM 6762 N N . SER B 1 238 ? -8.844 -14.859 8.117 1 96.19 238 SER B N 1
ATOM 6763 C CA . SER B 1 238 ? -8.688 -14.18 6.832 1 96.19 238 SER B CA 1
ATOM 6764 C C . SER B 1 238 ? -9.914 -14.375 5.953 1 96.19 238 SER B C 1
ATOM 6766 O O . SER B 1 238 ? -10.5 -15.461 5.914 1 96.19 238 SER B O 1
ATOM 6768 N N . ASN B 1 239 ? -10.328 -13.383 5.309 1 96.94 239 ASN B N 1
ATOM 6769 C CA . ASN B 1 239 ? -11.469 -13.445 4.395 1 96.94 239 ASN B CA 1
ATOM 6770 C C . ASN B 1 239 ? -11.031 -13.875 2.994 1 96.94 239 ASN B C 1
ATOM 6772 O O . ASN B 1 239 ? -10.391 -13.109 2.279 1 96.94 239 ASN B O 1
ATOM 6776 N N . LEU B 1 240 ? -11.445 -15.07 2.58 1 96.62 240 LEU B N 1
ATOM 6777 C CA . LEU B 1 240 ? -10.992 -15.609 1.304 1 96.62 240 LEU B CA 1
ATOM 6778 C C . LEU B 1 240 ? -12.156 -15.75 0.328 1 96.62 240 LEU B C 1
ATOM 6780 O O . LEU B 1 240 ? -12.055 -16.469 -0.665 1 96.62 240 LEU B O 1
ATOM 6784 N N . PHE B 1 241 ? -13.297 -15.07 0.606 1 96.19 241 PHE B N 1
ATOM 6785 C CA . PHE B 1 241 ? -14.445 -15.109 -0.288 1 96.19 241 PHE B CA 1
ATOM 6786 C C . PHE B 1 241 ? -14.164 -14.328 -1.565 1 96.19 241 PHE B C 1
ATOM 6788 O O . PHE B 1 241 ? -13.609 -13.234 -1.517 1 96.19 241 PHE B O 1
ATOM 6795 N N . GLU B 1 242 ? -14.453 -14.914 -2.697 1 96.19 242 GLU B N 1
ATOM 6796 C CA . GLU B 1 242 ? -14.422 -14.227 -3.984 1 96.19 242 GLU B CA 1
ATOM 6797 C C . GLU B 1 242 ? -15.82 -13.805 -4.418 1 96.19 242 GLU B C 1
ATOM 6799 O O . GLU B 1 242 ? -16.797 -14.492 -4.121 1 96.19 242 GLU B O 1
ATOM 6804 N N . LEU B 1 243 ? -15.898 -12.695 -5.102 1 97.19 243 LEU B N 1
ATOM 6805 C CA . LEU B 1 243 ? -17.188 -12.141 -5.508 1 97.19 243 LEU B CA 1
ATOM 6806 C C . LEU B 1 243 ? -17.375 -12.266 -7.016 1 97.19 243 LEU B C 1
ATOM 6808 O O . LEU B 1 243 ? -16.391 -12.328 -7.766 1 97.19 243 LEU B O 1
ATOM 6812 N N . ASN B 1 244 ? -18.656 -12.328 -7.453 1 97.69 244 ASN B N 1
ATOM 6813 C CA . ASN B 1 244 ? -19.031 -12.328 -8.859 1 97.69 244 ASN B CA 1
ATOM 6814 C C . ASN B 1 244 ? -18.531 -11.086 -9.586 1 97.69 244 ASN B C 1
ATOM 6816 O O . ASN B 1 244 ? -18.766 -9.961 -9.125 1 97.69 244 ASN B O 1
ATOM 6820 N N . ILE B 1 245 ? -17.828 -11.289 -10.688 1 98.44 245 ILE B N 1
ATOM 6821 C CA . ILE B 1 245 ? -17.281 -10.156 -11.438 1 98.44 245 ILE B CA 1
ATOM 6822 C C . ILE B 1 245 ? -18.406 -9.477 -12.211 1 98.44 245 ILE B C 1
ATOM 6824 O O . ILE B 1 245 ? -18.281 -8.32 -12.617 1 98.44 245 ILE B O 1
ATOM 6828 N N . VAL B 1 246 ? -19.547 -10.211 -12.477 1 98.56 246 VAL B N 1
ATOM 6829 C CA . VAL B 1 246 ? -20.703 -9.68 -13.188 1 98.56 246 VAL B CA 1
ATOM 6830 C C . VAL B 1 246 ? -21.656 -9 -12.195 1 98.56 246 VAL B C 1
ATOM 6832 O O . VAL B 1 246 ? -21.984 -9.57 -11.148 1 98.56 246 VAL B O 1
ATOM 6835 N N . ASN B 1 247 ? -21.953 -7.809 -12.461 1 97.62 247 ASN B N 1
ATOM 6836 C CA . ASN B 1 247 ? -22.984 -7.152 -11.672 1 97.62 247 ASN B CA 1
ATOM 6837 C C . ASN B 1 247 ? -24.391 -7.562 -12.133 1 97.62 247 ASN B C 1
ATOM 6839 O O . ASN B 1 247 ? -24.719 -7.418 -13.312 1 97.62 247 ASN B O 1
ATOM 6843 N N . VAL B 1 248 ? -25.203 -8.047 -11.211 1 98.44 248 VAL B N 1
ATOM 6844 C CA . VAL B 1 248 ? -26.531 -8.562 -11.547 1 98.44 248 VAL B CA 1
ATOM 6845 C C . VAL B 1 248 ? -27.594 -7.73 -10.859 1 98.44 248 VAL B C 1
ATOM 6847 O O . VAL B 1 248 ? -27.438 -7.324 -9.703 1 98.44 248 VAL B O 1
ATOM 6850 N N . TYR B 1 249 ? -28.594 -7.41 -11.531 1 97.75 249 TYR B N 1
ATOM 6851 C CA . TYR B 1 249 ? -29.734 -6.723 -10.914 1 97.75 249 TYR B CA 1
ATOM 6852 C C . TYR B 1 249 ? -31.047 -7.234 -11.484 1 97.75 249 TYR B C 1
ATOM 6854 O O . TYR B 1 249 ? -31.078 -7.797 -12.578 1 97.75 249 TYR B O 1
ATOM 6862 N N . LYS B 1 250 ? -32.094 -7.168 -10.719 1 97 250 LYS B N 1
ATOM 6863 C CA . LYS B 1 250 ? -33.438 -7.492 -11.133 1 97 250 LYS B CA 1
ATOM 6864 C C . LYS B 1 250 ? -34.25 -6.223 -11.445 1 97 250 LYS B C 1
ATOM 6866 O O . LYS B 1 250 ? -34.406 -5.363 -10.586 1 97 250 LYS B O 1
ATOM 6871 N N . GLY B 1 251 ? -34.656 -6.195 -12.695 1 96.44 251 GLY B N 1
ATOM 6872 C CA . GLY B 1 251 ? -35.375 -5.008 -13.141 1 96.44 251 GLY B CA 1
ATOM 6873 C C . GLY B 1 251 ? -36.781 -4.941 -12.633 1 96.44 251 GLY B C 1
ATOM 6874 O O . GLY B 1 251 ? -37.281 -5.871 -11.984 1 96.44 251 GLY B O 1
ATOM 6875 N N . ASN B 1 252 ? -37.438 -3.793 -12.992 1 95 252 ASN B N 1
ATOM 6876 C CA . ASN B 1 252 ? -38.844 -3.58 -12.602 1 95 252 ASN B CA 1
ATOM 6877 C C . ASN B 1 252 ? -39.75 -4.609 -13.242 1 95 252 ASN B C 1
ATOM 6879 O O . ASN B 1 252 ? -40.844 -4.867 -12.734 1 95 252 ASN B O 1
ATOM 6883 N N . ASP B 1 253 ? -39.375 -5.152 -14.328 1 95.69 253 ASP B N 1
ATOM 6884 C CA . ASP B 1 253 ? -40.156 -6.168 -15.039 1 95.69 253 ASP B CA 1
ATOM 6885 C C . ASP B 1 253 ? -39.906 -7.555 -14.453 1 95.69 253 ASP B C 1
ATOM 6887 O O . ASP B 1 253 ? -40.375 -8.555 -14.992 1 95.69 253 ASP B O 1
ATOM 6891 N N . ASN B 1 254 ? -39.125 -7.652 -13.398 1 94.06 254 ASN B N 1
ATOM 6892 C CA . ASN B 1 254 ? -38.812 -8.867 -12.641 1 94.06 254 ASN B CA 1
ATOM 6893 C C . ASN B 1 254 ? -37.906 -9.812 -13.422 1 94.06 254 ASN B C 1
ATOM 6895 O O . ASN B 1 254 ? -37.844 -11.008 -13.133 1 94.06 254 ASN B O 1
ATOM 6899 N N . HIS B 1 255 ? -37.25 -9.273 -14.391 1 96.81 255 HIS B N 1
ATOM 6900 C CA . HIS B 1 255 ? -36.25 -10.047 -15.117 1 96.81 255 HIS B CA 1
ATOM 6901 C C . HIS B 1 255 ? -34.844 -9.75 -14.594 1 96.81 255 HIS B C 1
ATOM 6903 O O . HIS B 1 255 ? -34.594 -8.695 -14.008 1 96.81 255 HIS B O 1
ATOM 6909 N N . ILE B 1 256 ? -34 -10.688 -14.805 1 97.88 256 ILE B N 1
ATOM 6910 C CA . ILE B 1 256 ? -32.594 -10.555 -14.414 1 97.88 256 ILE B CA 1
ATOM 6911 C C . ILE B 1 256 ? -31.828 -9.844 -15.516 1 97.88 256 ILE B C 1
ATOM 6913 O O . ILE B 1 256 ? -31.984 -10.148 -16.703 1 97.88 256 ILE B O 1
ATOM 6917 N N . TYR B 1 257 ? -31.031 -8.891 -15.117 1 98.31 257 TYR B N 1
ATOM 6918 C CA . TYR B 1 257 ? -30.141 -8.18 -16.031 1 98.31 257 TYR B CA 1
ATOM 6919 C C . TYR B 1 257 ? -28.703 -8.25 -15.539 1 98.31 257 TYR B C 1
ATOM 6921 O O . TYR B 1 257 ? -28.438 -8.359 -14.336 1 98.31 257 TYR B O 1
ATOM 6929 N N . CYS B 1 258 ? -27.781 -8.242 -16.516 1 98.5 258 CYS B N 1
ATOM 6930 C CA . CYS B 1 258 ? -26.359 -8.375 -16.203 1 98.5 258 CYS B CA 1
ATOM 6931 C C . CYS B 1 258 ? -25.562 -7.199 -16.75 1 98.5 258 CYS B C 1
ATOM 6933 O O . CYS B 1 258 ? -25.828 -6.734 -17.859 1 98.5 258 CYS B O 1
ATOM 6935 N N . ASP B 1 259 ? -24.719 -6.602 -15.961 1 98.44 259 ASP B N 1
ATOM 6936 C CA . ASP B 1 259 ? -23.688 -5.652 -16.375 1 98.44 259 ASP B CA 1
ATOM 6937 C C . ASP B 1 259 ? -22.328 -6.328 -16.484 1 98.44 259 ASP B C 1
ATOM 6939 O O . ASP B 1 259 ? -21.719 -6.672 -15.477 1 98.44 259 ASP B O 1
ATOM 6943 N N . PHE B 1 260 ? -21.828 -6.504 -17.719 1 98.75 260 PHE B N 1
ATOM 6944 C CA . PHE B 1 260 ? -20.625 -7.266 -17.984 1 98.75 260 PHE B CA 1
ATOM 6945 C C . PHE B 1 260 ? -19.406 -6.344 -18.094 1 98.75 260 PHE B C 1
ATOM 6947 O O . PHE B 1 260 ? -18.328 -6.766 -18.531 1 98.75 260 PHE B O 1
ATOM 6954 N N . THR B 1 261 ? -19.484 -5.09 -17.641 1 98.69 261 THR B N 1
ATOM 6955 C CA . THR B 1 261 ? -18.422 -4.102 -17.797 1 98.69 261 THR B CA 1
ATOM 6956 C C . THR B 1 261 ? -17.141 -4.59 -17.141 1 98.69 261 THR B C 1
ATOM 6958 O O . THR B 1 261 ? -16.062 -4.527 -17.75 1 98.69 261 THR B O 1
ATOM 6961 N N . ASN B 1 262 ? -17.188 -5.031 -15.922 1 98.75 262 ASN B N 1
ATOM 6962 C CA . ASN B 1 262 ? -16.016 -5.5 -15.211 1 98.75 262 ASN B CA 1
ATOM 6963 C C . ASN B 1 262 ? -15.445 -6.777 -15.828 1 98.75 262 ASN B C 1
ATOM 6965 O O . ASN B 1 262 ? -14.234 -6.941 -15.93 1 98.75 262 ASN B O 1
ATOM 6969 N N . LEU B 1 263 ? -16.344 -7.691 -16.234 1 98.88 263 LEU B N 1
ATOM 6970 C CA . LEU B 1 263 ? -15.922 -8.914 -16.906 1 98.88 263 LEU B CA 1
ATOM 6971 C C . LEU B 1 263 ? -15.117 -8.578 -18.156 1 98.88 263 LEU B C 1
ATOM 6973 O O . LEU B 1 263 ? -14.016 -9.109 -18.359 1 98.88 263 LEU B O 1
ATOM 6977 N N . ASP B 1 264 ? -15.656 -7.703 -18.984 1 98.81 264 ASP B N 1
ATOM 6978 C CA . ASP B 1 264 ? -15.008 -7.312 -20.234 1 98.81 264 ASP B CA 1
ATOM 6979 C C . ASP B 1 264 ? -13.641 -6.688 -19.969 1 98.81 264 ASP B C 1
ATOM 6981 O O . ASP B 1 264 ? -12.672 -6.98 -20.672 1 98.81 264 ASP B O 1
ATOM 6985 N N . LYS B 1 265 ? -13.625 -5.82 -19 1 98.69 265 LYS B N 1
ATOM 6986 C CA . LYS B 1 265 ? -12.359 -5.16 -18.672 1 98.69 265 LYS B CA 1
ATOM 6987 C C . LYS B 1 265 ? -11.312 -6.172 -18.203 1 98.69 265 LYS B C 1
ATOM 6989 O O . LYS B 1 265 ? -10.141 -6.055 -18.547 1 98.69 265 LYS B O 1
ATOM 6994 N N . TYR B 1 266 ? -11.727 -7.094 -17.406 1 98.81 266 TYR B N 1
ATOM 6995 C CA . TYR B 1 266 ? -10.812 -8.125 -16.922 1 98.81 266 TYR B CA 1
ATOM 6996 C C . TYR B 1 266 ? -10.242 -8.938 -18.078 1 98.81 266 TYR B C 1
ATOM 6998 O O . TYR B 1 266 ? -9.031 -9.156 -18.156 1 98.81 266 TYR B O 1
ATOM 7006 N N . LEU B 1 267 ? -11.062 -9.422 -18.984 1 98.81 267 LEU B N 1
ATOM 7007 C CA . LEU B 1 267 ? -10.633 -10.172 -20.156 1 98.81 267 LEU B CA 1
ATOM 7008 C C . LEU B 1 267 ? -9.664 -9.352 -21 1 98.81 267 LEU B C 1
ATOM 7010 O O . LEU B 1 267 ? -8.625 -9.852 -21.422 1 98.81 267 LEU B O 1
ATOM 7014 N N . LYS B 1 268 ? -10.047 -8.156 -21.203 1 98.62 268 LYS B N 1
ATOM 7015 C CA . LYS B 1 268 ? -9.211 -7.277 -22.016 1 98.62 268 LYS B CA 1
ATOM 7016 C C . LYS B 1 268 ? -7.812 -7.137 -21.422 1 98.62 268 LYS B C 1
ATOM 7018 O O . LYS B 1 268 ? -6.816 -7.156 -22.141 1 98.62 268 LYS B O 1
ATOM 7023 N N . LEU B 1 269 ? -7.742 -6.996 -20.125 1 98.69 269 LEU B N 1
ATOM 7024 C CA . LEU B 1 269 ? -6.457 -6.859 -19.438 1 98.69 269 LEU B CA 1
ATOM 7025 C C . LEU B 1 269 ? -5.641 -8.141 -19.562 1 98.69 269 LEU B C 1
ATOM 7027 O O . LEU B 1 269 ? -4.43 -8.094 -19.781 1 98.69 269 LEU B O 1
ATOM 7031 N N . CYS B 1 270 ? -6.266 -9.234 -19.328 1 98.81 270 CYS B N 1
ATOM 7032 C CA . CYS B 1 270 ? -5.57 -10.508 -19.469 1 98.81 270 CYS B CA 1
ATOM 7033 C C . CYS B 1 270 ? -5.004 -10.664 -20.875 1 98.81 270 CYS B C 1
ATOM 7035 O O . CYS B 1 270 ? -3.83 -11 -21.047 1 98.81 270 CYS B O 1
ATOM 7037 N N . PHE B 1 271 ? -5.828 -10.383 -21.922 1 98.62 271 PHE B N 1
ATOM 7038 C CA . PHE B 1 271 ? -5.406 -10.492 -23.312 1 98.62 271 PHE B CA 1
ATOM 7039 C C . PHE B 1 271 ? -4.258 -9.539 -23.609 1 98.62 271 PHE B C 1
ATOM 7041 O O . PHE B 1 271 ? -3.318 -9.891 -24.328 1 98.62 271 PHE B O 1
ATOM 7048 N N . LYS B 1 272 ? -4.379 -8.367 -23.016 1 98.44 272 LYS B N 1
ATOM 7049 C CA . LYS B 1 272 ? -3.338 -7.355 -23.203 1 98.44 272 LYS B CA 1
ATOM 7050 C C . LYS B 1 272 ? -1.969 -7.906 -22.812 1 98.44 272 LYS B C 1
ATOM 7052 O O . LYS B 1 272 ? -0.966 -7.602 -23.453 1 98.44 272 LYS B O 1
ATOM 7057 N N . TYR B 1 273 ? -1.923 -8.758 -21.828 1 98.12 273 TYR B N 1
ATOM 7058 C CA . TYR B 1 273 ? -0.644 -9.227 -21.312 1 98.12 273 TYR B CA 1
ATOM 7059 C C . TYR B 1 273 ? -0.345 -10.641 -21.781 1 98.12 273 TYR B C 1
ATOM 7061 O O . TYR B 1 273 ? 0.619 -11.266 -21.344 1 98.12 273 TYR B O 1
ATOM 7069 N N . GLY B 1 274 ? -1.156 -11.18 -22.594 1 97.75 274 GLY B N 1
ATOM 7070 C CA . GLY B 1 274 ? -0.84 -12.438 -23.266 1 97.75 274 GLY B CA 1
ATOM 7071 C C . GLY B 1 274 ? -1.413 -13.648 -22.547 1 97.75 274 GLY B C 1
ATOM 7072 O O . GLY B 1 274 ? -1.076 -14.789 -22.891 1 97.75 274 GLY B O 1
ATOM 7073 N N . ILE B 1 275 ? -2.182 -13.484 -21.531 1 98.62 275 ILE B N 1
ATOM 7074 C CA . ILE B 1 275 ? -2.945 -14.586 -20.953 1 98.62 275 ILE B CA 1
ATOM 7075 C C . ILE B 1 275 ? -4.258 -14.758 -21.719 1 98.62 275 ILE B C 1
ATOM 7077 O O . ILE B 1 275 ? -5.258 -14.117 -21.391 1 98.62 275 ILE B O 1
ATOM 7081 N N . ASP B 1 276 ? -4.273 -15.688 -22.672 1 97.5 276 ASP B N 1
ATOM 7082 C CA . ASP B 1 276 ? -5.434 -15.656 -23.562 1 97.5 276 ASP B CA 1
ATOM 7083 C C . ASP B 1 276 ? -5.664 -17.016 -24.203 1 97.5 276 ASP B C 1
ATOM 7085 O O . ASP B 1 276 ? -6.41 -17.141 -25.188 1 97.5 276 ASP B O 1
ATOM 7089 N N . ALA B 1 277 ? -4.953 -18.078 -23.719 1 97.31 277 ALA B N 1
ATOM 7090 C CA . ALA B 1 277 ? -5.09 -19.391 -24.328 1 97.31 277 ALA B CA 1
ATOM 7091 C C . ALA B 1 277 ? -6.395 -20.062 -23.922 1 97.31 277 ALA B C 1
ATOM 7093 O O . ALA B 1 277 ? -6.98 -20.828 -24.688 1 97.31 277 ALA B O 1
ATOM 7094 N N . GLU B 1 278 ? -6.793 -19.797 -22.734 1 97.62 278 GLU B N 1
ATOM 7095 C CA . GLU B 1 278 ? -7.965 -20.453 -22.156 1 97.62 278 GLU B CA 1
ATOM 7096 C C . GLU B 1 278 ? -8.648 -19.547 -21.141 1 97.62 278 GLU B C 1
ATOM 7098 O O . GLU B 1 278 ? -7.98 -18.781 -20.438 1 97.62 278 GLU B O 1
ATOM 7103 N N . ILE B 1 279 ? -9.945 -19.547 -21.062 1 98.19 279 ILE B N 1
ATOM 7104 C CA . ILE B 1 279 ? -10.766 -18.844 -20.078 1 98.19 279 ILE B CA 1
ATOM 7105 C C . ILE B 1 279 ? -11.547 -19.859 -19.234 1 98.19 279 ILE B C 1
ATOM 7107 O O . ILE B 1 279 ? -12.492 -20.484 -19.734 1 98.19 279 ILE B O 1
ATOM 7111 N N . ASP B 1 280 ? -11.117 -20.016 -18.031 1 97.62 280 ASP B N 1
ATOM 7112 C CA . ASP B 1 280 ? -11.797 -20.938 -17.141 1 97.62 280 ASP B CA 1
ATOM 7113 C C . ASP B 1 280 ? -12.898 -20.234 -16.344 1 97.62 280 ASP B C 1
ATOM 7115 O O . ASP B 1 280 ? -12.617 -19.312 -15.562 1 97.62 280 ASP B O 1
ATOM 7119 N N . ILE B 1 281 ? -14.086 -20.656 -16.5 1 96.69 281 ILE B N 1
ATOM 7120 C CA . ILE B 1 281 ? -15.219 -20.109 -15.766 1 96.69 281 ILE B CA 1
ATOM 7121 C C . ILE B 1 281 ? -15.383 -20.844 -14.438 1 96.69 281 ILE B C 1
ATOM 7123 O O . ILE B 1 281 ? -15.562 -22.062 -14.414 1 96.69 281 ILE B O 1
ATOM 7127 N N . PHE B 1 282 ? -15.305 -20.062 -13.406 1 94.94 282 PHE B N 1
ATOM 7128 C CA . PHE B 1 282 ? -15.43 -20.609 -12.07 1 94.94 282 PHE B CA 1
ATOM 7129 C C . PHE B 1 282 ? -16.781 -20.25 -11.461 1 94.94 282 PHE B C 1
ATOM 7131 O O . PHE B 1 282 ? -17.297 -19.156 -11.688 1 94.94 282 PHE B O 1
ATOM 7138 N N . GLY B 1 283 ? -17.312 -21.188 -10.656 1 91.88 283 GLY B N 1
ATOM 7139 C CA . GLY B 1 283 ? -18.422 -20.844 -9.766 1 91.88 283 GLY B CA 1
ATOM 7140 C C . GLY B 1 283 ? -19.766 -21.359 -10.25 1 91.88 283 GLY B C 1
ATOM 7141 O O . GLY B 1 283 ? -20.781 -21.109 -9.609 1 91.88 283 GLY B O 1
ATOM 7142 N N . ILE B 1 284 ? -19.797 -22.078 -11.375 1 92 284 ILE B N 1
ATOM 7143 C CA . ILE B 1 284 ? -21.125 -22.5 -11.836 1 92 284 ILE B CA 1
ATOM 7144 C C . ILE B 1 284 ? -21.219 -24.031 -11.812 1 92 284 ILE B C 1
ATOM 7146 O O . ILE B 1 284 ? -22.203 -24.609 -12.258 1 92 284 ILE B O 1
ATOM 7150 N N . ILE B 1 285 ? -20.188 -24.656 -11.469 1 86.44 285 ILE B N 1
ATOM 7151 C CA . ILE B 1 285 ? -20.219 -26.062 -11.078 1 86.44 285 ILE B CA 1
ATOM 7152 C C . ILE B 1 285 ? -19.562 -26.234 -9.711 1 86.44 285 ILE B C 1
ATOM 7154 O O . ILE B 1 285 ? -18.438 -25.766 -9.492 1 86.44 285 ILE B O 1
ATOM 7158 N N . GLY B 1 286 ? -20.344 -26.531 -8.734 1 68.81 286 GLY B N 1
ATOM 7159 C CA . GLY B 1 286 ? -19.953 -26.531 -7.336 1 68.81 286 GLY B CA 1
ATOM 7160 C C . GLY B 1 286 ? -18.828 -27.5 -7.031 1 68.81 286 GLY B C 1
ATOM 7161 O O . GLY B 1 286 ? -18.594 -28.453 -7.785 1 68.81 286 GLY B O 1
ATOM 7162 N N . ASN B 1 287 ? -17.922 -27.016 -6.09 1 60.34 287 ASN B N 1
ATOM 7163 C CA . ASN B 1 287 ? -16.938 -27.922 -5.488 1 60.34 287 ASN B CA 1
ATOM 7164 C C . ASN B 1 287 ? -17.578 -28.797 -4.414 1 60.34 287 ASN B C 1
ATOM 7166 O O . ASN B 1 287 ? -18.609 -28.438 -3.846 1 60.34 287 ASN B O 1
ATOM 7170 N N . TRP B 1 288 ? -17.219 -30.016 -4.109 1 55.66 288 TRP B N 1
ATOM 7171 C CA . TRP B 1 288 ? -17.672 -31.062 -3.201 1 55.66 288 TRP B CA 1
ATOM 7172 C C . TRP B 1 288 ? -18.062 -30.469 -1.848 1 55.66 288 TRP B C 1
ATOM 7174 O O . TRP B 1 288 ? -19.078 -30.859 -1.26 1 55.66 288 TRP B O 1
ATOM 7184 N N . ASP B 1 289 ? -17.203 -29.594 -1.244 1 56.28 289 ASP B N 1
ATOM 7185 C CA . ASP B 1 289 ? -17.344 -29.188 0.151 1 56.28 289 ASP B CA 1
ATOM 7186 C C . ASP B 1 289 ? -18.312 -28.016 0.284 1 56.28 289 ASP B C 1
ATOM 7188 O O . ASP B 1 289 ? -18.625 -27.578 1.396 1 56.28 289 ASP B O 1
ATOM 7192 N N . ASN B 1 290 ? -18.984 -27.5 -0.844 1 60.25 290 ASN B N 1
ATOM 7193 C CA . ASN B 1 290 ? -19.5 -26.141 -0.781 1 60.25 290 ASN B CA 1
ATOM 7194 C C . ASN B 1 290 ? -20.984 -26.125 -0.421 1 60.25 290 ASN B C 1
ATOM 7196 O O . ASN B 1 290 ? -21.609 -25.062 -0.377 1 60.25 290 ASN B O 1
ATOM 7200 N N . PHE B 1 291 ? -21.391 -27.25 0.142 1 73.62 291 PHE B N 1
ATOM 7201 C CA . PHE B 1 291 ? -22.781 -27.266 0.545 1 73.62 291 PHE B CA 1
ATOM 7202 C C . PHE B 1 291 ? -22.953 -26.75 1.968 1 73.62 291 PHE B C 1
ATOM 7204 O O . PHE B 1 291 ? -24.031 -26.266 2.338 1 73.62 291 PHE B O 1
ATOM 7211 N N . SER B 1 292 ? -21.797 -26.766 2.559 1 80.31 292 SER B N 1
ATOM 7212 C CA . SER B 1 292 ? -21.844 -26.359 3.963 1 80.31 292 SER B CA 1
ATOM 7213 C C . SER B 1 292 ? -22.109 -24.875 4.109 1 80.31 292 SER B C 1
ATOM 7215 O O . SER B 1 292 ? -22.609 -24.422 5.133 1 80.31 292 SER B O 1
ATOM 7217 N N . PHE B 1 293 ? -21.844 -24.078 3.105 1 90.38 293 PHE B N 1
ATOM 7218 C CA . PHE B 1 293 ? -22 -22.641 3.176 1 90.38 293 PHE B CA 1
ATOM 7219 C C . PHE B 1 293 ? -23.406 -22.234 2.723 1 90.38 293 PHE B C 1
ATOM 7221 O O . PHE B 1 293 ? -23.734 -21.047 2.693 1 90.38 293 PHE B O 1
ATOM 7228 N N . GLY B 1 294 ? -24.188 -23.281 2.379 1 89.75 294 GLY B N 1
ATOM 7229 C CA . GLY B 1 294 ? -25.594 -23.062 2.059 1 89.75 294 GLY B CA 1
ATOM 7230 C C . GLY B 1 294 ? -25.844 -22.891 0.573 1 89.75 294 GLY B C 1
ATOM 7231 O O . GLY B 1 294 ? -24.906 -22.734 -0.208 1 89.75 294 GLY B O 1
ATOM 7232 N N . ASN B 1 295 ? -27.047 -23.016 0.125 1 91.38 295 ASN B N 1
ATOM 7233 C CA . ASN B 1 295 ? -27.531 -22.906 -1.243 1 91.38 295 ASN B CA 1
ATOM 7234 C C . ASN B 1 295 ? -28.828 -22.109 -1.307 1 91.38 295 ASN B C 1
ATOM 7236 O O . ASN B 1 295 ? -29.859 -22.547 -0.797 1 91.38 295 ASN B O 1
ATOM 7240 N N . PRO B 1 296 ? -28.734 -20.969 -1.904 1 93.75 296 PRO B N 1
ATOM 7241 C CA . PRO B 1 296 ? -29.969 -20.172 -1.98 1 93.75 296 PRO B CA 1
ATOM 7242 C C . PRO B 1 296 ? -30.969 -20.75 -2.984 1 93.75 296 PRO B C 1
ATOM 7244 O O . PRO B 1 296 ? -32.156 -20.375 -2.963 1 93.75 296 PRO B O 1
ATOM 7247 N N . LEU B 1 297 ? -30.578 -21.625 -3.904 1 93.12 297 LEU B N 1
ATOM 7248 C CA . LEU B 1 297 ? -31.438 -22.188 -4.934 1 93.12 297 LEU B CA 1
ATOM 7249 C C . LEU B 1 297 ? -32.344 -23.266 -4.352 1 93.12 297 LEU B C 1
ATOM 7251 O O . LEU B 1 297 ? -31.859 -24.266 -3.801 1 93.12 297 LEU B O 1
ATOM 7255 N N . LYS B 1 298 ? -33.594 -23.188 -4.551 1 91.5 298 LYS B N 1
ATOM 7256 C CA . LYS B 1 298 ? -34.594 -24.109 -3.963 1 91.5 298 LYS B CA 1
ATOM 7257 C C . LYS B 1 298 ? -34.781 -25.344 -4.828 1 91.5 298 LYS B C 1
ATOM 7259 O O . LYS B 1 298 ? -35.062 -26.438 -4.316 1 91.5 298 LYS B O 1
ATOM 7264 N N . ASP B 1 299 ? -34.562 -25.234 -6.086 1 93.19 299 ASP B N 1
ATOM 7265 C CA . ASP B 1 299 ? -34.906 -26.297 -7.023 1 93.19 299 ASP B CA 1
ATOM 7266 C C . ASP B 1 299 ? -33.719 -26.734 -7.836 1 93.19 299 ASP B C 1
ATOM 7268 O O . ASP B 1 299 ? -33.844 -27.281 -8.938 1 93.19 299 ASP B O 1
ATOM 7272 N N . TYR B 1 300 ? -32.531 -26.453 -7.352 1 89.5 300 TYR B N 1
ATOM 7273 C CA . TYR B 1 300 ? -31.266 -26.797 -8.008 1 89.5 300 TYR B CA 1
ATOM 7274 C C . TYR B 1 300 ? -30.203 -27.172 -6.984 1 89.5 300 TYR B C 1
ATOM 7276 O O . TYR B 1 300 ? -29.953 -26.422 -6.035 1 89.5 300 TYR B O 1
ATOM 7284 N N . LYS B 1 301 ? -29.531 -28.234 -7.109 1 86.06 301 LYS B N 1
ATOM 7285 C CA . LYS B 1 301 ? -28.719 -28.844 -6.059 1 86.06 301 LYS B CA 1
ATOM 7286 C C . LYS B 1 301 ? -27.328 -28.234 -6.02 1 86.06 301 LYS B C 1
ATOM 7288 O O . LYS B 1 301 ? -26.594 -28.391 -5.039 1 86.06 301 LYS B O 1
ATOM 7293 N N . ASP B 1 302 ? -26.859 -27.672 -7.145 1 88.69 302 ASP B N 1
ATOM 7294 C CA . ASP B 1 302 ? -25.562 -27.031 -7.125 1 88.69 302 ASP B CA 1
ATOM 7295 C C . ASP B 1 302 ? -25.625 -25.688 -6.379 1 88.69 302 ASP B C 1
ATOM 7297 O O . ASP B 1 302 ? -26.453 -24.844 -6.68 1 88.69 302 ASP B O 1
ATOM 7301 N N . PRO B 1 303 ? -24.797 -25.5 -5.348 1 89.44 303 PRO B N 1
ATOM 7302 C CA . PRO B 1 303 ? -24.844 -24.266 -4.547 1 89.44 303 PRO B CA 1
ATOM 7303 C C . PRO B 1 303 ? -24.234 -23.078 -5.262 1 89.44 303 PRO B C 1
ATOM 7305 O O . PRO B 1 303 ? -23.266 -22.484 -4.773 1 89.44 303 PRO B O 1
ATOM 7308 N N . ILE B 1 304 ? -24.812 -22.672 -6.383 1 92.81 304 ILE B N 1
ATOM 7309 C CA . ILE B 1 304 ? -24.406 -21.453 -7.094 1 92.81 304 ILE B CA 1
ATOM 7310 C C . ILE B 1 304 ? -25.031 -20.234 -6.426 1 92.81 304 ILE B C 1
ATOM 7312 O O . ILE B 1 304 ? -26.219 -20.219 -6.137 1 92.81 304 ILE B O 1
ATOM 7316 N N . ARG B 1 305 ? -24.266 -19.312 -6.078 1 95.19 305 ARG B N 1
ATOM 7317 C CA . ARG B 1 305 ? -24.734 -18.141 -5.359 1 95.19 305 ARG B CA 1
ATOM 7318 C C . ARG B 1 305 ? -24.5 -16.859 -6.176 1 95.19 305 ARG B C 1
ATOM 7320 O O . ARG B 1 305 ? -23.359 -16.562 -6.543 1 95.19 305 ARG B O 1
ATOM 7327 N N . ILE B 1 306 ? -25.562 -16.141 -6.508 1 96.94 306 ILE B N 1
ATOM 7328 C CA . ILE B 1 306 ? -25.516 -14.906 -7.27 1 96.94 306 ILE B CA 1
ATOM 7329 C C . ILE B 1 306 ? -26.312 -13.82 -6.551 1 96.94 306 ILE B C 1
ATOM 7331 O O . ILE B 1 306 ? -27.531 -13.914 -6.438 1 96.94 306 ILE B O 1
ATOM 7335 N N . SER B 1 307 ? -25.578 -12.836 -6.027 1 97.19 307 SER B N 1
ATOM 7336 C CA . SER B 1 307 ? -26.266 -11.688 -5.457 1 97.19 307 SER B CA 1
ATOM 7337 C C . SER B 1 307 ? -26.734 -10.727 -6.543 1 97.19 307 SER B C 1
ATOM 7339 O O . SER B 1 307 ? -26.125 -10.633 -7.609 1 97.19 307 SER B O 1
ATOM 7341 N N . TYR B 1 308 ? -27.906 -10.078 -6.355 1 98 308 TYR B N 1
ATOM 7342 C CA . TYR B 1 308 ? -28.422 -9.078 -7.281 1 98 308 TYR B CA 1
ATOM 7343 C C . TYR B 1 308 ? -29.062 -7.922 -6.531 1 98 308 TYR B C 1
ATOM 7345 O O . TYR B 1 308 ? -29.484 -8.07 -5.379 1 98 308 TYR B O 1
ATOM 7353 N N . TYR B 1 309 ? -29.031 -6.789 -7.141 1 97.31 309 TYR B N 1
ATOM 7354 C CA . TYR B 1 309 ? -29.781 -5.637 -6.645 1 97.31 309 TYR B CA 1
ATOM 7355 C C . TYR B 1 309 ? -31.188 -5.602 -7.242 1 97.31 309 TYR B C 1
ATOM 7357 O O . TYR B 1 309 ? -31.344 -5.602 -8.469 1 97.31 309 TYR B O 1
ATOM 7365 N N . ASP B 1 310 ? -32.219 -5.594 -6.402 1 96.5 310 ASP B N 1
ATOM 7366 C CA . ASP B 1 310 ? -33.625 -5.469 -6.844 1 96.5 310 ASP B CA 1
ATOM 7367 C C . ASP B 1 310 ? -34 -4.004 -7.004 1 96.5 310 ASP B C 1
ATOM 7369 O O . ASP B 1 310 ? -34.188 -3.287 -6.012 1 96.5 310 ASP B O 1
ATOM 7373 N N . GLU B 1 311 ? -34.188 -3.605 -8.195 1 94.44 311 GLU B N 1
ATOM 7374 C CA . GLU B 1 311 ? -34.469 -2.197 -8.477 1 94.44 311 GLU B CA 1
ATOM 7375 C C . GLU B 1 311 ? -35.812 -1.766 -7.906 1 94.44 311 GLU B C 1
ATOM 7377 O O . GLU B 1 311 ? -35.969 -0.607 -7.52 1 94.44 311 GLU B O 1
ATOM 7382 N N . ASN B 1 312 ? -36.781 -2.65 -7.871 1 92.56 312 ASN B N 1
ATOM 7383 C CA . ASN B 1 312 ? -38.094 -2.334 -7.352 1 92.56 312 ASN B CA 1
ATOM 7384 C C . ASN B 1 312 ? -38.062 -2.148 -5.836 1 92.56 312 ASN B C 1
ATOM 7386 O O . ASN B 1 312 ? -38.625 -1.18 -5.316 1 92.56 312 ASN B O 1
ATOM 7390 N N . GLU B 1 313 ? -37.469 -2.975 -5.203 1 91.06 313 GLU B N 1
ATOM 7391 C CA . GLU B 1 313 ? -37.5 -2.971 -3.742 1 91.06 313 GLU B CA 1
ATOM 7392 C C . GLU B 1 313 ? -36.281 -2.199 -3.188 1 91.06 313 GLU B C 1
ATOM 7394 O O . GLU B 1 313 ? -36.219 -1.932 -1.986 1 91.06 313 GLU B O 1
ATOM 7399 N N . LYS B 1 314 ? -35.344 -1.842 -4.043 1 91.69 314 LYS B N 1
ATOM 7400 C CA . LYS B 1 314 ? -34.156 -1.12 -3.66 1 91.69 314 LYS B CA 1
ATOM 7401 C C . LYS B 1 314 ? -33.375 -1.873 -2.58 1 91.69 314 LYS B C 1
ATOM 7403 O O . LYS B 1 314 ? -33 -1.294 -1.556 1 91.69 314 LYS B O 1
ATOM 7408 N N . ALA B 1 315 ? -33.219 -3.123 -2.803 1 95.19 315 ALA B N 1
ATOM 7409 C CA . ALA B 1 315 ? -32.594 -4.016 -1.828 1 95.19 315 ALA B CA 1
ATOM 7410 C C . ALA B 1 315 ? -31.812 -5.117 -2.523 1 95.19 315 ALA B C 1
ATOM 7412 O O . ALA B 1 315 ? -32.062 -5.441 -3.686 1 95.19 315 ALA B O 1
ATOM 7413 N N . TYR B 1 316 ? -30.812 -5.621 -1.833 1 97.38 316 TYR B N 1
ATOM 7414 C CA . TYR B 1 316 ? -30.047 -6.742 -2.354 1 97.38 316 TYR B CA 1
ATOM 7415 C C . TYR B 1 316 ? -30.688 -8.07 -1.955 1 97.38 316 TYR B C 1
ATOM 7417 O O . TYR B 1 316 ? -31.312 -8.172 -0.902 1 97.38 316 TYR B O 1
ATOM 7425 N N . SER B 1 317 ? -30.562 -9.023 -2.783 1 96.88 317 SER B N 1
ATOM 7426 C CA . SER B 1 317 ? -31.016 -10.398 -2.572 1 96.88 317 SER B CA 1
ATOM 7427 C C . SER B 1 317 ? -30.156 -11.383 -3.359 1 96.88 317 SER B C 1
ATOM 7429 O O . SER B 1 317 ? -29.078 -11.023 -3.846 1 96.88 317 SER B O 1
ATOM 7431 N N . TYR B 1 318 ? -30.516 -12.695 -3.334 1 97.25 318 TYR B N 1
ATOM 7432 C CA . TYR B 1 318 ? -29.828 -13.75 -4.074 1 97.25 318 TYR B CA 1
ATOM 7433 C C . TYR B 1 318 ? -30.797 -14.477 -5.008 1 97.25 318 TYR B C 1
ATOM 7435 O O . TYR B 1 318 ? -31.984 -14.617 -4.699 1 97.25 318 TYR B O 1
ATOM 7443 N N . ILE B 1 319 ? -30.281 -14.898 -6.156 1 97.56 319 ILE B N 1
ATOM 7444 C CA . ILE B 1 319 ? -31.078 -15.75 -7.023 1 97.56 319 ILE B CA 1
ATOM 7445 C C . ILE B 1 319 ? -31.469 -17.031 -6.277 1 97.56 319 ILE B C 1
ATOM 7447 O O . ILE B 1 319 ? -30.594 -17.719 -5.738 1 97.56 319 ILE B O 1
ATOM 7451 N N . ASP B 1 320 ? -32.781 -17.391 -6.285 1 96.62 320 ASP B N 1
ATOM 7452 C CA . ASP B 1 320 ? -33.219 -18.516 -5.457 1 96.62 320 ASP B CA 1
ATOM 7453 C C . ASP B 1 320 ? -34.031 -19.516 -6.27 1 96.62 320 ASP B C 1
ATOM 7455 O O . ASP B 1 320 ? -34.719 -20.391 -5.699 1 96.62 320 ASP B O 1
ATOM 7459 N N . CYS B 1 321 ? -34.031 -19.359 -7.578 1 95.56 321 CYS B N 1
ATOM 7460 C CA . CYS B 1 321 ? -34.75 -20.328 -8.398 1 95.56 321 CYS B CA 1
ATOM 7461 C C . CYS B 1 321 ? -34 -20.609 -9.695 1 95.56 321 CYS B C 1
ATOM 7463 O O . CYS B 1 321 ? -33.281 -19.75 -10.195 1 95.56 321 CYS B O 1
ATOM 7465 N N . LYS B 1 322 ? -34.219 -21.688 -10.336 1 94.38 322 LYS B N 1
ATOM 7466 C CA . LYS B 1 322 ? -33.531 -22.203 -11.516 1 94.38 322 LYS B CA 1
ATOM 7467 C C . LYS B 1 322 ? -33.812 -21.328 -12.734 1 94.38 322 LYS B C 1
ATOM 7469 O O . LYS B 1 322 ? -32.938 -21.156 -13.594 1 94.38 322 LYS B O 1
ATOM 7474 N N . ASP B 1 323 ? -35 -20.812 -12.805 1 95.75 323 ASP B N 1
ATOM 7475 C CA . ASP B 1 323 ? -35.344 -20 -13.969 1 95.75 323 ASP B CA 1
ATOM 7476 C C . ASP B 1 323 ? -34.5 -18.734 -14.023 1 95.75 323 ASP B C 1
ATOM 7478 O O . ASP B 1 323 ? -34.031 -18.344 -15.094 1 95.75 323 ASP B O 1
ATOM 7482 N N . ASP B 1 324 ? -34.438 -18.047 -12.875 1 97.19 324 ASP B N 1
ATOM 7483 C CA . ASP B 1 324 ? -33.594 -16.859 -12.82 1 97.19 324 ASP B CA 1
ATOM 7484 C C . ASP B 1 324 ? -32.125 -17.203 -13.086 1 97.19 324 ASP B C 1
ATOM 7486 O O . ASP B 1 324 ? -31.406 -16.453 -13.734 1 97.19 324 ASP B O 1
ATOM 7490 N N . LEU B 1 325 ? -31.703 -18.344 -12.492 1 97.12 325 LEU B N 1
ATOM 7491 C CA . LEU B 1 325 ? -30.328 -18.797 -12.742 1 97.12 325 LEU B CA 1
ATOM 7492 C C . LEU B 1 325 ? -30.094 -19.031 -14.227 1 97.12 325 LEU B C 1
ATOM 7494 O O . LEU B 1 325 ? -29.062 -18.656 -14.773 1 97.12 325 LEU B O 1
ATOM 7498 N N . LYS B 1 326 ? -31.047 -19.703 -14.891 1 96.81 326 LYS B N 1
ATOM 7499 C CA . LYS B 1 326 ? -30.953 -19.953 -16.328 1 96.81 326 LYS B CA 1
ATOM 7500 C C . LYS B 1 326 ? -30.859 -18.641 -17.109 1 96.81 326 LYS B C 1
ATOM 7502 O O . LYS B 1 326 ? -30.078 -18.516 -18.047 1 96.81 326 LYS B O 1
ATOM 7507 N N . GLU B 1 327 ? -31.688 -17.656 -16.688 1 97.56 327 GLU B N 1
ATOM 7508 C CA . GLU B 1 327 ? -31.625 -16.359 -17.344 1 97.56 327 GLU B CA 1
ATOM 7509 C C . GLU B 1 327 ? -30.234 -15.734 -17.219 1 97.56 327 GLU B C 1
ATOM 7511 O O . GLU B 1 327 ? -29.703 -15.203 -18.188 1 97.56 327 GLU B O 1
ATOM 7516 N N . TYR B 1 328 ? -29.719 -15.766 -16.016 1 98 328 TYR B N 1
ATOM 7517 C CA . TYR B 1 328 ? -28.391 -15.234 -15.781 1 98 328 TYR B CA 1
ATOM 7518 C C . TYR B 1 328 ? -27.359 -15.945 -16.656 1 98 328 TYR B C 1
ATOM 7520 O O . TYR B 1 328 ? -26.609 -15.305 -17.391 1 98 328 TYR B O 1
ATOM 7528 N N . LEU B 1 329 ? -27.25 -17.297 -16.609 1 97.62 329 LEU B N 1
ATOM 7529 C CA . LEU B 1 329 ? -26.25 -18.078 -17.312 1 97.62 329 LEU B CA 1
ATOM 7530 C C . LEU B 1 329 ? -26.391 -17.906 -18.828 1 97.62 329 LEU B C 1
ATOM 7532 O O . LEU B 1 329 ? -25.391 -17.859 -19.547 1 97.62 329 LEU B O 1
ATOM 7536 N N . THR B 1 330 ? -27.641 -17.859 -19.312 1 97.88 330 THR B N 1
ATOM 7537 C CA . THR B 1 330 ? -27.875 -17.672 -20.734 1 97.88 330 THR B CA 1
ATOM 7538 C C . THR B 1 330 ? -27.297 -16.328 -21.203 1 97.88 330 THR B C 1
ATOM 7540 O O . THR B 1 330 ? -26.656 -16.25 -22.266 1 97.88 330 THR B O 1
ATOM 7543 N N . GLN B 1 331 ? -27.547 -15.305 -20.391 1 98.12 331 GLN B N 1
ATOM 7544 C CA . GLN B 1 331 ? -26.984 -14 -20.734 1 98.12 331 GLN B CA 1
ATOM 7545 C C . GLN B 1 331 ? -25.469 -14.047 -20.734 1 98.12 331 GLN B C 1
ATOM 7547 O O . GLN B 1 331 ? -24.812 -13.469 -21.609 1 98.12 331 GLN B O 1
ATOM 7552 N N . LEU B 1 332 ? -24.875 -14.695 -19.734 1 98.12 332 LEU B N 1
ATOM 7553 C CA . LEU B 1 332 ? -23.438 -14.812 -19.625 1 98.12 332 LEU B CA 1
ATOM 7554 C C . LEU B 1 332 ? -22.844 -15.508 -20.859 1 98.12 332 LEU B C 1
ATOM 7556 O O . LEU B 1 332 ? -21.938 -14.984 -21.5 1 98.12 332 LEU B O 1
ATOM 7560 N N . PHE B 1 333 ? -23.359 -16.672 -21.234 1 97.38 333 PHE B N 1
ATOM 7561 C CA . PHE B 1 333 ? -22.828 -17.453 -22.359 1 97.38 333 PHE B CA 1
ATOM 7562 C C . PHE B 1 333 ? -23.047 -16.703 -23.672 1 97.38 333 PHE B C 1
ATOM 7564 O O . PHE B 1 333 ? -22.188 -16.734 -24.547 1 97.38 333 PHE B O 1
ATOM 7571 N N . ASN B 1 334 ? -24.234 -16.109 -23.812 1 97.06 334 ASN B N 1
ATOM 7572 C CA . ASN B 1 334 ? -24.484 -15.312 -25.016 1 97.06 334 ASN B CA 1
ATOM 7573 C C . ASN B 1 334 ? -23.453 -14.188 -25.141 1 97.06 334 ASN B C 1
ATOM 7575 O O . ASN B 1 334 ? -23 -13.883 -26.25 1 97.06 334 ASN B O 1
ATOM 7579 N N . HIS B 1 335 ? -23.172 -13.562 -24 1 97.69 335 HIS B N 1
ATOM 7580 C CA . HIS B 1 335 ? -22.188 -12.477 -24.016 1 97.69 335 HIS B CA 1
ATOM 7581 C C . HIS B 1 335 ? -20.812 -12.977 -24.453 1 97.69 335 HIS B C 1
ATOM 7583 O O . HIS B 1 335 ? -20.172 -12.352 -25.297 1 97.69 335 HIS B O 1
ATOM 7589 N N . LEU B 1 336 ? -20.375 -14.07 -23.922 1 97.25 336 LEU B N 1
ATOM 7590 C CA . LEU B 1 336 ? -19.078 -14.641 -24.281 1 97.25 336 LEU B CA 1
ATOM 7591 C C . LEU B 1 336 ? -19.047 -15.062 -25.734 1 97.25 336 LEU B C 1
ATOM 7593 O O . LEU B 1 336 ? -18.016 -14.953 -26.406 1 97.25 336 LEU B O 1
ATOM 7597 N N . TYR B 1 337 ? -20.141 -15.594 -26.234 1 95.81 337 TYR B N 1
ATOM 7598 C CA . TYR B 1 337 ? -20.266 -15.969 -27.641 1 95.81 337 TYR B CA 1
ATOM 7599 C C . TYR B 1 337 ? -20.141 -14.75 -28.531 1 95.81 337 TYR B C 1
ATOM 7601 O O . TYR B 1 337 ? -19.438 -14.781 -29.547 1 95.81 337 TYR B O 1
ATOM 7609 N N . LYS B 1 338 ? -20.781 -13.672 -28.156 1 96.25 338 LYS B N 1
ATOM 7610 C CA . LYS B 1 338 ? -20.766 -12.438 -28.938 1 96.25 338 LYS B CA 1
ATOM 7611 C C . LYS B 1 338 ? -19.375 -11.828 -28.984 1 96.25 338 LYS B C 1
ATOM 7613 O O . LYS B 1 338 ? -19.016 -11.148 -29.938 1 96.25 338 LYS B O 1
ATOM 7618 N N . LEU B 1 339 ? -18.594 -12.094 -27.969 1 97 339 LEU B N 1
ATOM 7619 C CA . LEU B 1 339 ? -17.219 -11.602 -27.938 1 97 339 LEU B CA 1
ATOM 7620 C C . LEU B 1 339 ? -16.312 -12.445 -28.828 1 97 339 LEU B C 1
ATOM 7622 O O . LEU B 1 339 ? -15.141 -12.109 -29.031 1 97 339 LEU B O 1
ATOM 7626 N N . ASN B 1 340 ? -16.766 -13.531 -29.406 1 95.88 340 ASN B N 1
ATOM 7627 C CA . ASN B 1 340 ? -16.047 -14.438 -30.297 1 95.88 340 ASN B CA 1
ATOM 7628 C C . ASN B 1 340 ? -14.875 -15.102 -29.594 1 95.88 340 ASN B C 1
ATOM 7630 O O . ASN B 1 340 ? -13.781 -15.203 -30.156 1 95.88 340 ASN B O 1
ATOM 7634 N N . ILE B 1 341 ? -15.047 -15.461 -28.281 1 95.81 341 ILE B N 1
ATOM 7635 C CA . ILE B 1 341 ? -13.977 -16.094 -27.516 1 95.81 341 ILE B CA 1
ATOM 7636 C C . ILE B 1 341 ? -14.453 -17.438 -26.969 1 95.81 341 ILE B C 1
ATOM 7638 O O . ILE B 1 341 ? -13.781 -18.047 -26.141 1 95.81 341 ILE B O 1
ATOM 7642 N N . PHE B 1 342 ? -15.594 -17.906 -27.406 1 93.88 342 PHE B N 1
ATOM 7643 C CA . PHE B 1 342 ? -16.266 -19.047 -26.797 1 93.88 342 PHE B CA 1
ATOM 7644 C C . PHE B 1 342 ? -15.43 -20.312 -26.953 1 93.88 342 PHE B C 1
ATOM 7646 O O . PHE B 1 342 ? -15.477 -21.203 -26.094 1 93.88 342 PHE B O 1
ATOM 7653 N N . ASP B 1 343 ? -14.633 -20.453 -28.016 1 91.94 343 ASP B N 1
ATOM 7654 C CA . ASP B 1 343 ? -13.773 -21.594 -28.266 1 91.94 343 ASP B CA 1
ATOM 7655 C C . ASP B 1 343 ? -12.711 -21.734 -27.172 1 91.94 343 ASP B C 1
ATOM 7657 O O . ASP B 1 343 ? -12.172 -22.812 -26.953 1 91.94 343 ASP B O 1
ATOM 7661 N N . LYS B 1 344 ? -12.383 -20.656 -26.453 1 94.69 344 LYS B N 1
ATOM 7662 C CA . LYS B 1 344 ? -11.359 -20.641 -25.406 1 94.69 344 LYS B CA 1
ATOM 7663 C C . LYS B 1 344 ? -11.977 -20.938 -24.047 1 94.69 344 LYS B C 1
ATOM 7665 O O . LYS B 1 344 ? -11.25 -21.172 -23.078 1 94.69 344 LYS B O 1
ATOM 7670 N N . VAL B 1 345 ? -13.273 -20.953 -23.969 1 95.75 345 VAL B N 1
ATOM 7671 C CA . VAL B 1 345 ? -13.977 -21.031 -22.688 1 95.75 345 VAL B CA 1
ATOM 7672 C C . VAL B 1 345 ? -14.039 -22.484 -22.219 1 95.75 345 VAL B C 1
ATOM 7674 O O . VAL B 1 345 ? -14.297 -23.391 -23 1 95.75 345 VAL B O 1
ATOM 7677 N N . ARG B 1 346 ? -13.656 -22.719 -21.031 1 95.31 346 ARG B N 1
ATOM 7678 C CA . ARG B 1 346 ? -13.867 -23.969 -20.312 1 95.31 346 ARG B CA 1
ATOM 7679 C C . ARG B 1 346 ? -14.68 -23.734 -19.031 1 95.31 346 ARG B C 1
ATOM 7681 O O . ARG B 1 346 ? -14.492 -22.719 -18.359 1 95.31 346 ARG B O 1
ATOM 7688 N N . ILE B 1 347 ? -15.633 -24.609 -18.75 1 94.69 347 ILE B N 1
ATOM 7689 C CA . ILE B 1 347 ? -16.219 -24.656 -17.422 1 94.69 347 ILE B CA 1
ATOM 7690 C C . ILE B 1 347 ? -15.422 -25.609 -16.531 1 94.69 347 ILE B C 1
ATOM 7692 O O . ILE B 1 347 ? -15.281 -26.781 -16.844 1 94.69 347 ILE B O 1
ATOM 7696 N N . ILE B 1 348 ? -14.891 -25.078 -15.492 1 93.44 348 ILE B N 1
ATOM 7697 C CA . ILE B 1 348 ? -13.984 -25.891 -14.695 1 93.44 348 ILE B CA 1
ATOM 7698 C C . ILE B 1 348 ? -14.719 -26.453 -13.484 1 93.44 348 ILE B C 1
ATOM 7700 O O . ILE B 1 348 ? -15.539 -25.766 -12.867 1 93.44 348 ILE B O 1
ATOM 7704 N N . SER B 1 349 ? -14.57 -27.688 -13.188 1 89.31 349 SER B N 1
ATOM 7705 C CA . SER B 1 349 ? -15 -28.359 -11.969 1 89.31 349 SER B CA 1
ATOM 7706 C C . SER B 1 349 ? -13.812 -28.734 -11.094 1 89.31 349 SER B C 1
ATOM 7708 O O . SER B 1 349 ? -12.922 -29.469 -11.516 1 89.31 349 SER B O 1
ATOM 7710 N N . ASP B 1 350 ? -13.828 -28.172 -9.883 1 88.5 350 ASP B N 1
ATOM 7711 C CA . ASP B 1 350 ? -12.75 -28.422 -8.93 1 88.5 350 ASP B CA 1
ATOM 7712 C C . ASP B 1 350 ? -13.031 -29.688 -8.109 1 88.5 350 ASP B C 1
ATOM 7714 O O . ASP B 1 350 ? -13.93 -29.703 -7.266 1 88.5 350 ASP B O 1
ATOM 7718 N N . GLU B 1 351 ? -12.32 -30.766 -8.43 1 84.94 351 GLU B N 1
ATOM 7719 C CA . GLU B 1 351 ? -12.266 -32.031 -7.723 1 84.94 351 GLU B CA 1
ATOM 7720 C C . GLU B 1 351 ? -13.648 -32.656 -7.617 1 84.94 351 GLU B C 1
ATOM 7722 O O . GLU B 1 351 ? -14.094 -33.031 -6.527 1 84.94 351 GLU B O 1
ATOM 7727 N N . PRO B 1 352 ? -14.375 -32.844 -8.719 1 80.75 352 PRO B N 1
ATOM 7728 C CA . PRO B 1 352 ? -15.664 -33.531 -8.68 1 80.75 352 PRO B CA 1
ATOM 7729 C C . PRO B 1 352 ? -15.547 -34.969 -8.148 1 80.75 352 PRO B C 1
ATOM 7731 O O . PRO B 1 352 ? -14.547 -35.656 -8.383 1 80.75 352 PRO B O 1
ATOM 7734 N N . ASN B 1 353 ? -16.516 -35.344 -7.402 1 79.88 353 ASN B N 1
ATOM 7735 C CA . ASN B 1 353 ? -16.453 -36.688 -6.82 1 79.88 353 ASN B CA 1
ATOM 7736 C C . ASN B 1 353 ? -17.766 -37.406 -6.984 1 79.88 353 ASN B C 1
ATOM 7738 O O . ASN B 1 353 ? -17.922 -38.531 -6.496 1 79.88 353 ASN B O 1
ATOM 7742 N N . ASN B 1 354 ? -18.75 -36.812 -7.594 1 81.19 354 ASN B N 1
ATOM 7743 C CA . ASN B 1 354 ? -20.031 -37.406 -7.883 1 81.19 354 ASN B CA 1
ATOM 7744 C C . ASN B 1 354 ? -20.375 -37.344 -9.367 1 81.19 354 ASN B C 1
ATOM 7746 O O . ASN B 1 354 ? -20.875 -36.312 -9.836 1 81.19 354 ASN B O 1
ATOM 7750 N N . SER B 1 355 ? -20.234 -38.375 -10.094 1 81.25 355 SER B N 1
ATOM 7751 C CA . SER B 1 355 ? -20.375 -38.406 -11.547 1 81.25 355 SER B CA 1
ATOM 7752 C C . SER B 1 355 ? -21.812 -38.125 -11.969 1 81.25 355 SER B C 1
ATOM 7754 O O . SER B 1 355 ? -22.047 -37.469 -12.977 1 81.25 355 SER B O 1
ATOM 7756 N N . ASP B 1 356 ? -22.812 -38.656 -11.242 1 82.81 356 ASP B N 1
ATOM 7757 C CA . ASP B 1 356 ? -24.219 -38.438 -11.594 1 82.81 356 ASP B CA 1
ATOM 7758 C C . ASP B 1 356 ? -24.625 -37 -11.453 1 82.81 356 ASP B C 1
ATOM 7760 O O . ASP B 1 356 ? -25.266 -36.438 -12.336 1 82.81 356 ASP B O 1
ATOM 7764 N N . LEU B 1 357 ? -24.281 -36.5 -10.336 1 83.75 357 LEU B N 1
ATOM 7765 C CA . LEU B 1 357 ? -24.594 -35.094 -10.102 1 83.75 357 LEU B CA 1
ATOM 7766 C C . LEU B 1 357 ? -23.875 -34.219 -11.117 1 83.75 357 LEU B C 1
ATOM 7768 O O . LEU B 1 357 ? -24.438 -33.219 -11.578 1 83.75 357 LEU B O 1
ATOM 7772 N N . PHE B 1 358 ? -22.656 -34.594 -11.414 1 86.81 358 PHE B N 1
ATOM 7773 C CA . PHE B 1 358 ? -21.875 -33.844 -12.398 1 86.81 358 PHE B CA 1
ATOM 7774 C C . PHE B 1 358 ? -22.594 -33.812 -13.75 1 86.81 358 PHE B C 1
ATOM 7776 O O . PHE B 1 358 ? -22.703 -32.781 -14.391 1 86.81 358 PHE B O 1
ATOM 7783 N N . LYS B 1 359 ? -23.094 -34.938 -14.18 1 85.19 359 LYS B N 1
ATOM 7784 C CA . LYS B 1 359 ? -23.797 -35.062 -15.445 1 85.19 359 LYS B CA 1
ATOM 7785 C C . LYS B 1 359 ? -25.047 -34.188 -15.453 1 85.19 359 LYS B C 1
ATOM 7787 O O . LYS B 1 359 ? -25.375 -33.562 -16.469 1 85.19 359 LYS B O 1
ATOM 7792 N N . GLU B 1 360 ? -25.766 -34.219 -14.344 1 86.94 360 GLU B N 1
ATOM 7793 C CA . GLU B 1 360 ? -26.938 -33.375 -14.219 1 86.94 360 GLU B CA 1
ATOM 7794 C C . GLU B 1 360 ? -26.594 -31.891 -14.383 1 86.94 360 GLU B C 1
ATOM 7796 O O . GLU B 1 360 ? -27.297 -31.156 -15.078 1 86.94 360 GLU B O 1
ATOM 7801 N N . TRP B 1 361 ? -25.562 -31.453 -13.703 1 89.44 361 TRP B N 1
ATOM 7802 C CA . TRP B 1 361 ? -25.125 -30.062 -13.773 1 89.44 361 TRP B CA 1
ATOM 7803 C C . TRP B 1 361 ? -24.703 -29.703 -15.188 1 89.44 361 TRP B C 1
ATOM 7805 O O . TRP B 1 361 ? -25.031 -28.625 -15.695 1 89.44 361 TRP B O 1
ATOM 7815 N N . VAL B 1 362 ? -23.969 -30.609 -15.867 1 88.75 362 VAL B N 1
ATOM 7816 C CA . VAL B 1 362 ? -23.5 -30.406 -17.234 1 88.75 362 VAL B CA 1
ATOM 7817 C C . VAL B 1 362 ? -24.703 -30.219 -18.172 1 88.75 362 VAL B C 1
ATOM 7819 O O . VAL B 1 362 ? -24.703 -29.328 -19.016 1 88.75 362 VAL B O 1
ATOM 7822 N N . ASN B 1 363 ? -25.719 -31.047 -17.984 1 89.12 363 ASN B N 1
ATOM 7823 C CA . ASN B 1 363 ? -26.922 -30.953 -18.812 1 89.12 363 ASN B CA 1
ATOM 7824 C C . ASN B 1 363 ? -27.609 -29.594 -18.672 1 89.12 363 ASN B C 1
ATOM 7826 O O . ASN B 1 363 ? -28.047 -29.016 -19.656 1 89.12 363 ASN B O 1
ATOM 7830 N N . PHE B 1 364 ? -27.812 -29.203 -17.5 1 92.19 364 PHE B N 1
ATOM 7831 C CA . PHE B 1 364 ? -28.453 -27.906 -17.234 1 92.19 364 PHE B CA 1
ATOM 7832 C C . PHE B 1 364 ? -27.641 -26.781 -17.859 1 92.19 364 PHE B C 1
ATOM 7834 O O . PHE B 1 364 ? -28.203 -25.891 -18.5 1 92.19 364 PHE B O 1
ATOM 7841 N N . ILE B 1 365 ? -26.281 -26.766 -17.656 1 93 365 ILE B N 1
ATOM 7842 C CA . ILE B 1 365 ? -25.391 -25.734 -18.156 1 93 365 ILE B CA 1
ATOM 7843 C C . ILE B 1 365 ? -25.438 -25.719 -19.688 1 93 365 ILE B C 1
ATOM 7845 O O . ILE B 1 365 ? -25.469 -24.641 -20.297 1 93 365 ILE B O 1
ATOM 7849 N N . ASP B 1 366 ? -25.5 -26.891 -20.312 1 91.69 366 ASP B N 1
ATOM 7850 C CA . ASP B 1 366 ? -25.594 -26.984 -21.766 1 91.69 366 ASP B CA 1
ATOM 7851 C C . ASP B 1 366 ? -26.875 -26.328 -22.281 1 91.69 366 ASP B C 1
ATOM 7853 O O . ASP B 1 366 ? -26.859 -25.672 -23.312 1 91.69 366 ASP B O 1
ATOM 7857 N N . LYS B 1 367 ? -27.906 -26.547 -21.578 1 92.69 367 LYS B N 1
ATOM 7858 C CA . LYS B 1 367 ? -29.172 -25.922 -21.938 1 92.69 367 LYS B CA 1
ATOM 7859 C C . LYS B 1 367 ? -29.078 -24.406 -21.844 1 92.69 367 LYS B C 1
ATOM 7861 O O . LYS B 1 367 ? -29.625 -23.688 -22.688 1 92.69 367 LYS B O 1
ATOM 7866 N N . CYS B 1 368 ? -28.469 -23.969 -20.797 1 94.62 368 CYS B N 1
ATOM 7867 C CA . CYS B 1 368 ? -28.297 -22.531 -20.609 1 94.62 368 CYS B CA 1
ATOM 7868 C C . CYS B 1 368 ? -27.453 -21.938 -21.734 1 94.62 368 CYS B C 1
ATOM 7870 O O . CYS B 1 368 ? -27.625 -20.766 -22.094 1 94.62 368 CYS B O 1
ATOM 7872 N N . ALA B 1 369 ? -26.5 -22.719 -22.234 1 92.25 369 ALA B N 1
ATOM 7873 C CA . ALA B 1 369 ? -25.578 -22.25 -23.281 1 92.25 369 ALA B CA 1
ATOM 7874 C C . ALA B 1 369 ? -26.219 -22.359 -24.656 1 92.25 369 ALA B C 1
ATOM 7876 O O . ALA B 1 369 ? -25.594 -22 -25.656 1 92.25 369 ALA B O 1
ATOM 7877 N N . LEU B 1 370 ? -27.469 -22.688 -24.703 1 86 370 LEU B N 1
ATOM 7878 C CA . LEU B 1 370 ? -28.25 -22.828 -25.938 1 86 370 LEU B CA 1
ATOM 7879 C C . LEU B 1 370 ? -27.516 -23.719 -26.922 1 86 370 LEU B C 1
ATOM 7881 O O . LEU B 1 370 ? -27.359 -23.359 -28.094 1 86 370 LEU B O 1
ATOM 7885 N N . ASN B 1 371 ? -26.922 -24.734 -26.359 1 73.69 371 ASN B N 1
ATOM 7886 C CA . ASN B 1 371 ? -26.281 -25.844 -27.062 1 73.69 371 ASN B CA 1
ATOM 7887 C C . ASN B 1 371 ? -25.062 -25.375 -27.859 1 73.69 371 ASN B C 1
ATOM 7889 O O . ASN B 1 371 ? -24.797 -25.875 -28.953 1 73.69 371 ASN B O 1
ATOM 7893 N N . LYS B 1 372 ? -24.672 -24.312 -27.328 1 82.75 372 LYS B N 1
ATOM 7894 C CA . LYS B 1 372 ? -23.328 -23.984 -27.781 1 82.75 372 LYS B CA 1
ATOM 7895 C C . LYS B 1 372 ? -22.297 -24.984 -27.266 1 82.75 372 LYS B C 1
ATOM 7897 O O . LYS B 1 372 ? -22.562 -25.688 -26.281 1 82.75 372 LYS B O 1
ATOM 7902 N N . ASN B 1 373 ? -21.484 -25.703 -28.109 1 83.12 373 ASN B N 1
ATOM 7903 C CA . ASN B 1 373 ? -20.516 -26.734 -27.766 1 83.12 373 ASN B CA 1
ATOM 7904 C C . ASN B 1 373 ? -19.578 -26.266 -26.656 1 83.12 373 ASN B C 1
ATOM 7906 O O . ASN B 1 373 ? -18.438 -25.891 -26.906 1 83.12 373 ASN B O 1
ATOM 7910 N N . ILE B 1 374 ? -20.156 -26.328 -25.328 1 86.75 374 ILE B N 1
ATOM 7911 C CA . ILE B 1 374 ? -19.359 -25.938 -24.156 1 86.75 374 ILE B CA 1
ATOM 7912 C C . ILE B 1 374 ? -18.344 -27.031 -23.859 1 86.75 374 ILE B C 1
ATOM 7914 O O . ILE B 1 374 ? -18.625 -28.219 -23.984 1 86.75 374 ILE B O 1
ATOM 7918 N N . LYS B 1 375 ? -17.156 -26.609 -23.562 1 90.56 375 LYS B N 1
ATOM 7919 C CA . LYS B 1 375 ? -16.078 -27.531 -23.172 1 90.56 375 LYS B CA 1
ATOM 7920 C C . LYS B 1 375 ? -15.875 -27.516 -21.656 1 90.56 375 LYS B C 1
ATOM 7922 O O . LYS B 1 375 ? -16 -26.469 -21.016 1 90.56 375 LYS B O 1
ATOM 7927 N N . PHE B 1 376 ? -15.578 -28.609 -21.062 1 91.38 376 PHE B N 1
ATOM 7928 C CA . PHE B 1 376 ? -15.391 -28.734 -19.625 1 91.38 376 PHE B CA 1
ATOM 7929 C C . PHE B 1 376 ? -13.953 -29.109 -19.297 1 91.38 376 PHE B C 1
ATOM 7931 O O . PHE B 1 376 ? -13.273 -29.75 -20.094 1 91.38 376 PHE B O 1
ATOM 7938 N N . LYS B 1 377 ? -13.469 -28.641 -18.219 1 92.75 377 LYS B N 1
ATOM 7939 C CA . LYS B 1 377 ? -12.172 -28.938 -17.625 1 92.75 377 LYS B CA 1
ATOM 7940 C C . LYS B 1 377 ? -12.32 -29.438 -16.188 1 92.75 377 LYS B C 1
ATOM 7942 O O . LYS B 1 377 ? -13.172 -28.938 -15.445 1 92.75 377 LYS B O 1
ATOM 7947 N N . CYS B 1 378 ? -11.539 -30.453 -15.789 1 89.44 378 CYS B N 1
ATOM 7948 C CA . CYS B 1 378 ? -11.648 -30.984 -14.43 1 89.44 378 CYS B CA 1
ATOM 7949 C C . CYS B 1 378 ? -10.273 -31.078 -13.773 1 89.44 378 CYS B C 1
ATOM 7951 O O . CYS B 1 378 ? -9.312 -31.547 -14.398 1 89.44 378 CYS B O 1
ATOM 7953 N N . ALA B 1 379 ? -10.156 -30.562 -12.602 1 87.94 379 ALA B N 1
ATOM 7954 C CA . ALA B 1 379 ? -9.062 -30.906 -11.703 1 87.94 379 ALA B CA 1
ATOM 7955 C C . ALA B 1 379 ? -9.414 -32.156 -10.867 1 87.94 379 ALA B C 1
ATOM 7957 O O . ALA B 1 379 ? -10.32 -32.094 -10.039 1 87.94 379 ALA B O 1
ATOM 7958 N N . ILE B 1 380 ? -8.75 -33.219 -11.094 1 80.88 380 ILE B N 1
ATOM 7959 C CA . ILE B 1 380 ? -9.227 -34.5 -10.609 1 80.88 380 ILE B CA 1
ATOM 7960 C C . ILE B 1 380 ? -8.336 -34.969 -9.469 1 80.88 380 ILE B C 1
ATOM 7962 O O . ILE B 1 380 ? -7.105 -34.969 -9.578 1 80.88 380 ILE B O 1
ATOM 7966 N N . HIS B 1 381 ? -8.953 -35.344 -8.375 1 78.06 381 HIS B N 1
ATOM 7967 C CA . HIS B 1 381 ? -8.297 -36 -7.238 1 78.06 381 HIS B CA 1
ATOM 7968 C C . HIS B 1 381 ? -8.961 -37.312 -6.879 1 78.06 381 HIS B C 1
ATOM 7970 O O . HIS B 1 381 ? -8.758 -37.844 -5.785 1 78.06 381 HIS B O 1
ATOM 7976 N N . ASN B 1 382 ? -9.836 -37.781 -7.801 1 72.88 382 ASN B N 1
ATOM 7977 C CA . ASN B 1 382 ? -10.609 -39 -7.574 1 72.88 382 ASN B CA 1
ATOM 7978 C C . ASN B 1 382 ? -10.477 -39.969 -8.742 1 72.88 382 ASN B C 1
ATOM 7980 O O . ASN B 1 382 ? -10.969 -39.688 -9.844 1 72.88 382 ASN B O 1
ATOM 7984 N N . GLN B 1 383 ? -9.891 -41.125 -8.508 1 70.38 383 GLN B N 1
ATOM 7985 C CA . GLN B 1 383 ? -9.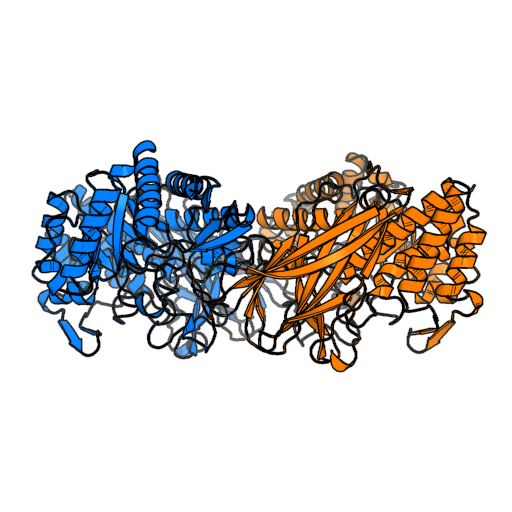609 -42.156 -9.523 1 70.38 383 GLN B CA 1
ATOM 7986 C C . GLN B 1 383 ? -10.891 -42.594 -10.211 1 70.38 383 GLN B C 1
ATOM 7988 O O . GLN B 1 383 ? -10.922 -42.781 -11.43 1 70.38 383 GLN B O 1
ATOM 7993 N N . GLU B 1 384 ? -11.867 -42.719 -9.375 1 69.62 384 GLU B N 1
ATOM 7994 C CA . GLU B 1 384 ? -13.125 -43.219 -9.922 1 69.62 384 GLU B CA 1
ATOM 7995 C C . GLU B 1 384 ? -13.727 -42.25 -10.922 1 69.62 384 GLU B C 1
ATOM 7997 O O . GLU B 1 384 ? -14.234 -42.656 -11.969 1 69.62 384 GLU B O 1
ATOM 8002 N N . PHE B 1 385 ? -13.695 -41.031 -10.555 1 71.88 385 PHE B N 1
ATOM 8003 C CA . PHE B 1 385 ? -14.195 -40.031 -11.469 1 71.88 385 PHE B CA 1
ATOM 8004 C C . PHE B 1 385 ? -13.383 -40 -12.766 1 71.88 385 PHE B C 1
ATOM 8006 O O . PHE B 1 385 ? -13.953 -39.938 -13.859 1 71.88 385 PHE B O 1
ATOM 8013 N N . TYR B 1 386 ? -12.156 -40.125 -12.625 1 66.5 386 TYR B N 1
ATOM 8014 C CA . TYR B 1 386 ? -11.234 -40.125 -13.758 1 66.5 386 TYR B CA 1
ATOM 8015 C C . TYR B 1 386 ? -11.57 -41.281 -14.711 1 66.5 386 TYR B C 1
ATOM 8017 O O . TYR B 1 386 ? -11.57 -41.094 -15.93 1 66.5 386 TYR B O 1
ATOM 8025 N N . GLU B 1 387 ? -11.906 -42.344 -14.234 1 67.75 387 GLU B N 1
ATOM 8026 C CA . GLU B 1 387 ? -12.18 -43.5 -15.047 1 67.75 387 GLU B CA 1
ATOM 8027 C C . GLU B 1 387 ? -13.531 -43.406 -15.742 1 67.75 387 GLU B C 1
ATOM 8029 O O . GLU B 1 387 ? -13.734 -44 -16.812 1 67.75 387 GLU B O 1
ATOM 8034 N N . LYS B 1 388 ? -14.391 -42.75 -15.117 1 65.75 388 LYS B N 1
ATOM 8035 C CA . LYS B 1 388 ? -15.773 -42.719 -15.602 1 65.75 388 LYS B CA 1
ATOM 8036 C C . LYS B 1 388 ? -16 -41.5 -16.516 1 65.75 388 LYS B C 1
ATOM 8038 O O . LYS B 1 388 ? -16.922 -41.531 -17.344 1 65.75 388 LYS B O 1
ATOM 8043 N N . PHE B 1 389 ? -15.055 -40.469 -16.328 1 59 389 PHE B N 1
ATOM 8044 C CA . PHE B 1 389 ? -15.398 -39.188 -16.953 1 59 389 PHE B CA 1
ATOM 8045 C C . PHE B 1 389 ? -15.023 -39.188 -18.438 1 59 389 PHE B C 1
ATOM 8047 O O . PHE B 1 389 ? -13.898 -39.5 -18.797 1 59 389 PHE B O 1
ATOM 8054 N N . ASN B 1 390 ? -15.797 -39.625 -19.406 1 60.47 390 ASN B N 1
ATOM 8055 C CA . ASN B 1 390 ? -15.211 -39.719 -20.734 1 60.47 390 ASN B CA 1
ATOM 8056 C C . ASN B 1 390 ? -15.758 -38.656 -21.688 1 60.47 390 ASN B C 1
ATOM 8058 O O . ASN B 1 390 ? -15.008 -38.062 -22.469 1 60.47 390 ASN B O 1
ATOM 8062 N N . GLU B 1 391 ? -16.984 -38.406 -21.844 1 59.59 391 GLU B N 1
ATOM 8063 C CA . GLU B 1 391 ? -17.406 -37.875 -23.141 1 59.59 391 GLU B CA 1
ATOM 8064 C C . GLU B 1 391 ? -17.281 -36.344 -23.203 1 59.59 391 GLU B C 1
ATOM 8066 O O . GLU B 1 391 ? -16.984 -35.781 -24.25 1 59.59 391 GLU B O 1
ATOM 8071 N N . ASN B 1 392 ? -17.297 -35.594 -22.125 1 69.44 392 ASN B N 1
ATOM 8072 C CA . ASN B 1 392 ? -17.422 -34.156 -22.328 1 69.44 392 ASN B CA 1
ATOM 8073 C C . ASN B 1 392 ? -16.281 -33.406 -21.641 1 69.44 392 ASN B C 1
ATOM 8075 O O . ASN B 1 392 ? -16.344 -32.156 -21.531 1 69.44 392 ASN B O 1
ATOM 8079 N N . ILE B 1 393 ? -15.188 -34.062 -21.344 1 83.5 393 ILE B N 1
ATOM 8080 C CA . ILE B 1 393 ? -14.086 -33.375 -20.688 1 83.5 393 ILE B CA 1
ATOM 8081 C C . ILE B 1 393 ? -12.961 -33.125 -21.688 1 83.5 393 ILE B C 1
ATOM 8083 O O . ILE B 1 393 ? -12.414 -34.062 -22.266 1 83.5 393 ILE B O 1
ATOM 8087 N N . GLN B 1 394 ? -12.695 -31.828 -21.891 1 86.12 394 GLN B N 1
ATOM 8088 C CA . GLN B 1 394 ? -11.695 -31.406 -22.859 1 86.12 394 GLN B CA 1
ATOM 8089 C C . GLN B 1 394 ? -10.297 -31.422 -22.25 1 86.12 394 GLN B C 1
ATOM 8091 O O . GLN B 1 394 ? -9.344 -31.906 -22.859 1 86.12 394 GLN B O 1
ATOM 8096 N N . ASP B 1 395 ? -10.125 -30.844 -21.094 1 92.06 395 ASP B N 1
ATOM 8097 C CA . ASP B 1 395 ? -8.852 -30.672 -20.406 1 92.06 395 ASP B CA 1
ATOM 8098 C C . ASP B 1 395 ? -8.875 -31.328 -19.031 1 92.06 395 ASP B C 1
ATOM 8100 O O . ASP B 1 395 ? -9.906 -31.312 -18.344 1 92.06 395 ASP B O 1
ATOM 8104 N N . ILE B 1 396 ? -7.77 -31.875 -18.656 1 91.31 396 ILE B N 1
ATOM 8105 C CA . ILE B 1 396 ? -7.699 -32.531 -17.359 1 91.31 396 ILE B CA 1
ATOM 8106 C C . ILE B 1 396 ? -6.441 -32.094 -16.609 1 91.31 396 ILE B C 1
ATOM 8108 O O . ILE B 1 396 ? -5.383 -31.922 -17.219 1 91.31 396 ILE B O 1
ATOM 8112 N N . SER B 1 397 ? -6.543 -31.891 -15.344 1 93.5 397 SER B N 1
ATOM 8113 C CA . SER B 1 397 ? -5.418 -31.719 -14.438 1 93.5 397 SER B CA 1
ATOM 8114 C C . SER B 1 397 ? -5.43 -32.781 -13.336 1 93.5 397 SER B C 1
ATOM 8116 O O . SER B 1 397 ? -6.402 -32.906 -12.586 1 93.5 397 SER B O 1
ATOM 8118 N N . LEU B 1 398 ? -4.43 -33.531 -13.258 1 92.62 398 LEU B N 1
ATOM 8119 C CA . LEU B 1 398 ? -4.367 -34.625 -12.266 1 92.62 398 LEU B CA 1
ATOM 8120 C C . LEU B 1 398 ? -3.496 -34.219 -11.078 1 92.62 398 LEU B C 1
ATOM 8122 O O . LEU B 1 398 ? -2.428 -33.625 -11.266 1 92.62 398 LEU B O 1
ATOM 8126 N N . ASN B 1 399 ? -3.98 -34.5 -9.922 1 92.75 399 ASN B N 1
ATOM 8127 C CA . ASN B 1 399 ? -3.154 -34.312 -8.742 1 92.75 399 ASN B CA 1
ATOM 8128 C C . ASN B 1 399 ? -1.899 -35.188 -8.766 1 92.75 399 ASN B C 1
ATOM 8130 O O . ASN B 1 399 ? -1.914 -36.281 -9.32 1 92.75 399 ASN B O 1
ATOM 8134 N N . THR B 1 400 ? -0.82 -34.688 -8.148 1 92.75 400 THR B N 1
ATOM 8135 C CA . THR B 1 400 ? 0.457 -35.375 -8.109 1 92.75 400 THR B CA 1
ATOM 8136 C C . THR B 1 400 ? 0.269 -36.812 -7.633 1 92.75 400 THR B C 1
ATOM 8138 O O . THR B 1 400 ? 0.89 -37.75 -8.164 1 92.75 400 THR B O 1
ATOM 8141 N N . TYR B 1 401 ? -0.543 -36.938 -6.656 1 88.75 401 TYR B N 1
ATOM 8142 C CA . TYR B 1 401 ? -0.81 -38.281 -6.125 1 88.75 401 TYR B CA 1
ATOM 8143 C C . TYR B 1 401 ? -1.409 -39.188 -7.195 1 88.75 401 TYR B C 1
ATOM 8145 O O . TYR B 1 401 ? -0.994 -40.312 -7.348 1 88.75 401 TYR B O 1
ATOM 8153 N N . GLU B 1 402 ? -2.383 -38.688 -8.023 1 87.62 402 GLU B N 1
ATOM 8154 C CA . GLU B 1 402 ? -3.021 -39.438 -9.102 1 87.62 402 GLU B CA 1
ATOM 8155 C C . GLU B 1 402 ? -2.041 -39.719 -10.242 1 87.62 402 GLU B C 1
ATOM 8157 O O . GLU B 1 402 ? -2.119 -40.75 -10.898 1 87.62 402 GLU B O 1
ATOM 8162 N N . ILE B 1 403 ? -1.137 -38.812 -10.492 1 91.56 403 ILE B N 1
ATOM 8163 C CA . ILE B 1 403 ? -0.11 -39 -11.5 1 91.56 403 ILE B CA 1
ATOM 8164 C C . ILE B 1 403 ? 0.746 -40.219 -11.125 1 91.56 403 ILE B C 1
ATOM 8166 O O . ILE B 1 403 ? 0.95 -41.125 -11.945 1 91.56 403 ILE B O 1
ATOM 8170 N N . ILE B 1 404 ? 1.205 -40.188 -9.898 1 90.94 404 ILE B N 1
ATOM 8171 C CA . ILE B 1 404 ? 2.107 -41.219 -9.445 1 90.94 404 ILE B CA 1
ATOM 8172 C C . ILE B 1 404 ? 1.372 -42.562 -9.43 1 90.94 404 ILE B C 1
ATOM 8174 O O . ILE B 1 404 ? 1.933 -43.594 -9.812 1 90.94 404 ILE B O 1
ATOM 8178 N N . ASN B 1 405 ? 0.135 -42.531 -9.055 1 87.12 405 ASN B N 1
ATOM 8179 C CA . ASN B 1 405 ? -0.677 -43.719 -9.008 1 87.12 405 ASN B CA 1
ATOM 8180 C C . ASN B 1 405 ? -0.863 -44.344 -10.398 1 87.12 405 ASN B C 1
ATOM 8182 O O . ASN B 1 405 ? -1.042 -45.562 -10.531 1 87.12 405 ASN B O 1
ATOM 8186 N N . ASN B 1 406 ? -0.842 -43.531 -11.414 1 86.75 406 ASN B N 1
ATOM 8187 C CA . ASN B 1 406 ? -1.058 -43.969 -12.789 1 86.75 406 ASN B CA 1
ATOM 8188 C C . ASN B 1 406 ? 0.189 -43.781 -13.641 1 86.75 406 ASN B C 1
ATOM 8190 O O . ASN B 1 406 ? 0.092 -43.625 -14.859 1 86.75 406 ASN B O 1
ATOM 8194 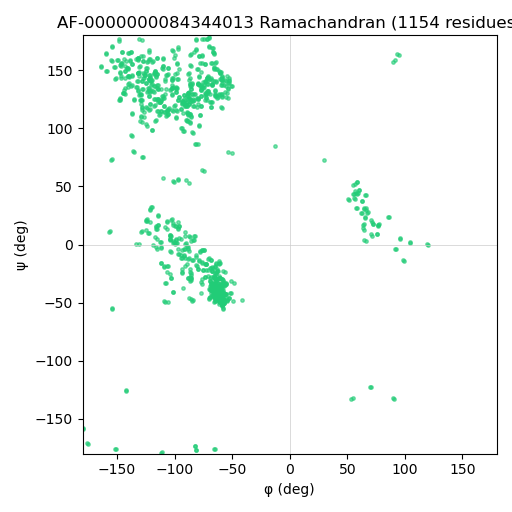N N . ILE B 1 407 ? 1.325 -43.75 -13.047 1 88.69 407 ILE B N 1
ATOM 8195 C CA . ILE B 1 407 ? 2.559 -43.25 -13.656 1 88.69 407 ILE B CA 1
ATOM 8196 C C . ILE B 1 407 ? 2.906 -44.094 -14.875 1 88.69 407 ILE B C 1
ATOM 8198 O O . ILE B 1 407 ? 3.475 -43.594 -15.852 1 88.69 407 ILE B O 1
ATOM 8202 N N . THR B 1 408 ? 2.504 -45.406 -14.969 1 83.25 408 THR B N 1
ATOM 8203 C CA . THR B 1 408 ? 2.873 -46.312 -16.047 1 83.25 408 THR B CA 1
ATOM 8204 C C . THR B 1 408 ? 2.002 -46.062 -17.281 1 83.25 408 THR B C 1
ATOM 8206 O O . THR B 1 408 ? 2.41 -46.344 -18.406 1 83.25 408 THR B O 1
ATOM 8209 N N . SER B 1 409 ? 0.889 -45.469 -17.047 1 82.44 409 SER B N 1
ATOM 8210 C CA . SER B 1 409 ? -0.033 -45.25 -18.156 1 82.44 409 SER B CA 1
ATOM 8211 C C . SER B 1 409 ? -0.238 -43.781 -18.453 1 82.44 409 SER B C 1
ATOM 8213 O O . SER B 1 409 ? -1.079 -43.406 -19.266 1 82.44 409 SER B O 1
ATOM 8215 N N . ILE B 1 410 ? 0.473 -43 -17.781 1 85.88 410 ILE B N 1
ATOM 8216 C CA . ILE B 1 410 ? 0.187 -4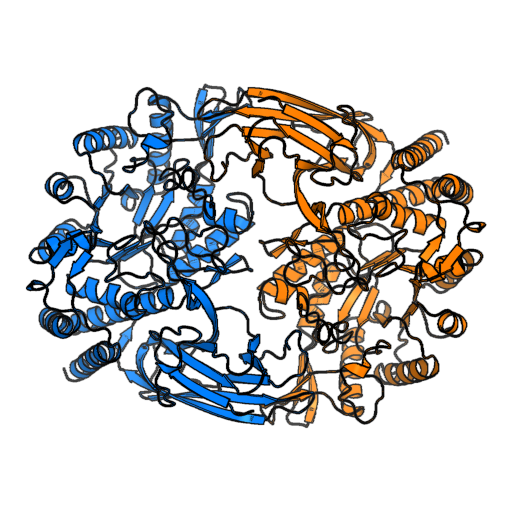1.562 -17.781 1 85.88 410 ILE B CA 1
ATOM 8217 C C . ILE B 1 410 ? 0.501 -41 -19.156 1 85.88 410 ILE B C 1
ATOM 8219 O O . ILE B 1 410 ? -0.169 -40.062 -19.609 1 85.88 410 ILE B O 1
ATOM 8223 N N . LYS B 1 411 ? 1.502 -41.531 -19.734 1 81.62 411 LYS B N 1
ATOM 8224 C CA . LYS B 1 411 ? 1.878 -41.062 -21.062 1 81.62 411 LYS B CA 1
ATOM 8225 C C . LYS B 1 411 ? 0.724 -41.219 -22.047 1 81.62 411 LYS B C 1
ATOM 8227 O O . LYS B 1 411 ? 0.489 -40.344 -22.875 1 81.62 411 LYS B O 1
ATOM 8232 N N . ASP B 1 412 ? 0.02 -42.25 -21.969 1 82.06 412 ASP B N 1
ATOM 8233 C CA . ASP B 1 412 ? -1.105 -42.5 -22.859 1 82.06 412 ASP B CA 1
ATOM 8234 C C . ASP B 1 412 ? -2.221 -41.469 -22.656 1 82.06 412 ASP B C 1
ATOM 8236 O O . ASP B 1 412 ? -2.883 -41.094 -23.625 1 82.06 412 ASP B O 1
ATOM 8240 N N . LEU B 1 413 ? -2.387 -41.125 -21.469 1 80.69 413 LEU B N 1
ATOM 8241 C CA . LEU B 1 413 ? -3.395 -40.125 -21.172 1 80.69 413 LEU B CA 1
ATOM 8242 C C . LEU B 1 413 ? -3.041 -38.781 -21.812 1 80.69 413 LEU B C 1
ATOM 8244 O O . LEU B 1 413 ? -3.908 -38.125 -22.391 1 80.69 413 LEU B O 1
ATOM 8248 N N . GLY B 1 414 ? -1.826 -38.344 -21.703 1 81.31 414 GLY B N 1
ATOM 8249 C CA . GLY B 1 414 ? -1.372 -37.125 -22.344 1 81.31 414 GLY B CA 1
ATOM 8250 C C . GLY B 1 414 ? -1.588 -37.125 -23.844 1 81.31 414 GLY B C 1
ATOM 8251 O O . GLY B 1 414 ? -2.105 -36.156 -24.406 1 81.31 414 GLY B O 1
ATOM 8252 N N . ASP B 1 415 ? -1.294 -38.219 -24.422 1 83.88 415 ASP B N 1
ATOM 8253 C CA . ASP B 1 415 ? -1.443 -38.375 -25.875 1 83.88 415 ASP B CA 1
ATOM 8254 C C . ASP B 1 415 ? -2.916 -38.375 -26.281 1 83.88 415 ASP B C 1
ATOM 8256 O O . ASP B 1 415 ? -3.283 -37.75 -27.281 1 83.88 415 ASP B O 1
ATOM 8260 N N . LYS B 1 416 ? -3.635 -39.031 -25.5 1 80.31 416 LYS B N 1
ATOM 8261 C CA . LYS B 1 416 ? -5.066 -39.094 -25.766 1 80.31 416 LYS B CA 1
ATOM 8262 C C . LYS B 1 416 ? -5.703 -37.688 -25.734 1 80.31 416 LYS B C 1
ATOM 8264 O O . LYS B 1 416 ? -6.484 -37.344 -26.609 1 80.31 416 LYS B O 1
ATOM 8269 N N . LEU B 1 417 ? -5.395 -36.969 -24.75 1 82.75 417 LEU B N 1
ATOM 8270 C CA . LEU B 1 417 ? -5.953 -35.625 -24.641 1 82.75 417 LEU B CA 1
ATOM 8271 C C . LEU B 1 417 ? -5.445 -34.75 -25.75 1 82.75 417 LEU B C 1
ATOM 8273 O O . LEU B 1 417 ? -6.211 -33.969 -26.312 1 82.75 417 LEU B O 1
ATOM 8277 N N . SER B 1 418 ? -4.207 -34.906 -26.047 1 83.94 418 SER B N 1
ATOM 8278 C CA . SER B 1 418 ? -3.619 -34.125 -27.141 1 83.94 418 SER B CA 1
ATOM 8279 C C . SER B 1 418 ? -4.328 -34.375 -28.453 1 83.94 418 SER B C 1
ATOM 8281 O O . SER B 1 418 ? -4.523 -33.469 -29.266 1 83.94 418 SER B O 1
ATOM 8283 N N . SER B 1 419 ? -4.691 -35.562 -28.672 1 83.56 419 SER B N 1
ATOM 8284 C CA . SER B 1 419 ? -5.316 -35.969 -29.938 1 83.56 419 SER B CA 1
ATOM 8285 C C . SER B 1 419 ? -6.684 -35.312 -30.094 1 83.56 419 SER B C 1
ATOM 8287 O O . SER B 1 419 ? -7.184 -35.156 -31.219 1 83.56 419 SER B O 1
ATOM 8289 N N . LYS B 1 420 ? -7.223 -34.906 -29.094 1 80.81 420 LYS B N 1
ATOM 8290 C CA . LYS B 1 420 ? -8.516 -34.219 -29.141 1 80.81 420 LYS B CA 1
ATOM 8291 C C . LYS B 1 420 ? -8.359 -32.719 -28.891 1 80.81 420 LYS B C 1
ATOM 8293 O O . LYS B 1 420 ? -9.305 -32.062 -28.453 1 80.81 420 LYS B O 1
ATOM 8298 N N . ASN B 1 421 ? -7.156 -32.281 -28.953 1 85.19 421 ASN B N 1
ATOM 8299 C CA . ASN B 1 421 ? -6.805 -30.859 -28.766 1 85.19 421 ASN B CA 1
ATOM 8300 C C . ASN B 1 421 ? -7.039 -30.406 -27.344 1 85.19 421 ASN B C 1
ATOM 8302 O O . ASN B 1 421 ? -7.387 -29.234 -27.109 1 85.19 421 ASN B O 1
ATOM 8306 N N . GLY B 1 422 ? -6.941 -31.344 -26.469 1 90.25 422 GLY B N 1
ATOM 8307 C CA . GLY B 1 422 ? -7.043 -31.031 -25.062 1 90.25 422 GLY B CA 1
ATOM 8308 C C . GLY B 1 422 ? -5.691 -30.875 -24.375 1 90.25 422 GLY B C 1
ATOM 8309 O O . GLY B 1 422 ? -4.652 -31.062 -25.016 1 90.25 422 GLY B O 1
ATOM 8310 N N . LYS B 1 423 ? -5.715 -30.406 -23.172 1 93.56 423 LYS B N 1
ATOM 8311 C CA . LYS B 1 423 ? -4.496 -30.219 -22.391 1 93.56 423 LYS B CA 1
ATOM 8312 C C . LYS B 1 423 ? -4.473 -31.156 -21.188 1 93.56 423 LYS B C 1
ATOM 8314 O O . LYS B 1 423 ? -5.492 -31.359 -20.531 1 93.56 423 LYS B O 1
ATOM 8319 N N . ALA B 1 424 ? -3.369 -31.766 -21 1 93.38 424 ALA B N 1
ATOM 8320 C CA . ALA B 1 424 ? -3.08 -32.562 -19.797 1 93.38 424 ALA B CA 1
ATOM 8321 C C . ALA B 1 424 ? -2.107 -31.812 -18.875 1 93.38 424 ALA B C 1
ATOM 8323 O O . ALA B 1 424 ? -0.954 -31.578 -19.25 1 93.38 424 ALA B O 1
ATOM 8324 N N . THR B 1 425 ? -2.574 -31.406 -17.734 1 96 425 THR B N 1
ATOM 8325 C CA . THR B 1 425 ? -1.748 -30.75 -16.734 1 96 425 THR B CA 1
ATOM 8326 C C . THR B 1 425 ? -1.797 -31.531 -15.414 1 96 425 THR B C 1
ATOM 8328 O O . THR B 1 425 ? -2.529 -32.5 -15.297 1 96 425 THR B O 1
ATOM 8331 N N . TRP B 1 426 ? -0.959 -31.219 -14.578 1 95.94 426 TRP B N 1
ATOM 8332 C CA . TRP B 1 426 ? -0.972 -31.797 -13.242 1 95.94 426 TRP B CA 1
ATOM 8333 C C . TRP B 1 426 ? -0.798 -30.719 -12.18 1 95.94 426 TRP B C 1
ATOM 8335 O O . TRP B 1 426 ? -0.492 -29.578 -12.5 1 95.94 426 TRP B O 1
ATOM 8345 N N . TYR B 1 427 ? -1.207 -31.031 -10.969 1 95.56 427 TYR B N 1
ATOM 8346 C CA . TYR B 1 427 ? -1.12 -30 -9.938 1 95.56 427 TYR B CA 1
ATOM 8347 C C . TYR B 1 427 ? -0.724 -30.609 -8.594 1 95.56 427 TYR B C 1
ATOM 8349 O O . TYR B 1 427 ? -0.916 -31.812 -8.367 1 95.56 427 TYR B O 1
ATOM 8357 N N . SER B 1 428 ? -0.03 -29.781 -7.844 1 93.06 428 SER B N 1
ATOM 8358 C CA . SER B 1 428 ? 0.206 -30.016 -6.422 1 93.06 428 SER B CA 1
ATOM 8359 C C . SER B 1 428 ? -0.362 -28.875 -5.578 1 93.06 428 SER B C 1
ATOM 8361 O O . SER B 1 428 ? -0.387 -27.719 -6.016 1 93.06 428 SER B O 1
ATOM 8363 N N . CYS B 1 429 ? -0.926 -29.219 -4.445 1 90.69 429 CYS B N 1
ATOM 8364 C CA . CYS B 1 429 ? -1.475 -28.188 -3.566 1 90.69 429 CYS B CA 1
ATOM 8365 C C . CYS B 1 429 ? -1.229 -28.531 -2.104 1 90.69 429 CYS B C 1
ATOM 8367 O O . CYS B 1 429 ? -0.083 -28.719 -1.689 1 90.69 429 CYS B O 1
ATOM 8369 N N . CYS B 1 430 ? -2.014 -28.594 -1.265 1 88.44 430 CYS B N 1
ATOM 8370 C CA . CYS B 1 430 ? -1.971 -28.875 0.167 1 88.44 430 CYS B CA 1
ATOM 8371 C C . CYS B 1 430 ? -1.145 -30.125 0.456 1 88.44 430 CYS B C 1
ATOM 8373 O O . CYS B 1 430 ? -0.562 -30.25 1.534 1 88.44 430 CYS B O 1
ATOM 8375 N N . PHE B 1 431 ? -1.161 -31.062 -0.419 1 88.62 431 PHE B N 1
ATOM 8376 C CA . PHE B 1 431 ? -0.41 -32.312 -0.406 1 88.62 431 PHE B CA 1
ATOM 8377 C C . PHE B 1 431 ? -0.026 -32.719 -1.82 1 88.62 431 PHE B C 1
ATOM 8379 O O . PHE B 1 431 ? -0.612 -32.25 -2.795 1 88.62 431 PHE B O 1
ATOM 8386 N N . PRO B 1 432 ? 0.88 -33.656 -2.041 1 92.5 432 PRO B N 1
ATOM 8387 C CA . PRO B 1 432 ? 1.817 -34.188 -1.047 1 92.5 432 PRO B CA 1
ATOM 8388 C C . PRO B 1 432 ? 2.914 -33.188 -0.68 1 92.5 432 PRO B C 1
ATOM 8390 O O . PRO B 1 432 ? 2.955 -32.094 -1.225 1 92.5 432 PRO B O 1
ATOM 8393 N N . LYS B 1 433 ? 3.76 -33.594 0.271 1 91.69 433 LYS B N 1
ATOM 8394 C CA . LYS B 1 433 ? 4.883 -32.75 0.64 1 91.69 433 LYS B CA 1
ATOM 8395 C C . LYS B 1 433 ? 5.879 -32.625 -0.509 1 91.69 433 LYS B C 1
ATOM 8397 O O . LYS B 1 433 ? 6.398 -31.531 -0.771 1 91.69 433 LYS B O 1
ATOM 8402 N N . LYS B 1 434 ? 6.172 -33.812 -1.189 1 91.62 434 LYS B N 1
ATOM 8403 C CA . LYS B 1 434 ? 7.102 -33.812 -2.316 1 91.62 434 LYS B CA 1
ATOM 8404 C C . LYS B 1 434 ? 6.352 -33.719 -3.645 1 91.62 434 LYS B C 1
ATOM 8406 O O . LYS B 1 434 ? 5.289 -34.344 -3.805 1 91.62 434 LYS B O 1
ATOM 8411 N N . LEU B 1 435 ? 7.164 -33.156 -4.316 1 93.06 435 LEU B N 1
ATOM 8412 C CA . LEU B 1 435 ? 7.504 -32.156 -5.332 1 93.06 435 LEU B CA 1
ATOM 8413 C C . LEU B 1 435 ? 6.523 -31 -5.301 1 93.06 435 LEU B C 1
ATOM 8415 O O . LEU B 1 435 ? 5.66 -30.875 -6.176 1 93.06 435 LEU B O 1
ATOM 8419 N N . ASN B 1 436 ? 6.551 -30.125 -4.309 1 96.31 436 ASN B N 1
ATOM 8420 C CA . ASN B 1 436 ? 5.66 -29 -4.059 1 96.31 436 ASN B CA 1
ATOM 8421 C C . ASN B 1 436 ? 6.441 -27.703 -3.842 1 96.31 436 ASN B C 1
ATOM 8423 O O . ASN B 1 436 ? 7.672 -27.688 -3.924 1 96.31 436 ASN B O 1
ATOM 8427 N N . THR B 1 437 ? 5.754 -26.609 -3.691 1 96.81 437 THR B N 1
ATOM 8428 C CA . THR B 1 437 ? 6.379 -25.297 -3.619 1 96.81 437 THR B CA 1
ATOM 8429 C C . THR B 1 437 ? 6.066 -24.625 -2.287 1 96.81 437 THR B C 1
ATOM 8431 O O . THR B 1 437 ? 5.863 -23.406 -2.234 1 96.81 437 THR B O 1
ATOM 8434 N N . PHE B 1 438 ? 5.918 -25.375 -1.18 1 97.5 438 PHE B N 1
ATOM 8435 C CA . PHE B 1 438 ? 5.715 -24.797 0.145 1 97.5 438 PHE B CA 1
ATOM 8436 C C . PHE B 1 438 ? 6.953 -24.031 0.6 1 97.5 438 PHE B C 1
ATOM 8438 O O . PHE B 1 438 ? 8.031 -24.172 0.014 1 97.5 438 PHE B O 1
ATOM 8445 N N . LEU B 1 439 ? 6.801 -23.219 1.626 1 97.56 439 LEU B N 1
ATOM 8446 C CA . LEU B 1 439 ? 7.953 -22.516 2.193 1 97.56 439 LEU B CA 1
ATOM 8447 C C . LEU B 1 439 ? 8.984 -23.516 2.713 1 97.56 439 LEU B C 1
ATOM 8449 O O . LEU B 1 439 ? 10.188 -23.266 2.617 1 97.56 439 LEU B O 1
ATOM 8453 N N . GLU B 1 440 ? 8.5 -24.578 3.215 1 96.5 440 GLU B N 1
ATOM 8454 C CA . GLU B 1 440 ? 9.414 -25.562 3.779 1 96.5 440 GLU B CA 1
ATOM 8455 C C . GLU B 1 440 ? 10.023 -26.438 2.688 1 96.5 440 GLU B C 1
ATOM 8457 O O . GLU B 1 440 ? 11 -27.156 2.93 1 96.5 440 GLU B O 1
ATOM 8462 N N . SER B 1 441 ? 9.422 -26.484 1.471 1 97 441 SER B N 1
ATOM 8463 C CA . SER B 1 441 ? 9.953 -27.297 0.377 1 97 441 SER B CA 1
ATOM 8464 C C . SER B 1 441 ? 11.328 -26.812 -0.062 1 97 441 SER B C 1
ATOM 8466 O O . SER B 1 441 ? 11.57 -25.609 -0.11 1 97 441 SER B O 1
ATOM 8468 N N . PRO B 1 442 ? 12.273 -27.781 -0.389 1 96.31 442 PRO B N 1
ATOM 8469 C CA . PRO B 1 442 ? 13.484 -27.312 -1.067 1 96.31 442 PRO B CA 1
ATOM 8470 C C . PRO B 1 442 ? 13.18 -26.438 -2.283 1 96.31 442 PRO B C 1
ATOM 8472 O O . PRO B 1 442 ? 12.273 -26.75 -3.061 1 96.31 442 PRO B O 1
ATOM 8475 N N . LEU B 1 443 ? 13.922 -25.344 -2.396 1 96.56 443 LEU B N 1
ATOM 8476 C CA . LEU B 1 443 ? 13.648 -24.391 -3.467 1 96.56 443 LEU B CA 1
ATOM 8477 C C . LEU B 1 443 ? 13.812 -25.047 -4.832 1 96.56 443 LEU B C 1
ATOM 8479 O O . LEU B 1 443 ? 13.148 -24.656 -5.797 1 96.56 443 LEU B O 1
ATOM 8483 N N . LEU B 1 444 ? 14.68 -26.047 -4.91 1 97.44 444 LEU B N 1
ATOM 8484 C CA . LEU B 1 444 ? 14.906 -26.766 -6.16 1 97.44 444 LEU B CA 1
ATOM 8485 C C . LEU B 1 444 ? 13.609 -27.375 -6.68 1 97.44 444 LEU B C 1
ATOM 8487 O O . LEU B 1 444 ? 13.422 -27.516 -7.891 1 97.44 444 LEU B O 1
ATOM 8491 N N . GLU B 1 445 ? 12.727 -27.781 -5.816 1 97.56 445 GLU B N 1
ATOM 8492 C CA . GLU B 1 445 ? 11.477 -28.406 -6.215 1 97.56 445 GLU B CA 1
ATOM 8493 C C . GLU B 1 445 ? 10.648 -27.484 -7.105 1 97.56 445 GLU B C 1
ATOM 8495 O O . GLU B 1 445 ? 9.945 -27.953 -8.008 1 97.56 445 GLU B O 1
ATOM 8500 N N . SER B 1 446 ? 10.703 -26.188 -6.879 1 97.44 446 SER B N 1
ATOM 8501 C CA . SER B 1 446 ? 10.023 -25.25 -7.762 1 97.44 446 SER B CA 1
ATOM 8502 C C . SER B 1 446 ? 10.531 -25.359 -9.195 1 97.44 446 SER B C 1
ATOM 8504 O O . SER B 1 446 ? 9.742 -25.328 -10.141 1 97.44 446 SER B O 1
ATOM 8506 N N . ARG B 1 447 ? 11.805 -25.484 -9.336 1 97.75 447 ARG B N 1
ATOM 8507 C CA . ARG B 1 447 ? 12.422 -25.578 -10.648 1 97.75 447 ARG B CA 1
ATOM 8508 C C . ARG B 1 447 ? 12.156 -26.938 -11.281 1 97.75 447 ARG B C 1
ATOM 8510 O O . ARG B 1 447 ? 12.062 -27.047 -12.508 1 97.75 447 ARG B O 1
ATOM 8517 N N . LEU B 1 448 ? 11.961 -27.984 -10.492 1 97.88 448 LEU B N 1
ATOM 8518 C CA . LEU B 1 448 ? 11.805 -29.344 -10.984 1 97.88 448 LEU B CA 1
ATOM 8519 C C . LEU B 1 448 ? 10.398 -29.578 -11.523 1 97.88 448 LEU B C 1
ATOM 8521 O O . LEU B 1 448 ? 10.156 -30.547 -12.242 1 97.88 448 LEU B O 1
ATOM 8525 N N . ILE B 1 449 ? 9.461 -28.672 -11.219 1 97.94 449 ILE B N 1
ATOM 8526 C CA . ILE B 1 449 ? 8.078 -28.828 -11.664 1 97.94 449 ILE B CA 1
ATOM 8527 C C . ILE B 1 449 ? 8.031 -28.906 -13.188 1 97.94 449 ILE B C 1
ATOM 8529 O O . ILE B 1 449 ? 7.516 -29.875 -13.75 1 97.94 449 ILE B O 1
ATOM 8533 N N . PRO B 1 450 ? 8.602 -28 -13.898 1 98.31 450 PRO B N 1
ATOM 8534 C CA . PRO B 1 450 ? 8.578 -28.125 -15.359 1 98.31 450 PRO B CA 1
ATOM 8535 C C . PRO B 1 450 ? 9.438 -29.281 -15.867 1 98.31 450 PRO B C 1
ATOM 8537 O O . PRO B 1 450 ? 9.117 -29.891 -16.891 1 98.31 450 PRO B O 1
ATOM 8540 N N . TRP B 1 451 ? 10.594 -29.641 -15.156 1 97.88 451 TRP B N 1
ATOM 8541 C CA . TRP B 1 451 ? 11.391 -30.812 -15.516 1 97.88 451 TRP B CA 1
ATOM 8542 C C . TRP B 1 451 ? 10.539 -32.062 -15.484 1 97.88 451 TRP B C 1
ATOM 8544 O O . TRP B 1 451 ? 10.578 -32.875 -16.422 1 97.88 451 TRP B O 1
ATOM 8554 N N . PHE B 1 452 ? 9.797 -32.219 -14.438 1 97.31 452 PHE B N 1
ATOM 8555 C CA . PHE B 1 452 ? 8.938 -33.375 -14.273 1 97.31 452 PHE B CA 1
ATOM 8556 C C . PHE B 1 452 ? 7.824 -33.375 -15.32 1 97.31 452 PHE B C 1
ATOM 8558 O O . PHE B 1 452 ? 7.469 -34.438 -15.852 1 97.31 452 PHE B O 1
ATOM 8565 N N . THR B 1 453 ? 7.23 -32.219 -15.609 1 97.06 453 THR B N 1
ATOM 8566 C CA . THR B 1 453 ? 6.203 -32.094 -16.641 1 97.06 453 THR B CA 1
ATOM 8567 C C . THR B 1 453 ? 6.707 -32.625 -17.969 1 97.06 453 THR B C 1
ATOM 8569 O O . THR B 1 453 ? 6.008 -33.375 -18.656 1 97.06 453 THR B O 1
ATOM 8572 N N . TYR B 1 454 ? 7.941 -32.25 -18.375 1 96.56 454 TYR B N 1
ATOM 8573 C CA . TYR B 1 454 ? 8.555 -32.75 -19.578 1 96.56 454 TYR B CA 1
ATOM 8574 C C . TYR B 1 454 ? 8.734 -34.281 -19.5 1 96.56 454 TYR B C 1
ATOM 8576 O O . TYR B 1 454 ? 8.43 -35 -20.453 1 96.56 454 TYR B O 1
ATOM 8584 N N . TYR B 1 455 ? 9.18 -34.719 -18.344 1 95.75 455 TYR B N 1
ATOM 8585 C CA . TYR B 1 455 ? 9.523 -36.125 -18.125 1 95.75 455 TYR B CA 1
ATOM 8586 C C . TYR B 1 455 ? 8.305 -37.031 -18.328 1 95.75 455 TYR B C 1
ATOM 8588 O O . TYR B 1 455 ? 8.414 -38.125 -18.906 1 95.75 455 TYR B O 1
ATOM 8596 N N . ILE B 1 456 ? 7.09 -36.594 -17.938 1 93.88 456 ILE B N 1
ATOM 8597 C CA . ILE B 1 456 ? 5.902 -37.438 -17.984 1 93.88 456 ILE B CA 1
ATOM 8598 C C . ILE B 1 456 ? 5.098 -37.156 -19.234 1 93.88 456 ILE B C 1
ATOM 8600 O O . ILE B 1 456 ? 4 -37.688 -19.422 1 93.88 456 ILE B O 1
ATOM 8604 N N . ASN B 1 457 ? 5.535 -36.281 -20.062 1 92.56 457 ASN B N 1
ATOM 8605 C CA . ASN B 1 457 ? 4.938 -35.906 -21.344 1 92.56 457 ASN B CA 1
ATOM 8606 C C . ASN B 1 457 ? 3.59 -35.219 -21.156 1 92.56 457 ASN B C 1
ATOM 8608 O O . ASN B 1 457 ? 2.613 -35.562 -21.828 1 92.56 457 ASN B O 1
ATOM 8612 N N . PHE B 1 458 ? 3.459 -34.312 -20.188 1 95.31 458 PHE B N 1
ATOM 8613 C CA . PHE B 1 458 ? 2.287 -33.469 -19.969 1 95.31 458 PHE B CA 1
ATOM 8614 C C . PHE B 1 458 ? 2.521 -32.062 -20.484 1 95.31 458 PHE B C 1
ATOM 8616 O O . PHE B 1 458 ? 3.623 -31.75 -20.938 1 95.31 458 PHE B O 1
ATOM 8623 N N . HIS B 1 459 ? 1.51 -31.297 -20.578 1 95.62 459 HIS B N 1
ATOM 8624 C CA . HIS B 1 459 ? 1.564 -30 -21.234 1 95.62 459 HIS B CA 1
ATOM 8625 C C . HIS B 1 459 ? 1.965 -28.906 -20.266 1 95.62 459 HIS B C 1
ATOM 8627 O O . HIS B 1 459 ? 2.508 -27.875 -20.656 1 95.62 459 HIS B O 1
ATOM 8633 N N . GLY B 1 460 ? 1.641 -29.078 -19 1 97.38 460 GLY B N 1
ATOM 8634 C CA . GLY B 1 460 ? 1.928 -27.984 -18.078 1 97.38 460 GLY B CA 1
ATOM 8635 C C . GLY B 1 460 ? 1.533 -28.297 -16.656 1 97.38 460 GLY B C 1
ATOM 8636 O O . GLY B 1 460 ? 1.514 -29.453 -16.25 1 97.38 460 GLY B O 1
ATOM 8637 N N . PHE B 1 461 ? 1.342 -27.281 -15.867 1 97.81 461 PHE B N 1
ATOM 8638 C CA . PHE B 1 461 ? 1.169 -27.344 -14.422 1 97.81 461 PHE B CA 1
ATOM 8639 C C . PHE B 1 461 ? 0.056 -26.422 -13.969 1 97.81 461 PHE B C 1
ATOM 8641 O O . PHE B 1 461 ? -0.068 -25.297 -14.461 1 97.81 461 PHE B O 1
ATOM 8648 N N . LEU B 1 462 ? -0.737 -26.938 -13.07 1 97.38 462 LEU B N 1
ATOM 8649 C CA . LEU B 1 462 ? -1.811 -26.156 -12.461 1 97.38 462 LEU B CA 1
ATOM 8650 C C . LEU B 1 462 ? -1.564 -25.969 -10.969 1 97.38 462 LEU B C 1
ATOM 8652 O O . LEU B 1 462 ? -1.092 -26.875 -10.289 1 97.38 462 LEU B O 1
ATOM 8656 N N . ARG B 1 463 ? -1.732 -24.781 -10.477 1 96.31 463 ARG B N 1
ATOM 8657 C CA . ARG B 1 463 ? -1.801 -24.484 -9.047 1 96.31 463 ARG B CA 1
ATOM 8658 C C . ARG B 1 463 ? -3.047 -23.672 -8.711 1 96.31 463 ARG B C 1
ATOM 8660 O O . ARG B 1 463 ? -3.41 -22.75 -9.453 1 96.31 463 ARG B O 1
ATOM 8667 N N . TRP B 1 464 ? -3.697 -23.969 -7.551 1 94.88 464 TRP B N 1
ATOM 8668 C CA . TRP B 1 464 ? -4.969 -23.344 -7.207 1 94.88 464 TRP B CA 1
ATOM 8669 C C . TRP B 1 464 ? -4.758 -21.922 -6.723 1 94.88 464 TRP B C 1
ATOM 8671 O O . TRP B 1 464 ? -5.719 -21.172 -6.52 1 94.88 464 TRP B O 1
ATOM 8681 N N . ALA B 1 465 ? -3.457 -21.578 -6.621 1 95 465 ALA B N 1
ATOM 8682 C CA . ALA B 1 465 ? -3.201 -20.25 -6.062 1 95 465 ALA B CA 1
ATOM 8683 C C . ALA B 1 465 ? -1.991 -19.594 -6.727 1 95 465 ALA B C 1
ATOM 8685 O O . ALA B 1 465 ? -0.97 -20.25 -6.949 1 95 465 ALA B O 1
ATOM 8686 N N . TYR B 1 466 ? -2.135 -18.391 -7.105 1 97.44 466 TYR B N 1
ATOM 8687 C CA . TYR B 1 466 ? -1.07 -17.5 -7.551 1 97.44 466 TYR B CA 1
ATOM 8688 C C . TYR B 1 466 ? -0.75 -16.453 -6.48 1 97.44 466 TYR B C 1
ATOM 8690 O O . TYR B 1 466 ? 0.406 -16.312 -6.078 1 97.44 466 TYR B O 1
ATOM 8698 N N . ALA B 1 467 ? -1.781 -15.875 -6.055 1 98.12 467 ALA B N 1
ATOM 8699 C CA . ALA B 1 467 ? -1.698 -14.766 -5.102 1 98.12 467 ALA B CA 1
ATOM 8700 C C . ALA B 1 467 ? -2.98 -14.648 -4.285 1 98.12 467 ALA B C 1
ATOM 8702 O O . ALA B 1 467 ? -3.816 -13.781 -4.551 1 98.12 467 ALA B O 1
ATOM 8703 N N . ILE B 1 468 ? -3.262 -15.453 -3.395 1 97.69 468 ILE B N 1
ATOM 8704 C CA . ILE B 1 468 ? -4.262 -15.344 -2.338 1 97.69 468 ILE B CA 1
ATOM 8705 C C . ILE B 1 468 ? -3.572 -15.367 -0.974 1 97.69 468 ILE B C 1
ATOM 8707 O O . ILE B 1 468 ? -2.734 -16.234 -0.71 1 97.69 468 ILE B O 1
ATOM 8711 N N . TRP B 1 469 ? -3.809 -14.359 -0.138 1 97.5 469 TRP B N 1
ATOM 8712 C CA . TRP B 1 469 ? -3.004 -14.164 1.064 1 97.5 469 TRP B CA 1
ATOM 8713 C C . TRP B 1 469 ? -3.865 -14.273 2.318 1 97.5 469 TRP B C 1
ATOM 8715 O O . TRP B 1 469 ? -5.035 -13.883 2.311 1 97.5 469 TRP B O 1
ATOM 8725 N N . PRO B 1 470 ? -3.277 -14.781 3.412 1 95.94 470 PRO B N 1
ATOM 8726 C CA . PRO B 1 470 ? -3.873 -14.461 4.711 1 95.94 470 PRO B CA 1
ATOM 8727 C C . PRO B 1 470 ? -3.785 -12.977 5.051 1 95.94 470 PRO B C 1
ATOM 8729 O O . PRO B 1 470 ? -3.307 -12.18 4.234 1 95.94 470 PRO B O 1
ATOM 8732 N N . SER B 1 471 ? -4.199 -12.578 6.195 1 94.25 471 SER B N 1
ATOM 8733 C CA . SER B 1 471 ? -4.336 -11.172 6.555 1 94.25 471 SER B CA 1
ATOM 8734 C C . SER B 1 471 ? -2.979 -10.477 6.605 1 94.25 471 SER B C 1
ATOM 8736 O O . SER B 1 471 ? -2.869 -9.289 6.285 1 94.25 471 SER B O 1
ATOM 8738 N N . ASN B 1 472 ? -1.934 -11.188 7.027 1 93.75 472 ASN B N 1
ATOM 8739 C CA . ASN B 1 472 ? -0.593 -10.625 7.148 1 93.75 472 ASN B CA 1
ATOM 8740 C C . ASN B 1 472 ? 0.464 -11.57 6.582 1 93.75 472 ASN B C 1
ATOM 8742 O O . ASN B 1 472 ? 1.229 -12.172 7.336 1 93.75 472 ASN B O 1
ATOM 8746 N N . PRO B 1 473 ? 0.613 -11.578 5.316 1 95.94 473 PRO B N 1
ATOM 8747 C CA . PRO B 1 473 ? 1.416 -12.625 4.676 1 95.94 473 PRO B CA 1
ATOM 8748 C C . PRO B 1 473 ? 2.914 -12.445 4.914 1 95.94 473 PRO B C 1
ATOM 8750 O O . PRO B 1 473 ? 3.695 -13.367 4.672 1 95.94 473 PRO B O 1
ATOM 8753 N N . PHE B 1 474 ? 3.439 -11.25 5.355 1 96 474 PHE B N 1
ATOM 8754 C CA . PHE B 1 474 ? 4.855 -11.07 5.66 1 96 474 PHE B CA 1
ATOM 8755 C C . PHE B 1 474 ? 5.16 -11.492 7.094 1 96 474 PHE B C 1
ATOM 8757 O O . PHE B 1 474 ? 6.266 -11.953 7.391 1 96 474 PHE B O 1
ATOM 8764 N N . LYS B 1 475 ? 4.184 -11.375 7.973 1 93.31 475 LYS B N 1
ATOM 8765 C CA . LYS B 1 475 ? 4.402 -11.602 9.398 1 93.31 475 LYS B CA 1
ATOM 8766 C C . LYS B 1 475 ? 3.908 -12.984 9.82 1 93.31 475 LYS B C 1
ATOM 8768 O O . LYS B 1 475 ? 4.523 -13.641 10.656 1 93.31 475 LYS B O 1
ATOM 8773 N N . GLU B 1 476 ? 2.793 -13.32 9.273 1 95 476 GLU B N 1
ATOM 8774 C CA . GLU B 1 476 ? 2.16 -14.594 9.609 1 95 476 GLU B CA 1
ATOM 8775 C C . GLU B 1 476 ? 1.612 -15.281 8.359 1 95 476 GLU B C 1
ATOM 8777 O O . GLU B 1 476 ? 0.417 -15.203 8.07 1 95 476 GLU B O 1
ATOM 8782 N N . VAL B 1 477 ? 2.408 -16.125 7.836 1 95.25 477 VAL B N 1
ATOM 8783 C CA . VAL B 1 477 ? 2.062 -16.797 6.586 1 95.25 477 VAL B CA 1
ATOM 8784 C C . VAL B 1 477 ? 1.223 -18.031 6.875 1 95.25 477 VAL B C 1
ATOM 8786 O O . VAL B 1 477 ? 0.396 -18.438 6.055 1 95.25 477 VAL B O 1
ATOM 8789 N N . SER B 1 478 ? 1.479 -18.625 8.047 1 95.62 478 SER B N 1
ATOM 8790 C CA . SER B 1 478 ? 0.774 -19.844 8.406 1 95.62 478 SER B CA 1
ATOM 8791 C C . SER B 1 478 ? -0.729 -19.609 8.516 1 95.62 478 SER B C 1
ATOM 8793 O O . SER B 1 478 ? -1.168 -18.672 9.195 1 95.62 478 SER B O 1
ATOM 8795 N N . TYR B 1 479 ? -1.485 -20.391 7.82 1 95.38 479 TYR B N 1
ATOM 8796 C CA . TYR B 1 479 ? -2.941 -20.312 7.777 1 95.38 479 TYR B CA 1
ATOM 8797 C C . TYR B 1 479 ? -3.561 -21.688 7.57 1 95.38 479 TYR B C 1
ATOM 8799 O O . TYR B 1 479 ? -3.172 -22.422 6.656 1 95.38 479 TYR B O 1
ATOM 8807 N N . LYS B 1 480 ? -4.48 -22.203 8.438 1 94.38 480 LYS B N 1
ATOM 8808 C CA . LYS B 1 480 ? -5.188 -23.484 8.375 1 94.38 480 LYS B CA 1
ATOM 8809 C C . LYS B 1 480 ? -4.215 -24.656 8.43 1 94.38 480 LYS B C 1
ATOM 8811 O O . LYS B 1 480 ? -4.391 -25.656 7.727 1 94.38 480 LYS B O 1
ATOM 8816 N N . TYR B 1 481 ? -3.086 -24.484 9.039 1 93.44 481 TYR B N 1
ATOM 8817 C CA . TYR B 1 481 ? -2.145 -25.578 9.219 1 93.44 481 TYR B CA 1
ATOM 8818 C C . TYR B 1 481 ? -2.73 -26.656 10.125 1 93.44 481 TYR B C 1
ATOM 8820 O O . TYR B 1 481 ? -3.344 -26.359 11.148 1 93.44 481 TYR B O 1
ATOM 8828 N N . PRO B 1 482 ? -2.66 -27.891 9.781 1 93.19 482 PRO B N 1
ATOM 8829 C CA . PRO B 1 482 ? -1.745 -28.5 8.812 1 93.19 482 PRO B CA 1
ATOM 8830 C C . PRO B 1 482 ? -2.398 -28.75 7.453 1 93.19 482 PRO B C 1
ATOM 8832 O O . PRO B 1 482 ? -1.751 -29.266 6.539 1 93.19 482 PRO B O 1
ATOM 8835 N N . ASN B 1 483 ? -3.623 -28.359 7.34 1 92.19 483 ASN B N 1
ATOM 8836 C CA . ASN B 1 483 ? -4.309 -28.656 6.086 1 92.19 483 ASN B CA 1
ATOM 8837 C C . ASN B 1 483 ? -3.688 -27.891 4.918 1 92.19 483 ASN B C 1
ATOM 8839 O O . ASN B 1 483 ? -3.58 -28.422 3.812 1 92.19 483 ASN B O 1
ATOM 8843 N N . TRP B 1 484 ? -3.377 -26.688 5.211 1 94.44 484 TRP B N 1
ATOM 8844 C CA . TRP B 1 484 ? -2.668 -25.875 4.227 1 94.44 484 TRP B CA 1
ATOM 8845 C C . TRP B 1 484 ? -1.257 -25.547 4.707 1 94.44 484 TRP B C 1
ATOM 8847 O O . TRP B 1 484 ? -1.08 -24.797 5.664 1 94.44 484 TRP B O 1
ATOM 8857 N N . THR B 1 485 ? -0.321 -26.125 4.035 1 96.12 485 THR B N 1
ATOM 8858 C CA . THR B 1 485 ? 1.067 -25.844 4.383 1 96.12 485 THR B CA 1
ATOM 8859 C C . THR B 1 485 ? 1.452 -24.422 3.939 1 96.12 485 THR B C 1
ATOM 8861 O O . THR B 1 485 ? 1.065 -23.984 2.855 1 96.12 485 THR B O 1
ATOM 8864 N N . ALA B 1 486 ? 2.246 -23.703 4.785 1 96.56 486 ALA B N 1
ATOM 8865 C CA . ALA B 1 486 ? 2.654 -22.328 4.48 1 96.56 486 ALA B CA 1
ATOM 8866 C C . ALA B 1 486 ? 3.307 -22.25 3.105 1 96.56 486 ALA B C 1
ATOM 8868 O O . ALA B 1 486 ? 4.16 -23.062 2.766 1 96.56 486 ALA B O 1
ATOM 8869 N N . GLY B 1 487 ? 2.908 -21.266 2.365 1 95.62 487 GLY B N 1
ATOM 8870 C CA . GLY B 1 487 ? 3.43 -21.094 1.019 1 95.62 487 GLY B CA 1
ATOM 8871 C C . GLY B 1 487 ? 2.508 -21.641 -0.055 1 95.62 487 GLY B C 1
ATOM 8872 O O . GLY B 1 487 ? 2.66 -21.312 -1.235 1 95.62 487 GLY B O 1
ATOM 8873 N N . ASP B 1 488 ? 1.548 -22.391 0.31 1 96.5 488 ASP B N 1
ATOM 8874 C CA . ASP B 1 488 ? 0.625 -23.016 -0.641 1 96.5 488 ASP B CA 1
ATOM 8875 C C . ASP B 1 488 ? -0.266 -21.953 -1.297 1 96.5 488 ASP B C 1
ATOM 8877 O O . ASP B 1 488 ? -0.644 -22.094 -2.463 1 96.5 488 ASP B O 1
ATOM 8881 N N . MET B 1 489 ? -0.543 -20.859 -0.605 1 96.69 489 MET B N 1
ATOM 8882 C CA . MET B 1 489 ? -1.596 -19.906 -0.978 1 96.69 489 MET B CA 1
ATOM 8883 C C . MET B 1 489 ? -1.087 -18.906 -2.002 1 96.69 489 MET B C 1
ATOM 8885 O O . MET B 1 489 ? -1.875 -18.172 -2.605 1 96.69 489 MET B O 1
ATOM 8889 N N . PHE B 1 490 ? 0.213 -18.859 -2.176 1 97.75 490 PHE B N 1
ATOM 8890 C CA . PHE B 1 490 ? 0.682 -17.766 -3.029 1 97.75 490 PHE B CA 1
ATOM 8891 C C . PHE B 1 490 ? 2.113 -18.031 -3.49 1 97.75 490 PHE B C 1
ATOM 8893 O O . PHE B 1 490 ? 2.889 -18.672 -2.789 1 97.75 490 PHE B O 1
ATOM 8900 N N . PHE B 1 491 ? 2.467 -17.469 -4.66 1 98 491 PHE B N 1
ATOM 8901 C CA . PHE B 1 491 ? 3.832 -17.438 -5.172 1 98 491 PHE B CA 1
ATOM 8902 C C . PHE B 1 491 ? 4.453 -16.047 -4.965 1 98 491 PHE B C 1
ATOM 8904 O O . PHE B 1 491 ? 5.68 -15.922 -4.902 1 98 491 PHE B O 1
ATOM 8911 N N . VAL B 1 492 ? 3.615 -14.992 -4.953 1 98.62 492 VAL B N 1
ATOM 8912 C CA . VAL B 1 492 ? 4.086 -13.617 -4.828 1 98.62 492 VAL B CA 1
ATOM 8913 C C . VAL B 1 492 ? 3.504 -12.984 -3.562 1 98.62 492 VAL B C 1
ATOM 8915 O O . VAL B 1 492 ? 2.531 -13.492 -3 1 98.62 492 VAL B O 1
ATOM 8918 N N . TYR B 1 493 ? 4.121 -11.953 -3.037 1 98.56 493 TYR B N 1
ATOM 8919 C CA . TYR B 1 493 ? 3.678 -11.227 -1.854 1 98.56 493 TYR B CA 1
ATOM 8920 C C . TYR B 1 493 ? 3.088 -9.875 -2.232 1 98.56 493 TYR B C 1
ATOM 8922 O O . TYR B 1 493 ? 3.406 -9.328 -3.289 1 98.56 493 TYR B O 1
ATOM 8930 N N . PRO B 1 494 ? 2.189 -9.383 -1.447 1 98.44 494 PRO B N 1
ATOM 8931 C CA . PRO B 1 494 ? 1.631 -8.062 -1.721 1 98.44 494 PRO B CA 1
ATOM 8932 C C . PRO B 1 494 ? 2.564 -6.926 -1.301 1 98.44 494 PRO B C 1
ATOM 8934 O O . PRO B 1 494 ? 2.746 -6.684 -0.105 1 98.44 494 PRO B O 1
ATOM 8937 N N . GLY B 1 495 ? 3.113 -6.203 -2.273 1 98.25 495 GLY B N 1
ATOM 8938 C CA . GLY B 1 495 ? 3.973 -5.07 -1.97 1 98.25 495 GLY B CA 1
ATOM 8939 C C . GLY B 1 495 ? 3.207 -3.861 -1.463 1 98.25 495 GLY B C 1
ATOM 8940 O O . GLY B 1 495 ? 2.039 -3.674 -1.804 1 98.25 495 GLY B O 1
ATOM 8941 N N . LYS B 1 496 ? 3.879 -3.031 -0.718 1 97.38 496 LYS B N 1
ATOM 8942 C CA . LYS B 1 496 ? 3.236 -1.849 -0.15 1 97.38 496 LYS B CA 1
ATOM 8943 C C . LYS B 1 496 ? 2.869 -0.846 -1.239 1 97.38 496 LYS B C 1
ATOM 8945 O O . LYS B 1 496 ? 2.115 0.098 -0.993 1 97.38 496 LYS B O 1
ATOM 8950 N N . ASN B 1 497 ? 3.352 -0.98 -2.412 1 98.06 497 ASN B N 1
ATOM 8951 C CA . ASN B 1 497 ? 3.072 -0.089 -3.531 1 98.06 497 ASN B CA 1
ATOM 8952 C C . ASN B 1 497 ? 2.008 -0.67 -4.457 1 98.06 497 ASN B C 1
ATOM 8954 O O . ASN B 1 497 ? 1.959 -0.335 -5.641 1 98.06 497 ASN B O 1
ATOM 8958 N N . MET B 1 498 ? 1.239 -1.678 -4.02 1 98.25 498 MET B N 1
ATOM 8959 C CA . MET B 1 498 ? 0.107 -2.279 -4.719 1 98.25 498 MET B CA 1
ATOM 8960 C C . MET B 1 498 ? 0.583 -3.131 -5.891 1 98.25 498 MET B C 1
ATOM 8962 O O . MET B 1 498 ? -0.184 -3.404 -6.816 1 98.25 498 MET B O 1
ATOM 8966 N N . LYS B 1 499 ? 1.826 -3.49 -5.906 1 98.44 499 LYS B N 1
ATOM 8967 C CA . LYS B 1 499 ? 2.41 -4.375 -6.906 1 98.44 499 LYS B CA 1
ATOM 8968 C C . LYS B 1 499 ? 2.918 -5.668 -6.27 1 98.44 499 LYS B C 1
ATOM 8970 O O . LYS B 1 499 ? 3.336 -5.672 -5.113 1 98.44 499 LYS B O 1
ATOM 8975 N N . PRO B 1 500 ? 2.887 -6.727 -6.984 1 98.44 500 PRO B N 1
ATOM 8976 C CA . PRO B 1 500 ? 3.395 -7.977 -6.406 1 98.44 500 PRO B CA 1
ATOM 8977 C C . PRO B 1 500 ? 4.902 -7.945 -6.168 1 98.44 500 PRO B C 1
ATOM 8979 O O . PRO B 1 500 ? 5.648 -7.383 -6.973 1 98.44 500 PRO B O 1
ATOM 8982 N N . ILE B 1 501 ? 5.262 -8.469 -5.004 1 98.38 501 ILE B N 1
ATOM 8983 C CA . ILE B 1 501 ? 6.652 -8.773 -4.684 1 98.38 501 ILE B CA 1
ATOM 8984 C C . ILE B 1 501 ? 6.953 -10.227 -5.031 1 98.38 501 ILE B C 1
ATOM 8986 O O . ILE B 1 501 ? 6.293 -11.148 -4.539 1 98.38 501 ILE B O 1
ATOM 8990 N N . SER B 1 502 ? 7.906 -10.359 -5.879 1 98.38 502 SER B N 1
ATOM 8991 C CA . SER B 1 502 ? 8.281 -11.711 -6.293 1 98.38 502 SER B CA 1
ATOM 8992 C C . SER B 1 502 ? 8.883 -12.5 -5.137 1 98.38 502 SER B C 1
ATOM 8994 O O . SER B 1 502 ? 9.172 -11.938 -4.078 1 98.38 502 SER B O 1
ATOM 8996 N N . SER B 1 503 ? 9.008 -13.805 -5.277 1 98.62 503 SER B N 1
ATOM 8997 C CA . SER B 1 503 ? 9.633 -14.688 -4.301 1 98.62 503 SER B CA 1
ATOM 8998 C C . SER B 1 503 ? 10.688 -15.578 -4.953 1 98.62 503 SER B C 1
ATOM 9000 O O . SER B 1 503 ? 10.703 -15.727 -6.176 1 98.62 503 SER B O 1
ATOM 9002 N N . VAL B 1 504 ? 11.523 -16.109 -4.133 1 98.62 504 VAL B N 1
ATOM 9003 C CA . VAL B 1 504 ? 12.547 -17.016 -4.641 1 98.62 504 VAL B CA 1
ATOM 9004 C C . VAL B 1 504 ? 11.883 -18.25 -5.234 1 98.62 504 VAL B C 1
ATOM 9006 O O . VAL B 1 504 ? 12.352 -18.781 -6.246 1 98.62 504 VAL B O 1
ATOM 9009 N N . ARG B 1 505 ? 10.773 -18.734 -4.668 1 98.44 505 ARG B N 1
ATOM 9010 C CA . ARG B 1 505 ? 10.031 -19.875 -5.191 1 98.44 505 ARG B CA 1
ATOM 9011 C C . ARG B 1 505 ? 9.477 -19.578 -6.582 1 98.44 505 ARG B C 1
ATOM 9013 O O . ARG B 1 505 ? 9.617 -20.391 -7.496 1 98.44 505 ARG B O 1
ATOM 9020 N N . TRP B 1 506 ? 8.906 -18.406 -6.703 1 98.62 506 TRP B N 1
ATOM 9021 C CA . TRP B 1 506 ? 8.305 -17.969 -7.953 1 98.62 506 TRP B CA 1
ATOM 9022 C C . TRP B 1 506 ? 9.344 -17.875 -9.062 1 98.62 506 TRP B C 1
ATOM 9024 O O . TRP B 1 506 ? 9.125 -18.375 -10.172 1 98.62 506 TRP B O 1
ATOM 9034 N N . GLU B 1 507 ? 10.492 -17.328 -8.75 1 98.69 507 GLU B N 1
ATOM 9035 C CA . GLU B 1 507 ? 11.547 -17.156 -9.75 1 98.69 507 GLU B CA 1
ATOM 9036 C C . GLU B 1 507 ? 12.141 -18.5 -10.148 1 98.69 507 GLU B C 1
ATOM 9038 O O . GLU B 1 507 ? 12.461 -18.734 -11.312 1 98.69 507 GLU B O 1
ATOM 9043 N N . ASN B 1 508 ? 12.305 -19.391 -9.211 1 98.62 508 ASN B N 1
ATOM 9044 C CA . ASN B 1 508 ? 12.844 -20.703 -9.555 1 98.62 508 ASN B CA 1
ATOM 9045 C C . ASN B 1 508 ? 11.867 -21.5 -10.414 1 98.62 508 ASN B C 1
ATOM 9047 O O . ASN B 1 508 ? 12.281 -22.281 -11.266 1 98.62 508 ASN B O 1
ATOM 9051 N N . LEU B 1 509 ? 10.57 -21.344 -10.195 1 98.62 509 LEU B N 1
ATOM 9052 C CA . LEU B 1 509 ? 9.602 -21.938 -11.109 1 98.62 509 LEU B CA 1
ATOM 9053 C C . LEU B 1 509 ? 9.797 -21.406 -12.523 1 98.62 509 LEU B C 1
ATOM 9055 O O . LEU B 1 509 ? 9.781 -22.188 -13.484 1 98.62 509 LEU B O 1
ATOM 9059 N N . LYS B 1 510 ? 9.992 -20.141 -12.672 1 98.5 510 LYS B N 1
ATOM 9060 C CA . LYS B 1 510 ? 10.242 -19.531 -13.969 1 98.5 510 LYS B CA 1
ATOM 9061 C C . LYS B 1 510 ? 11.5 -20.109 -14.617 1 98.5 510 LYS B C 1
ATOM 9063 O O . LYS B 1 510 ? 11.523 -20.359 -15.828 1 98.5 510 LYS B O 1
ATOM 9068 N N . PHE B 1 511 ? 12.555 -20.297 -13.805 1 98.19 511 PHE B N 1
ATOM 9069 C CA . PHE B 1 511 ? 13.773 -20.891 -14.328 1 98.19 511 PHE B CA 1
ATOM 9070 C C . PHE B 1 511 ? 13.508 -22.312 -14.812 1 98.19 511 PHE B C 1
ATOM 9072 O O . PHE B 1 511 ? 14.086 -22.75 -15.812 1 98.19 511 PHE B O 1
ATOM 9079 N N . GLY B 1 512 ? 12.625 -23.031 -14.086 1 98.38 512 GLY B N 1
ATOM 9080 C CA . GLY B 1 512 ? 12.227 -24.344 -14.555 1 98.38 512 GLY B CA 1
ATOM 9081 C C . GLY B 1 512 ? 11.508 -24.312 -15.891 1 98.38 512 GLY B C 1
ATOM 9082 O O . GLY B 1 512 ? 11.711 -25.188 -16.734 1 98.38 512 GLY B O 1
ATOM 9083 N N . ILE B 1 513 ? 10.688 -23.344 -16.047 1 98.69 513 ILE B N 1
ATOM 9084 C CA . ILE B 1 513 ? 9.961 -23.188 -17.312 1 98.69 513 ILE B CA 1
ATOM 9085 C C . ILE B 1 513 ? 10.945 -22.922 -18.453 1 98.69 513 ILE B C 1
ATOM 9087 O O . ILE B 1 513 ? 10.805 -23.469 -19.547 1 98.69 513 ILE B O 1
ATOM 9091 N N . GLN B 1 514 ? 11.984 -22.141 -18.203 1 98 514 GLN B N 1
ATOM 9092 C CA . GLN B 1 514 ? 13.039 -21.938 -19.188 1 98 514 GLN B CA 1
ATOM 9093 C C . GLN B 1 514 ? 13.719 -23.25 -19.547 1 98 514 GLN B C 1
ATOM 9095 O O . GLN B 1 514 ? 14.031 -23.5 -20.719 1 98 514 GLN B O 1
ATOM 9100 N N . ASP B 1 515 ? 13.992 -24.031 -18.531 1 97.88 515 ASP B N 1
ATOM 9101 C CA . ASP B 1 515 ? 14.594 -25.344 -18.781 1 97.88 515 ASP B CA 1
ATOM 9102 C C . ASP B 1 515 ? 13.711 -26.188 -19.688 1 97.88 515 ASP B C 1
ATOM 9104 O O . ASP B 1 515 ? 14.203 -26.859 -20.594 1 97.88 515 ASP B O 1
ATOM 9108 N N . TYR B 1 516 ? 12.422 -26.219 -19.375 1 97.88 516 TYR B N 1
ATOM 9109 C CA . TYR B 1 516 ? 11.453 -26.922 -20.203 1 97.88 516 TYR B CA 1
ATOM 9110 C C . TYR B 1 516 ? 11.555 -26.469 -21.656 1 97.88 516 TYR B C 1
ATOM 9112 O O . TYR B 1 516 ? 11.57 -27.281 -22.578 1 97.88 516 TYR B O 1
ATOM 9120 N N . MET B 1 517 ? 11.633 -25.156 -21.875 1 97.75 517 MET B N 1
ATOM 9121 C CA . MET B 1 517 ? 11.766 -24.594 -23.203 1 97.75 517 MET B CA 1
ATOM 9122 C C . MET B 1 517 ? 13.031 -25.094 -23.891 1 97.75 517 MET B C 1
ATOM 9124 O O . MET B 1 517 ? 13.016 -25.422 -25.078 1 97.75 517 MET B O 1
ATOM 9128 N N . ILE B 1 518 ? 14.086 -25.109 -23.188 1 97.12 518 ILE B N 1
ATOM 9129 C CA . ILE B 1 518 ? 15.375 -25.531 -23.734 1 97.12 518 ILE B CA 1
ATOM 9130 C C . ILE B 1 518 ? 15.312 -27 -24.141 1 97.12 518 ILE B C 1
ATOM 9132 O O . ILE B 1 518 ? 15.773 -27.375 -25.219 1 97.12 518 ILE B O 1
ATOM 9136 N N . LEU B 1 519 ? 14.711 -27.844 -23.281 1 96.69 519 LEU B N 1
ATOM 9137 C CA . LEU B 1 519 ? 14.547 -29.266 -23.609 1 96.69 519 LEU B CA 1
ATOM 9138 C C . LEU B 1 519 ? 13.734 -29.438 -24.891 1 96.69 519 LEU B C 1
ATOM 9140 O O . LEU B 1 519 ? 14.086 -30.266 -25.734 1 96.69 519 LEU B O 1
ATOM 9144 N N . LYS B 1 520 ? 12.68 -28.672 -25.016 1 96.19 520 LYS B N 1
ATOM 9145 C CA . LYS B 1 520 ? 11.844 -28.75 -26.219 1 96.19 520 LYS B CA 1
ATOM 9146 C C . LYS B 1 520 ? 12.609 -28.312 -27.453 1 96.19 520 LYS B C 1
ATOM 9148 O O . LYS B 1 520 ? 12.453 -28.891 -28.531 1 96.19 520 LYS B O 1
ATOM 9153 N N . ILE B 1 521 ? 13.398 -27.281 -27.328 1 95.56 521 ILE B N 1
ATOM 9154 C CA . ILE B 1 521 ? 14.195 -26.781 -28.438 1 95.56 521 ILE B CA 1
ATOM 9155 C C . ILE B 1 521 ? 15.227 -27.828 -28.844 1 95.56 521 ILE B C 1
ATOM 9157 O O . ILE B 1 521 ? 15.484 -28.031 -30.031 1 95.56 521 ILE B O 1
ATOM 9161 N N . MET B 1 522 ? 15.812 -28.5 -27.859 1 95.25 522 MET B N 1
ATOM 9162 C CA . MET B 1 522 ? 16.781 -29.547 -28.156 1 95.25 522 MET B CA 1
ATOM 9163 C C . MET B 1 522 ? 16.125 -30.656 -28.984 1 95.25 522 MET B C 1
ATOM 9165 O O . MET B 1 522 ? 16.734 -31.203 -29.891 1 95.25 522 MET B O 1
ATOM 9169 N N . GLU B 1 523 ? 14.875 -30.984 -28.641 1 93.94 523 GLU B N 1
ATOM 9170 C CA . GLU B 1 523 ? 14.125 -31.953 -29.422 1 93.94 523 GLU B CA 1
ATOM 9171 C C . GLU B 1 523 ? 13.953 -31.469 -30.875 1 93.94 523 GLU B C 1
ATOM 9173 O O . GLU B 1 523 ? 14.172 -32.219 -31.812 1 93.94 523 GLU B O 1
ATOM 9178 N N . GLN B 1 524 ? 13.586 -30.266 -30.984 1 93.69 524 GLN B N 1
ATOM 9179 C CA . GLN B 1 524 ? 13.344 -29.672 -32.312 1 93.69 524 GLN B CA 1
ATOM 9180 C C . GLN B 1 524 ? 14.617 -29.672 -33.156 1 93.69 524 GLN B C 1
ATOM 9182 O O . GLN B 1 524 ? 14.555 -29.781 -34.375 1 93.69 524 GLN B O 1
ATOM 9187 N N . LYS B 1 525 ? 15.695 -29.609 -32.469 1 93.19 525 LYS B N 1
ATOM 9188 C CA . LYS B 1 525 ? 16.984 -29.547 -33.188 1 93.19 525 LYS B CA 1
ATOM 9189 C C . LYS B 1 525 ? 17.516 -30.938 -33.469 1 93.19 525 LYS B C 1
ATOM 9191 O O . LYS B 1 525 ? 18.625 -31.094 -34 1 93.19 525 LYS B O 1
ATOM 9196 N N . GLY B 1 526 ? 16.828 -31.969 -33.031 1 90.56 526 GLY B N 1
ATOM 9197 C CA . GLY B 1 526 ? 17.156 -33.312 -33.5 1 90.56 526 GLY B CA 1
ATOM 9198 C C . GLY B 1 526 ? 17.578 -34.25 -32.406 1 90.56 526 GLY B C 1
ATOM 9199 O O . GLY B 1 526 ? 17.828 -35.438 -32.656 1 90.56 526 GLY B O 1
ATOM 9200 N N . LEU B 1 527 ? 17.594 -33.75 -31.172 1 93.19 527 LEU B N 1
ATOM 9201 C CA . LEU B 1 527 ? 17.906 -34.688 -30.094 1 93.19 527 LEU B CA 1
ATOM 9202 C C . LEU B 1 527 ? 16.719 -35.594 -29.781 1 93.19 527 LEU B C 1
ATOM 9204 O O . LEU B 1 527 ? 15.586 -35.094 -29.625 1 93.19 527 LEU B O 1
ATOM 9208 N N . ASN B 1 528 ? 16.984 -36.875 -29.641 1 92.75 528 ASN B N 1
ATOM 9209 C CA . ASN B 1 528 ? 15.922 -37.844 -29.406 1 92.75 528 ASN B CA 1
ATOM 9210 C C . ASN B 1 528 ? 15.234 -37.594 -28.062 1 92.75 528 ASN B C 1
ATOM 9212 O O . ASN B 1 528 ? 15.898 -37.531 -27.031 1 92.75 528 ASN B O 1
ATOM 9216 N N . SER B 1 529 ? 13.945 -37.5 -28.078 1 92.75 529 SER B N 1
ATOM 9217 C CA . SER B 1 529 ? 13.18 -37.219 -26.859 1 92.75 529 SER B CA 1
ATOM 9218 C C . SER B 1 529 ? 13.312 -38.344 -25.844 1 92.75 529 SER B C 1
ATOM 9220 O O . SER B 1 529 ? 13.367 -38.094 -24.641 1 92.75 529 SER B O 1
ATOM 9222 N N . ASP B 1 530 ? 13.32 -39.531 -26.281 1 92.88 530 ASP B N 1
ATOM 9223 C CA . ASP B 1 530 ? 13.469 -40.656 -25.359 1 92.88 530 ASP B CA 1
ATOM 9224 C C . ASP B 1 530 ? 14.836 -40.625 -24.672 1 92.88 530 ASP B C 1
ATOM 9226 O O . ASP B 1 530 ? 14.945 -41 -23.5 1 92.88 530 ASP B O 1
ATOM 9230 N N . TYR B 1 531 ? 15.812 -40.25 -25.469 1 94.44 531 TYR B N 1
ATOM 9231 C CA . TYR B 1 531 ? 17.141 -40.125 -24.891 1 94.44 531 TYR B CA 1
ATOM 9232 C C . TYR B 1 531 ? 17.141 -39.062 -23.781 1 94.44 531 TYR B C 1
ATOM 9234 O O . TYR B 1 531 ? 17.672 -39.312 -22.703 1 94.44 531 TYR B O 1
ATOM 9242 N N . ILE B 1 532 ? 16.547 -37.906 -24.047 1 95.31 532 ILE B N 1
ATOM 9243 C CA . ILE B 1 532 ? 16.469 -36.844 -23.062 1 95.31 532 ILE B CA 1
ATOM 9244 C C . ILE B 1 532 ? 15.766 -37.312 -21.812 1 95.31 532 ILE B C 1
ATOM 9246 O O . ILE B 1 532 ? 16.266 -37.156 -20.703 1 95.31 532 ILE B O 1
ATOM 9250 N N . ARG B 1 533 ? 14.641 -38 -21.938 1 94.12 533 ARG B N 1
ATOM 9251 C CA . ARG B 1 533 ? 13.844 -38.469 -20.797 1 94.12 533 ARG B CA 1
ATOM 9252 C C . ARG B 1 533 ? 14.602 -39.531 -20 1 94.12 533 ARG B C 1
ATOM 9254 O O . ARG B 1 533 ? 14.484 -39.594 -18.766 1 94.12 533 ARG B O 1
ATOM 9261 N N . ASN B 1 534 ? 15.297 -40.344 -20.734 1 94.25 534 ASN B N 1
ATOM 9262 C CA . ASN B 1 534 ? 16.125 -41.312 -20.047 1 94.25 534 ASN B CA 1
ATOM 9263 C C . ASN B 1 534 ? 17.188 -40.656 -19.172 1 94.25 534 ASN B C 1
ATOM 9265 O O . ASN B 1 534 ? 17.438 -41.062 -18.047 1 94.25 534 ASN B O 1
ATOM 9269 N N . GLN B 1 535 ? 17.797 -39.625 -19.734 1 95.12 535 GLN B N 1
ATOM 9270 C CA . GLN B 1 535 ? 18.766 -38.844 -18.969 1 95.12 535 GLN B CA 1
ATOM 9271 C C . GLN B 1 535 ? 18.125 -38.188 -17.766 1 95.12 535 GLN B C 1
ATOM 9273 O O . GLN B 1 535 ? 18.688 -38.188 -16.672 1 95.12 535 GLN B O 1
ATOM 9278 N N . LEU B 1 536 ? 16.922 -37.656 -17.953 1 96.44 536 LEU B N 1
ATOM 9279 C CA . LEU B 1 536 ? 16.203 -37 -16.859 1 96.44 536 LEU B CA 1
ATOM 9280 C C . LEU B 1 536 ? 15.859 -38.031 -15.773 1 96.44 536 LEU B C 1
ATOM 9282 O O . LEU B 1 536 ? 15.867 -37.688 -14.586 1 96.44 536 LEU B O 1
ATOM 9286 N N . GLY B 1 537 ? 15.547 -39.219 -16.172 1 95.44 537 GLY B N 1
ATOM 9287 C CA . GLY B 1 537 ? 15.203 -40.281 -15.242 1 95.44 537 GLY B CA 1
ATOM 9288 C C . GLY B 1 537 ? 16.312 -40.562 -14.242 1 95.44 537 GLY B C 1
ATOM 9289 O O . GLY B 1 537 ? 16.031 -40.969 -13.109 1 95.44 537 GLY B O 1
ATOM 9290 N N . SER B 1 538 ? 17.531 -40.344 -14.648 1 95.38 538 SER B N 1
ATOM 9291 C CA . SER B 1 538 ? 18.656 -40.594 -13.766 1 95.38 538 SER B CA 1
ATOM 9292 C C . SER B 1 538 ? 18.672 -39.625 -12.594 1 95.38 538 SER B C 1
ATOM 9294 O O . SER B 1 538 ? 19.25 -39.938 -11.547 1 95.38 538 SER B O 1
ATOM 9296 N N . LEU B 1 539 ? 18.047 -38.5 -12.75 1 97.06 539 LEU B N 1
ATOM 9297 C CA . LEU B 1 539 ? 18.031 -37.5 -11.703 1 97.06 539 LEU B CA 1
ATOM 9298 C C . LEU B 1 539 ? 16.656 -37.406 -11.047 1 97.06 539 LEU B C 1
ATOM 9300 O O . LEU B 1 539 ? 16.562 -37.156 -9.844 1 97.06 539 LEU B O 1
ATOM 9304 N N . LEU B 1 540 ? 15.594 -37.625 -11.805 1 96.5 540 LEU B N 1
ATOM 9305 C CA . LEU B 1 540 ? 14.227 -37.531 -11.297 1 96.5 540 LEU B CA 1
ATOM 9306 C C . LEU B 1 540 ? 13.773 -38.875 -10.711 1 96.5 540 LEU B C 1
ATOM 9308 O O . LEU B 1 540 ? 12.773 -38.906 -9.984 1 96.5 540 LEU B O 1
ATOM 9312 N N . GLY B 1 541 ? 14.492 -39.875 -10.953 1 93.88 541 GLY B N 1
ATOM 9313 C CA . GLY B 1 541 ? 14.086 -41.219 -10.562 1 93.88 541 GLY B CA 1
ATOM 9314 C C . GLY B 1 541 ? 13.297 -41.969 -11.633 1 93.88 541 GLY B C 1
ATOM 9315 O O . GLY B 1 541 ? 12.656 -41.312 -12.477 1 93.88 541 GLY B O 1
ATOM 9316 N N . ASN B 1 542 ? 13.266 -43.344 -11.555 1 91.75 542 ASN B N 1
ATOM 9317 C CA . ASN B 1 542 ? 12.508 -44.125 -12.5 1 91.75 542 ASN B CA 1
ATOM 9318 C C . ASN B 1 542 ? 11.016 -44.094 -12.18 1 91.75 542 ASN B C 1
ATOM 9320 O O . ASN B 1 542 ? 10.617 -44.25 -11.023 1 91.75 542 ASN B O 1
ATOM 9324 N N . LYS B 1 543 ? 10.305 -43.938 -13.25 1 92.06 543 LYS B N 1
ATOM 9325 C CA . LYS B 1 543 ? 8.852 -43.875 -13.102 1 92.06 543 LYS B CA 1
ATOM 9326 C C . LYS B 1 543 ? 8.32 -45.125 -12.383 1 92.06 543 LYS B C 1
ATOM 9328 O O . LYS B 1 543 ? 7.422 -45 -11.539 1 92.06 543 LYS B O 1
ATOM 9333 N N . GLU B 1 544 ? 8.914 -46.25 -12.609 1 89.25 544 GLU B N 1
ATOM 9334 C CA . GLU B 1 544 ? 8.445 -47.531 -12.078 1 89.25 544 GLU B CA 1
ATOM 9335 C C . GLU B 1 544 ? 8.641 -47.594 -10.562 1 89.25 544 GLU B C 1
ATOM 9337 O O . GLU B 1 544 ? 7.965 -48.375 -9.883 1 89.25 544 GLU B O 1
ATOM 9342 N N . ASP B 1 545 ? 9.5 -46.781 -10.062 1 92.06 545 ASP B N 1
ATOM 9343 C CA . ASP B 1 545 ? 9.812 -46.812 -8.641 1 92.06 545 ASP B CA 1
ATOM 9344 C C . ASP B 1 545 ? 8.953 -45.812 -7.855 1 92.06 545 ASP B C 1
ATOM 9346 O O . ASP B 1 545 ? 8.953 -45.844 -6.621 1 92.06 545 ASP B O 1
ATOM 9350 N N . MET B 1 546 ? 8.289 -44.969 -8.531 1 93.44 546 MET B N 1
ATOM 9351 C CA . MET B 1 546 ? 7.43 -43.969 -7.867 1 93.44 546 MET B CA 1
ATOM 9352 C C . MET B 1 546 ? 6.176 -44.625 -7.309 1 93.44 546 MET B C 1
ATOM 9354 O O . MET B 1 546 ? 5.543 -45.438 -7.984 1 93.44 546 MET B O 1
ATOM 9358 N N . LYS B 1 547 ? 5.863 -44.344 -5.984 1 93.12 547 LYS B N 1
ATOM 9359 C CA . LYS B 1 547 ? 4.723 -45 -5.352 1 93.12 547 LYS B CA 1
ATOM 9360 C C . LYS B 1 547 ? 3.969 -44.031 -4.441 1 93.12 547 LYS B C 1
ATOM 9362 O O . LYS B 1 547 ? 4.566 -43.125 -3.875 1 93.12 547 LYS B O 1
ATOM 9367 N N . CYS B 1 548 ? 2.727 -44.219 -4.426 1 92 548 CYS B N 1
ATOM 9368 C CA . CYS B 1 548 ? 1.906 -43.5 -3.447 1 92 548 CYS B CA 1
ATOM 9369 C C . CYS B 1 548 ? 1.991 -44.188 -2.08 1 92 548 CYS B C 1
ATOM 9371 O O . CYS B 1 548 ? 2.041 -45.406 -1.989 1 92 548 CYS B O 1
ATOM 9373 N N . LEU B 1 549 ? 2.082 -43.375 -1.093 1 92.69 549 LEU B N 1
ATOM 9374 C CA . LEU B 1 549 ? 2.145 -43.844 0.285 1 92.69 549 LEU B CA 1
ATOM 9375 C C . LEU B 1 549 ? 0.879 -43.469 1.048 1 92.69 549 LEU B C 1
ATOM 9377 O O . LEU B 1 549 ? -0.035 -42.875 0.484 1 92.69 549 LEU B O 1
ATOM 9381 N N . GLU B 1 550 ? 0.887 -43.875 2.332 1 88.38 550 GLU B N 1
ATOM 9382 C CA . GLU B 1 550 ? -0.23 -43.5 3.193 1 88.38 550 GLU B CA 1
ATOM 9383 C C . GLU B 1 550 ? -0.249 -41.969 3.447 1 88.38 550 GLU B C 1
ATOM 9385 O O . GLU B 1 550 ? 0.75 -41.312 3.223 1 88.38 550 GLU B O 1
ATOM 9390 N N . ASN B 1 551 ? -1.427 -41.438 3.785 1 85.38 551 ASN B N 1
ATOM 9391 C CA . ASN B 1 551 ? -1.618 -40.062 4.203 1 85.38 551 ASN B CA 1
ATOM 9392 C C . ASN B 1 551 ? -1.283 -39.062 3.082 1 85.38 551 ASN B C 1
ATOM 9394 O O . ASN B 1 551 ? -0.68 -38.031 3.324 1 85.38 551 ASN B O 1
ATOM 9398 N N . ARG B 1 552 ? -1.497 -39.5 1.892 1 86.88 552 ARG B N 1
ATOM 9399 C CA . ARG B 1 552 ? -1.385 -38.656 0.706 1 86.88 552 ARG B CA 1
ATOM 9400 C C . ARG B 1 552 ? 0.058 -38.219 0.481 1 86.88 552 ARG B C 1
ATOM 9402 O O . ARG B 1 552 ? 0.309 -37.094 0.044 1 86.88 552 ARG B O 1
ATOM 9409 N N . GLN B 1 553 ? 0.905 -39.062 0.904 1 90.62 553 GLN B N 1
ATOM 9410 C CA . GLN B 1 553 ? 2.326 -38.844 0.642 1 90.62 553 GLN B CA 1
ATOM 9411 C C . GLN B 1 553 ? 2.795 -39.688 -0.54 1 90.62 553 GLN B C 1
ATOM 9413 O O . GLN B 1 553 ? 2.082 -40.594 -0.991 1 90.62 553 GLN B O 1
ATOM 9418 N N . ILE B 1 554 ? 3.973 -39.312 -1.106 1 93.38 554 ILE B N 1
ATOM 9419 C CA . ILE B 1 554 ? 4.5 -40.094 -2.238 1 93.38 554 ILE B CA 1
ATOM 9420 C C . ILE B 1 554 ? 5.973 -40.406 -1.996 1 93.38 554 ILE B C 1
ATOM 9422 O O . ILE B 1 554 ? 6.668 -39.688 -1.28 1 93.38 554 ILE B O 1
ATOM 9426 N N . ASP B 1 555 ? 6.328 -41.562 -2.516 1 93.19 555 ASP B N 1
ATOM 9427 C CA . ASP B 1 555 ? 7.738 -41.938 -2.607 1 93.19 555 ASP B CA 1
ATOM 9428 C C . ASP B 1 555 ? 8.32 -41.531 -3.963 1 93.19 555 ASP B C 1
ATOM 9430 O O . ASP B 1 555 ? 8.031 -42.188 -4.977 1 93.19 555 ASP B O 1
ATOM 9434 N N . PHE B 1 556 ? 8.945 -40.5 -4.066 1 91.75 556 PHE B N 1
ATOM 9435 C CA . PHE B 1 556 ? 9.547 -39.875 -5.238 1 91.75 556 PHE B CA 1
ATOM 9436 C C . PHE B 1 556 ? 11.008 -39.531 -4.969 1 91.75 556 PHE B C 1
ATOM 9438 O O . PHE B 1 556 ? 11.297 -38.562 -4.227 1 91.75 556 PHE B O 1
ATOM 9445 N N . ASN B 1 557 ? 11.953 -40.25 -5.504 1 90.88 557 ASN B N 1
ATOM 9446 C CA . ASN B 1 557 ? 13.359 -40.156 -5.109 1 90.88 557 ASN B CA 1
ATOM 9447 C C . ASN B 1 557 ? 14.164 -39.312 -6.105 1 90.88 557 ASN B C 1
ATOM 9449 O O . ASN B 1 557 ? 15.211 -39.75 -6.578 1 90.88 557 ASN B O 1
ATOM 9453 N N . TYR B 1 558 ? 13.742 -38.156 -6.352 1 95.44 558 TYR B N 1
ATOM 9454 C CA . TYR B 1 558 ? 14.531 -37.281 -7.207 1 95.44 558 TYR B CA 1
ATOM 9455 C C . TYR B 1 558 ? 15.711 -36.688 -6.445 1 95.44 558 TYR B C 1
ATOM 9457 O O . TYR B 1 558 ? 15.664 -36.562 -5.219 1 95.44 558 TYR B O 1
ATOM 9465 N N . SER B 1 559 ? 16.781 -36.281 -7.172 1 96.38 559 SER B N 1
ATOM 9466 C CA . SER B 1 559 ? 17.953 -35.625 -6.594 1 96.38 559 SER B CA 1
ATOM 9467 C C . SER B 1 559 ? 17.625 -34.219 -6.145 1 96.38 559 SER B C 1
ATOM 9469 O O . SER B 1 559 ? 16.906 -33.5 -6.836 1 96.38 559 SER B O 1
ATOM 9471 N N . LEU B 1 560 ? 18.172 -33.781 -5.035 1 95.31 560 LEU B N 1
ATOM 9472 C CA . LEU B 1 560 ? 18.016 -32.406 -4.559 1 95.31 560 LEU B CA 1
ATOM 9473 C C . LEU B 1 560 ? 19.281 -31.594 -4.809 1 95.31 560 LEU B C 1
ATOM 9475 O O . LEU B 1 560 ? 19.422 -30.484 -4.301 1 95.31 560 LEU B O 1
ATOM 9479 N N . ASP B 1 561 ? 20.188 -32.156 -5.52 1 95.69 561 ASP B N 1
ATOM 9480 C CA . ASP B 1 561 ? 21.391 -31.438 -5.926 1 95.69 561 ASP B CA 1
ATOM 9481 C C . ASP B 1 561 ? 21.156 -30.703 -7.246 1 95.69 561 ASP B C 1
ATOM 9483 O O . ASP B 1 561 ? 21.25 -31.312 -8.32 1 95.69 561 ASP B O 1
ATOM 9487 N N . GLY B 1 562 ? 21.031 -29.453 -7.164 1 94.81 562 GLY B N 1
ATOM 9488 C CA . GLY B 1 562 ? 20.734 -28.641 -8.336 1 94.81 562 GLY B CA 1
ATOM 9489 C C . GLY B 1 562 ? 21.844 -28.656 -9.367 1 94.81 562 GLY B C 1
ATOM 9490 O O . GLY B 1 562 ? 21.578 -28.516 -10.57 1 94.81 562 GLY B O 1
ATOM 9491 N N . GLU B 1 563 ? 23.047 -28.828 -8.969 1 94.88 563 GLU B N 1
ATOM 9492 C CA . GLU B 1 563 ? 24.188 -28.859 -9.883 1 94.88 563 GLU B CA 1
ATOM 9493 C C . GLU B 1 563 ? 24.078 -30.016 -10.875 1 94.88 563 GLU B C 1
ATOM 9495 O O . GLU B 1 563 ? 24.484 -29.891 -12.023 1 94.88 563 GLU B O 1
ATOM 9500 N N . ASN B 1 564 ? 23.531 -31.109 -10.398 1 96.69 564 ASN B N 1
ATOM 9501 C CA . ASN B 1 564 ? 23.359 -32.25 -11.273 1 96.69 564 ASN B CA 1
ATOM 9502 C C . ASN B 1 564 ? 22.438 -31.938 -12.445 1 96.69 564 ASN B C 1
ATOM 9504 O O . ASN B 1 564 ? 22.688 -32.344 -13.578 1 96.69 564 ASN B O 1
ATOM 9508 N N . TYR B 1 565 ? 21.391 -31.266 -12.18 1 96.62 565 TYR B N 1
ATOM 9509 C CA . TYR B 1 565 ? 20.438 -30.891 -13.219 1 96.62 565 TYR B CA 1
ATOM 9510 C C . TYR B 1 565 ? 21.047 -29.891 -14.195 1 96.62 565 TYR B C 1
ATOM 9512 O O . TYR B 1 565 ? 20.891 -30.047 -15.414 1 96.62 565 TYR B O 1
ATOM 9520 N N . ILE B 1 566 ? 21.75 -28.922 -13.672 1 95.06 566 ILE B N 1
ATOM 9521 C CA . ILE B 1 566 ? 22.375 -27.891 -14.492 1 95.06 566 ILE B CA 1
ATOM 9522 C C . ILE B 1 566 ? 23.438 -28.516 -15.391 1 95.06 566 ILE B C 1
ATOM 9524 O O . ILE B 1 566 ? 23.531 -28.203 -16.578 1 95.06 566 ILE B O 1
ATOM 9528 N N . ASN B 1 567 ? 24.219 -29.422 -14.852 1 96.31 567 ASN B N 1
ATOM 9529 C CA . ASN B 1 567 ? 25.25 -30.109 -15.625 1 96.31 567 ASN B CA 1
ATOM 9530 C C . ASN B 1 567 ? 24.641 -30.953 -16.75 1 96.31 567 ASN B C 1
ATOM 9532 O O . ASN B 1 567 ? 25.156 -30.953 -17.859 1 96.31 567 ASN B O 1
ATOM 9536 N N . LEU B 1 568 ? 23.641 -31.656 -16.375 1 96.88 568 LEU B N 1
ATOM 9537 C CA . LEU B 1 568 ? 22.969 -32.469 -17.391 1 96.88 568 LEU B CA 1
ATOM 9538 C C . LEU B 1 568 ? 22.453 -31.594 -18.531 1 96.88 568 LEU B C 1
ATOM 9540 O O . LEU B 1 568 ? 22.703 -31.891 -19.703 1 96.88 568 LEU B O 1
ATOM 9544 N N . ARG B 1 569 ? 21.75 -30.531 -18.188 1 95.5 569 ARG B N 1
ATOM 9545 C CA . ARG B 1 569 ? 21.219 -29.578 -19.156 1 95.5 569 ARG B CA 1
ATOM 9546 C C . ARG B 1 569 ? 22.328 -29.047 -20.062 1 95.5 569 ARG B C 1
ATOM 9548 O O . ARG B 1 569 ? 22.188 -29.047 -21.281 1 95.5 569 ARG B O 1
ATOM 9555 N N . ASN B 1 570 ? 23.422 -28.625 -19.516 1 95.75 570 ASN B N 1
ATOM 9556 C CA . ASN B 1 570 ? 24.531 -28.031 -20.25 1 95.75 570 ASN B CA 1
ATOM 9557 C C . ASN B 1 570 ? 25.219 -29.062 -21.156 1 95.75 570 ASN B C 1
ATOM 9559 O O . ASN B 1 570 ? 25.578 -28.75 -22.297 1 95.75 570 ASN B O 1
ATOM 9563 N N . ASN B 1 571 ? 25.344 -30.219 -20.656 1 95.19 571 ASN B N 1
ATOM 9564 C CA . ASN B 1 571 ? 25.969 -31.281 -21.438 1 95.19 571 ASN B CA 1
ATOM 9565 C C . ASN B 1 571 ? 25.125 -31.656 -22.656 1 95.19 571 ASN B C 1
ATOM 9567 O O . ASN B 1 571 ? 25.656 -31.906 -23.734 1 95.19 571 ASN B O 1
ATOM 9571 N N . LEU B 1 572 ? 23.844 -31.719 -22.422 1 94.62 572 LEU B N 1
ATOM 9572 C CA . LEU B 1 572 ? 22.953 -32 -23.531 1 94.62 572 LEU B CA 1
ATOM 9573 C C . LEU B 1 572 ? 23.031 -30.922 -24.594 1 94.62 572 LEU B C 1
ATOM 9575 O O . LEU B 1 572 ? 23.078 -31.203 -25.797 1 94.62 572 LEU B O 1
ATOM 9579 N N . ILE B 1 573 ? 23.125 -29.688 -24.219 1 94.56 573 ILE B N 1
ATOM 9580 C CA . ILE B 1 573 ? 23.203 -28.547 -25.141 1 94.56 573 ILE B CA 1
ATOM 9581 C C . ILE B 1 573 ? 24.516 -28.625 -25.922 1 94.56 573 ILE B C 1
ATOM 9583 O O . ILE B 1 573 ? 24.516 -28.422 -27.141 1 94.56 573 ILE B O 1
ATOM 9587 N N . LYS B 1 574 ? 25.578 -28.922 -25.234 1 92.31 574 LYS B N 1
ATOM 9588 C CA . LYS B 1 574 ? 26.891 -29 -25.875 1 92.31 574 LYS B CA 1
ATOM 9589 C C . LYS B 1 574 ? 26.953 -30.156 -26.875 1 92.31 574 LYS B C 1
ATOM 9591 O O . LYS B 1 574 ? 27.594 -30.062 -27.922 1 92.31 574 LYS B O 1
ATOM 9596 N N . SER B 1 575 ? 26.281 -31.203 -26.516 1 88.62 575 SER B N 1
ATOM 9597 C CA . SER B 1 575 ? 26.25 -32.344 -27.406 1 88.62 575 SER B CA 1
ATOM 9598 C C . SER B 1 575 ? 25.484 -32.031 -28.688 1 88.62 575 SER B C 1
ATOM 9600 O O . SER B 1 575 ? 25.781 -32.594 -29.75 1 88.62 575 SER B O 1
ATOM 9602 N N . LEU B 1 576 ? 24.469 -31.281 -28.594 1 88.56 576 LEU B N 1
ATOM 9603 C CA . LEU B 1 576 ? 23.672 -30.859 -29.75 1 88.56 576 LEU B CA 1
ATOM 9604 C C . LEU B 1 576 ? 24.516 -30.031 -30.719 1 88.56 576 LEU B C 1
ATOM 9606 O O . LEU B 1 576 ? 24.328 -30.141 -31.938 1 88.56 576 LEU B O 1
ATOM 9610 N N . ASN B 1 577 ? 25.453 -29.266 -30.188 1 78.38 577 ASN B N 1
ATOM 9611 C CA . ASN B 1 577 ? 26.297 -28.406 -31.031 1 78.38 577 ASN B CA 1
ATOM 9612 C C . ASN B 1 577 ? 27.281 -29.234 -31.844 1 78.38 577 ASN B C 1
ATOM 9614 O O . ASN B 1 577 ? 27.859 -28.734 -32.812 1 78.38 577 ASN B O 1
ATOM 9618 N N . LYS B 1 578 ? 27.406 -30.516 -31.5 1 76.5 578 LYS B N 1
ATOM 9619 C CA . LYS B 1 578 ? 28.328 -31.391 -32.219 1 76.5 578 LYS B CA 1
ATOM 9620 C C . LYS B 1 578 ? 27.594 -32.188 -33.312 1 76.5 578 LYS B C 1
ATOM 9622 O O . LYS B 1 578 ? 28.234 -32.875 -34.094 1 76.5 578 LYS B O 1
ATOM 9627 N N . LEU B 1 579 ? 26.328 -32.094 -33.312 1 68.38 579 LEU B N 1
ATOM 9628 C CA . LEU B 1 579 ? 25.547 -32.719 -34.375 1 68.38 579 LEU B CA 1
ATOM 9629 C C . LEU B 1 579 ? 25.578 -31.891 -35.625 1 68.38 579 LEU B C 1
ATOM 9631 O O . LEU B 1 579 ? 25.547 -30.656 -35.562 1 68.38 579 LEU B O 1
#

Sequence (1158 aa):
MNFKYGLFNSYFKHYKHKENMVTFSKNLGLSLCKGEKFAFQILISCDEDFCCKLGNSMDISYKGLINSLRFSVKDNSYLKNIKLSFLGYVEDDNKNLLSDPILNNKTLLINKNEYQSIWVEGFVPNDSNISNTTLEIDIYESKDYLKEKILSSIKVNIEILNISIPKISESDFFLDLWQHPSNWARMYDVEYFSDDHWFIIENNLKELASSGAKVITLIVSDYSWAGQGCYKEFKNPSNLFELNIVNVYKGNDNHIYCDFTNLDKYLKLCFKYGIDAEIDIFGIIGNWDNFSFGNPLKDYKDPIRISYYDENEKAYSYIDCKDDLKEYLTQLFNHLYKLNIFDKVRIISDEPNNSDLFKEWVNFIDKCALNKNIKFKCAIHNQEFYEKFNENIQDISLNTYEIINNITSIKDLGDKLSSKNGKATWYSCCFPKKLNTFLESPLLESRLIPWFTYYINFHGFLRWAYAIWPSNPFKEVSYKYPNWTAGDMFFVYPGKNMKPISSVRWENLKFGIQDYMILKIMEQKGLNSDYIRNQLGSLLGNKEDMKCLENRQIDFNYSLDGENYINLRNNLIKSLNKLMNFKYGLFNSYFKHYKHKENMVTFSKNLGLSLCKGEKFAFQILISCDEDFCCKLGNSMDISYKGLINSLRFSVKDNSYLKNIKLSFLGYVEDDNKNLLSDPILNNKTLLINKNEYQSIWVEGFVPNDSNISNTTLEIDIYESKDYLKEKILSSIKVNIEILNISIPKISESDFFLDLWQHPSNWARMYDVEYFSDDHWFIIENNLKELASSGAKVITLIVSDYSWAGQGCYKEFKNPSNLFELNIVNVYKGNDNHIYCDFTNLDKYLKLCFKYGIDAEIDIFGIIGNWDNFSFGNPLKDYKDPIRISYYDENEKAYSYIDCKDDLKEYLTQLFNHLYKLNIFDKVRIISDEPNNSDLFKEWVNFIDKCALNKNIKFKCAIHNQEFYEKFNENIQDISLNTYEIINNITSIKDLGDKLSSKNGKATWYSCCFPKKLNTFLESPLLESRLIPWFTYYINFHGFLRWAYAIWPSNPFKEVSYKYPNWTAGDMFFVYPGKNMKPISSVRWENLKFGIQDYMILKIMEQKGLNSDYIRNQLGSLLGNKEDMKCLENRQIDFNYSLDGENYINLRNNLIKSLNKL

pLDDT: mean 93.79, std 6.89, range [55.66, 98.88]

Organism: NCBI:txid1533